Protein AF-0000000075530752 (afdb_homodimer)

pLDDT: mean 72.47, std 24.56, range [16.91, 98.06]

Organism: Xenopus tropicalis (NCBI:txid8364)

Nearest PDB structures (foldseek):
  4idp-assembly2_C  TM=8.382E-01  e=5.286E-29  Homo sapiens
  6b9f-assembly1_A  TM=8.311E-01  e=7.405E-29  Homo sapiens
  7ol3-assembly1_A  TM=8.311E-01  e=1.228E-28  Homo sapiens
  4idn-assembly1_B  TM=8.177E-01  e=8.764E-29  Homo sapiens
  3qof-assembly2_B  TM=6.700E-01  e=8.291E-24  Homo sapiens

Radius of gyration: 41.36 Å; Cα contacts (8 Å, |Δi|>4): 1591; chains: 2; bounding box: 118×162×58 Å

Sequence (1120 aa):
MENRDPAYQRLEEDLLCPLCLRRPIRALTIPCGHTFCGTCIDPYRTSRNPQLYNCPKCRKETRARPIELVYTDESGKLWVDGSAVQTCFMDPELSDLPVCLIFAIGEKRWGKSFLMNYILRALSCQERGEPLSLGPDGEPLNGFEWKAGVDSVTKGIWIWNKPFVLEVMSGKMAVFVLDTEGSLDIQSSQEICIKLSALSMILSSYLIFNVNSSLKTTELNYLEMFLHVAKKTEMSFDLLYLQHLDILIRDWYNFGGCSRDDARDYFNKVKQDIDNHPEWASLHQALHSSMVTCSLLPRPDNKMLRSRQGRLSDMDECFRNNLTTYISDLVGNIWRHIKTTRNGQPVSCHRLAGILKQMVDILQNEEYSFASPMQLHYSFENYKAMQQCKEQFQNALKAMEPKSFSPIKILKMSPSDMEAKVRNEANAMLRECGKSLQGIDDEKKRRHLADLQSQLDLQQNLFCTKYSKIHTAVKTGCIVGGTMLSVAGVVAGGAAGAAVAGAVIAGETVGGAMGGSVLLGTIGTGLGSIGGKLIGLIRSKMQQCEGETTDESGQNSSQSMENRDPAYQRLEEDLLCPLCLRRPIRALTIPCGHTFCGTCIDPYRTSRNPQLYNCPKCRKETRARPIELVYTDESGKLWVDGSAVQTCFMDPELSDLPVCLIFAIGEKRWGKSFLMNYILRALSCQERGEPLSLGPDGEPLNGFEWKAGVDSVTKGIWIWNKPFVLEVMSGKMAVFVLDTEGSLDIQSSQEICIKLSALSMILSSYLIFNVNSSLKTTELNYLEMFLHVAKKTEMSFDLLYLQHLDILIRDWYNFGGCSRDDARDYFNKVKQDIDNHPEWASLHQALHSSMVTCSLLPRPDNKMLRSRQGRLSDMDECFRNNLTTYISDLVGNIWRHIKTTRNGQPVSCHRLAGILKQMVDILQNEEYSFASPMQLHYSFENYKAMQQCKEQFQNALKAMEPKSFSPIKILKMSPSDMEAKVRNEANAMLRECGKSLQGIDDEKKRRHLADLQSQLDLQQNLFCTKYSKIHTAVKTGCIVGGTMLSVAGVVAGGAAGAAVAGAVIAGETVGGAMGGSVLLGTIGTGLGSIGGKLIGLIRSKMQQCEGETTDESGQNSSQS

Foldseek 3Di:
DPPPPVVVVVVLQQQAAPQVSHRADCWDQFLVGRIHRCVRLVCLVPDPPQCQNQPPVPRHDRDFAKDAQWAADPVGAIDGDPVLLCLAQVDPVFPFAFEAEEEEAEAPQPQQVVLLQQLVQQLVCQLVVHPGDSDDQPAFGDHDDHFHDQDWDDGAKIKGSRWRWHQDPVGIHTYIYMYGTHPDRPPDDNLSSLLRLQLCQQLHLEYEYEAEQDDDPVNLVSVLSSLVVLVVLCVVDQTDSHNAYEYEYEQHPDLPQFDQVSFVVRLVVVLVVCVVPVVSVSVNVVSPDPRYGYGYAHYWDVQCVVVRRSGNNSTDPSRSVRSSVVSCVCSVCSVVRGGAGNVRHGDGSNNSSVVSRVSSVVSSPDDPPDDDPVLVVLVVQLVVLLVVLVVVLVVVLVVVPPPPPPLVVLLVAALVNLLVVSVVSLVVSLVVSLVRRPDDDPVVSVVVSVVSSVVSVVVSVVSSVVSNVSNQQSVQQVVVVVVVVVPDPPPDDDDDDDPDGDDDPPDDPPPDPPPPDPPDDDDDDDPPPDVPDPVPPPPPPPPPPDDPPDPDDDDDDDPD/DPPPPVVVVVVLQQQAAPQVSHRADCWDQFLVGRIHRCVRLVCLVPDPPQPANQPPVPRHDRDFAKDAQWAADPVGAIDGDPVLLCLAQVDPVFPFAFEAEEEEAEAPQPQQVVLLQQLVQQLVCQLVVHPGDSDDQPAFGDHDDHFHDQDWDDGAKIKGSRWRWHQDPVGIHTYIYMYGTHPDRPPDDNLSSLLRLQLCQQLHLEYEYEAEQDDDPVNLVSVLSSLVVLVVLCVVDQTDSHNAYEYEYEQHPDLPQFDQVSFVVRLVVVLVVCVVPVVSVSVNVVSPDPRYGYGYAHYWDVQCNVVRRSGNNSTDPSRSVRSSVVSCVCSVCSVVRGGAGNVRHGDGSNNSSVVSRVSSVVSSPDDPPDDDPVLVVLVVQLVVLLVVLVVVLVVVLVVVPPPPPPLVVLLVAALVNLLVVSVVSLVVSLVVSLVRRPDDDPVVSVVVSVVSSVVSVVVSVVSSVVSNVSNVQSVVVVVVPPVPVVPDPPPDDDPPPPPDDDDDPPDPPDDDPPPPDPPPDDDDDDPPPPVPPVVPPVPPPPPPVPDDDDDDDDDDDDDD

Structure (mmCIF, N/CA/C/O backbone):
data_AF-0000000075530752-model_v1
#
loop_
_entity.id
_entity.type
_entity.pdbx_description
1 polymer 'RING finger protein 112-like'
#
loop_
_atom_site.group_PDB
_atom_site.id
_atom_site.type_symbol
_atom_site.label_atom_id
_atom_site.label_alt_id
_atom_site.label_comp_id
_atom_site.label_asym_id
_atom_site.label_entity_id
_atom_site.label_seq_id
_atom_site.pdbx_PDB_ins_code
_atom_site.Cartn_x
_atom_site.Cartn_y
_atom_site.Cartn_z
_atom_site.occupancy
_atom_site.B_iso_or_equiv
_atom_site.auth_seq_id
_atom_site.auth_comp_id
_atom_site.auth_asym_id
_atom_site.auth_atom_id
_atom_site.pdbx_PDB_model_num
ATOM 1 N N . MET A 1 1 ? -15.367 77.5 13.477 1 29.48 1 MET A N 1
ATOM 2 C CA . MET A 1 1 ? -14.891 76.188 12.961 1 29.48 1 MET A CA 1
ATOM 3 C C . MET A 1 1 ? -14.234 75.375 14.07 1 29.48 1 MET A C 1
ATOM 5 O O . MET A 1 1 ? -13.188 75.75 14.594 1 29.48 1 MET A O 1
ATOM 9 N N . GLU A 1 2 ? -15.086 74.812 14.969 1 34.12 2 GLU A N 1
ATOM 10 C CA . GLU A 1 2 ? -14.68 74.188 16.219 1 34.12 2 GLU A CA 1
ATOM 11 C C . GLU A 1 2 ? -13.641 73.125 15.969 1 34.12 2 GLU A C 1
ATOM 13 O O . GLU A 1 2 ? -13.781 72.312 15.039 1 34.12 2 GLU A O 1
ATOM 18 N N . ASN A 1 3 ? -12.344 73.375 16.203 1 37.75 3 ASN A N 1
ATOM 19 C CA . ASN A 1 3 ? -11.125 72.562 16.219 1 37.75 3 ASN A CA 1
ATOM 20 C C . ASN A 1 3 ? -11.336 71.25 16.906 1 37.75 3 ASN A C 1
ATOM 22 O O . ASN A 1 3 ? -11.234 71.125 18.141 1 37.75 3 ASN A O 1
ATOM 26 N N . ARG A 1 4 ? -12.359 70.5 16.438 1 46.25 4 ARG A N 1
ATOM 27 C CA . ARG A 1 4 ? -12.477 69.188 17.062 1 46.25 4 ARG A CA 1
ATOM 28 C C . ARG A 1 4 ? -11.141 68.438 17.062 1 46.25 4 ARG A C 1
ATOM 30 O O . ARG A 1 4 ? -10.344 68.625 16.125 1 46.25 4 ARG A O 1
ATOM 37 N N . ASP A 1 5 ? -10.672 68.25 18.234 1 44.5 5 ASP A N 1
ATOM 38 C CA . ASP A 1 5 ? -9.445 67.5 18.469 1 44.5 5 ASP A CA 1
ATOM 39 C C . ASP A 1 5 ? -9.312 66.312 17.484 1 44.5 5 ASP A C 1
ATOM 41 O O . ASP A 1 5 ? -10.266 65.562 17.266 1 44.5 5 ASP A O 1
ATOM 45 N N . PRO A 1 6 ? -8.328 66.25 16.562 1 54.34 6 PRO A N 1
ATOM 46 C CA . PRO A 1 6 ? -8.102 65.188 15.562 1 54.34 6 PRO A CA 1
ATOM 47 C C . PRO A 1 6 ? -8.18 63.781 16.156 1 54.34 6 PRO A C 1
ATOM 49 O O . PRO A 1 6 ? -8.586 62.844 15.469 1 54.34 6 PRO A O 1
ATOM 52 N N . ALA A 1 7 ? -7.789 63.625 17.328 1 54.97 7 ALA A N 1
ATOM 53 C CA . ALA A 1 7 ? -7.859 62.312 17.938 1 54.97 7 ALA A CA 1
ATOM 54 C C . ALA A 1 7 ? -9.312 61.875 18.109 1 54.97 7 ALA A C 1
ATOM 56 O O . ALA A 1 7 ? -9.633 60.688 17.891 1 54.97 7 ALA A O 1
ATOM 57 N N . TYR A 1 8 ? -10.195 62.656 18.562 1 54.41 8 TYR A N 1
ATOM 58 C CA . TYR A 1 8 ? -11.609 62.344 18.719 1 54.41 8 TYR A CA 1
ATOM 59 C C . TYR A 1 8 ? -12.266 62.062 17.375 1 54.41 8 TYR A C 1
ATOM 61 O O . TYR A 1 8 ? -13.125 61.188 17.266 1 54.41 8 TYR A O 1
ATOM 69 N N . GLN A 1 9 ? -11.875 62.719 16.297 1 51.72 9 GLN A N 1
ATOM 70 C CA . GLN A 1 9 ? -12.406 62.5 14.953 1 51.72 9 GLN A CA 1
ATOM 71 C C . GLN A 1 9 ? -12.016 61.094 14.438 1 51.72 9 GLN A C 1
ATOM 73 O O . GLN A 1 9 ? -12.828 60.406 13.812 1 51.72 9 GLN A O 1
ATOM 78 N N . ARG A 1 10 ? -10.828 60.688 14.664 1 54.38 10 ARG A N 1
ATOM 79 C CA . ARG A 1 10 ? -10.383 59.344 14.266 1 54.38 10 ARG A CA 1
ATOM 80 C C . ARG A 1 10 ? -11.148 58.25 15.031 1 54.38 10 ARG A C 1
ATOM 82 O O . ARG A 1 10 ? -11.523 57.25 14.453 1 54.38 10 ARG A O 1
ATOM 89 N N . LEU A 1 11 ? -11.391 58.438 16.281 1 56.28 11 LEU A N 1
ATOM 90 C CA . LEU A 1 11 ? -12.172 57.5 17.062 1 56.28 11 LEU A CA 1
ATOM 91 C C . LEU A 1 11 ? -13.617 57.469 16.578 1 56.28 11 LEU A C 1
ATOM 93 O O . LEU A 1 11 ? -14.219 56.375 16.5 1 56.28 11 LEU A O 1
ATOM 97 N N . GLU A 1 12 ? -14.258 58.594 16.297 1 56.03 12 GLU A N 1
ATOM 98 C CA . GLU A 1 12 ? -15.617 58.656 15.766 1 56.03 12 GLU A CA 1
ATOM 99 C C . GLU A 1 12 ? -15.695 58.031 14.383 1 56.03 12 GLU A C 1
ATOM 101 O O . GLU A 1 12 ? -16.688 57.375 14.055 1 56.03 12 GLU A O 1
ATOM 106 N N . GLU A 1 13 ? -14.727 58.25 13.586 1 58.28 13 GLU A N 1
ATOM 107 C CA . GLU A 1 13 ? -14.695 57.656 12.258 1 58.28 13 GLU A CA 1
ATOM 108 C C . GLU A 1 13 ? -14.594 56.125 12.352 1 58.28 13 GLU A C 1
ATOM 110 O O . GLU A 1 13 ? -15.141 55.406 11.516 1 58.28 13 GLU A O 1
ATOM 115 N N . ASP A 1 14 ? -13.992 55.719 13.352 1 61.91 14 ASP A N 1
ATOM 116 C CA . ASP A 1 14 ? -13.867 54.281 13.562 1 61.91 14 ASP A CA 1
ATOM 117 C C . ASP A 1 14 ? -15.188 53.688 14.039 1 61.91 14 ASP A C 1
ATOM 119 O O . ASP A 1 14 ? -15.375 52.469 13.992 1 61.91 14 ASP A O 1
ATOM 123 N N . LEU A 1 15 ? -16.141 54.531 14.438 1 69.62 15 LEU A N 1
ATOM 124 C CA . LEU A 1 15 ? -17.438 54.062 14.938 1 69.62 15 LEU A CA 1
ATOM 125 C C . LEU A 1 15 ? -18.5 54.156 13.844 1 69.62 15 LEU A C 1
ATOM 127 O O . LEU A 1 15 ? -19.641 53.719 14.039 1 69.62 15 LEU A O 1
ATOM 131 N N . LEU A 1 16 ? -18.188 54.688 12.742 1 74.25 16 LEU A N 1
ATOM 132 C CA . LEU A 1 16 ? -19.125 54.781 11.633 1 74.25 16 LEU A CA 1
ATOM 133 C C . LEU A 1 16 ? -18.906 53.656 10.625 1 74.25 16 LEU A C 1
ATOM 135 O O . LEU A 1 16 ? -17.797 53.156 10.5 1 74.25 16 LEU A O 1
ATOM 139 N N . CYS A 1 17 ? -19.953 53.219 9.961 1 75.75 17 CYS A N 1
ATOM 140 C CA . CYS A 1 17 ? -19.844 52.312 8.828 1 75.75 17 CYS A CA 1
ATOM 141 C C . CYS A 1 17 ? -19.031 52.938 7.703 1 75.75 17 CYS A C 1
ATOM 143 O O . CYS A 1 17 ? -19.359 54 7.207 1 75.75 17 CYS A O 1
ATOM 145 N N . PRO A 1 18 ? -17.875 52.344 7.359 1 77 18 PRO A N 1
ATOM 146 C CA . PRO A 1 18 ? -17.016 52.906 6.32 1 77 18 PRO A CA 1
ATOM 147 C C . PRO A 1 18 ? -17.719 53.062 4.977 1 77 18 PRO A C 1
ATOM 149 O O . PRO A 1 18 ? -17.25 53.781 4.105 1 77 18 PRO A O 1
ATOM 152 N N . LEU A 1 19 ? -18.781 52.531 4.742 1 78.56 19 LEU A N 1
ATOM 153 C CA . LEU A 1 19 ? -19.469 52.562 3.459 1 78.56 19 LEU A CA 1
ATOM 154 C C . LEU A 1 19 ? -20.547 53.656 3.441 1 78.56 19 LEU A C 1
ATOM 156 O O . LEU A 1 19 ? -20.641 54.406 2.479 1 78.56 19 LEU A O 1
ATOM 160 N N . CYS A 1 20 ? -21.359 53.75 4.469 1 75.69 20 CYS A N 1
ATOM 161 C CA . CYS A 1 20 ? -22.438 54.75 4.461 1 75.69 20 CYS A CA 1
ATOM 162 C C . CYS A 1 20 ? -22.078 55.938 5.34 1 75.69 20 CYS A C 1
ATOM 164 O O . CYS A 1 20 ? -22.797 56.938 5.363 1 75.69 20 CYS A O 1
ATOM 166 N N . LEU A 1 21 ? -20.922 55.906 6.109 1 76.31 21 LEU A N 1
ATOM 167 C CA . LEU A 1 21 ? -20.375 56.969 6.957 1 76.31 21 LEU A CA 1
ATOM 168 C C . LEU A 1 21 ? -21.375 57.375 8.016 1 76.31 21 LEU A C 1
ATOM 170 O O . LEU A 1 21 ? -21.406 58.562 8.414 1 76.31 21 LEU A O 1
ATOM 174 N N . ARG A 1 22 ? -22.406 56.531 8.352 1 77.25 22 ARG A N 1
ATOM 175 C CA . ARG A 1 22 ? -23.312 56.719 9.469 1 77.25 22 ARG A CA 1
ATOM 176 C C . ARG A 1 22 ? -23.047 55.688 10.57 1 77.25 22 ARG A C 1
ATOM 178 O O . ARG A 1 22 ? -22.234 54.781 10.406 1 77.25 22 ARG A O 1
ATOM 185 N N . ARG A 1 23 ? -23.641 55.906 11.734 1 78.25 23 ARG A N 1
ATOM 186 C CA . ARG A 1 23 ? -23.578 54.906 12.797 1 78.25 23 ARG A CA 1
ATOM 187 C C . ARG A 1 23 ? -24.141 53.562 12.336 1 78.25 23 ARG A C 1
ATOM 189 O O . ARG A 1 23 ? -25.25 53.5 11.781 1 78.25 23 ARG A O 1
ATOM 196 N N . PRO A 1 24 ? -23.312 52.406 12.5 1 73.56 24 PRO A N 1
ATOM 197 C CA . PRO A 1 24 ? -23.703 51.125 11.898 1 73.56 24 PRO A CA 1
ATOM 198 C C . PRO A 1 24 ? -25.062 50.625 12.414 1 73.56 24 PRO A C 1
ATOM 200 O O . PRO A 1 24 ? -25.312 50.656 13.625 1 73.56 24 PRO A O 1
ATOM 203 N N . ILE A 1 25 ? -26.031 50.406 11.492 1 74.12 25 ILE A N 1
ATOM 204 C CA . ILE A 1 25 ? -27.297 49.719 11.781 1 74.12 25 ILE A CA 1
ATOM 205 C C . ILE A 1 25 ? -27.141 48.219 11.57 1 74.12 25 ILE A C 1
ATOM 207 O O . ILE A 1 25 ? -26.734 47.781 10.5 1 74.12 25 ILE A O 1
ATOM 211 N N . ARG A 1 26 ? -27.531 47.375 12.602 1 74.88 26 ARG A N 1
ATOM 212 C CA . ARG A 1 26 ? -27.266 45.938 12.602 1 74.88 26 ARG A CA 1
ATOM 213 C C . ARG A 1 26 ? -25.781 45.656 12.305 1 74.88 26 ARG A C 1
ATOM 215 O O . ARG A 1 26 ? -25.453 45.062 11.281 1 74.88 26 ARG A O 1
ATOM 222 N N . ALA A 1 27 ? -24.953 46.25 13.164 1 74.25 27 ALA A N 1
ATOM 223 C CA . ALA A 1 27 ? -23.5 46.25 12.984 1 74.25 27 ALA A CA 1
ATOM 224 C C . ALA A 1 27 ? -22.984 44.812 12.805 1 74.25 27 ALA A C 1
ATOM 226 O O . ALA A 1 27 ? -23.359 43.906 13.555 1 74.25 27 ALA A O 1
ATOM 227 N N . LEU A 1 28 ? -22.359 44.625 11.617 1 69.88 28 LEU A N 1
ATOM 228 C CA . LEU A 1 28 ? -21.672 43.375 11.344 1 69.88 28 LEU A CA 1
ATOM 229 C C . LEU A 1 28 ? -20.172 43.562 11.219 1 69.88 28 LEU A C 1
ATOM 231 O O . LEU A 1 28 ? -19.719 44.406 10.422 1 69.88 28 LEU A O 1
ATOM 235 N N . THR A 1 29 ? -19.453 43.031 12.062 1 69.44 29 THR A N 1
ATOM 236 C CA . THR A 1 29 ? -18 43.062 12 1 69.44 29 THR A CA 1
ATOM 237 C C . THR A 1 29 ? -17.469 41.875 11.188 1 69.44 29 THR A C 1
ATOM 239 O O . THR A 1 29 ? -17.828 40.719 11.461 1 69.44 29 THR A O 1
ATOM 242 N N . ILE A 1 30 ? -16.828 42.375 10.117 1 65.06 30 ILE A N 1
ATOM 243 C CA . ILE A 1 30 ? -16.312 41.312 9.25 1 65.06 30 ILE A CA 1
ATOM 244 C C . ILE A 1 30 ? -14.914 40.906 9.688 1 65.06 30 ILE A C 1
ATOM 246 O O . ILE A 1 30 ? -14.305 41.562 10.531 1 65.06 30 ILE A O 1
ATOM 250 N N . PRO A 1 31 ? -14.367 39.812 9.195 1 60.16 31 PRO A N 1
ATOM 251 C CA . PRO A 1 31 ? -13.18 39.188 9.781 1 60.16 31 PRO A CA 1
ATOM 252 C C . PRO A 1 31 ? -11.977 40.125 9.82 1 60.16 31 PRO A C 1
ATOM 254 O O . PRO A 1 31 ? -11.109 40 10.688 1 60.16 31 PRO A O 1
ATOM 257 N N . CYS A 1 32 ? -11.906 41.188 9.016 1 57.09 32 CYS A N 1
ATOM 258 C CA . CYS A 1 32 ? -10.766 42.094 9.016 1 57.09 32 CYS A CA 1
ATOM 259 C C . CYS A 1 32 ? -10.867 43.125 10.148 1 57.09 32 CYS A C 1
ATOM 261 O O . CYS A 1 32 ? -9.961 43.906 10.352 1 57.09 32 CYS A O 1
ATOM 263 N N . GLY A 1 33 ? -11.961 43 10.82 1 62.78 33 GLY A N 1
ATOM 264 C CA . GLY A 1 33 ? -12.117 43.844 11.992 1 62.78 33 GLY A CA 1
ATOM 265 C C . GLY A 1 33 ? -12.945 45.094 11.727 1 62.78 33 GLY A C 1
ATOM 266 O O . GLY A 1 33 ? -13.289 45.844 12.656 1 62.78 33 GLY A O 1
ATOM 267 N N . HIS A 1 34 ? -13.227 45.312 10.516 1 66.69 34 HIS A N 1
ATOM 268 C CA . HIS A 1 34 ? -14 46.531 10.211 1 66.69 34 HIS A CA 1
ATOM 269 C C . HIS A 1 34 ? -15.492 46.281 10.406 1 66.69 34 HIS A C 1
ATOM 271 O O . HIS A 1 34 ? -16 45.188 10.078 1 66.69 34 HIS A O 1
ATOM 277 N N . THR A 1 35 ? -16.141 47.094 11.047 1 74.88 35 THR A N 1
ATOM 278 C CA . THR A 1 35 ? -17.562 47 11.336 1 74.88 35 THR A CA 1
ATOM 279 C C . THR A 1 35 ? -18.375 47.812 10.328 1 74.88 35 THR A C 1
ATOM 281 O O . THR A 1 35 ? -18.031 48.969 10.023 1 74.88 35 THR A O 1
ATOM 284 N N . PHE A 1 36 ? -19.328 47.219 9.68 1 75.06 36 PHE A N 1
ATOM 285 C CA . PHE A 1 36 ? -20.219 47.844 8.703 1 75.06 36 PHE A CA 1
ATOM 286 C C . PHE A 1 36 ? -21.672 47.688 9.125 1 75.06 36 PHE A C 1
ATOM 288 O O . PHE A 1 36 ? -21.984 46.938 10.039 1 75.06 36 PHE A O 1
ATOM 295 N N . CYS A 1 37 ? -22.578 48.562 8.531 1 74.25 37 CYS A N 1
ATOM 296 C CA . CYS A 1 37 ? -24.016 48.281 8.594 1 74.25 37 CYS A CA 1
ATOM 297 C C . CYS A 1 37 ? -24.328 46.938 7.926 1 74.25 37 CYS A C 1
ATOM 299 O O . CYS A 1 37 ? -23.734 46.625 6.895 1 74.25 37 CYS A O 1
ATOM 301 N N . GLY A 1 38 ? -25.109 45.969 8.547 1 75.44 38 GLY A N 1
ATOM 302 C CA . GLY A 1 38 ? -25.562 44.75 7.91 1 75.44 38 GLY A CA 1
ATOM 303 C C . GLY A 1 38 ? -26.047 44.969 6.492 1 75.44 38 GLY A C 1
ATOM 304 O O . GLY A 1 38 ? -25.703 44.188 5.594 1 75.44 38 GLY A O 1
ATOM 305 N N . THR A 1 39 ? -26.75 46 6.301 1 75.19 39 THR A N 1
ATOM 306 C CA . THR A 1 39 ? -27.344 46.312 4.996 1 75.19 39 THR A CA 1
ATOM 307 C C . THR A 1 39 ? -26.266 46.781 4.027 1 75.19 39 THR A C 1
ATOM 309 O O . THR A 1 39 ? -26.344 46.531 2.826 1 75.19 39 THR A O 1
ATOM 312 N N . CYS A 1 40 ? -25.203 47.438 4.504 1 71.62 40 CYS A N 1
ATOM 313 C CA . CYS A 1 40 ? -24.156 48 3.648 1 71.62 40 CYS A CA 1
ATOM 314 C C . CYS A 1 40 ? -23.219 46.906 3.168 1 71.62 40 CYS A C 1
ATOM 316 O O . CYS A 1 40 ? -22.734 46.938 2.035 1 71.62 40 CYS A O 1
ATOM 318 N N . ILE A 1 41 ? -23.062 45.938 4.098 1 70.06 41 ILE A N 1
ATOM 319 C CA . ILE A 1 41 ? -22.062 44.938 3.756 1 70.06 41 ILE A CA 1
ATOM 320 C C . ILE A 1 41 ? -22.719 43.781 3.016 1 70.06 41 ILE A C 1
ATOM 322 O O . ILE A 1 41 ? -22.047 43.031 2.309 1 70.06 41 ILE A O 1
ATOM 326 N N . ASP A 1 42 ? -24 43.688 3.053 1 70 42 ASP A N 1
ATOM 327 C CA . ASP A 1 42 ? -24.766 42.594 2.496 1 70 42 ASP A CA 1
ATOM 328 C C . ASP A 1 42 ? -24.484 42.406 1.003 1 70 42 ASP A C 1
ATOM 330 O O . ASP A 1 42 ? -24.266 41.312 0.526 1 70 42 ASP A O 1
ATOM 334 N N . PRO A 1 43 ? -24.516 43.469 0.263 1 63.53 43 PRO A N 1
ATOM 335 C CA . PRO A 1 43 ? -24.234 43.281 -1.161 1 63.53 43 PRO A CA 1
ATOM 336 C C . PRO A 1 43 ? -22.828 42.719 -1.419 1 63.53 43 PRO A C 1
ATOM 338 O O . PRO A 1 43 ? -22.609 42.062 -2.432 1 63.53 43 PRO A O 1
ATOM 341 N N . TYR A 1 44 ? -21.922 42.969 -0.569 1 60.53 44 TYR A N 1
ATOM 342 C CA . TYR A 1 44 ? -20.547 42.531 -0.756 1 60.53 44 TYR A CA 1
ATOM 343 C C . TYR A 1 44 ? -20.375 41.094 -0.328 1 60.53 44 TYR A C 1
ATOM 345 O O . TYR A 1 44 ? -19.5 40.375 -0.851 1 60.53 44 TYR A O 1
ATOM 353 N N . ARG A 1 45 ? -21.172 40.781 0.585 1 59.03 45 ARG A N 1
ATOM 354 C CA . ARG A 1 45 ? -21.141 39.406 1.072 1 59.03 45 ARG A CA 1
ATOM 355 C C . ARG A 1 45 ? -21.859 38.469 0.106 1 59.03 45 ARG A C 1
ATOM 357 O O . ARG A 1 45 ? -21.469 37.312 -0.04 1 59.03 45 ARG A O 1
ATOM 364 N N . THR A 1 46 ? -22.938 38.875 -0.544 1 53.69 46 THR A N 1
ATOM 365 C CA . THR A 1 46 ? -23.797 38.031 -1.387 1 53.69 46 THR A CA 1
ATOM 366 C C . THR A 1 46 ? -23.344 38.094 -2.842 1 53.69 46 THR A C 1
ATOM 368 O O . THR A 1 46 ? -23.875 37.375 -3.695 1 53.69 46 THR A O 1
ATOM 371 N N . SER A 1 47 ? -22.469 38.906 -3.211 1 44.72 47 SER A N 1
ATOM 372 C CA . SER A 1 47 ? -22.219 38.969 -4.645 1 44.72 47 SER A CA 1
ATOM 373 C C . SER A 1 47 ? -21.562 37.688 -5.156 1 44.72 47 SER A C 1
ATOM 375 O O . SER A 1 47 ? -20.844 37 -4.41 1 44.72 47 SER A O 1
ATOM 377 N N . ARG A 1 48 ? -22.094 37.219 -6.223 1 43 48 ARG A N 1
ATOM 378 C CA . ARG A 1 48 ? -21.766 36.031 -7.016 1 43 48 ARG A CA 1
ATOM 379 C C . ARG A 1 48 ? -20.266 35.938 -7.266 1 43 48 ARG A C 1
ATOM 381 O O . ARG A 1 48 ? -19.797 34.969 -7.863 1 43 48 ARG A O 1
ATOM 388 N N . ASN A 1 49 ? -19.531 37 -7.465 1 39.34 49 ASN A N 1
ATOM 389 C CA . ASN A 1 49 ? -18.125 36.969 -7.855 1 39.34 49 ASN A CA 1
ATOM 390 C C . ASN A 1 49 ? -17.219 36.719 -6.652 1 39.34 49 ASN A C 1
ATOM 392 O O . ASN A 1 49 ? -17.125 37.594 -5.766 1 39.34 49 ASN A O 1
ATOM 396 N N . PRO A 1 50 ? -16.75 35.656 -6.305 1 40.69 50 PRO A N 1
ATOM 397 C CA . PRO A 1 50 ? -15.961 35.094 -5.191 1 40.69 50 PRO A CA 1
ATOM 398 C C . PRO A 1 50 ? -14.75 35.969 -4.852 1 40.69 50 PRO A C 1
ATOM 400 O O . PRO A 1 50 ? -14.125 35.781 -3.805 1 40.69 50 PRO A O 1
ATOM 403 N N . GLN A 1 51 ? -14.125 36.656 -5.734 1 40 51 GLN A N 1
ATOM 404 C CA . GLN A 1 51 ? -12.992 37.562 -5.641 1 40 51 GLN A CA 1
ATOM 405 C C . GLN A 1 51 ? -13.281 38.719 -4.68 1 40 51 GLN A C 1
ATOM 407 O O . GLN A 1 51 ? -12.367 39.375 -4.203 1 40 51 GLN A O 1
ATOM 412 N N . LEU A 1 52 ? -14.352 39.344 -4.66 1 46.44 52 LEU A N 1
ATOM 413 C CA . LEU A 1 52 ? -14.516 40.719 -4.23 1 46.44 52 LEU A CA 1
ATOM 414 C C . LEU A 1 52 ? -14.633 40.812 -2.713 1 46.44 52 LEU A C 1
ATOM 416 O O . LEU A 1 52 ? -14.977 41.844 -2.172 1 46.44 52 LEU A O 1
ATOM 420 N N . TYR A 1 53 ? -14.789 39.781 -1.905 1 52.31 53 TYR A N 1
ATOM 421 C CA . TYR A 1 53 ? -15.234 40.281 -0.604 1 52.31 53 TYR A CA 1
ATOM 422 C C . TYR A 1 53 ? -14.078 40.875 0.178 1 52.31 53 TYR A C 1
ATOM 424 O O . TYR A 1 53 ? -13.625 40.312 1.176 1 52.31 53 TYR A O 1
ATOM 432 N N . ASN A 1 54 ? -13.32 41.5 -0.408 1 57.22 54 ASN A N 1
ATOM 433 C CA . ASN A 1 54 ? -12.391 42.312 0.367 1 57.22 54 ASN A CA 1
ATOM 434 C C . ASN A 1 54 ? -13.133 43.344 1.211 1 57.22 54 ASN A C 1
ATOM 436 O O . ASN A 1 54 ? -14.203 43.812 0.828 1 57.22 54 ASN A O 1
ATOM 440 N N . CYS A 1 55 ? -12.766 43.406 2.426 1 60.62 55 CYS A N 1
ATOM 441 C CA . CYS A 1 55 ? -13.32 44.438 3.273 1 60.62 55 CYS A CA 1
ATOM 442 C C . CYS A 1 55 ? -13.367 45.781 2.533 1 60.62 55 CYS A C 1
ATOM 444 O O . CYS A 1 55 ? -12.359 46.219 1.981 1 60.62 55 CYS A O 1
ATOM 446 N N . PRO A 1 56 ? -14.492 46.312 2.207 1 63.12 56 PRO A N 1
ATOM 447 C CA . PRO A 1 56 ? -14.586 47.562 1.491 1 63.12 56 PRO A CA 1
ATOM 448 C C . PRO A 1 56 ? -13.672 48.656 2.08 1 63.12 56 PRO A C 1
ATOM 450 O O . PRO A 1 56 ? -13.289 49.594 1.384 1 63.12 56 PRO A O 1
ATOM 453 N N . LYS A 1 57 ? -13.359 48.438 3.32 1 63.25 57 LYS A N 1
ATOM 454 C CA . LYS A 1 57 ? -12.523 49.438 3.963 1 63.25 57 LYS A CA 1
ATOM 455 C C . LYS A 1 57 ? -11.047 49.125 3.805 1 63.25 57 LYS A C 1
ATOM 457 O O . LYS A 1 57 ? -10.266 49.969 3.332 1 63.25 57 LYS A O 1
ATOM 462 N N . CYS A 1 58 ? -10.562 47.875 4.16 1 60.09 58 CYS A N 1
ATOM 463 C CA . CYS A 1 58 ? -9.133 47.594 4.188 1 60.09 58 CYS A CA 1
ATOM 464 C C . CYS A 1 58 ? -8.734 46.688 3.041 1 60.09 58 CYS A C 1
ATOM 466 O O . CYS A 1 58 ? -7.555 46.406 2.842 1 60.09 58 CYS A O 1
ATOM 468 N N . ARG A 1 59 ? -9.586 46.188 2.283 1 57.78 59 ARG A N 1
ATOM 469 C CA . ARG A 1 59 ? -9.438 45.375 1.093 1 57.78 59 ARG A CA 1
ATOM 470 C C . ARG A 1 59 ? -8.883 44 1.451 1 57.78 59 ARG A C 1
ATOM 472 O O . ARG A 1 59 ? -8.414 43.25 0.577 1 57.78 59 ARG A O 1
ATOM 479 N N . LYS A 1 60 ? -8.914 43.812 2.742 1 57.34 60 LYS A N 1
ATOM 480 C CA . LYS A 1 60 ? -8.469 42.5 3.16 1 57.34 60 LYS A CA 1
ATOM 481 C C . LYS A 1 60 ? -9.5 41.438 2.789 1 57.34 60 LYS A C 1
ATOM 483 O O . LYS A 1 60 ? -10.703 41.688 2.789 1 57.34 60 LYS A O 1
ATOM 488 N N . GLU A 1 61 ? -9.062 40.469 2.375 1 57.06 61 GLU A N 1
ATOM 489 C CA . GLU A 1 61 ? -9.938 39.344 2.02 1 57.06 61 GLU A CA 1
ATOM 490 C C . GLU A 1 61 ? -10.664 38.781 3.246 1 57.06 61 GLU A C 1
ATOM 492 O O . GLU A 1 61 ? -10.023 38.438 4.238 1 57.06 61 GLU A O 1
ATOM 497 N N . THR A 1 62 ? -12.047 39.062 3.455 1 60 62 THR A N 1
ATOM 498 C CA . THR A 1 62 ? -12.805 38.781 4.672 1 60 62 THR A CA 1
ATOM 499 C C . THR A 1 62 ? -13.523 37.438 4.559 1 60 62 THR A C 1
ATOM 501 O O . THR A 1 62 ? -14.078 36.969 5.543 1 60 62 THR A O 1
ATOM 504 N N . ARG A 1 63 ? -13.422 36.812 3.438 1 66.12 63 ARG A N 1
ATOM 505 C CA . ARG A 1 63 ? -14.203 35.594 3.355 1 66.12 63 ARG A CA 1
ATOM 506 C C . ARG A 1 63 ? -13.391 34.375 3.816 1 66.12 63 ARG A C 1
ATOM 508 O O . ARG A 1 63 ? -12.258 34.188 3.369 1 66.12 63 ARG A O 1
ATOM 515 N N . ALA A 1 64 ? -14 33.781 4.836 1 83.81 64 ALA A N 1
ATOM 516 C CA . ALA A 1 64 ? -13.391 32.531 5.281 1 83.81 64 ALA A CA 1
ATOM 517 C C . ALA A 1 64 ? -13.484 31.469 4.199 1 83.81 64 ALA A C 1
ATOM 519 O O . ALA A 1 64 ? -14.586 31.125 3.742 1 83.81 64 ALA A O 1
ATOM 520 N N . ARG A 1 65 ? -12.406 31.078 3.723 1 88.25 65 ARG A N 1
ATOM 521 C CA . ARG A 1 65 ? -12.359 30.078 2.666 1 88.25 65 ARG A CA 1
ATOM 522 C C . ARG A 1 65 ? -11.031 29.312 2.699 1 88.25 65 ARG A C 1
ATOM 524 O O . ARG A 1 65 ? -10.047 29.797 3.264 1 88.25 65 ARG A O 1
ATOM 531 N N . PRO A 1 66 ? -11.055 28.172 2.131 1 91.56 66 PRO A N 1
ATOM 532 C CA . PRO A 1 66 ? -9.781 27.469 1.985 1 91.56 66 PRO A CA 1
ATOM 533 C C . PRO A 1 66 ? -8.883 28.094 0.924 1 91.56 66 PRO A C 1
ATOM 535 O O . PRO A 1 66 ? -9.359 28.484 -0.144 1 91.56 66 PRO A O 1
ATOM 538 N N . ILE A 1 67 ? -7.645 28.25 1.22 1 90.56 67 ILE A N 1
ATOM 539 C CA . ILE A 1 67 ? -6.684 28.75 0.242 1 90.56 67 ILE A CA 1
ATOM 540 C C . ILE A 1 67 ? -5.469 27.828 0.197 1 90.56 67 ILE A C 1
ATOM 542 O O . ILE A 1 67 ? -5.176 27.125 1.171 1 90.56 67 ILE A O 1
ATOM 546 N N . GLU A 1 68 ? -4.828 27.875 -0.917 1 92.25 68 GLU A N 1
ATOM 547 C CA . GLU A 1 68 ? -3.658 27.031 -1.096 1 92.25 68 GLU A CA 1
ATOM 548 C C . GLU A 1 68 ? -2.434 27.609 -0.403 1 92.25 68 GLU A C 1
ATOM 550 O O . GLU A 1 68 ? -2.066 28.766 -0.651 1 92.25 68 GLU A O 1
ATOM 555 N N . LEU A 1 69 ? -1.852 26.922 0.478 1 94.88 69 LEU A N 1
ATOM 556 C CA . LEU A 1 69 ? -0.668 27.359 1.209 1 94.88 69 LEU A CA 1
ATOM 557 C C . LEU A 1 69 ? 0.604 26.844 0.544 1 94.88 69 LEU A C 1
ATOM 559 O O . LEU A 1 69 ? 1.572 27.594 0.386 1 94.88 69 LEU A O 1
ATOM 563 N N . VAL A 1 70 ? 0.608 25.531 0.271 1 94.56 70 VAL A N 1
ATOM 564 C CA . VAL A 1 70 ? 1.719 24.891 -0.422 1 94.56 70 VAL A CA 1
ATOM 565 C C . VAL A 1 70 ? 1.21 24.203 -1.688 1 94.56 70 VAL A C 1
ATOM 567 O O . VAL A 1 70 ? 0.204 23.484 -1.652 1 94.56 70 VAL A O 1
ATOM 570 N N . TYR A 1 71 ? 1.841 24.422 -2.826 1 89.81 71 TYR A N 1
ATOM 571 C CA . TYR A 1 71 ? 1.429 23.812 -4.086 1 89.81 71 TYR A CA 1
ATOM 572 C C . TYR A 1 71 ? 2.631 23.281 -4.848 1 89.81 71 TYR A C 1
ATOM 574 O O . TYR A 1 71 ? 3.777 23.562 -4.504 1 89.81 71 TYR A O 1
ATOM 582 N N . THR A 1 72 ? 2.336 22.391 -5.746 1 85.75 72 THR A N 1
ATOM 583 C CA . THR A 1 72 ? 3.363 21.812 -6.605 1 85.75 72 THR A CA 1
ATOM 584 C C . THR A 1 72 ? 3.293 22.406 -8.008 1 85.75 72 THR A C 1
ATOM 586 O O . THR A 1 72 ? 2.207 22.531 -8.586 1 85.75 72 THR A O 1
ATOM 589 N N . ASP A 1 73 ? 4.414 22.688 -8.523 1 81 73 ASP A N 1
ATOM 590 C CA . ASP A 1 73 ? 4.445 23.219 -9.883 1 81 73 ASP A CA 1
ATOM 591 C C . ASP A 1 73 ? 4.477 22.094 -10.906 1 81 73 ASP A C 1
ATOM 593 O O . ASP A 1 73 ? 4.43 20.922 -10.547 1 81 73 ASP A O 1
ATOM 597 N N . GLU A 1 74 ? 4.496 22.406 -12.156 1 75.19 74 GLU A N 1
ATOM 598 C CA . GLU A 1 74 ? 4.469 21.438 -13.242 1 75.19 74 GLU A CA 1
ATOM 599 C C . GLU A 1 74 ? 5.719 20.562 -13.234 1 75.19 74 GLU A C 1
ATOM 601 O O . GLU A 1 74 ? 5.684 19.406 -13.68 1 75.19 74 GLU A O 1
ATOM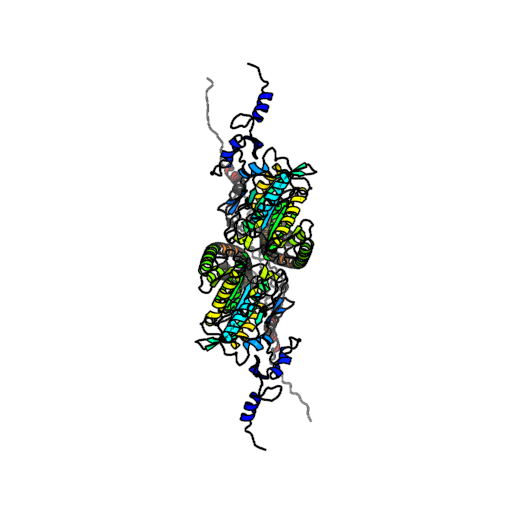 606 N N . SER A 1 75 ? 6.758 21.062 -12.648 1 71.75 75 SER A N 1
ATOM 607 C CA . SER A 1 75 ? 8.016 20.312 -12.602 1 71.75 75 SER A CA 1
ATOM 608 C C . SER A 1 75 ? 8.07 19.391 -11.383 1 71.75 75 SER A C 1
ATOM 610 O O . SER A 1 75 ? 9.008 18.609 -11.227 1 71.75 75 SER A O 1
ATOM 612 N N . GLY A 1 76 ? 7.074 19.562 -10.523 1 75.44 76 GLY A N 1
ATOM 613 C CA . GLY A 1 76 ? 7.039 18.719 -9.344 1 75.44 76 GLY A CA 1
ATOM 614 C C . GLY A 1 76 ? 7.719 19.344 -8.141 1 75.44 76 GLY A C 1
ATOM 615 O O . GLY A 1 76 ? 8.031 18.641 -7.168 1 75.44 76 GLY A O 1
ATOM 616 N N . LYS A 1 77 ? 7.934 20.578 -8.25 1 82 77 LYS A N 1
ATOM 617 C CA . LYS A 1 77 ? 8.57 21.281 -7.137 1 82 77 LYS A CA 1
ATOM 618 C C . LYS A 1 77 ? 7.535 21.906 -6.215 1 82 77 LYS A C 1
ATOM 620 O O . LYS A 1 77 ? 6.496 22.391 -6.672 1 82 77 LYS A O 1
ATOM 625 N N . LEU A 1 78 ? 7.875 21.938 -4.961 1 89.19 78 LEU A N 1
ATOM 626 C CA . LEU A 1 78 ? 6.973 22.484 -3.951 1 89.19 78 LEU A CA 1
ATOM 627 C C . LEU A 1 78 ? 7.203 23.969 -3.766 1 89.19 78 LEU A C 1
ATOM 629 O O . LEU A 1 78 ? 8.352 24.438 -3.758 1 89.19 78 LEU A O 1
ATOM 633 N N . TRP A 1 79 ? 6.082 24.703 -3.621 1 89.75 79 TRP A N 1
ATOM 634 C CA . TRP A 1 79 ? 6.148 26.141 -3.396 1 89.75 79 TRP A CA 1
ATOM 635 C C . TRP A 1 79 ? 5.184 26.562 -2.293 1 89.75 79 TRP A C 1
ATOM 637 O O . TRP A 1 79 ? 4.133 25.953 -2.109 1 89.75 79 TRP A O 1
ATOM 647 N N . VAL A 1 80 ? 5.602 27.594 -1.644 1 93.81 80 VAL A N 1
ATOM 648 C CA . VAL A 1 80 ? 4.723 28.219 -0.658 1 93.81 80 VAL A CA 1
ATOM 649 C C . VAL A 1 80 ? 4.074 29.469 -1.259 1 93.81 80 VAL A C 1
ATOM 651 O O . VAL A 1 80 ? 4.73 30.234 -1.97 1 93.81 80 VAL A O 1
ATOM 654 N N . ASP A 1 81 ? 2.828 29.562 -1.063 1 91.19 81 ASP A N 1
ATOM 655 C CA . ASP A 1 81 ? 2.135 30.766 -1.506 1 91.19 81 ASP A CA 1
ATOM 656 C C . ASP A 1 81 ? 2.371 31.922 -0.537 1 91.19 81 ASP A C 1
ATOM 658 O O . ASP A 1 81 ? 1.82 31.938 0.566 1 91.19 81 ASP A O 1
ATOM 662 N N . GLY A 1 82 ? 3.035 32.906 -0.987 1 88.38 82 GLY A N 1
ATOM 663 C CA . GLY A 1 82 ? 3.391 34.062 -0.148 1 88.38 82 GLY A CA 1
ATOM 664 C C . GLY A 1 82 ? 2.186 34.844 0.344 1 88.38 82 GLY A C 1
ATOM 665 O O . GLY A 1 82 ? 2.176 35.312 1.477 1 88.38 82 GLY A O 1
ATOM 666 N N . SER A 1 83 ? 1.203 34.969 -0.463 1 85.75 83 SER A N 1
ATOM 667 C CA . SER A 1 83 ? -0.001 35.719 -0.076 1 85.75 83 SER A CA 1
ATOM 668 C C . SER A 1 83 ? -0.75 35 1.039 1 85.75 83 SER A C 1
ATOM 670 O O . SER A 1 83 ? -1.283 35.625 1.949 1 85.75 83 SER A O 1
ATOM 672 N N . ALA A 1 84 ? -0.742 33.688 0.92 1 89.81 84 ALA A N 1
ATOM 673 C CA . ALA A 1 84 ? -1.398 32.906 1.958 1 89.81 84 ALA A CA 1
ATOM 674 C C . ALA A 1 84 ? -0.658 33 3.287 1 89.81 84 ALA A C 1
ATOM 676 O O . ALA A 1 84 ? -1.282 33.125 4.344 1 89.81 84 ALA A O 1
ATOM 677 N N . VAL A 1 85 ? 0.63 33 3.215 1 92.19 85 VAL A N 1
ATOM 678 C CA . VAL A 1 85 ? 1.456 33.125 4.414 1 92.19 85 VAL A CA 1
ATOM 679 C C . VAL A 1 85 ? 1.219 34.469 5.078 1 92.19 85 VAL A C 1
ATOM 681 O O . VAL A 1 85 ? 1.1 34.562 6.301 1 92.19 85 VAL A O 1
ATOM 684 N N . GLN A 1 86 ? 1.127 35.469 4.293 1 86.25 86 GLN A N 1
ATOM 685 C CA . GLN A 1 86 ? 0.918 36.844 4.812 1 86.25 86 GLN A CA 1
ATOM 686 C C . GLN A 1 86 ? -0.454 36.969 5.469 1 86.25 86 GLN A C 1
ATOM 688 O O . GLN A 1 86 ? -0.574 37.5 6.566 1 86.25 86 GLN A O 1
ATOM 693 N N . THR A 1 87 ? -1.384 36.406 4.836 1 84.56 87 THR A N 1
ATOM 694 C CA . THR A 1 87 ? -2.762 36.531 5.305 1 84.56 87 THR A CA 1
ATOM 695 C C . THR A 1 87 ? -2.953 35.719 6.594 1 84.56 87 THR A C 1
ATOM 697 O O . THR A 1 87 ? -3.621 36.188 7.523 1 84.56 87 THR A O 1
ATOM 700 N N . CYS A 1 88 ? -2.346 34.625 6.699 1 90.31 88 CYS A N 1
ATOM 701 C CA . CYS A 1 88 ? -2.641 33.719 7.789 1 90.31 88 CYS A CA 1
ATOM 702 C C . CYS A 1 88 ? -1.704 33.938 8.969 1 90.31 88 CYS A C 1
ATOM 704 O O . CYS A 1 88 ? -2.131 33.875 10.125 1 90.31 88 CYS A O 1
ATOM 706 N N . PHE A 1 89 ? -0.462 34.281 8.688 1 91.94 89 PHE A N 1
ATOM 707 C CA . PHE A 1 89 ? 0.493 34.188 9.781 1 91.94 89 PHE A CA 1
ATOM 708 C C . PHE A 1 89 ? 1.063 35.562 10.094 1 91.94 89 PHE A C 1
ATOM 710 O O . PHE A 1 89 ? 1.623 35.781 11.172 1 91.94 89 PHE A O 1
ATOM 717 N N . MET A 1 90 ? 0.933 36.5 9.227 1 87.56 90 MET A N 1
ATOM 718 C CA . MET A 1 90 ? 1.646 37.75 9.414 1 87.56 90 MET A CA 1
ATOM 719 C C . MET A 1 90 ? 0.675 38.875 9.75 1 87.56 90 MET A C 1
ATOM 721 O O . MET A 1 90 ? 1.06 40.062 9.758 1 87.56 90 MET A O 1
ATOM 725 N N . ASP A 1 91 ? -0.507 38.531 9.938 1 81.81 91 ASP A N 1
ATOM 726 C CA . ASP A 1 91 ? -1.446 39.531 10.445 1 81.81 91 ASP A CA 1
ATOM 727 C C . ASP A 1 91 ? -0.977 40.094 11.789 1 81.81 91 ASP A C 1
ATOM 729 O O . ASP A 1 91 ? -0.615 39.344 12.695 1 81.81 91 ASP A O 1
ATOM 733 N N . PRO A 1 92 ? -0.877 41.344 11.961 1 82 92 PRO A N 1
ATOM 734 C CA . PRO A 1 92 ? -0.348 41.969 13.18 1 82 92 PRO A CA 1
ATOM 735 C C . PRO A 1 92 ? -1.119 41.531 14.43 1 82 92 PRO A C 1
ATOM 737 O O . PRO A 1 92 ? -0.543 41.469 15.523 1 82 92 PRO A O 1
ATOM 740 N N . GLU A 1 93 ? -2.365 41.312 14.312 1 83.25 93 GLU A N 1
ATOM 741 C CA . GLU A 1 93 ? -3.162 40.906 15.477 1 83.25 93 GLU A CA 1
ATOM 742 C C . GLU A 1 93 ? -2.871 39.469 15.891 1 83.25 93 GLU A C 1
ATOM 744 O O . GLU A 1 93 ? -3.123 39.094 17.031 1 83.25 93 GLU A O 1
ATOM 749 N N . LEU A 1 94 ? -2.393 38.719 14.961 1 88 94 LEU A N 1
ATOM 750 C CA . LEU A 1 94 ? -2.215 37.281 15.195 1 88 94 LEU A CA 1
ATOM 751 C C . LEU A 1 94 ? -0.737 36.938 15.344 1 88 94 LEU A C 1
ATOM 753 O O . LEU A 1 94 ? -0.391 35.875 15.883 1 88 94 LEU A O 1
ATOM 757 N N . SER A 1 95 ? 0.139 37.781 14.938 1 88 95 SER A N 1
ATOM 758 C CA . SER A 1 95 ? 1.55 37.469 14.711 1 88 95 SER A CA 1
ATOM 759 C C . SER A 1 95 ? 2.223 37 16 1 88 95 SER A C 1
ATOM 761 O O . SER A 1 95 ? 3.066 36.094 15.961 1 88 95 SER A O 1
ATOM 763 N N . ASP A 1 96 ? 1.812 37.469 17.109 1 91.5 96 ASP A N 1
ATOM 764 C CA . ASP A 1 96 ? 2.508 37.125 18.344 1 91.5 96 ASP A CA 1
ATOM 765 C C . ASP A 1 96 ? 1.778 36.031 19.109 1 91.5 96 ASP A C 1
ATOM 767 O O . ASP A 1 96 ? 2.273 35.531 20.125 1 91.5 96 ASP A O 1
ATOM 771 N N . LEU A 1 97 ? 0.692 35.594 18.656 1 94.69 97 LEU A N 1
ATOM 772 C CA . LEU A 1 97 ? -0.077 34.562 19.344 1 94.69 97 LEU A CA 1
ATOM 773 C C . LEU A 1 97 ? 0.536 33.188 19.109 1 94.69 97 LEU A C 1
ATOM 775 O O . LEU A 1 97 ? 1.043 32.906 18.016 1 94.69 97 LEU A O 1
ATOM 779 N N . PRO A 1 98 ? 0.487 32.344 20.156 1 95.31 98 PRO A N 1
ATOM 780 C CA . PRO A 1 98 ? 0.873 30.953 19.938 1 95.31 98 PRO A CA 1
ATOM 781 C C . PRO A 1 98 ? -0.035 30.25 18.938 1 95.31 98 PRO A C 1
ATOM 783 O O . PRO A 1 98 ? -1.243 30.5 18.906 1 95.31 98 PRO A O 1
ATOM 786 N N . VAL A 1 99 ? 0.532 29.344 18.266 1 95.88 99 VAL A N 1
ATOM 787 C CA . VAL A 1 99 ? -0.193 28.75 17.141 1 95.88 99 VAL A CA 1
ATOM 788 C C . VAL A 1 99 ? -0.496 27.281 17.422 1 95.88 99 VAL A C 1
ATOM 790 O O . VAL A 1 99 ? 0.275 26.609 18.109 1 95.88 99 VAL A O 1
ATOM 793 N N . CYS A 1 100 ? -1.618 26.859 16.984 1 96.88 100 CYS A N 1
ATOM 794 C CA . CYS A 1 100 ? -2.016 25.453 16.922 1 96.88 100 CYS A CA 1
ATOM 795 C C . CYS A 1 100 ? -2.469 25.078 15.516 1 96.88 100 CYS A C 1
ATOM 797 O O . CYS A 1 100 ? -3.377 25.688 14.961 1 96.88 100 CYS A O 1
ATOM 799 N N . LEU A 1 101 ? -1.817 24.141 14.969 1 97.69 101 LEU A N 1
ATOM 800 C CA . LEU A 1 101 ? -2.139 23.719 13.617 1 97.69 101 LEU A CA 1
ATOM 801 C C . LEU A 1 101 ? -2.699 22.297 13.609 1 97.69 101 LEU A C 1
ATOM 803 O O . LEU A 1 101 ? -2.031 21.359 14.055 1 97.69 101 LEU A O 1
ATOM 807 N N . ILE A 1 102 ? -3.889 22.125 13.062 1 98.06 102 ILE A N 1
ATOM 808 C CA . ILE A 1 102 ? -4.512 20.812 12.914 1 98.06 102 ILE A CA 1
ATOM 809 C C . ILE A 1 102 ? -4.395 20.344 11.469 1 98.06 102 ILE A C 1
ATOM 811 O O . ILE A 1 102 ? -4.875 21.016 10.555 1 98.06 102 ILE A O 1
ATOM 815 N N . PHE A 1 103 ? -3.752 19.234 11.289 1 97.44 103 PHE A N 1
ATOM 816 C CA . PHE A 1 103 ? -3.564 18.672 9.961 1 97.44 103 PHE A CA 1
ATOM 817 C C . PHE A 1 103 ? -4.273 17.328 9.836 1 97.44 103 PHE A C 1
ATOM 819 O O . PHE A 1 103 ? -4.445 16.609 10.828 1 97.44 103 PHE A O 1
ATOM 826 N N . ALA A 1 104 ? -4.664 17.031 8.656 1 95.81 104 ALA A N 1
ATOM 827 C CA . ALA A 1 104 ? -5.125 15.68 8.328 1 95.81 104 ALA A CA 1
ATOM 828 C C . ALA A 1 104 ? -4.352 15.109 7.137 1 95.81 104 ALA A C 1
ATOM 830 O O . ALA A 1 104 ? -4.223 15.766 6.102 1 95.81 104 ALA A O 1
ATOM 831 N N . ILE A 1 105 ? -3.771 13.953 7.312 1 94.5 105 ILE A N 1
ATOM 832 C CA . ILE A 1 105 ? -3.096 13.258 6.227 1 94.5 105 ILE A CA 1
ATOM 833 C C . ILE A 1 105 ? -3.682 11.859 6.066 1 94.5 105 ILE A C 1
ATOM 835 O O . ILE A 1 105 ? -4.379 11.367 6.957 1 94.5 105 ILE A O 1
ATOM 839 N N . GLY A 1 106 ? -3.438 11.266 4.906 1 90.88 106 GLY A N 1
ATOM 840 C CA . GLY A 1 106 ? -3.953 9.938 4.625 1 90.88 106 GLY A CA 1
ATOM 841 C C . GLY A 1 106 ? -4.258 9.711 3.156 1 90.88 106 GLY A C 1
ATOM 842 O O . GLY A 1 106 ? -3.986 10.578 2.322 1 90.88 106 GLY A O 1
ATOM 843 N N . GLU A 1 107 ? -4.855 8.594 2.965 1 86.31 107 GLU A N 1
ATOM 844 C CA . GLU A 1 107 ? -5.152 8.211 1.588 1 86.31 107 GLU A CA 1
ATOM 845 C C . GLU A 1 107 ? -6.246 9.094 0.994 1 86.31 107 GLU A C 1
ATOM 847 O O . GLU A 1 107 ? -7.07 9.648 1.725 1 86.31 107 GLU A O 1
ATOM 852 N N . LYS A 1 108 ? -6.211 9.078 -0.309 1 78.62 108 LYS A N 1
ATOM 853 C CA . LYS A 1 108 ? -7.176 9.891 -1.046 1 78.62 108 LYS A CA 1
ATOM 854 C C . LYS A 1 108 ? -8.594 9.359 -0.863 1 78.62 108 LYS A C 1
ATOM 856 O O . LYS A 1 108 ? -8.812 8.141 -0.833 1 78.62 108 LYS A O 1
ATOM 861 N N . ARG A 1 109 ? -9.477 10.25 -0.746 1 69.25 109 ARG A N 1
ATOM 862 C CA . ARG A 1 109 ? -10.914 10.055 -0.851 1 69.25 109 ARG A CA 1
ATOM 863 C C . ARG A 1 109 ? -11.438 9.172 0.275 1 69.25 109 ARG A C 1
ATOM 865 O O . ARG A 1 109 ? -12.266 8.281 0.044 1 69.25 109 ARG A O 1
ATOM 872 N N . TRP A 1 110 ? -10.969 9.43 1.414 1 74.94 110 TRP A N 1
ATOM 873 C CA . TRP A 1 110 ? -11.469 8.68 2.564 1 74.94 110 TRP A CA 1
ATOM 874 C C . TRP A 1 110 ? -12.039 9.625 3.617 1 74.94 110 TRP A C 1
ATOM 876 O O . TRP A 1 110 ? -12.156 9.266 4.789 1 74.94 110 TRP A O 1
ATOM 886 N N . GLY A 1 111 ? -12.242 10.898 3.234 1 83.62 111 GLY A N 1
ATOM 887 C CA . GLY A 1 111 ? -13.039 11.758 4.09 1 83.62 111 GLY A CA 1
ATOM 888 C C . GLY A 1 111 ? -12.211 12.742 4.891 1 83.62 111 GLY A C 1
ATOM 889 O O . GLY A 1 111 ? -12.641 13.211 5.945 1 83.62 111 GLY A O 1
ATOM 890 N N . LYS A 1 112 ? -11.055 12.992 4.512 1 89.62 112 LYS A N 1
ATOM 891 C CA . LYS A 1 112 ? -10.234 13.961 5.23 1 89.62 112 LYS A CA 1
ATOM 892 C C . LYS A 1 112 ? -10.906 15.328 5.289 1 89.62 112 LYS A C 1
ATOM 894 O O . LYS A 1 112 ? -11.086 15.891 6.371 1 89.62 112 LYS A O 1
ATOM 899 N N . SER A 1 113 ? -11.305 15.789 4.105 1 90.12 113 SER A N 1
ATOM 900 C CA . SER A 1 113 ? -11.914 17.109 4.039 1 90.12 113 SER A CA 1
ATOM 901 C C . SER A 1 113 ? -13.258 17.141 4.75 1 90.12 113 SER A C 1
ATOM 903 O O . SER A 1 113 ? -13.633 18.156 5.344 1 90.12 113 SER A O 1
ATOM 905 N N . PHE A 1 114 ? -13.953 16.094 4.703 1 90.81 114 PHE A N 1
ATOM 906 C CA . PHE A 1 114 ? -15.203 15.953 5.43 1 90.81 114 PHE A CA 1
ATOM 907 C C . PHE A 1 114 ? -14.992 16.156 6.926 1 90.81 114 PHE A C 1
ATOM 909 O O . PHE A 1 114 ? -15.727 16.906 7.566 1 90.81 114 PHE A O 1
ATOM 916 N N . LEU A 1 115 ? -14 15.531 7.379 1 93.88 115 LEU A N 1
ATOM 917 C CA . LEU A 1 115 ? -13.672 15.625 8.797 1 93.88 115 LEU A CA 1
ATOM 918 C C . LEU A 1 115 ? -13.227 17.031 9.164 1 93.88 115 LEU A C 1
ATOM 920 O O . LEU A 1 115 ? -13.648 17.578 10.195 1 93.88 115 LEU A O 1
ATOM 924 N N . MET A 1 116 ? -12.414 17.594 8.344 1 95.56 116 MET A N 1
ATOM 925 C CA . MET A 1 116 ? -11.891 18.922 8.609 1 95.56 116 MET A CA 1
ATOM 926 C C . MET A 1 116 ? -13.008 19.953 8.648 1 95.56 116 MET A C 1
ATOM 928 O O . MET A 1 116 ? -12.977 20.891 9.445 1 95.56 116 MET A O 1
ATOM 932 N N . ASN A 1 117 ? -14.016 19.781 7.816 1 93.69 117 ASN A N 1
ATOM 933 C CA . ASN A 1 117 ? -15.125 20.719 7.762 1 93.69 117 ASN A CA 1
ATOM 934 C C . ASN A 1 117 ? -15.969 20.672 9.031 1 93.69 117 ASN A C 1
ATOM 936 O O . ASN A 1 117 ? -16.484 21.703 9.477 1 93.69 117 ASN A O 1
ATOM 940 N N . TYR A 1 118 ? -16.125 19.578 9.594 1 95.25 118 TYR A N 1
ATOM 941 C CA . TYR A 1 118 ? -16.844 19.5 10.859 1 95.25 118 TYR A CA 1
ATOM 942 C C . TYR A 1 118 ? -16 20.062 12 1 95.25 118 TYR A C 1
ATOM 944 O O . TYR A 1 118 ? -16.531 20.625 12.953 1 95.25 118 TYR A O 1
ATOM 952 N N . ILE A 1 119 ? -14.727 19.875 11.914 1 96.69 119 ILE A N 1
ATOM 953 C CA . ILE A 1 119 ? -13.844 20.484 12.898 1 96.69 119 ILE A CA 1
ATOM 954 C C . ILE A 1 119 ? -13.961 22 12.828 1 96.69 119 ILE A C 1
ATOM 956 O O . ILE A 1 119 ? -13.992 22.672 13.859 1 96.69 119 ILE A O 1
ATOM 960 N N . LEU A 1 120 ? -14.078 22.5 11.609 1 95.44 120 LEU A N 1
ATOM 961 C CA . LEU A 1 120 ? -14.273 23.938 11.422 1 95.44 120 LEU A CA 1
ATOM 962 C C . LEU A 1 120 ? -15.531 24.406 12.141 1 95.44 120 LEU A C 1
ATOM 964 O O . LEU A 1 120 ? -15.516 25.453 12.805 1 95.44 120 LEU A O 1
ATOM 968 N N . ARG A 1 121 ? -16.609 23.641 12.023 1 93.75 121 ARG A N 1
ATOM 969 C CA . ARG A 1 121 ? -17.859 23.984 12.664 1 93.75 121 ARG A CA 1
ATOM 970 C C . ARG A 1 121 ? -17.719 24 14.18 1 93.75 121 ARG A C 1
ATOM 972 O O . ARG A 1 121 ? -18.219 24.906 14.852 1 93.75 121 ARG A O 1
ATOM 979 N N . ALA A 1 122 ? -17.094 23.031 14.648 1 95.75 122 ALA A N 1
ATOM 980 C CA . ALA A 1 122 ? -16.906 22.906 16.094 1 95.75 122 ALA A CA 1
ATOM 981 C C . ALA A 1 122 ? -16.047 24.047 16.625 1 95.75 122 ALA A C 1
ATOM 983 O O . ALA A 1 122 ? -16.328 24.594 17.703 1 95.75 122 ALA A O 1
ATOM 984 N N . LEU A 1 123 ? -15.016 24.391 15.906 1 95.38 123 LEU A N 1
ATOM 985 C CA . LEU A 1 123 ? -14.133 25.469 16.328 1 95.38 123 LEU A CA 1
ATOM 986 C C . LEU A 1 123 ? -14.852 26.812 16.297 1 95.38 123 LEU A C 1
ATOM 988 O O . LEU A 1 123 ? -14.609 27.672 17.141 1 95.38 123 LEU A O 1
ATOM 992 N N . SER A 1 124 ? -15.656 26.953 15.297 1 91.31 124 SER A N 1
ATOM 993 C CA . SER A 1 124 ? -16.438 28.172 15.195 1 91.31 124 SER A CA 1
ATOM 994 C C . SER A 1 124 ? -17.344 28.359 16.406 1 91.31 124 SER A C 1
ATOM 996 O O . SER A 1 124 ? -17.516 29.469 16.891 1 91.31 124 SER A O 1
ATOM 998 N N . CYS A 1 125 ? -17.906 27.297 16.828 1 90.75 125 CYS A N 1
ATOM 999 C CA . CYS A 1 125 ? -18.734 27.328 18.031 1 90.75 125 CYS A CA 1
ATOM 1000 C C . CYS A 1 125 ? -17.906 27.672 19.266 1 90.75 125 CYS A C 1
ATOM 1002 O O . CYS A 1 125 ? -18.328 28.484 20.094 1 90.75 125 CYS A O 1
ATOM 1004 N N . GLN A 1 126 ? -16.828 27.094 19.344 1 91.62 126 GLN A N 1
ATOM 1005 C CA . GLN A 1 126 ? -15.953 27.328 20.484 1 91.62 126 GLN A CA 1
ATOM 1006 C C . GLN A 1 126 ? -15.469 28.766 20.531 1 91.62 126 GLN A C 1
ATOM 1008 O O . GLN A 1 126 ? -15.367 29.375 21.594 1 91.62 126 GLN A O 1
ATOM 1013 N N . GLU A 1 127 ? -15.086 29.266 19.422 1 90.44 127 GLU A N 1
ATOM 1014 C CA . GLU A 1 127 ? -14.625 30.641 19.344 1 90.44 127 GLU A CA 1
ATOM 1015 C C . GLU A 1 127 ? -15.695 31.609 19.828 1 90.44 127 GLU A C 1
ATOM 1017 O O . GLU A 1 127 ? -15.375 32.625 20.438 1 90.44 127 GLU A O 1
ATOM 1022 N N . ARG A 1 128 ? -16.953 31.312 19.594 1 87.25 128 ARG A N 1
ATOM 1023 C CA . ARG A 1 128 ? -18.078 32.156 19.984 1 87.25 128 ARG A CA 1
ATOM 1024 C C . ARG A 1 128 ? -18.469 31.922 21.453 1 87.25 128 ARG A C 1
ATOM 1026 O O . ARG A 1 128 ? -19.375 32.562 21.969 1 87.25 128 ARG A O 1
ATOM 1033 N N . GLY A 1 129 ? -17.844 31 22.078 1 86.06 129 GLY A N 1
ATOM 1034 C CA . GLY A 1 129 ? -18.156 30.688 23.469 1 86.06 129 GLY A CA 1
ATOM 1035 C C . GLY A 1 129 ? -19.406 29.844 23.625 1 86.06 129 GLY A C 1
ATOM 1036 O O . GLY A 1 129 ? -20.047 29.859 24.672 1 86.06 129 GLY A O 1
ATOM 1037 N N . GLU A 1 130 ? -19.844 29.25 22.562 1 87.38 130 GLU A N 1
ATOM 1038 C CA . GLU A 1 130 ? -21.016 28.375 22.578 1 87.38 130 GLU A CA 1
ATOM 1039 C C . GLU A 1 130 ? -20.625 26.938 22.922 1 87.38 130 GLU A C 1
ATOM 1041 O O . GLU A 1 130 ? -19.453 26.562 22.828 1 87.38 130 GLU A O 1
ATOM 1046 N N . PRO A 1 131 ? -21.625 26.234 23.422 1 89.12 131 PRO A N 1
ATOM 1047 C CA . PRO A 1 131 ? -21.328 24.812 23.641 1 89.12 131 PRO A CA 1
ATOM 1048 C C . PRO A 1 131 ? -20.922 24.094 22.359 1 89.12 131 PRO A C 1
ATOM 1050 O O . PRO A 1 131 ? -21.453 24.391 21.281 1 89.12 131 PRO A O 1
ATOM 1053 N N . LEU A 1 132 ? -20.078 23.25 22.516 1 88.19 132 LEU A N 1
ATOM 1054 C CA . LEU A 1 132 ? -19.547 22.531 21.359 1 88.19 132 LEU A CA 1
ATOM 1055 C C . LEU A 1 132 ? -20.641 21.797 20.609 1 88.19 132 LEU A C 1
ATOM 1057 O O . LEU A 1 132 ? -21.438 21.078 21.219 1 88.19 132 LEU A O 1
ATOM 1061 N N . SER A 1 133 ? -20.75 22.078 19.344 1 89.38 133 SER A N 1
ATOM 1062 C CA . SER A 1 133 ? -21.719 21.469 18.453 1 89.38 133 SER A CA 1
ATOM 1063 C C . SER A 1 133 ? -21.188 21.359 17.031 1 89.38 133 SER A C 1
ATOM 1065 O O . SER A 1 133 ? -20.25 22.062 16.656 1 89.38 133 SER A O 1
ATOM 1067 N N . LEU A 1 134 ? -21.719 20.438 16.281 1 92 134 LEU A N 1
ATOM 1068 C CA . LEU A 1 134 ? -21.281 20.266 14.898 1 92 134 LEU A CA 1
ATOM 1069 C C . LEU A 1 134 ? -22.172 21.062 13.945 1 92 134 LEU A C 1
ATOM 1071 O O . LEU A 1 134 ? -22.125 20.859 12.734 1 92 134 LEU A O 1
ATOM 1075 N N . GLY A 1 135 ? -22.938 21.984 14.547 1 86 135 GLY A N 1
ATOM 1076 C CA . GLY A 1 135 ? -23.781 22.828 13.719 1 86 135 GLY A CA 1
ATOM 1077 C C . GLY A 1 135 ? -25.203 22.312 13.602 1 86 135 GLY A C 1
ATOM 1078 O O . GLY A 1 135 ? -25.562 21.312 14.219 1 86 135 GLY A O 1
ATOM 1079 N N . PRO A 1 136 ? -25.984 23.016 12.867 1 86.88 136 PRO A N 1
ATOM 1080 C CA . PRO A 1 136 ? -27.375 22.609 12.703 1 86.88 136 PRO A CA 1
ATOM 1081 C C . PRO A 1 136 ? -27.516 21.328 11.891 1 86.88 136 PRO A C 1
ATOM 1083 O O . PRO A 1 136 ? -26.75 21.109 10.945 1 86.88 136 PRO A O 1
ATOM 1086 N N . ASP A 1 137 ? -28.531 20.578 12.102 1 87.88 137 ASP A N 1
ATOM 1087 C CA . ASP A 1 137 ? -28.719 19.25 11.531 1 87.88 137 ASP A CA 1
ATOM 1088 C C . ASP A 1 137 ? -28.969 19.328 10.031 1 87.88 137 ASP A C 1
ATOM 1090 O O . ASP A 1 137 ? -28.5 18.469 9.273 1 87.88 137 ASP A O 1
ATOM 1094 N N . GLY A 1 138 ? -29.641 20.297 9.586 1 86.75 138 GLY A N 1
ATOM 1095 C CA . GLY A 1 138 ? -30.078 20.328 8.195 1 86.75 138 GLY A CA 1
ATOM 1096 C C . GLY A 1 138 ? -29.156 21.141 7.305 1 86.75 138 GLY A C 1
ATOM 1097 O O . GLY A 1 138 ? -29.328 21.156 6.082 1 86.75 138 GLY A O 1
ATOM 1098 N N . GLU A 1 139 ? -28.156 21.703 7.785 1 87.81 139 GLU A N 1
ATOM 1099 C CA . GLU A 1 139 ? -27.281 22.562 7 1 87.81 139 GLU A CA 1
ATOM 1100 C C . GLU A 1 139 ? -26.234 21.734 6.246 1 87.81 139 GLU A C 1
ATOM 1102 O O . GLU A 1 139 ? -25.594 20.844 6.82 1 87.81 139 GLU A O 1
ATOM 1107 N N . PRO A 1 140 ? -26.109 22.047 4.945 1 87.56 140 PRO A N 1
ATOM 1108 C CA . PRO A 1 140 ? -25.062 21.359 4.184 1 87.56 140 PRO A CA 1
ATOM 1109 C C . PRO A 1 140 ? -23.656 21.672 4.68 1 87.56 140 PRO A C 1
ATOM 1111 O O . PRO A 1 140 ? -23.422 22.766 5.211 1 87.56 140 PRO A O 1
ATOM 1114 N N . LEU A 1 141 ? -22.828 20.75 4.527 1 87.81 141 LEU A N 1
ATOM 1115 C CA . LEU A 1 141 ? -21.453 20.891 4.996 1 87.81 141 LEU A CA 1
ATOM 1116 C C . LEU A 1 141 ? -20.625 21.719 4.012 1 87.81 141 LEU A C 1
ATOM 1118 O O . LEU A 1 141 ? -20.469 21.328 2.855 1 87.81 141 LEU A O 1
ATOM 1122 N N . ASN A 1 142 ? -20.141 22.844 4.477 1 83.06 142 ASN A N 1
ATOM 1123 C CA . ASN A 1 142 ? -19.297 23.719 3.66 1 83.06 142 ASN A CA 1
ATOM 1124 C C . ASN A 1 142 ? -17.906 23.875 4.246 1 83.06 142 ASN A C 1
ATOM 1126 O O . ASN A 1 142 ? -17.672 23.547 5.414 1 83.06 142 ASN A O 1
ATOM 1130 N N . GLY A 1 143 ? -16.922 24.312 3.463 1 88.75 143 GLY A N 1
ATOM 1131 C CA . GLY A 1 143 ? -15.523 24.484 3.865 1 88.75 143 GLY A CA 1
ATOM 1132 C C . GLY A 1 143 ? -14.539 24.047 2.797 1 88.75 143 GLY A C 1
ATOM 1133 O O . GLY A 1 143 ? -14.602 24.516 1.659 1 88.75 143 GLY A O 1
ATOM 1134 N N . PHE A 1 144 ? -13.75 23.172 3.238 1 88.19 144 PHE A N 1
ATOM 1135 C CA . PHE A 1 144 ? -12.852 22.578 2.25 1 88.19 144 PHE A CA 1
ATOM 1136 C C . PHE A 1 144 ? -13.633 21.766 1.221 1 88.19 144 PHE A C 1
ATOM 1138 O O . PHE A 1 144 ? -14.625 21.125 1.556 1 88.19 144 PHE A O 1
ATOM 1145 N N . GLU A 1 145 ? -13.172 21.844 0.008 1 79.62 145 GLU A N 1
ATOM 1146 C CA . GLU A 1 145 ? -13.836 21.062 -1.033 1 79.62 145 GLU A CA 1
ATOM 1147 C C . GLU A 1 145 ? -13.727 19.578 -0.765 1 79.62 145 GLU A C 1
ATOM 1149 O O . GLU A 1 145 ? -12.664 19.078 -0.379 1 79.62 145 GLU A O 1
ATOM 1154 N N . TRP A 1 146 ? -14.867 18.984 -0.845 1 74.62 146 TRP A N 1
ATOM 1155 C CA . TRP A 1 146 ? -14.914 17.531 -0.658 1 74.62 146 TRP A CA 1
ATOM 1156 C C . TRP A 1 146 ? -15.93 16.891 -1.595 1 74.62 146 TRP A C 1
ATOM 1158 O O . TRP A 1 146 ? -16.891 17.547 -2.012 1 74.62 146 TRP A O 1
ATOM 1168 N N . LYS A 1 147 ? -15.586 15.844 -2.195 1 68.56 147 LYS A N 1
ATOM 1169 C CA . LYS A 1 147 ? -16.484 15.094 -3.076 1 68.56 147 LYS A CA 1
ATOM 1170 C C . LYS A 1 147 ? -16.266 13.586 -2.932 1 68.56 147 LYS A C 1
ATOM 1172 O O . LYS A 1 147 ? -15.133 13.141 -2.701 1 68.56 147 LYS A O 1
ATOM 1177 N N . ALA A 1 148 ? -17.406 12.945 -2.969 1 64.75 148 ALA A N 1
ATOM 1178 C CA . ALA A 1 148 ? -17.281 11.492 -3.061 1 64.75 148 ALA A CA 1
ATOM 1179 C C . ALA A 1 148 ? -16.797 11.078 -4.445 1 64.75 148 ALA A C 1
ATOM 1181 O O . ALA A 1 148 ? -17.094 11.742 -5.441 1 64.75 148 ALA A O 1
ATOM 1182 N N . GLY A 1 149 ? -15.938 10.219 -4.547 1 63.62 149 GLY A N 1
ATOM 1183 C CA . GLY A 1 149 ? -15.516 9.742 -5.852 1 63.62 149 GLY A CA 1
ATOM 1184 C C . GLY A 1 149 ? -14.031 9.43 -5.914 1 63.62 149 GLY A C 1
ATOM 1185 O O . GLY A 1 149 ? -13.375 9.289 -4.879 1 63.62 149 GLY A O 1
ATOM 1186 N N . VAL A 1 150 ? -13.57 9.273 -7.176 1 67.31 150 VAL A N 1
ATOM 1187 C CA . VAL A 1 150 ? -12.211 8.781 -7.375 1 67.31 150 VAL A CA 1
ATOM 1188 C C . VAL A 1 150 ? -11.312 9.922 -7.844 1 67.31 150 VAL A C 1
ATOM 1190 O O . VAL A 1 150 ? -10.086 9.82 -7.781 1 67.31 150 VAL A O 1
ATOM 1193 N N . ASP A 1 151 ? -11.922 11.031 -8.148 1 66.81 151 ASP A N 1
ATOM 1194 C CA . ASP A 1 151 ? -11.117 12.109 -8.703 1 66.81 151 ASP A CA 1
ATOM 1195 C C . ASP A 1 151 ? -10.453 12.922 -7.594 1 66.81 151 ASP A C 1
ATOM 1197 O O . ASP A 1 151 ? -11.055 13.148 -6.539 1 66.81 151 ASP A O 1
ATOM 1201 N N . SER A 1 152 ? -9.258 13.297 -7.84 1 65.88 152 SER A N 1
ATOM 1202 C CA . SER A 1 152 ? -8.547 14.125 -6.867 1 65.88 152 SER A CA 1
ATOM 1203 C C . SER A 1 152 ? -9.133 15.523 -6.797 1 65.88 152 SER A C 1
ATOM 1205 O O . SER A 1 152 ? -9.469 16.125 -7.824 1 65.88 152 SER A O 1
ATOM 1207 N N . VAL A 1 153 ? -9.266 15.938 -5.621 1 64.06 153 VAL A N 1
ATOM 1208 C CA . VAL A 1 153 ? -9.852 17.25 -5.402 1 64.06 153 VAL A CA 1
ATOM 1209 C C . VAL A 1 153 ? -8.805 18.188 -4.801 1 64.06 153 VAL A C 1
ATOM 1211 O O . VAL A 1 153 ? -8.633 19.312 -5.277 1 64.06 153 VAL A O 1
ATOM 1214 N N . THR A 1 154 ? -8.094 17.656 -3.799 1 71.81 154 THR A N 1
ATOM 1215 C CA . THR A 1 154 ? -7.152 18.484 -3.061 1 71.81 154 THR A CA 1
ATOM 1216 C C . THR A 1 154 ? -5.723 18.234 -3.527 1 71.81 154 THR A C 1
ATOM 1218 O O . THR A 1 154 ? -5.242 17.094 -3.479 1 71.81 154 THR A O 1
ATOM 1221 N N . LYS A 1 155 ? -5.141 19.266 -4.078 1 81.75 155 LYS A N 1
ATOM 1222 C CA . LYS A 1 155 ? -3.727 19.188 -4.434 1 81.75 155 LYS A CA 1
ATOM 1223 C C . LYS A 1 155 ? -2.889 20.125 -3.564 1 81.75 155 LYS A C 1
ATOM 1225 O O . LYS A 1 155 ? -3.273 21.266 -3.324 1 81.75 155 LYS A O 1
ATOM 1230 N N . GLY A 1 156 ? -1.886 19.547 -2.938 1 88.94 156 GLY A N 1
ATOM 1231 C CA . GLY A 1 156 ? -1.043 20.344 -2.055 1 88.94 156 GLY A CA 1
ATOM 1232 C C . GLY A 1 156 ? -1.581 20.422 -0.638 1 88.94 156 GLY A C 1
ATOM 1233 O O . GLY A 1 156 ? -2.154 19.453 -0.126 1 88.94 156 GLY A O 1
ATOM 1234 N N . ILE A 1 157 ? -1.255 21.562 0.03 1 94.44 157 ILE A N 1
ATOM 1235 C CA . ILE A 1 157 ? -1.742 21.812 1.382 1 94.44 157 ILE A CA 1
ATOM 1236 C C . ILE A 1 157 ? -2.637 23.047 1.389 1 94.44 157 ILE A C 1
ATOM 1238 O O . ILE A 1 157 ? -2.225 24.125 0.941 1 94.44 157 ILE A O 1
ATOM 1242 N N . TRP A 1 158 ? -3.793 22.859 1.92 1 94.19 158 TRP A N 1
ATOM 1243 C CA . TRP A 1 158 ? -4.762 23.953 1.985 1 94.19 158 TRP A CA 1
ATOM 1244 C C . TRP A 1 158 ? -4.992 24.391 3.428 1 94.19 158 TRP A C 1
ATOM 1246 O O . TRP A 1 158 ? -5.012 23.547 4.34 1 94.19 158 TRP A O 1
ATOM 1256 N N . ILE A 1 159 ? -5.16 25.688 3.592 1 95.62 159 ILE A N 1
ATOM 1257 C CA . ILE A 1 159 ? -5.363 26.234 4.926 1 95.62 159 ILE A CA 1
ATOM 1258 C C . ILE A 1 159 ? -6.641 27.078 4.949 1 95.62 159 ILE A C 1
ATOM 1260 O O . ILE A 1 159 ? -6.984 27.734 3.961 1 95.62 159 ILE A O 1
ATOM 1264 N N . TRP A 1 160 ? -7.379 26.875 6 1 94.31 160 TRP A N 1
ATOM 1265 C CA . TRP A 1 160 ? -8.484 27.797 6.227 1 94.31 160 TRP A CA 1
ATOM 1266 C C . TRP A 1 160 ? -7.969 29.203 6.531 1 94.31 160 TRP A C 1
ATOM 1268 O O . TRP A 1 160 ? -7.254 29.406 7.516 1 94.31 160 TRP A O 1
ATOM 1278 N N . ASN A 1 161 ? -8.305 30.172 5.801 1 90.88 161 ASN A N 1
ATOM 1279 C CA . ASN A 1 161 ? -7.613 31.453 5.801 1 90.88 161 ASN A CA 1
ATOM 1280 C C . ASN A 1 161 ? -7.984 32.281 7.02 1 90.88 161 ASN A C 1
ATOM 1282 O O . ASN A 1 161 ? -7.316 33.281 7.324 1 90.88 161 ASN A O 1
ATOM 1286 N N . LYS A 1 162 ? -8.992 31.906 7.758 1 89.19 162 LYS A N 1
ATOM 1287 C CA . LYS A 1 162 ? -9.375 32.594 8.984 1 89.19 162 LYS A CA 1
ATOM 1288 C C . LYS A 1 162 ? -9.125 31.719 10.211 1 89.19 162 LYS A C 1
ATOM 1290 O O . LYS A 1 162 ? -9.93 30.844 10.539 1 89.19 162 LYS A O 1
ATOM 1295 N N . PRO A 1 163 ? -8.094 32.062 10.93 1 93 163 PRO A N 1
ATOM 1296 C CA . PRO A 1 163 ? -7.824 31.281 12.133 1 93 163 PRO A CA 1
ATOM 1297 C C . PRO A 1 163 ? -8.844 31.516 13.242 1 93 163 PRO A C 1
ATOM 1299 O O . PRO A 1 163 ? -9.523 32.562 13.25 1 93 163 PRO A O 1
ATOM 1302 N N . PHE A 1 164 ? -8.984 30.578 14.086 1 94.44 164 PHE A N 1
ATOM 1303 C CA . PHE A 1 164 ? -9.836 30.703 15.258 1 94.44 164 PHE A CA 1
ATOM 1304 C C . PHE A 1 164 ? -9.031 31.141 16.469 1 94.44 164 PHE A C 1
ATOM 1306 O O . PHE A 1 164 ? -8.07 30.484 16.859 1 94.44 164 PHE A O 1
ATOM 1313 N N . VAL A 1 165 ? -9.375 32.25 17 1 93.62 165 VAL A N 1
ATOM 1314 C CA . VAL A 1 165 ? -8.688 32.75 18.188 1 93.62 165 VAL A CA 1
ATOM 1315 C C . VAL A 1 165 ? -9.422 32.281 19.453 1 93.62 165 VAL A C 1
ATOM 1317 O O . VAL A 1 165 ? -10.547 32.719 19.703 1 93.62 165 VAL A O 1
ATOM 1320 N N . LEU A 1 166 ? -8.828 31.438 20.156 1 94.12 166 LEU A N 1
ATOM 1321 C CA . LEU A 1 166 ? -9.438 30.859 21.344 1 94.12 166 LEU A CA 1
ATOM 1322 C C . LEU A 1 166 ? -8.789 31.422 22.609 1 94.12 166 LEU A C 1
ATOM 1324 O O . LEU A 1 166 ? -7.57 31.625 22.641 1 94.12 166 LEU A O 1
ATOM 1328 N N . GLU A 1 167 ? -9.555 31.656 23.547 1 90.94 167 GLU A N 1
ATOM 1329 C CA . GLU A 1 167 ? -9.07 32.094 24.844 1 90.94 167 GLU A CA 1
ATOM 1330 C C . GLU A 1 167 ? -8.898 30.938 25.812 1 90.94 167 GLU A C 1
ATOM 1332 O O . GLU A 1 167 ? -9.859 30.234 26.125 1 90.94 167 GLU A O 1
ATOM 1337 N N . VAL A 1 168 ? -7.684 30.719 26.156 1 85.06 168 VAL A N 1
ATOM 1338 C CA . VAL A 1 168 ? -7.379 29.641 27.078 1 85.06 168 VAL A CA 1
ATOM 1339 C C . VAL A 1 168 ? -6.742 30.2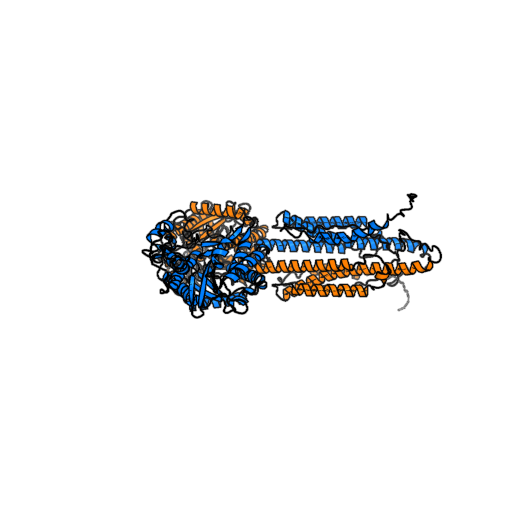03 28.344 1 85.06 168 VAL A C 1
ATOM 1341 O O . VAL A 1 168 ? -6.59 31.422 28.484 1 85.06 168 VAL A O 1
ATOM 1344 N N . MET A 1 169 ? -6.512 29.375 29.344 1 82.31 169 MET A N 1
ATOM 1345 C CA . MET A 1 169 ? -5.992 29.812 30.641 1 82.31 169 MET A CA 1
ATOM 1346 C C . MET A 1 169 ? -4.656 30.531 30.469 1 82.31 169 MET A C 1
ATOM 1348 O O . MET A 1 169 ? -4.367 31.5 31.203 1 82.31 169 MET A O 1
ATOM 1352 N N . SER A 1 170 ? -3.871 30.109 29.562 1 81.06 170 SER A N 1
ATOM 1353 C CA . SER A 1 170 ? -2.535 30.656 29.359 1 81.06 170 SER A CA 1
ATOM 1354 C C . SER A 1 170 ? -2.574 31.891 28.469 1 81.06 170 SER A C 1
ATOM 1356 O O . SER A 1 170 ? -1.577 32.594 28.328 1 81.06 170 SER A O 1
ATOM 1358 N N . GLY A 1 171 ? -3.691 32.188 27.922 1 87.94 171 GLY A N 1
ATOM 1359 C CA . GLY A 1 171 ? -3.818 33.312 27.016 1 87.94 171 GLY A CA 1
ATOM 1360 C C . GLY A 1 171 ? -4.562 32.969 25.734 1 87.94 171 GLY A C 1
ATOM 1361 O O . GLY A 1 171 ? -5.348 32.031 25.719 1 87.94 171 GLY A O 1
ATOM 1362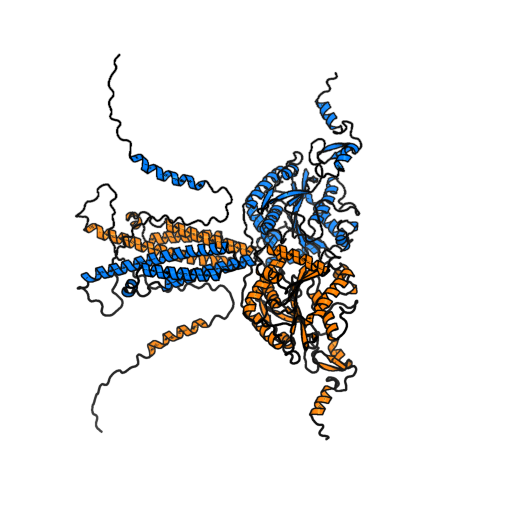 N N . LYS A 1 172 ? -4.352 33.875 24.797 1 93.12 172 LYS A N 1
ATOM 1363 C CA . LYS A 1 172 ? -5 33.656 23.516 1 93.12 172 LYS A CA 1
ATOM 1364 C C . LYS A 1 172 ? -4.133 32.781 22.594 1 93.12 172 LYS A C 1
ATOM 1366 O O . LYS A 1 172 ? -2.902 32.875 22.656 1 93.12 172 LYS A O 1
ATOM 1371 N N . MET A 1 173 ? -4.758 32 21.859 1 94.94 173 MET A N 1
ATOM 1372 C CA . MET A 1 173 ? -4.039 31.188 20.875 1 94.94 173 MET A CA 1
ATOM 1373 C C . MET A 1 173 ? -4.762 31.203 19.531 1 94.94 173 MET A C 1
ATOM 1375 O O . MET A 1 173 ? -5.977 31.406 19.469 1 94.94 173 MET A O 1
ATOM 1379 N N . ALA A 1 174 ? -4.02 31.031 18.484 1 96 174 ALA A N 1
ATOM 1380 C CA . ALA A 1 174 ? -4.57 30.969 17.125 1 96 174 ALA A CA 1
ATOM 1381 C C . ALA A 1 174 ? -4.582 29.531 16.625 1 96 174 ALA A C 1
ATOM 1383 O O . ALA A 1 174 ? -3.543 28.859 16.609 1 96 174 ALA A O 1
ATOM 1384 N N . VAL A 1 175 ? -5.742 29.047 16.25 1 97.06 175 VAL A N 1
ATOM 1385 C CA . VAL A 1 175 ? -5.887 27.672 15.766 1 97.06 175 VAL A CA 1
ATOM 1386 C C . VAL A 1 175 ? -6.133 27.672 14.258 1 97.06 175 VAL A C 1
ATOM 1388 O O . VAL A 1 175 ? -7.027 28.375 13.773 1 97.06 175 VAL A O 1
ATOM 1391 N N . PHE A 1 176 ? -5.328 26.938 13.57 1 97.31 176 PHE A N 1
ATOM 1392 C CA . PHE A 1 176 ? -5.453 26.812 12.125 1 97.31 176 PHE A CA 1
ATOM 1393 C C . PHE A 1 176 ? -5.836 25.391 11.734 1 97.31 176 PHE A C 1
ATOM 1395 O O . PHE A 1 176 ? -5.387 24.438 12.359 1 97.31 176 PHE A O 1
ATOM 1402 N N . VAL A 1 177 ? -6.664 25.25 10.727 1 97.56 177 VAL A N 1
ATOM 1403 C CA . VAL A 1 177 ? -7.062 23.953 10.18 1 97.56 177 VAL A CA 1
ATOM 1404 C C . VAL A 1 177 ? -6.539 23.812 8.758 1 97.56 177 VAL A C 1
ATOM 1406 O O . VAL A 1 177 ? -6.762 24.688 7.914 1 97.56 177 VAL A O 1
ATOM 1409 N N . LEU A 1 178 ? -5.828 22.797 8.555 1 97 178 LEU A N 1
ATOM 1410 C CA . LEU A 1 178 ? -5.223 22.578 7.246 1 97 178 LEU A CA 1
ATOM 1411 C C . LEU A 1 178 ? -5.609 21.203 6.688 1 97 178 LEU A C 1
ATOM 1413 O O . LEU A 1 178 ? -5.734 20.234 7.438 1 97 178 LEU A O 1
ATOM 1417 N N . ASP A 1 179 ? -5.793 21.125 5.387 1 93.44 179 ASP A N 1
ATOM 1418 C CA . ASP A 1 179 ? -6.09 19.906 4.645 1 93.44 179 ASP A CA 1
ATOM 1419 C C . ASP A 1 179 ? -4.977 19.578 3.652 1 93.44 179 ASP A C 1
ATOM 1421 O O . ASP A 1 179 ? -4.418 20.484 3.023 1 93.44 179 ASP A O 1
ATOM 1425 N N . THR A 1 180 ? -4.602 18.359 3.656 1 91.25 180 THR A N 1
ATOM 1426 C CA . THR A 1 180 ? -3.5 17.922 2.805 1 91.25 180 THR A CA 1
ATOM 1427 C C . THR A 1 180 ? -4.004 17 1.697 1 91.25 180 THR A C 1
ATOM 1429 O O . THR A 1 180 ? -4.992 16.297 1.88 1 91.25 180 THR A O 1
ATOM 1432 N N . GLU A 1 181 ? -3.312 17.094 0.67 1 82.56 181 GLU A N 1
ATOM 1433 C CA . GLU A 1 181 ? -3.598 16.203 -0.455 1 82.56 181 GLU A CA 1
ATOM 1434 C C . GLU A 1 181 ? -3.508 14.742 -0.04 1 82.56 181 GLU A C 1
ATOM 1436 O O . GLU A 1 181 ? -2.641 14.367 0.753 1 82.56 181 GLU A O 1
ATOM 1441 N N . GLY A 1 182 ? -4.363 13.953 -0.622 1 80.06 182 GLY A N 1
ATOM 1442 C CA . GLY A 1 182 ? -4.375 12.531 -0.327 1 80.06 182 GLY A CA 1
ATOM 1443 C C . GLY A 1 182 ? -3.174 11.797 -0.892 1 80.06 182 GLY A C 1
ATOM 1444 O O . GLY A 1 182 ? -2.688 12.133 -1.975 1 80.06 182 GLY A O 1
ATOM 1445 N N . SER A 1 183 ? -2.832 10.758 -0.138 1 77.38 183 SER A N 1
ATOM 1446 C CA . SER A 1 183 ? -1.715 9.914 -0.555 1 77.38 183 SER A CA 1
ATOM 1447 C C . SER A 1 183 ? -2.193 8.742 -1.402 1 77.38 183 SER A C 1
ATOM 1449 O O . SER A 1 183 ? -3.395 8.484 -1.492 1 77.38 183 SER A O 1
ATOM 1451 N N . LEU A 1 184 ? -1.215 8.133 -2.133 1 70.12 184 LEU A N 1
ATOM 1452 C CA . LEU A 1 184 ? -1.394 6.859 -2.826 1 70.12 184 LEU A CA 1
ATOM 1453 C C . LEU A 1 184 ? -2.27 7.035 -4.062 1 70.12 184 LEU A C 1
ATOM 1455 O O . LEU A 1 184 ? -2.982 6.109 -4.461 1 70.12 184 LEU A O 1
ATOM 1459 N N . ASP A 1 185 ? -2.266 8.203 -4.508 1 72.31 185 ASP A N 1
ATOM 1460 C CA . ASP A 1 185 ? -2.953 8.438 -5.773 1 72.31 185 ASP A CA 1
ATOM 1461 C C . ASP A 1 185 ? -2.051 8.102 -6.961 1 72.31 185 ASP A C 1
ATOM 1463 O O . ASP A 1 185 ? -0.842 8.336 -6.914 1 72.31 185 ASP A O 1
ATOM 1467 N N . ILE A 1 186 ? -2.672 7.555 -7.934 1 68.94 186 ILE A N 1
ATOM 1468 C CA . ILE A 1 186 ? -1.928 7.148 -9.125 1 68.94 186 ILE A CA 1
ATOM 1469 C C . ILE A 1 186 ? -1.365 8.383 -9.828 1 68.94 186 ILE A C 1
ATOM 1471 O O . ILE A 1 186 ? -0.291 8.328 -10.43 1 68.94 186 ILE A O 1
ATOM 1475 N N . GLN A 1 187 ? -2.068 9.477 -9.688 1 68.31 187 GLN A N 1
ATOM 1476 C CA . GLN A 1 187 ? -1.717 10.664 -10.453 1 68.31 187 GLN A CA 1
ATOM 1477 C C . GLN A 1 187 ? -0.585 11.438 -9.781 1 68.31 187 GLN A C 1
ATOM 1479 O O . GLN A 1 187 ? 0.111 12.219 -10.43 1 68.31 187 GLN A O 1
ATOM 1484 N N . SER A 1 188 ? -0.434 11.172 -8.516 1 72 188 SER A N 1
ATOM 1485 C CA . SER A 1 188 ? 0.582 11.93 -7.793 1 72 188 SER A CA 1
ATOM 1486 C C . SER A 1 188 ? 1.867 11.125 -7.637 1 72 188 SER A C 1
ATOM 1488 O O . SER A 1 188 ? 1.828 9.891 -7.551 1 72 188 SER A O 1
ATOM 1490 N N . SER A 1 189 ? 2.863 11.859 -7.738 1 75.44 189 SER A N 1
ATOM 1491 C CA . SER A 1 189 ? 4.156 11.227 -7.504 1 75.44 189 SER A CA 1
ATOM 1492 C C . SER A 1 189 ? 4.309 10.812 -6.043 1 75.44 189 SER A C 1
ATOM 1494 O O . SER A 1 189 ? 3.873 11.531 -5.141 1 75.44 189 SER A O 1
ATOM 1496 N N . GLN A 1 190 ? 4.809 9.711 -5.863 1 78.5 190 GLN A N 1
ATOM 1497 C CA . GLN A 1 190 ? 5.055 9.203 -4.52 1 78.5 190 GLN A CA 1
ATOM 1498 C C . GLN A 1 190 ? 5.969 10.133 -3.734 1 78.5 190 GLN A C 1
ATOM 1500 O O . GLN A 1 190 ? 5.773 10.344 -2.535 1 78.5 190 GLN A O 1
ATOM 1505 N N . GLU A 1 191 ? 6.895 10.734 -4.379 1 79.31 191 GLU A N 1
ATOM 1506 C CA . GLU A 1 191 ? 7.84 11.633 -3.727 1 79.31 191 GLU A CA 1
ATOM 1507 C C . GLU A 1 191 ? 7.141 12.875 -3.188 1 79.31 191 GLU A C 1
ATOM 1509 O O . GLU A 1 191 ? 7.406 13.305 -2.062 1 79.31 191 GLU A O 1
ATOM 1514 N N . ILE A 1 192 ? 6.328 13.406 -3.973 1 83.19 192 ILE A N 1
ATOM 1515 C CA . ILE A 1 192 ? 5.621 14.617 -3.58 1 83.19 192 ILE A CA 1
ATOM 1516 C C . ILE A 1 192 ? 4.691 14.32 -2.408 1 83.19 192 ILE A C 1
ATOM 1518 O O . ILE A 1 192 ? 4.605 15.102 -1.459 1 83.19 192 ILE A O 1
ATOM 1522 N N . CYS A 1 193 ? 4.043 13.219 -2.5 1 85.25 193 CYS A N 1
ATOM 1523 C CA . CYS A 1 193 ? 3.135 12.828 -1.431 1 85.25 193 CYS A CA 1
ATOM 1524 C C . CYS A 1 193 ? 3.877 12.672 -0.109 1 85.25 193 CYS A C 1
ATOM 1526 O O . CYS A 1 193 ? 3.391 13.109 0.936 1 85.25 193 CYS A O 1
ATOM 1528 N N . ILE A 1 194 ? 5.023 12.133 -0.147 1 86.75 194 ILE A N 1
ATOM 1529 C CA . ILE A 1 194 ? 5.809 11.898 1.06 1 86.75 194 ILE A CA 1
ATOM 1530 C C . ILE A 1 194 ? 6.309 13.227 1.621 1 86.75 194 ILE A C 1
ATOM 1532 O O . ILE A 1 194 ? 6.254 13.453 2.832 1 86.75 194 ILE A O 1
ATOM 1536 N N . LYS A 1 195 ? 6.73 14.078 0.756 1 88.12 195 LYS A N 1
ATOM 1537 C CA . LYS A 1 195 ? 7.227 15.383 1.18 1 88.12 195 LYS A CA 1
ATOM 1538 C C . LYS A 1 195 ? 6.121 16.203 1.837 1 88.12 195 LYS A C 1
ATOM 1540 O O . LYS A 1 195 ? 6.336 16.812 2.885 1 88.12 195 LYS A O 1
ATOM 1545 N N . LEU A 1 196 ? 4.973 16.188 1.217 1 91.06 196 LEU A N 1
ATOM 1546 C CA . LEU A 1 196 ? 3.848 16.953 1.753 1 91.06 196 LEU A CA 1
ATOM 1547 C C . LEU A 1 196 ? 3.414 16.391 3.105 1 91.06 196 LEU A C 1
ATOM 1549 O O . LEU A 1 196 ? 3.119 17.156 4.027 1 91.06 196 LEU A O 1
ATOM 1553 N N . SER A 1 197 ? 3.367 15.109 3.184 1 92.56 197 SER A N 1
ATOM 1554 C CA . SER A 1 197 ? 2.963 14.484 4.441 1 92.56 197 SER A CA 1
ATOM 1555 C C . SER A 1 197 ? 4 14.727 5.535 1 92.56 197 SER A C 1
ATOM 1557 O O . SER A 1 197 ? 3.646 14.93 6.695 1 92.56 197 SER A O 1
ATOM 1559 N N . ALA A 1 198 ? 5.254 14.68 5.172 1 90.38 198 ALA A N 1
ATOM 1560 C CA . ALA A 1 198 ? 6.312 14.961 6.137 1 90.38 198 ALA A CA 1
ATOM 1561 C C . ALA A 1 198 ? 6.258 16.406 6.605 1 90.38 198 ALA A C 1
ATOM 1563 O O . ALA A 1 198 ? 6.426 16.688 7.793 1 90.38 198 ALA A O 1
ATOM 1564 N N . LEU A 1 199 ? 6.02 17.266 5.648 1 92.69 199 LEU A N 1
ATOM 1565 C CA . LEU A 1 199 ? 5.879 18.672 5.984 1 92.69 199 LEU A CA 1
ATOM 1566 C C . LEU A 1 199 ? 4.715 18.891 6.945 1 92.69 199 LEU A C 1
ATOM 1568 O O . LEU A 1 199 ? 4.848 19.609 7.938 1 92.69 199 LEU A O 1
ATOM 1572 N N . SER A 1 200 ? 3.607 18.25 6.645 1 94.75 200 SER A N 1
ATOM 1573 C CA . SER A 1 200 ? 2.434 18.344 7.504 1 94.75 200 SER A CA 1
ATOM 1574 C C . SER A 1 200 ? 2.723 17.797 8.898 1 94.75 200 SER A C 1
ATOM 1576 O O . SER A 1 200 ? 2.232 18.344 9.898 1 94.75 200 SER A O 1
ATOM 1578 N N . MET A 1 201 ? 3.492 16.812 8.945 1 93.75 201 MET A N 1
ATOM 1579 C CA . MET A 1 201 ? 3.84 16.172 10.211 1 93.75 201 MET A CA 1
ATOM 1580 C C . MET A 1 201 ? 4.68 17.109 11.078 1 93.75 201 MET A C 1
ATOM 1582 O O . MET A 1 201 ? 4.43 17.25 12.273 1 93.75 201 MET A O 1
ATOM 1586 N N . ILE A 1 202 ? 5.609 17.781 10.523 1 92.75 202 ILE A N 1
ATOM 1587 C CA . ILE A 1 202 ? 6.508 18.656 11.266 1 92.75 202 ILE A CA 1
ATOM 1588 C C . ILE A 1 202 ? 5.75 19.906 11.711 1 92.75 202 ILE A C 1
ATOM 1590 O O . ILE A 1 202 ? 5.898 20.359 12.852 1 92.75 202 ILE A O 1
ATOM 1594 N N . LEU A 1 203 ? 4.887 20.375 10.883 1 93.62 203 LEU A N 1
ATOM 1595 C CA . LEU A 1 203 ? 4.203 21.641 11.164 1 93.62 203 LEU A CA 1
ATOM 1596 C C . LEU A 1 203 ? 3.057 21.422 12.148 1 93.62 203 LEU A C 1
ATOM 1598 O O . LEU A 1 203 ? 2.699 22.344 12.891 1 93.62 203 LEU A O 1
ATOM 1602 N N . SER A 1 204 ? 2.541 20.281 12.188 1 95.5 204 SER A N 1
ATOM 1603 C CA . SER A 1 204 ? 1.298 20.031 12.906 1 95.5 204 SER A CA 1
ATOM 1604 C C . SER A 1 204 ? 1.525 20.031 14.414 1 95.5 204 SER A C 1
ATOM 1606 O O . SER A 1 204 ? 2.582 19.609 14.891 1 95.5 204 SER A O 1
ATOM 1608 N N . SER A 1 205 ? 0.529 20.656 15.094 1 95.12 205 SER A N 1
ATOM 1609 C CA . SER A 1 205 ? 0.388 20.453 16.531 1 95.12 205 SER A CA 1
ATOM 1610 C C . SER A 1 205 ? -0.428 19.203 16.844 1 95.12 205 SER A C 1
ATOM 1612 O O . SER A 1 205 ? -0.188 18.531 17.844 1 95.12 205 SER A O 1
ATOM 1614 N N . TYR A 1 206 ? -1.346 19.031 16.031 1 97.19 206 TYR A N 1
ATOM 1615 C CA . TYR A 1 206 ? -2.229 17.875 16.078 1 97.19 206 TYR A CA 1
ATOM 1616 C C . TYR A 1 206 ? -2.41 17.281 14.68 1 97.19 206 TYR A C 1
ATOM 1618 O O . TYR A 1 206 ? -3.072 17.875 13.828 1 97.19 206 TYR A O 1
ATOM 1626 N N . LEU A 1 207 ? -1.822 16.125 14.5 1 97.5 207 LEU A N 1
ATOM 1627 C CA . LEU A 1 207 ? -1.861 15.469 13.195 1 97.5 207 LEU A CA 1
ATOM 1628 C C . LEU A 1 207 ? -2.828 14.289 13.211 1 97.5 207 LEU A C 1
ATOM 1630 O O . LEU A 1 207 ? -2.701 13.391 14.039 1 97.5 207 LEU A O 1
ATOM 1634 N N . ILE A 1 208 ? -3.781 14.359 12.352 1 97.75 208 ILE A N 1
ATOM 1635 C CA . ILE A 1 208 ? -4.707 13.242 12.188 1 97.75 208 ILE A CA 1
ATOM 1636 C C . ILE A 1 208 ? -4.273 12.375 11.008 1 97.75 208 ILE A C 1
ATOM 1638 O O . ILE A 1 208 ? -4.207 12.859 9.875 1 97.75 208 ILE A O 1
ATOM 1642 N N . PHE A 1 209 ? -3.916 11.227 11.328 1 96.44 209 PHE A N 1
ATOM 1643 C CA . PHE A 1 209 ? -3.654 10.25 10.273 1 96.44 209 PHE A CA 1
ATOM 1644 C C . PHE A 1 209 ? -4.891 9.406 9.992 1 96.44 209 PHE A C 1
ATOM 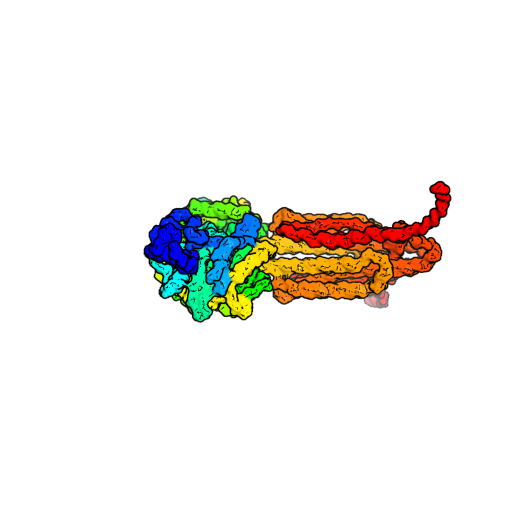1646 O O . PHE A 1 209 ? -5.199 8.477 10.734 1 96.44 209 PHE A O 1
ATOM 1653 N N . ASN A 1 210 ? -5.488 9.766 8.82 1 95.25 210 ASN A N 1
ATOM 1654 C CA . ASN A 1 210 ? -6.75 9.148 8.438 1 95.25 210 ASN A CA 1
ATOM 1655 C C . ASN A 1 210 ? -6.527 7.824 7.707 1 95.25 210 ASN A C 1
ATOM 1657 O O . ASN A 1 210 ? -5.957 7.801 6.617 1 95.25 210 ASN A O 1
ATOM 1661 N N . VAL A 1 211 ? -6.992 6.742 8.344 1 92.81 211 VAL A N 1
ATOM 1662 C CA . VAL A 1 211 ? -6.766 5.41 7.793 1 92.81 211 VAL A CA 1
ATOM 1663 C C . VAL A 1 211 ? -8.102 4.715 7.562 1 92.81 211 VAL A C 1
ATOM 1665 O O . VAL A 1 211 ? -9.016 4.809 8.391 1 92.81 211 VAL A O 1
ATOM 1668 N N . ASN A 1 212 ? -8.109 3.961 6.453 1 88.12 212 ASN A N 1
ATOM 1669 C CA . ASN A 1 212 ? -9.344 3.246 6.133 1 88.12 212 ASN A CA 1
ATOM 1670 C C . ASN A 1 212 ? -9.336 1.831 6.703 1 88.12 212 ASN A C 1
ATOM 1672 O O . ASN A 1 212 ? -8.406 1.059 6.445 1 88.12 212 ASN A O 1
ATOM 1676 N N . SER A 1 213 ? -10.312 1.483 7.5 1 86.56 213 SER A N 1
ATOM 1677 C CA . SER A 1 213 ? -10.656 0.152 7.984 1 86.56 213 SER A CA 1
ATOM 1678 C C . SER A 1 213 ? -9.68 -0.313 9.055 1 86.56 213 SER A C 1
ATOM 1680 O O . SER A 1 213 ? -10.086 -0.667 10.164 1 86.56 213 SER A O 1
ATOM 1682 N N . SER A 1 214 ? -8.391 -0.43 8.656 1 87.75 214 SER A N 1
ATOM 1683 C CA . SER A 1 214 ? -7.379 -0.894 9.602 1 87.75 214 SER A CA 1
ATOM 1684 C C . SER A 1 214 ? -5.977 -0.489 9.164 1 87.75 214 SER A C 1
ATOM 1686 O O . SER A 1 214 ? -5.777 -0.073 8.023 1 87.75 214 SER A O 1
ATOM 1688 N N . LEU A 1 215 ? -5.168 -0.604 10.148 1 88.75 215 LEU A N 1
ATOM 1689 C CA . LEU A 1 215 ? -3.764 -0.363 9.828 1 88.75 215 LEU A CA 1
ATOM 1690 C C . LEU A 1 215 ? -3.139 -1.587 9.164 1 88.75 215 LEU A C 1
ATOM 1692 O O . LEU A 1 215 ? -3.1 -2.668 9.758 1 88.75 215 LEU A O 1
ATOM 1696 N N . LYS A 1 216 ? -2.734 -1.399 7.977 1 87.19 216 LYS A N 1
ATOM 1697 C CA . LYS A 1 216 ? -2.104 -2.469 7.207 1 87.19 216 LYS A CA 1
ATOM 1698 C C . LYS A 1 216 ? -0.653 -2.129 6.879 1 87.19 216 LYS A C 1
ATOM 1700 O O . LYS A 1 216 ? -0.141 -1.092 7.305 1 87.19 216 LYS A O 1
ATOM 1705 N N . THR A 1 217 ? -0.035 -3.002 6.148 1 83.69 217 THR A N 1
ATOM 1706 C CA . THR A 1 217 ? 1.375 -2.844 5.812 1 83.69 217 THR A CA 1
ATOM 1707 C C . THR A 1 217 ? 1.592 -1.588 4.973 1 83.69 217 THR A C 1
ATOM 1709 O O . THR A 1 217 ? 2.602 -0.898 5.125 1 83.69 217 THR A O 1
ATOM 1712 N N . THR A 1 218 ? 0.669 -1.294 4.191 1 83.25 218 THR A N 1
ATOM 1713 C CA . THR A 1 218 ? 0.806 -0.137 3.314 1 83.25 218 THR A CA 1
ATOM 1714 C C . THR A 1 218 ? 0.85 1.155 4.125 1 83.25 218 THR A C 1
ATOM 1716 O O . THR A 1 218 ? 1.732 1.991 3.924 1 83.25 218 THR A O 1
ATOM 1719 N N . GLU A 1 219 ? -0.095 1.312 4.988 1 88.38 219 GLU A N 1
ATOM 1720 C CA . GLU A 1 219 ? -0.151 2.516 5.812 1 88.38 219 GLU A CA 1
ATOM 1721 C C . GLU A 1 219 ? 1.078 2.627 6.707 1 88.38 219 GLU A C 1
ATOM 1723 O O . GLU A 1 219 ? 1.604 3.723 6.914 1 88.38 219 GLU A O 1
ATOM 1728 N N . LEU A 1 220 ? 1.469 1.517 7.195 1 88.81 220 LEU A N 1
ATOM 1729 C CA . LEU A 1 220 ? 2.621 1.52 8.086 1 88.81 220 LEU A CA 1
ATOM 1730 C C . LEU A 1 220 ? 3.898 1.857 7.328 1 88.81 220 LEU A C 1
ATOM 1732 O O . LEU A 1 220 ? 4.762 2.57 7.844 1 88.81 220 LEU A O 1
ATOM 1736 N N . ASN A 1 221 ? 4.016 1.333 6.164 1 84.62 221 ASN A N 1
ATOM 1737 C CA . ASN A 1 221 ? 5.16 1.681 5.324 1 84.62 221 ASN A CA 1
ATOM 1738 C C . ASN A 1 221 ? 5.195 3.176 5.02 1 84.62 221 ASN A C 1
ATOM 1740 O O . ASN A 1 221 ? 6.262 3.793 5.051 1 84.62 221 ASN A O 1
ATOM 1744 N N . TYR A 1 222 ? 4.09 3.676 4.746 1 85.94 222 TYR A N 1
ATOM 1745 C CA . TYR A 1 222 ? 4.031 5.102 4.445 1 85.94 222 TYR A CA 1
ATOM 1746 C C . TYR A 1 222 ? 4.344 5.934 5.684 1 85.94 222 TYR A C 1
ATOM 1748 O O . TYR A 1 222 ? 5.09 6.914 5.609 1 85.94 222 TYR A O 1
ATOM 1756 N N . LEU A 1 223 ? 3.75 5.531 6.742 1 89.69 223 LEU A N 1
ATOM 1757 C CA . LEU A 1 223 ? 4.023 6.258 7.977 1 89.69 223 LEU A CA 1
ATOM 1758 C C . LEU A 1 223 ? 5.512 6.223 8.312 1 89.69 223 LEU A C 1
ATOM 1760 O O . LEU A 1 223 ? 6.066 7.215 8.789 1 89.69 223 LEU A O 1
ATOM 1764 N N . GLU A 1 224 ? 6.117 5.086 8.094 1 88.81 224 GLU A N 1
ATOM 1765 C CA . GLU A 1 224 ? 7.559 4.961 8.312 1 88.81 224 GLU A CA 1
ATOM 1766 C C . GLU A 1 224 ? 8.336 5.926 7.426 1 88.81 224 GLU A C 1
ATOM 1768 O O . GLU A 1 224 ? 9.305 6.543 7.871 1 88.81 224 GLU A O 1
ATOM 1773 N N . MET A 1 225 ? 7.918 6.027 6.219 1 87.06 225 MET A N 1
ATOM 1774 C CA . MET A 1 225 ? 8.586 6.938 5.289 1 87.06 225 MET A CA 1
ATOM 1775 C C . MET A 1 225 ? 8.375 8.391 5.711 1 87.06 225 MET A C 1
ATOM 1777 O O . MET A 1 225 ? 9.305 9.195 5.637 1 87.06 225 MET A O 1
ATOM 1781 N N . PHE A 1 226 ? 7.152 8.703 6.137 1 89.56 226 PHE A N 1
ATOM 1782 C CA . PHE A 1 226 ? 6.879 10.055 6.605 1 89.56 226 PHE A CA 1
ATOM 1783 C C . PHE A 1 226 ? 7.781 10.414 7.777 1 89.56 226 PHE A C 1
ATOM 1785 O O . PHE A 1 226 ? 8.383 11.484 7.793 1 89.56 226 PHE A O 1
ATOM 1792 N N . LEU A 1 227 ? 7.863 9.531 8.68 1 89.12 227 LEU A N 1
ATOM 1793 C CA . LEU A 1 227 ? 8.648 9.75 9.891 1 89.12 227 LEU A CA 1
ATOM 1794 C C . LEU A 1 227 ? 10.125 9.914 9.562 1 89.12 227 LEU A C 1
ATOM 1796 O O . LEU A 1 227 ? 10.805 10.773 10.125 1 89.12 227 LEU A O 1
ATOM 1800 N N . HIS A 1 228 ? 10.508 9.109 8.656 1 85 228 HIS A N 1
ATOM 1801 C CA . HIS A 1 228 ? 11.914 9.172 8.266 1 85 228 HIS A CA 1
ATOM 1802 C C . HIS A 1 228 ? 12.258 10.531 7.664 1 85 228 HIS A C 1
ATOM 1804 O O . HIS A 1 228 ? 13.266 11.141 8.031 1 85 228 HIS A O 1
ATOM 1810 N N . VAL A 1 229 ? 11.492 10.969 6.77 1 84.94 229 VAL A N 1
ATOM 1811 C CA . VAL A 1 229 ? 11.734 12.25 6.109 1 84.94 229 VAL A CA 1
ATOM 1812 C C . VAL A 1 229 ? 11.586 13.383 7.117 1 84.94 229 VAL A C 1
ATOM 1814 O O . VAL A 1 229 ? 12.367 14.336 7.109 1 84.94 229 VAL A O 1
ATOM 1817 N N . ALA A 1 230 ? 10.594 13.266 7.965 1 88.31 230 ALA A N 1
ATOM 1818 C CA . ALA A 1 230 ? 10.375 14.297 8.977 1 88.31 230 ALA A CA 1
ATOM 1819 C C . ALA A 1 230 ? 11.562 14.391 9.93 1 88.31 230 ALA A C 1
ATOM 1821 O O . ALA A 1 230 ? 12.016 15.492 10.258 1 88.31 230 ALA A O 1
ATOM 1822 N N . LYS A 1 231 ? 12.062 13.289 10.328 1 83.94 231 LYS A N 1
ATOM 1823 C CA . LYS A 1 231 ? 13.195 13.258 11.242 1 83.94 231 LYS A CA 1
ATOM 1824 C C . LYS A 1 231 ? 14.445 13.852 10.594 1 83.94 231 LYS A C 1
ATOM 1826 O O . LYS A 1 231 ? 15.195 14.586 11.234 1 83.94 231 LYS A O 1
ATOM 1831 N N . LYS A 1 232 ? 14.602 13.516 9.398 1 78.81 232 LYS A N 1
ATOM 1832 C CA . LYS A 1 232 ? 15.766 14.023 8.672 1 78.81 232 LYS A CA 1
ATOM 1833 C C . LYS A 1 232 ? 15.68 15.531 8.484 1 78.81 232 LYS A C 1
ATOM 1835 O O . LYS A 1 232 ? 16.703 16.219 8.516 1 78.81 232 LYS A O 1
ATOM 1840 N N . THR A 1 233 ? 14.516 16 8.305 1 77 233 THR A N 1
ATOM 1841 C CA . THR A 1 233 ? 14.305 17.422 8.055 1 77 233 THR A CA 1
ATOM 1842 C C . THR A 1 233 ? 14.344 18.219 9.359 1 77 233 THR A C 1
ATOM 1844 O O . THR A 1 233 ? 14.773 19.359 9.383 1 77 233 THR A O 1
ATOM 1847 N N . GLU A 1 234 ? 13.852 17.609 10.383 1 71.06 234 GLU A N 1
ATOM 1848 C CA . GLU A 1 234 ? 13.758 18.266 11.688 1 71.06 234 GLU A CA 1
ATOM 1849 C C . GLU A 1 234 ? 15.133 18.719 12.18 1 71.06 234 GLU A C 1
ATOM 1851 O O . GLU A 1 234 ? 15.25 19.75 12.836 1 71.06 234 GLU A O 1
ATOM 1856 N N . MET A 1 235 ? 16.094 18 11.859 1 66 235 MET A N 1
ATOM 1857 C CA . MET A 1 235 ? 17.438 18.281 12.359 1 66 235 MET A CA 1
ATOM 1858 C C . MET A 1 235 ? 17.891 19.672 11.953 1 66 235 MET A C 1
ATOM 1860 O O . MET A 1 235 ? 18.734 20.281 12.617 1 66 235 MET A O 1
ATOM 1864 N N . SER A 1 236 ? 17.109 20.234 11.203 1 65.19 236 SER A N 1
ATOM 1865 C CA . SER A 1 236 ? 17.484 21.547 10.703 1 65.19 236 SER A CA 1
ATOM 1866 C C . SER A 1 236 ? 16.734 22.656 11.43 1 65.19 236 SER A C 1
ATOM 1868 O O . SER A 1 236 ? 17.078 23.828 11.312 1 65.19 236 SER A O 1
ATOM 1870 N N . PHE A 1 237 ? 15.766 22.156 12.188 1 77.69 237 PHE A N 1
ATOM 1871 C CA . PHE A 1 237 ? 14.906 23.156 12.805 1 77.69 237 PHE A CA 1
ATOM 1872 C C . PHE A 1 237 ? 14.68 22.859 14.273 1 77.69 237 PHE A C 1
ATOM 1874 O O . PHE A 1 237 ? 14.984 21.75 14.742 1 77.69 237 PHE A O 1
ATOM 1881 N N . ASP A 1 238 ? 14.352 23.875 14.984 1 80.19 238 ASP A N 1
ATOM 1882 C CA . ASP A 1 238 ? 14.078 23.703 16.406 1 80.19 238 ASP A CA 1
ATOM 1883 C C . ASP A 1 238 ? 12.641 23.266 16.641 1 80.19 238 ASP A C 1
ATOM 1885 O O . ASP A 1 238 ? 11.93 23.844 17.469 1 80.19 238 ASP A O 1
ATOM 1889 N N . LEU A 1 239 ? 12.125 22.406 15.82 1 87.06 239 LEU A N 1
ATOM 1890 C CA . LEU A 1 239 ? 10.781 21.844 15.977 1 87.06 239 LEU A CA 1
ATOM 1891 C C . LEU A 1 239 ? 10.844 20.328 16.156 1 87.06 239 LEU A C 1
ATOM 1893 O O . LEU A 1 239 ? 11.812 19.688 15.742 1 87.06 239 LEU A O 1
ATOM 1897 N N . LEU A 1 240 ? 9.867 19.891 16.828 1 85.69 240 LEU A N 1
ATOM 1898 C CA . LEU A 1 240 ? 9.727 18.453 16.906 1 85.69 240 LEU A CA 1
ATOM 1899 C C . LEU A 1 240 ? 9.172 17.875 15.602 1 85.69 240 LEU A C 1
ATOM 1901 O O . LEU A 1 240 ? 8.281 18.484 14.992 1 85.69 240 LEU A O 1
ATOM 1905 N N . TYR A 1 241 ? 9.688 16.812 15.219 1 86.44 241 TYR A N 1
ATOM 1906 C CA . TYR A 1 241 ? 9.219 16.203 13.977 1 86.44 241 TYR A CA 1
ATOM 1907 C C . TYR A 1 241 ? 7.789 15.695 14.133 1 86.44 241 TYR A C 1
ATOM 1909 O O . TYR A 1 241 ? 7.066 15.555 13.141 1 86.44 241 TYR A O 1
ATOM 1917 N N . LEU A 1 242 ? 7.48 15.398 15.359 1 91.25 242 LEU A N 1
ATOM 1918 C CA . LEU A 1 242 ? 6.137 14.914 15.641 1 91.25 242 LEU A CA 1
ATOM 1919 C C . LEU A 1 242 ? 5.688 15.328 17.031 1 91.25 242 LEU A C 1
ATOM 1921 O O . LEU A 1 242 ? 6.273 14.906 18.031 1 91.25 242 LEU A O 1
ATOM 1925 N N . GLN A 1 243 ? 4.719 16.141 17.078 1 92.69 243 GLN A N 1
ATOM 1926 C CA . GLN A 1 243 ? 4.234 16.578 18.375 1 92.69 243 GLN A CA 1
ATOM 1927 C C . GLN A 1 243 ? 3.1 15.695 18.875 1 92.69 243 GLN A C 1
ATOM 1929 O O . GLN A 1 243 ? 3.141 15.203 20 1 92.69 243 GLN A O 1
ATOM 1934 N N . HIS A 1 244 ? 2.064 15.547 18.047 1 95.69 244 HIS A N 1
ATOM 1935 C CA . HIS A 1 244 ? 0.962 14.648 18.375 1 95.69 244 HIS A CA 1
ATOM 1936 C C . HIS A 1 244 ? 0.367 14.016 17.125 1 95.69 244 HIS A C 1
ATOM 1938 O O . HIS A 1 244 ? 0.027 14.719 16.172 1 95.69 244 HIS A O 1
ATOM 1944 N N . LEU A 1 245 ? 0.292 12.727 17.188 1 96.5 245 LEU A N 1
ATOM 1945 C CA . LEU A 1 245 ? -0.28 11.969 16.078 1 96.5 245 LEU A CA 1
ATOM 1946 C C . LEU A 1 245 ? -1.509 11.188 16.531 1 96.5 245 LEU A C 1
ATOM 1948 O O . LEU A 1 245 ? -1.429 10.375 17.453 1 96.5 245 LEU A O 1
ATOM 1952 N N . ASP A 1 246 ? -2.609 11.484 15.953 1 96.88 246 ASP A N 1
ATOM 1953 C CA . ASP A 1 246 ? -3.84 10.742 16.188 1 96.88 246 ASP A CA 1
ATOM 1954 C C . ASP A 1 246 ? -4.176 9.844 14.992 1 96.88 246 ASP A C 1
ATOM 1956 O O . ASP A 1 246 ? -4.574 10.336 13.93 1 96.88 246 ASP A O 1
ATOM 1960 N N . ILE A 1 247 ? -4.047 8.57 15.195 1 96.5 247 ILE A N 1
ATOM 1961 C CA . ILE A 1 247 ? -4.41 7.625 14.148 1 96.5 247 ILE A CA 1
ATOM 1962 C C . ILE A 1 247 ? -5.918 7.383 14.172 1 96.5 247 ILE A C 1
ATOM 1964 O O . ILE A 1 247 ? -6.434 6.742 15.094 1 96.5 247 ILE A O 1
ATOM 1968 N N . LEU A 1 248 ? -6.551 7.879 13.18 1 97.31 248 LEU A N 1
ATOM 1969 C CA . LEU A 1 248 ? -8 7.742 13.117 1 97.31 248 LEU A CA 1
ATOM 1970 C C . LEU A 1 248 ? -8.398 6.645 12.133 1 97.31 248 LEU A C 1
ATOM 1972 O O . LEU A 1 248 ? -8.242 6.809 10.922 1 97.31 248 LEU A O 1
ATOM 1976 N N . ILE A 1 249 ? -8.953 5.57 12.672 1 95.19 249 ILE A N 1
ATOM 1977 C CA . ILE A 1 249 ? -9.422 4.477 11.828 1 95.19 249 ILE A CA 1
ATOM 1978 C C . ILE A 1 249 ? -10.875 4.719 11.422 1 95.19 249 ILE A C 1
ATOM 1980 O O . ILE A 1 249 ? -11.766 4.754 12.273 1 95.19 249 ILE A O 1
ATOM 1984 N N . ARG A 1 250 ? -11 4.816 10.148 1 92.81 250 ARG A N 1
ATOM 1985 C CA . ARG A 1 250 ? -12.336 5.039 9.602 1 92.81 250 ARG A CA 1
ATOM 1986 C C . ARG A 1 250 ? -12.977 3.725 9.18 1 92.81 250 ARG A C 1
ATOM 1988 O O . ARG A 1 250 ? -12.289 2.73 8.953 1 92.81 250 ARG A O 1
ATOM 1995 N N . ASP A 1 251 ? -14.281 3.688 9.078 1 88.56 251 ASP A N 1
ATOM 1996 C CA . ASP A 1 251 ? -15.055 2.525 8.641 1 88.56 251 ASP A CA 1
ATOM 1997 C C . ASP A 1 251 ? -14.727 1.301 9.492 1 88.56 251 ASP A C 1
ATOM 1999 O O . ASP A 1 251 ? -14.461 0.22 8.961 1 88.56 251 ASP A O 1
ATOM 2003 N N . TRP A 1 252 ? -14.656 1.618 10.773 1 89.62 252 TRP A N 1
ATOM 2004 C CA . TRP A 1 252 ? -14.406 0.521 11.703 1 89.62 252 TRP A CA 1
ATOM 2005 C C . TRP A 1 252 ? -15.539 -0.506 11.648 1 89.62 252 TRP A C 1
ATOM 2007 O O . TRP A 1 252 ? -16.719 -0.144 11.617 1 89.62 252 TRP A O 1
ATOM 2017 N N . TYR A 1 253 ? -15.266 -1.724 11.688 1 80.56 253 TYR A N 1
ATOM 2018 C CA . TYR A 1 253 ? -16.203 -2.801 11.383 1 80.56 253 TYR A CA 1
ATOM 2019 C C . TYR A 1 253 ? -17.172 -3.021 12.539 1 80.56 253 TYR A C 1
ATOM 2021 O O . TYR A 1 253 ? -18.297 -3.475 12.336 1 80.56 253 TYR A O 1
ATOM 2029 N N . ASN A 1 254 ? -16.672 -2.869 13.734 1 79.75 254 ASN A N 1
ATOM 2030 C CA . ASN A 1 254 ? -17.5 -3.135 14.906 1 79.75 254 ASN A CA 1
ATOM 2031 C C . ASN A 1 254 ? -18.25 -1.887 15.352 1 79.75 254 ASN A C 1
ATOM 2033 O O . ASN A 1 254 ? -17.703 -1.037 16.047 1 79.75 254 ASN A O 1
ATOM 2037 N N . PHE A 1 255 ? -19.484 -1.843 15.094 1 76.81 255 PHE A N 1
ATOM 2038 C CA . PHE A 1 255 ? -20.312 -0.667 15.32 1 76.81 255 PHE A CA 1
ATOM 2039 C C . PHE A 1 255 ? -20.469 -0.393 16.812 1 76.81 255 PHE A C 1
ATOM 2041 O O . PHE A 1 255 ? -20.609 0.761 17.219 1 76.81 255 PHE A O 1
ATOM 2048 N N . GLY A 1 256 ? -20.438 -1.387 17.578 1 77.38 256 GLY A N 1
ATOM 2049 C CA . GLY A 1 256 ? -20.609 -1.21 19.016 1 77.38 256 GLY A CA 1
ATOM 2050 C C . GLY A 1 256 ? -19.297 -1.109 19.75 1 77.38 256 GLY A C 1
ATOM 2051 O O . GLY A 1 256 ? -19.281 -0.906 20.969 1 77.38 256 GLY A O 1
ATOM 2052 N N . GLY A 1 257 ? -18.266 -1.138 19.078 1 85.81 257 GLY A N 1
ATOM 2053 C CA . GLY A 1 257 ? -16.969 -1.183 19.719 1 85.81 257 GLY A CA 1
ATOM 2054 C C . GLY A 1 257 ? -16.047 -0.065 19.281 1 85.81 257 GLY A C 1
ATOM 2055 O O . GLY A 1 257 ? -14.906 -0.317 18.875 1 85.81 257 GLY A O 1
ATOM 2056 N N . CYS A 1 258 ? -16.531 1.238 19.438 1 91.25 258 CYS A N 1
ATOM 2057 C CA . CYS A 1 258 ? -15.719 2.361 18.984 1 91.25 258 CYS A CA 1
ATOM 2058 C C . CYS A 1 258 ? -15.289 3.23 20.156 1 91.25 258 CYS A C 1
ATOM 2060 O O . CYS A 1 258 ? -14.875 4.375 19.969 1 91.25 258 CYS A O 1
ATOM 2062 N N . SER A 1 259 ? -15.328 2.652 21.344 1 91.62 259 SER A N 1
ATOM 2063 C CA . SER A 1 259 ? -14.938 3.402 22.531 1 91.62 259 SER A CA 1
ATOM 2064 C C . SER A 1 259 ? -13.43 3.607 22.594 1 91.62 259 SER A C 1
ATOM 2066 O O . SER A 1 259 ? -12.688 3.033 21.781 1 91.62 259 SER A O 1
ATOM 2068 N N . ARG A 1 260 ? -13.031 4.477 23.547 1 91.5 260 ARG A N 1
ATOM 2069 C CA . ARG A 1 260 ? -11.609 4.723 23.75 1 91.5 260 ARG A CA 1
ATOM 2070 C C . ARG A 1 260 ? -10.883 3.441 24.156 1 91.5 260 ARG A C 1
ATOM 2072 O O . ARG A 1 260 ? -9.734 3.227 23.766 1 91.5 260 ARG A O 1
ATOM 2079 N N . ASP A 1 261 ? -11.555 2.68 24.844 1 92.56 261 ASP A N 1
ATOM 2080 C CA . ASP A 1 261 ? -10.969 1.414 25.266 1 92.56 261 ASP A CA 1
ATOM 2081 C C . ASP A 1 261 ? -10.805 0.459 24.094 1 92.56 261 ASP A C 1
ATOM 2083 O O . ASP A 1 261 ? -9.805 -0.252 24 1 92.56 261 ASP A O 1
ATOM 2087 N N . ASP A 1 262 ? -11.797 0.445 23.266 1 93.94 262 ASP A N 1
ATOM 2088 C CA . ASP A 1 262 ? -11.711 -0.375 22.047 1 93.94 262 ASP A CA 1
ATOM 2089 C C . ASP A 1 262 ? -10.531 0.055 21.188 1 93.94 262 ASP A C 1
ATOM 2091 O O . ASP A 1 262 ? -9.82 -0.787 20.625 1 93.94 262 ASP A O 1
ATOM 2095 N N . ALA A 1 263 ? -10.391 1.329 21.094 1 94.94 263 ALA A N 1
ATOM 2096 C CA . ALA A 1 263 ? -9.297 1.875 20.297 1 94.94 263 ALA A CA 1
ATOM 2097 C C . ALA A 1 263 ? -7.941 1.507 20.906 1 94.94 263 ALA A C 1
ATOM 2099 O O . ALA A 1 263 ? -7.008 1.161 20.188 1 94.94 263 ALA A O 1
ATOM 2100 N N . ARG A 1 264 ? -7.875 1.602 22.203 1 92.69 264 ARG A N 1
ATOM 2101 C CA . ARG A 1 264 ? -6.637 1.257 22.891 1 92.69 264 ARG A CA 1
ATOM 2102 C C . ARG A 1 264 ? -6.297 -0.218 22.703 1 92.69 264 ARG A C 1
ATOM 2104 O O . ARG A 1 264 ? -5.133 -0.569 22.484 1 92.69 264 ARG A O 1
ATOM 2111 N N . ASP A 1 265 ? -7.285 -1.054 22.766 1 92.56 265 ASP A N 1
ATOM 2112 C CA . ASP A 1 265 ? -7.07 -2.484 22.578 1 92.56 265 ASP A CA 1
ATOM 2113 C C . ASP A 1 265 ? -6.562 -2.783 21.156 1 92.56 265 ASP A C 1
ATOM 2115 O O . ASP A 1 265 ? -5.629 -3.564 20.984 1 92.56 265 ASP A O 1
ATOM 2119 N N . TYR A 1 266 ? -7.188 -2.205 20.297 1 92.56 266 TYR A N 1
ATOM 2120 C CA . TYR A 1 266 ? -6.77 -2.389 18.906 1 92.56 266 TYR A CA 1
ATOM 2121 C C . TYR A 1 266 ? -5.34 -1.898 18.703 1 92.56 266 TYR A C 1
ATOM 2123 O O . TYR A 1 266 ? -4.527 -2.58 18.078 1 92.56 266 TYR A O 1
ATOM 2131 N N . PHE A 1 267 ? -5.141 -0.789 19.25 1 93.25 267 PHE A N 1
ATOM 2132 C CA . PHE A 1 267 ? -3.838 -0.158 19.078 1 93.25 267 PHE A CA 1
ATOM 2133 C C . PHE A 1 267 ? -2.742 -0.99 19.734 1 93.25 267 PHE A C 1
ATOM 2135 O O . PHE A 1 267 ? -1.635 -1.097 19.203 1 93.25 267 PHE A O 1
ATOM 2142 N N . ASN A 1 268 ? -2.977 -1.521 20.828 1 92.19 268 ASN A N 1
ATOM 2143 C CA . ASN A 1 268 ? -2.004 -2.373 21.5 1 92.19 268 ASN A CA 1
ATOM 2144 C C . ASN A 1 268 ? -1.688 -3.621 20.672 1 92.19 268 ASN A C 1
ATOM 2146 O O . ASN A 1 268 ? -0.542 -4.07 20.641 1 92.19 268 ASN A O 1
ATOM 2150 N N . LYS A 1 269 ? -2.686 -4.098 20.047 1 90.06 269 LYS A N 1
ATOM 2151 C CA . LYS A 1 269 ? -2.463 -5.25 19.172 1 90.06 269 LYS A CA 1
ATOM 2152 C C . LYS A 1 269 ? -1.563 -4.887 18 1 90.06 269 LYS A C 1
ATOM 2154 O O . LYS A 1 269 ? -0.688 -5.664 17.609 1 90.06 269 LYS A O 1
ATOM 2159 N N . VAL A 1 270 ? -1.847 -3.748 17.469 1 89.62 270 VAL A N 1
ATOM 2160 C CA . VAL A 1 270 ? -1.044 -3.275 16.359 1 89.62 270 VAL A CA 1
ATOM 2161 C C . VAL A 1 270 ? 0.405 -3.084 16.797 1 89.62 270 VAL A C 1
ATOM 2163 O O . VAL A 1 270 ? 1.335 -3.436 16.062 1 89.62 270 VAL A O 1
ATOM 2166 N N . LYS A 1 271 ? 0.633 -2.561 18 1 90.19 271 LYS A N 1
ATOM 2167 C CA . LYS A 1 271 ? 1.973 -2.34 18.531 1 90.19 271 LYS A CA 1
ATOM 2168 C C . LYS A 1 271 ? 2.729 -3.656 18.688 1 90.19 271 LYS A C 1
ATOM 2170 O O . LYS A 1 271 ? 3.918 -3.734 18.375 1 90.19 271 LYS A O 1
ATOM 2175 N N . GLN A 1 272 ? 1.995 -4.566 19.047 1 87.88 272 GLN A N 1
ATOM 2176 C CA . GLN A 1 272 ? 2.607 -5.883 19.219 1 87.88 272 GLN A CA 1
ATOM 2177 C C . GLN A 1 272 ? 3.035 -6.461 17.859 1 87.88 272 GLN A C 1
ATOM 2179 O O . GLN A 1 272 ? 4.098 -7.078 17.766 1 87.88 272 GLN A O 1
ATOM 2184 N N . ASP A 1 273 ? 2.256 -6.258 16.938 1 85.31 273 ASP A N 1
ATOM 2185 C CA . ASP A 1 273 ? 2.578 -6.742 15.602 1 85.31 273 ASP A CA 1
ATOM 2186 C C . ASP A 1 273 ? 3.801 -6.02 15.039 1 85.31 273 ASP A C 1
ATOM 2188 O O . ASP A 1 273 ? 4.645 -6.637 14.383 1 85.31 273 ASP A O 1
ATOM 2192 N N . ILE A 1 274 ? 3.867 -4.754 15.258 1 85.38 274 ILE A N 1
ATOM 2193 C CA . ILE A 1 274 ? 4.945 -3.93 14.727 1 85.38 274 ILE A CA 1
ATOM 2194 C C . ILE A 1 274 ? 6.266 -4.312 15.398 1 85.38 274 ILE A C 1
ATOM 2196 O O . ILE A 1 274 ? 7.324 -4.273 14.766 1 85.38 274 ILE A O 1
ATOM 2200 N N . ASP A 1 275 ? 6.195 -4.695 16.641 1 84.44 275 ASP A N 1
ATOM 2201 C CA . ASP A 1 275 ? 7.395 -5.059 17.391 1 84.44 275 ASP A CA 1
ATOM 2202 C C . ASP A 1 275 ? 8.109 -6.246 16.75 1 84.44 275 ASP A C 1
ATOM 2204 O O . ASP A 1 275 ? 9.32 -6.398 16.891 1 84.44 275 ASP A O 1
ATOM 2208 N N . ASN A 1 276 ? 7.395 -6.926 15.93 1 78.75 276 ASN A N 1
ATOM 2209 C CA . ASN A 1 276 ? 7.977 -8.094 15.281 1 78.75 276 ASN A CA 1
ATOM 2210 C C . ASN A 1 276 ? 8.602 -7.734 13.938 1 78.75 276 ASN A C 1
ATOM 2212 O O . ASN A 1 276 ? 9.188 -8.594 13.266 1 78.75 276 ASN A O 1
ATOM 2216 N N . HIS A 1 277 ? 8.562 -6.445 13.617 1 78.31 277 HIS A N 1
ATOM 2217 C CA . HIS A 1 277 ? 9.086 -5.992 12.336 1 78.31 277 HIS A CA 1
ATOM 2218 C C . HIS A 1 277 ? 10.172 -4.941 12.523 1 78.31 277 HIS A C 1
ATOM 2220 O O . HIS A 1 277 ? 9.883 -3.746 12.594 1 78.31 277 HIS A O 1
ATOM 2226 N N . PRO A 1 278 ? 11.344 -5.34 12.477 1 73.12 278 PRO A N 1
ATOM 2227 C CA . PRO A 1 278 ? 12.453 -4.418 12.734 1 73.12 278 PRO A CA 1
ATOM 2228 C C . PRO A 1 278 ? 12.617 -3.371 11.633 1 73.12 278 PRO A C 1
ATOM 2230 O O . PRO A 1 278 ? 13.25 -2.334 11.852 1 73.12 278 PRO A O 1
ATOM 2233 N N . GLU A 1 279 ? 11.977 -3.621 10.539 1 73.25 279 GLU A N 1
ATOM 2234 C CA . GLU A 1 279 ? 12.094 -2.68 9.43 1 73.25 279 GLU A CA 1
ATOM 2235 C C . GLU A 1 279 ? 11.383 -1.366 9.742 1 73.25 279 GLU A C 1
ATOM 2237 O O . GLU A 1 279 ? 11.656 -0.341 9.117 1 73.25 279 GLU A O 1
ATOM 2242 N N . TRP A 1 280 ? 10.469 -1.42 10.711 1 82.44 280 TRP A N 1
ATOM 2243 C CA . TRP A 1 280 ? 9.734 -0.224 11.117 1 82.44 280 TRP A CA 1
ATOM 2244 C C . TRP A 1 280 ? 10.328 0.374 12.391 1 82.44 280 TRP A C 1
ATOM 2246 O O . TRP A 1 280 ? 9.625 0.532 13.391 1 82.44 280 TRP A O 1
ATOM 2256 N N . ALA A 1 281 ? 11.578 0.835 12.297 1 80.44 281 ALA A N 1
ATOM 2257 C CA . ALA A 1 281 ? 12.289 1.315 13.477 1 80.44 281 ALA A CA 1
ATOM 2258 C C . ALA A 1 281 ? 11.727 2.65 13.953 1 80.44 281 ALA A C 1
ATOM 2260 O O . ALA A 1 281 ? 11.492 2.84 15.156 1 80.44 281 ALA A O 1
ATOM 2261 N N . SER A 1 282 ? 11.5 3.539 13.031 1 83.44 282 SER A N 1
ATOM 2262 C CA . SER A 1 282 ? 10.984 4.852 13.398 1 83.44 282 SER A CA 1
ATOM 2263 C C . SER A 1 282 ? 9.562 4.754 13.938 1 83.44 282 SER A C 1
ATOM 2265 O O . SER A 1 282 ? 9.188 5.5 14.844 1 83.44 282 SER A O 1
ATOM 2267 N N . LEU A 1 283 ? 8.867 3.857 13.359 1 87.69 283 LEU A N 1
ATOM 2268 C CA . LEU A 1 283 ? 7.488 3.66 13.797 1 87.69 283 LEU A CA 1
ATOM 2269 C C . LEU A 1 283 ? 7.445 3.096 15.219 1 87.69 283 LEU A C 1
ATOM 2271 O O . LEU A 1 283 ? 6.602 3.492 16.016 1 87.69 283 LEU A O 1
ATOM 2275 N N . HIS A 1 284 ? 8.312 2.176 15.414 1 87.31 284 HIS A N 1
ATOM 2276 C CA . HIS A 1 284 ? 8.375 1.569 16.734 1 87.31 284 HIS A CA 1
ATOM 2277 C C . HIS A 1 284 ? 8.633 2.619 17.812 1 87.31 284 HIS A C 1
ATOM 2279 O O . HIS A 1 284 ? 7.973 2.627 18.859 1 87.31 284 HIS A O 1
ATOM 2285 N N . GLN A 1 285 ? 9.484 3.459 17.516 1 85.38 285 GLN A N 1
ATOM 2286 C CA . GLN A 1 285 ? 9.82 4.516 18.469 1 85.38 285 GLN A CA 1
ATOM 2287 C C . GLN A 1 285 ? 8.656 5.484 18.656 1 85.38 285 GLN A C 1
ATOM 2289 O O . GLN A 1 285 ? 8.336 5.867 19.781 1 85.38 285 GLN A O 1
ATOM 2294 N N . ALA A 1 286 ? 8.055 5.828 17.609 1 87.31 286 ALA A N 1
ATOM 2295 C CA . ALA A 1 286 ? 6.961 6.801 17.641 1 87.31 286 ALA A CA 1
ATOM 2296 C C . ALA A 1 286 ? 5.738 6.223 18.344 1 87.31 286 ALA A C 1
ATOM 2298 O O . ALA A 1 286 ? 5.102 6.906 19.156 1 87.31 286 ALA A O 1
ATOM 2299 N N . LEU A 1 287 ? 5.398 5.008 18.078 1 87 287 LEU A N 1
ATOM 2300 C CA . LEU A 1 287 ? 4.168 4.41 18.578 1 87 287 LEU A CA 1
ATOM 2301 C C . LEU A 1 287 ? 4.27 4.133 20.078 1 87 287 LEU A C 1
ATOM 2303 O O . LEU A 1 287 ? 3.25 4.051 20.766 1 87 287 LEU A O 1
ATOM 2307 N N . HIS A 1 288 ? 5.438 3.969 20.516 1 85.12 288 HIS A N 1
ATOM 2308 C CA . HIS A 1 288 ? 5.605 3.697 21.938 1 85.12 288 HIS A CA 1
ATOM 2309 C C . HIS A 1 288 ? 5.777 4.988 22.734 1 85.12 288 HIS A C 1
ATOM 2311 O O . HIS A 1 288 ? 5.859 4.961 23.953 1 85.12 288 HIS A O 1
ATOM 2317 N N . SER A 1 289 ? 5.734 6.027 21.984 1 83.75 289 SER A N 1
ATOM 2318 C CA . SER A 1 289 ? 5.77 7.324 22.641 1 83.75 289 SER A CA 1
ATOM 2319 C C . SER A 1 289 ? 4.367 7.797 23.016 1 83.75 289 SER A C 1
ATOM 2321 O O . SER A 1 289 ? 3.375 7.238 22.531 1 83.75 289 SER A O 1
ATOM 2323 N N . SER A 1 290 ? 4.246 8.727 23.922 1 82.19 290 SER A N 1
ATOM 2324 C CA . SER A 1 290 ? 2.967 9.273 24.359 1 82.19 290 SER A CA 1
ATOM 2325 C C . SER A 1 290 ? 2.4 10.25 23.328 1 82.19 290 SER A C 1
ATOM 2327 O O . SER A 1 290 ? 1.29 10.758 23.5 1 82.19 290 SER A O 1
ATOM 2329 N N . MET A 1 291 ? 3.064 10.32 22.281 1 87.25 291 MET A N 1
ATOM 2330 C CA . MET A 1 291 ? 2.689 11.312 21.266 1 87.25 291 MET A CA 1
ATOM 2331 C C . MET A 1 291 ? 1.641 10.75 20.312 1 87.25 291 MET A C 1
ATOM 2333 O O . MET A 1 291 ? 1.061 11.492 19.516 1 87.25 291 MET A O 1
ATOM 2337 N N . VAL A 1 292 ? 1.357 9.477 20.484 1 93.12 292 VAL A N 1
ATOM 2338 C CA . VAL A 1 292 ? 0.488 8.867 19.484 1 93.12 292 VAL A CA 1
ATOM 2339 C C . VAL A 1 292 ? -0.767 8.312 20.156 1 93.12 292 VAL A C 1
ATOM 2341 O O . VAL A 1 292 ? -0.681 7.652 21.188 1 93.12 292 VAL A O 1
ATOM 2344 N N . THR A 1 293 ? -1.886 8.648 19.625 1 93.62 293 THR A N 1
ATOM 2345 C CA . THR A 1 293 ? -3.172 8.117 20.062 1 93.62 293 THR A CA 1
ATOM 2346 C C . THR A 1 293 ? -3.914 7.473 18.891 1 93.62 293 THR A C 1
ATOM 2348 O O . THR A 1 293 ? -3.514 7.625 17.734 1 93.62 293 THR A O 1
ATOM 2351 N N . CYS A 1 294 ? -4.914 6.688 19.281 1 95.5 294 CYS A N 1
ATOM 2352 C CA . CYS A 1 294 ? -5.723 6.02 18.266 1 95.5 294 CYS A CA 1
ATOM 2353 C C . CYS A 1 294 ? -7.207 6.211 18.547 1 95.5 294 CYS A C 1
ATOM 2355 O O . CYS A 1 294 ? -7.641 6.184 19.703 1 95.5 294 CYS A O 1
ATOM 2357 N N . SER A 1 295 ? -7.949 6.465 17.516 1 96.69 295 SER A N 1
ATOM 2358 C CA . SER A 1 295 ? -9.398 6.633 17.594 1 96.69 295 SER A CA 1
ATOM 2359 C C . SER A 1 295 ? -10.102 5.816 16.516 1 96.69 295 SER A C 1
ATOM 2361 O O . SER A 1 295 ? -9.523 5.52 15.469 1 96.69 295 SER A O 1
ATOM 2363 N N . LEU A 1 296 ? -11.352 5.41 16.812 1 96.06 296 LEU A N 1
ATOM 2364 C CA . LEU A 1 296 ? -12.133 4.605 15.883 1 96.06 296 LEU A CA 1
ATOM 2365 C C . LEU A 1 296 ? -13.438 5.312 15.523 1 96.06 296 LEU A C 1
ATOM 2367 O O . LEU A 1 296 ? -14.086 5.902 16.391 1 96.06 296 LEU A O 1
ATOM 2371 N N . LEU A 1 297 ? -13.766 5.359 14.281 1 95.12 297 LEU A N 1
ATOM 2372 C CA . LEU A 1 297 ? -15.047 5.848 13.797 1 95.12 297 LEU A CA 1
ATOM 2373 C C . LEU A 1 297 ? -15.766 4.766 12.992 1 95.12 297 LEU A C 1
ATOM 2375 O O . LEU A 1 297 ? -15.188 4.168 12.086 1 95.12 297 LEU A O 1
ATOM 2379 N N . PRO A 1 298 ? -16.953 4.504 13.336 1 92.31 298 PRO A N 1
ATOM 2380 C CA . PRO A 1 298 ? -17.672 3.453 12.625 1 92.31 298 PRO A CA 1
ATOM 2381 C C . PRO A 1 298 ? -18.016 3.844 11.188 1 92.31 298 PRO A C 1
ATOM 2383 O O . PRO A 1 298 ? -17.953 5.023 10.828 1 92.31 298 PRO A O 1
ATOM 2386 N N . ARG A 1 299 ? -18.375 2.844 10.469 1 88.69 299 ARG A N 1
ATOM 2387 C CA . ARG A 1 299 ? -18.781 3.047 9.078 1 88.69 299 ARG A CA 1
ATOM 2388 C C . ARG A 1 299 ? -20.094 3.801 8.984 1 88.69 299 ARG A C 1
ATOM 2390 O O . ARG A 1 299 ? -21.078 3.428 9.641 1 88.69 299 ARG A O 1
ATOM 2397 N N . PRO A 1 300 ? -20.047 4.902 8.164 1 88.19 300 PRO A N 1
ATOM 2398 C CA . PRO A 1 300 ? -21.312 5.629 7.992 1 88.19 300 PRO A CA 1
ATOM 2399 C C . PRO A 1 300 ? -22.312 4.871 7.121 1 88.19 300 PRO A C 1
ATOM 2401 O O . PRO A 1 300 ? -21.922 3.98 6.363 1 88.19 300 PRO A O 1
ATOM 2404 N N . ASP A 1 301 ? -23.5 5.246 7.281 1 85 301 ASP A N 1
ATOM 2405 C CA . ASP A 1 301 ? -24.547 4.629 6.469 1 85 301 ASP A CA 1
ATOM 2406 C C . ASP A 1 301 ? -24.5 5.137 5.031 1 85 301 ASP A C 1
ATOM 2408 O O . ASP A 1 301 ? -23.906 6.188 4.758 1 85 301 ASP A O 1
ATOM 2412 N N . ASN A 1 302 ? -25.125 4.375 4.188 1 82.94 302 ASN A N 1
ATOM 2413 C CA . ASN A 1 302 ? -25.094 4.703 2.766 1 82.94 302 ASN A CA 1
ATOM 2414 C C . ASN A 1 302 ? -25.922 5.953 2.459 1 82.94 302 ASN A C 1
ATOM 2416 O O . ASN A 1 302 ? -25.688 6.617 1.447 1 82.94 302 ASN A O 1
ATOM 2420 N N . LYS A 1 303 ? -26.812 6.188 3.305 1 80.12 303 LYS A N 1
ATOM 2421 C CA . LYS A 1 303 ? -27.641 7.367 3.086 1 80.12 303 LYS A CA 1
ATOM 2422 C C . LYS A 1 303 ? -26.812 8.641 3.08 1 80.12 303 LYS A C 1
ATOM 2424 O O . LYS A 1 303 ? -27.031 9.531 2.256 1 80.12 303 LYS A O 1
ATOM 2429 N N . MET A 1 304 ? -25.906 8.688 3.949 1 81.94 304 MET A N 1
ATOM 2430 C CA . MET A 1 304 ? -25.031 9.852 4.035 1 81.94 304 MET A CA 1
ATOM 2431 C C . MET A 1 304 ? -24.156 9.961 2.795 1 81.94 304 MET A C 1
ATOM 2433 O O . MET A 1 304 ? -23.906 11.062 2.293 1 81.94 304 MET A O 1
ATOM 2437 N N . LEU A 1 305 ? -23.766 8.867 2.344 1 78.38 305 LEU A N 1
ATOM 2438 C CA . LEU A 1 305 ? -22.859 8.844 1.203 1 78.38 305 LEU A CA 1
ATOM 2439 C C . LEU A 1 305 ? -23.594 9.188 -0.087 1 78.38 305 LEU A C 1
ATOM 2441 O O . LEU A 1 305 ? -23.016 9.773 -1.003 1 78.38 305 LEU A O 1
ATOM 2445 N N . ARG A 1 306 ? -24.859 8.914 -0.102 1 76.56 306 ARG A N 1
ATOM 2446 C CA . ARG A 1 306 ? -25.672 9.164 -1.291 1 76.56 306 ARG A CA 1
ATOM 2447 C C . ARG A 1 306 ? -26.047 10.641 -1.406 1 76.56 306 ARG A C 1
ATOM 2449 O O . ARG A 1 306 ? -26.125 11.18 -2.512 1 76.56 306 ARG A O 1
ATOM 2456 N N . SER A 1 307 ? -26.359 11.234 -0.307 1 74.44 307 SER A N 1
ATOM 2457 C CA . SER A 1 307 ? -26.812 12.617 -0.32 1 74.44 307 SER A CA 1
ATOM 2458 C C . SER A 1 307 ? -25.719 13.562 -0.783 1 74.44 307 SER A C 1
ATOM 2460 O O . SER A 1 307 ? -25.984 14.578 -1.426 1 74.44 307 SER A O 1
ATOM 2462 N N . ARG A 1 308 ? -24.562 13.375 -0.667 1 74.56 308 ARG A N 1
ATOM 2463 C CA . ARG A 1 308 ? -23.391 14.133 -1.096 1 74.56 308 ARG A CA 1
ATOM 2464 C C . ARG A 1 308 ? -23.375 15.523 -0.46 1 74.56 308 ARG A C 1
ATOM 2466 O O . ARG A 1 308 ? -22.641 16.406 -0.905 1 74.56 308 ARG A O 1
ATOM 2473 N N . GLN A 1 309 ? -24.219 15.789 0.519 1 79.81 309 GLN A N 1
ATOM 2474 C CA . GLN A 1 309 ? -24.281 17.109 1.145 1 79.81 309 GLN A CA 1
ATOM 2475 C C . GLN A 1 309 ? -23.625 17.094 2.521 1 79.81 309 GLN A C 1
ATOM 2477 O O . GLN A 1 309 ? -23.344 18.141 3.1 1 79.81 309 GLN A O 1
ATOM 2482 N N . GLY A 1 310 ? -23.453 15.953 3.02 1 83.38 310 GLY A N 1
ATOM 2483 C CA . GLY A 1 310 ? -22.75 15.82 4.285 1 83.38 310 GLY A CA 1
ATOM 2484 C C . GLY A 1 310 ? -23.547 16.344 5.469 1 83.38 310 GLY A C 1
ATOM 2485 O O . GLY A 1 310 ? -22.969 16.844 6.438 1 83.38 310 GLY A O 1
ATOM 2486 N N . ARG A 1 311 ? -24.828 16.312 5.48 1 87.62 311 ARG A N 1
ATOM 2487 C CA . ARG A 1 311 ? -25.672 16.828 6.551 1 87.62 311 ARG A CA 1
ATOM 2488 C C . ARG A 1 311 ? -25.688 15.875 7.738 1 87.62 311 ARG A C 1
ATOM 2490 O O . ARG A 1 311 ? -25.625 14.656 7.562 1 87.62 311 ARG A O 1
ATOM 2497 N N . LEU A 1 312 ? -25.781 16.484 8.906 1 90.12 312 LEU A N 1
ATOM 2498 C CA . LEU A 1 312 ? -25.875 15.672 10.117 1 90.12 312 LEU A CA 1
ATOM 2499 C C . LEU A 1 312 ? -27.141 14.836 10.125 1 90.12 312 LEU A C 1
ATOM 2501 O O . LEU A 1 312 ? -27.156 13.719 10.641 1 90.12 312 LEU A O 1
ATOM 2505 N N . SER A 1 313 ? -28.172 15.344 9.516 1 89.06 313 SER A N 1
ATOM 2506 C CA . SER A 1 313 ? -29.469 14.656 9.484 1 89.06 313 SER A CA 1
ATOM 2507 C C . SER A 1 313 ? -29.406 13.406 8.625 1 89.06 313 SER A C 1
ATOM 2509 O O . SER A 1 313 ? -30.234 12.5 8.773 1 89.06 313 SER A O 1
ATOM 2511 N N . ASP A 1 314 ? -28.484 13.406 7.742 1 88.19 314 ASP A N 1
ATOM 2512 C CA . ASP A 1 314 ? -28.359 12.273 6.832 1 88.19 314 ASP A CA 1
ATOM 2513 C C . ASP A 1 314 ? -27.547 11.148 7.465 1 88.19 314 ASP A C 1
ATOM 2515 O O . ASP A 1 314 ? -27.453 10.047 6.91 1 88.19 314 ASP A O 1
ATOM 2519 N N . MET A 1 315 ? -27.031 11.391 8.617 1 90.19 315 MET A N 1
ATOM 2520 C CA . MET A 1 315 ? -26.172 10.414 9.273 1 90.19 315 MET A CA 1
ATOM 2521 C C . MET A 1 315 ? -26.969 9.508 10.195 1 90.19 315 MET A C 1
ATOM 2523 O O . MET A 1 315 ? -27.969 9.938 10.773 1 90.19 315 MET A O 1
ATOM 2527 N N . ASP A 1 316 ? -26.547 8.281 10.211 1 89.38 316 ASP A N 1
ATOM 2528 C CA . ASP A 1 316 ? -27.141 7.402 11.211 1 89.38 316 ASP A CA 1
ATOM 2529 C C . ASP A 1 316 ? -26.688 7.785 12.617 1 89.38 316 ASP A C 1
ATOM 2531 O O . ASP A 1 316 ? -25.672 8.445 12.789 1 89.38 316 ASP A O 1
ATOM 2535 N N . GLU A 1 317 ? -27.422 7.332 13.617 1 89.88 317 GLU A N 1
ATOM 2536 C CA . GLU A 1 317 ? -27.188 7.754 14.992 1 89.88 317 GLU A CA 1
ATOM 2537 C C . GLU A 1 317 ? -25.844 7.281 15.508 1 89.88 317 GLU A C 1
ATOM 2539 O O . GLU A 1 317 ? -25.156 8.008 16.219 1 89.88 317 GLU A O 1
ATOM 2544 N N . CYS A 1 318 ? -25.5 6.09 15.156 1 89.44 318 CYS A N 1
ATOM 2545 C CA . CYS A 1 318 ? -24.25 5.523 15.641 1 89.44 318 CYS A CA 1
ATOM 2546 C C . CYS A 1 318 ? -23.062 6.324 15.133 1 89.44 318 CYS A C 1
ATOM 2548 O O . CYS A 1 318 ? -22.188 6.707 15.914 1 89.44 318 CYS A O 1
ATOM 2550 N N . PHE A 1 319 ? -23.062 6.633 13.922 1 92.88 319 PHE A N 1
ATOM 2551 C CA . PHE A 1 319 ? -21.969 7.391 13.328 1 92.88 319 PHE A CA 1
ATOM 2552 C C . PHE A 1 319 ? -21.953 8.82 13.852 1 92.88 319 PHE A C 1
ATOM 2554 O O . PHE A 1 319 ? -20.891 9.352 14.203 1 92.88 319 PHE A O 1
ATOM 2561 N N . ARG A 1 320 ? -23.078 9.422 13.891 1 92.94 320 ARG A N 1
ATOM 2562 C CA . ARG A 1 320 ? -23.203 10.805 14.336 1 92.94 320 ARG A CA 1
ATOM 2563 C C . ARG A 1 320 ? -22.688 10.977 15.758 1 92.94 320 ARG A C 1
ATOM 2565 O O . ARG A 1 320 ? -21.953 11.93 16.047 1 92.94 320 ARG A O 1
ATOM 2572 N N . ASN A 1 321 ? -23.031 10.07 16.625 1 93.75 321 ASN A N 1
ATOM 2573 C CA . ASN A 1 321 ? -22.609 10.148 18.016 1 93.75 321 ASN A CA 1
ATOM 2574 C C . ASN A 1 321 ? -21.109 9.977 18.156 1 93.75 321 ASN A C 1
ATOM 2576 O O . ASN A 1 321 ? -20.469 10.711 18.922 1 93.75 321 ASN A O 1
ATOM 2580 N N . ASN A 1 322 ? -20.594 9.055 17.453 1 95.19 322 ASN A N 1
ATOM 2581 C CA . ASN A 1 322 ? -19.156 8.82 17.547 1 95.19 322 ASN A CA 1
ATOM 2582 C C . ASN A 1 322 ? -18.359 9.961 16.922 1 95.19 322 ASN A C 1
ATOM 2584 O O . ASN A 1 322 ? -17.297 10.328 17.422 1 95.19 322 ASN A O 1
ATOM 2588 N N . LEU A 1 323 ? -18.875 10.469 15.859 1 95.19 323 LEU A N 1
ATOM 2589 C CA . LEU A 1 323 ? -18.234 11.625 15.227 1 95.19 323 LEU A CA 1
ATOM 2590 C C . LEU A 1 323 ? -18.25 12.828 16.156 1 95.19 323 LEU A C 1
ATOM 2592 O O . LEU A 1 323 ? -17.234 13.523 16.297 1 95.19 323 LEU A O 1
ATOM 2596 N N . THR A 1 324 ? -19.375 13.062 16.781 1 94.94 324 THR A N 1
ATOM 2597 C CA . THR A 1 324 ? -19.516 14.18 17.703 1 94.94 324 THR A CA 1
ATOM 2598 C C . THR A 1 324 ? -18.562 14.023 18.891 1 94.94 324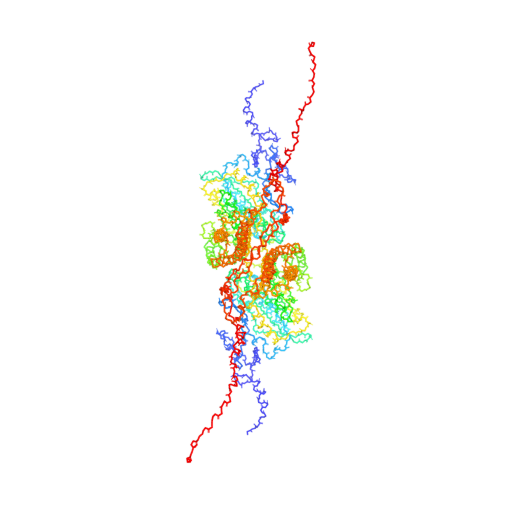 THR A C 1
ATOM 2600 O O . THR A 1 324 ? -17.922 14.984 19.297 1 94.94 324 THR A O 1
ATOM 2603 N N . THR A 1 325 ? -18.5 12.828 19.359 1 95.12 325 THR A N 1
ATOM 2604 C CA . THR A 1 325 ? -17.609 12.562 20.469 1 95.12 325 THR A CA 1
ATOM 2605 C C . THR A 1 325 ? -16.156 12.797 20.078 1 95.12 325 THR A C 1
ATOM 2607 O O . THR A 1 325 ? -15.391 13.414 20.812 1 95.12 325 THR A O 1
ATOM 2610 N N . TYR A 1 326 ? -15.758 12.297 18.969 1 96.56 326 TYR A N 1
ATOM 2611 C CA . TYR A 1 326 ? -14.391 12.438 18.484 1 96.56 326 TYR A CA 1
ATOM 2612 C C . TYR A 1 326 ? -14.016 13.906 18.328 1 96.56 326 TYR A C 1
ATOM 2614 O O . TYR A 1 326 ? -12.961 14.336 18.797 1 96.56 326 TYR A O 1
ATOM 2622 N N . ILE A 1 327 ? -14.859 14.672 17.688 1 96.94 327 ILE A N 1
ATOM 2623 C CA . ILE A 1 327 ? -14.57 16.078 17.391 1 96.94 327 ILE A CA 1
ATOM 2624 C C . ILE A 1 327 ? -14.609 16.891 18.672 1 96.94 327 ILE A C 1
ATOM 2626 O O . ILE A 1 327 ? -13.789 17.781 18.875 1 96.94 327 ILE A O 1
ATOM 2630 N N . SER A 1 328 ? -15.547 16.578 19.531 1 95.19 328 SER A N 1
ATOM 2631 C CA . SER A 1 328 ? -15.641 17.281 20.797 1 95.19 328 SER A CA 1
ATOM 2632 C C . SER A 1 328 ? -14.398 17.047 21.656 1 95.19 328 SER A C 1
ATOM 2634 O O . SER A 1 328 ? -13.922 17.969 22.328 1 95.19 328 SER A O 1
ATOM 2636 N N . ASP A 1 329 ? -13.93 15.867 21.609 1 94.81 329 ASP A N 1
ATOM 2637 C CA . ASP A 1 329 ? -12.727 15.547 22.359 1 94.81 329 ASP A CA 1
ATOM 2638 C C . ASP A 1 329 ? -11.516 16.297 21.797 1 94.81 329 ASP A C 1
ATOM 2640 O O . ASP A 1 329 ? -10.68 16.781 22.562 1 94.81 329 ASP A O 1
ATOM 2644 N N . LEU A 1 330 ? -11.406 16.328 20.547 1 96 330 LEU A N 1
ATOM 2645 C CA . LEU A 1 330 ? -10.289 17 19.891 1 96 330 LEU A CA 1
ATOM 2646 C C . LEU A 1 330 ? -10.328 18.5 20.172 1 96 330 LEU A C 1
ATOM 2648 O O . LEU A 1 330 ? -9.359 19.078 20.656 1 96 330 LEU A O 1
ATOM 2652 N N . VAL A 1 331 ? -11.477 19.109 19.891 1 95.88 331 VAL A N 1
ATOM 2653 C CA . VAL A 1 331 ? -11.602 20.562 19.953 1 95.88 331 VAL A CA 1
ATOM 2654 C C . VAL A 1 331 ? -11.633 21.016 21.406 1 95.88 331 VAL A C 1
ATOM 2656 O O . VAL A 1 331 ? -11.078 22.062 21.766 1 95.88 331 VAL A O 1
ATOM 2659 N N . GLY A 1 332 ? -12.25 20.234 22.234 1 92.69 332 GLY A N 1
ATOM 2660 C CA . GLY A 1 332 ? -12.305 20.578 23.641 1 92.69 332 GLY A CA 1
ATOM 2661 C C . GLY A 1 332 ? -10.938 20.594 24.312 1 92.69 332 GLY A C 1
ATOM 2662 O O . GLY A 1 332 ? -10.719 21.344 25.266 1 92.69 332 GLY A O 1
ATOM 2663 N N . ASN A 1 333 ? -10.031 19.766 23.812 1 92.5 333 ASN A N 1
ATOM 2664 C CA . ASN A 1 333 ? -8.711 19.672 24.422 1 92.5 333 ASN A CA 1
ATOM 2665 C C . ASN A 1 333 ? -7.625 20.25 23.516 1 92.5 333 ASN A C 1
ATOM 2667 O O . ASN A 1 333 ? -6.441 19.938 23.672 1 92.5 333 ASN A O 1
ATOM 2671 N N . ILE A 1 334 ? -7.984 21.078 22.609 1 93.69 334 ILE A N 1
ATOM 2672 C CA . ILE A 1 334 ? -7.047 21.562 21.609 1 93.69 334 ILE A CA 1
ATOM 2673 C C . ILE A 1 334 ? -6.012 22.484 22.266 1 93.69 334 ILE A C 1
ATOM 2675 O O . ILE A 1 334 ? -4.91 22.656 21.734 1 93.69 334 ILE A O 1
ATOM 2679 N N . TRP A 1 335 ? -6.359 23.094 23.422 1 91.06 335 TRP A N 1
ATOM 2680 C CA . TRP A 1 335 ? -5.469 24 24.156 1 91.06 335 TRP A CA 1
ATOM 2681 C C . TRP A 1 335 ? -4.215 23.266 24.625 1 91.06 335 TRP A C 1
ATOM 2683 O O . TRP A 1 335 ? -3.186 23.891 24.875 1 91.06 335 TRP A O 1
ATOM 2693 N N . ARG A 1 336 ? -4.234 21.938 24.656 1 92.06 336 ARG A N 1
ATOM 2694 C CA . ARG A 1 336 ? -3.09 21.141 25.094 1 92.06 336 ARG A CA 1
ATOM 2695 C C . ARG A 1 336 ? -2.088 20.953 23.953 1 92.06 336 ARG A C 1
ATOM 2697 O O . ARG A 1 336 ? -0.952 20.531 24.172 1 92.06 336 ARG A O 1
ATOM 2704 N N . HIS A 1 337 ? -2.531 21.422 22.797 1 94.5 337 HIS A N 1
ATOM 2705 C CA . HIS A 1 337 ? -1.712 21.094 21.625 1 94.5 337 HIS A CA 1
ATOM 2706 C C . HIS A 1 337 ? -1.188 22.359 20.953 1 94.5 337 HIS A C 1
ATOM 2708 O O . HIS A 1 337 ? -1.193 22.453 19.719 1 94.5 337 HIS A O 1
ATOM 2714 N N . ILE A 1 338 ? -0.752 23.281 21.766 1 95 338 ILE A N 1
ATOM 2715 C CA . ILE A 1 338 ? -0.044 24.438 21.219 1 95 338 ILE A CA 1
ATOM 2716 C C . ILE A 1 338 ? 1.31 24 20.672 1 95 338 ILE A C 1
ATOM 2718 O O . ILE A 1 338 ? 2.008 23.188 21.281 1 95 338 ILE A O 1
ATOM 2722 N N . LYS A 1 339 ? 1.645 24.484 19.516 1 95.31 339 LYS A N 1
ATOM 2723 C CA . LYS A 1 339 ? 2.916 24.125 18.891 1 95.31 339 LYS A CA 1
ATOM 2724 C C . LYS A 1 339 ? 4.094 24.609 19.734 1 95.31 339 LYS A C 1
ATOM 2726 O O . LYS A 1 339 ? 4.121 25.766 20.172 1 95.31 339 LYS A O 1
ATOM 2731 N N . THR A 1 340 ? 5.039 23.719 19.984 1 92.81 340 THR A N 1
ATOM 2732 C CA . THR A 1 340 ? 6.191 24.062 20.812 1 92.81 340 THR A CA 1
ATOM 2733 C C . THR A 1 340 ? 7.492 23.719 20.094 1 92.81 340 THR A C 1
ATOM 2735 O O . THR A 1 340 ? 7.512 22.844 19.219 1 92.81 340 THR A O 1
ATOM 2738 N N . THR A 1 341 ? 8.461 24.438 20.469 1 90.75 341 THR A N 1
ATOM 2739 C CA . THR A 1 341 ? 9.797 24.094 20.016 1 90.75 341 THR A CA 1
ATOM 2740 C C . THR A 1 341 ? 10.336 22.891 20.797 1 90.75 341 THR A C 1
ATOM 2742 O O . THR A 1 341 ? 9.664 22.375 21.688 1 90.75 341 THR A O 1
ATOM 2745 N N . ARG A 1 342 ? 11.477 22.453 20.438 1 86.88 342 ARG A N 1
ATOM 2746 C CA . ARG A 1 342 ? 12.109 21.312 21.094 1 86.88 342 ARG A CA 1
ATOM 2747 C C . ARG A 1 342 ? 12.32 21.578 22.578 1 86.88 342 ARG A C 1
ATOM 2749 O O . ARG A 1 342 ? 12.281 20.641 23.391 1 86.88 342 ARG A O 1
ATOM 2756 N N . ASN A 1 343 ? 12.469 22.812 22.875 1 86.75 343 ASN A N 1
ATOM 2757 C CA . ASN A 1 343 ? 12.711 23.203 24.266 1 86.75 343 ASN A CA 1
ATOM 2758 C C . ASN A 1 343 ? 11.406 23.484 25 1 86.75 343 ASN A C 1
ATOM 2760 O O . ASN A 1 343 ? 11.422 23.906 26.156 1 86.75 343 ASN A O 1
ATOM 2764 N N . GLY A 1 344 ? 10.305 23.406 24.328 1 87.62 344 GLY A N 1
ATOM 2765 C CA . GLY A 1 344 ? 9.008 23.531 24.984 1 87.62 344 GLY A CA 1
ATOM 2766 C C . GLY A 1 344 ? 8.438 24.938 24.891 1 87.62 344 GLY A C 1
ATOM 2767 O O . GLY A 1 344 ? 7.441 25.25 25.547 1 87.62 344 GLY A O 1
ATOM 2768 N N . GLN A 1 345 ? 9.055 25.75 24.172 1 90.31 345 GLN A N 1
ATOM 2769 C CA . GLN A 1 345 ? 8.555 27.109 24.031 1 90.31 345 GLN A CA 1
ATOM 2770 C C . GLN A 1 345 ? 7.496 27.203 22.938 1 90.31 345 GLN A C 1
ATOM 2772 O O . GLN A 1 345 ? 7.637 26.594 21.875 1 90.31 345 GLN A O 1
ATOM 2777 N N . PRO A 1 346 ? 6.445 27.953 23.25 1 93.38 346 PRO A N 1
ATOM 2778 C CA . PRO A 1 346 ? 5.41 28.109 22.219 1 93.38 346 PRO A CA 1
ATOM 2779 C C . PRO A 1 346 ? 5.91 28.844 20.984 1 93.38 346 PRO A C 1
ATOM 2781 O O . PRO A 1 346 ? 6.711 29.781 21.094 1 93.38 346 PRO A O 1
ATOM 2784 N N . VAL A 1 347 ? 5.422 28.422 19.891 1 94.31 347 VAL A N 1
ATOM 2785 C CA . VAL A 1 347 ? 5.785 29.031 18.625 1 94.31 347 VAL A CA 1
ATOM 2786 C C . VAL A 1 347 ? 4.73 30.062 18.219 1 94.31 347 VAL A C 1
ATOM 2788 O O . VAL A 1 347 ? 3.533 29.781 18.25 1 94.31 347 VAL A O 1
ATOM 2791 N N . SER A 1 348 ? 5.195 31.219 17.828 1 94.75 348 SER A N 1
ATOM 2792 C CA . SER A 1 348 ? 4.285 32.25 17.391 1 94.75 348 SER A CA 1
ATOM 2793 C C . SER A 1 348 ? 3.963 32.125 15.906 1 94.75 348 SER A C 1
ATOM 2795 O O . SER A 1 348 ? 4.668 31.438 15.172 1 94.75 348 SER A O 1
ATOM 2797 N N . CYS A 1 349 ? 2.93 32.781 15.461 1 94.62 349 CYS A N 1
ATOM 2798 C CA . CYS A 1 349 ? 2.518 32.75 14.062 1 94.62 349 CYS A CA 1
ATOM 2799 C C . CYS A 1 349 ? 3.615 33.312 13.156 1 94.62 349 CYS A C 1
ATOM 2801 O O . CYS A 1 349 ? 3.922 32.719 12.117 1 94.62 349 CYS A O 1
ATOM 2803 N N . HIS A 1 350 ? 4.207 34.344 13.602 1 92.69 350 HIS A N 1
ATOM 2804 C CA . HIS A 1 350 ? 5.258 35 12.82 1 92.69 350 HIS A CA 1
ATOM 2805 C C . HIS A 1 350 ? 6.457 34.062 12.648 1 92.69 350 HIS A C 1
ATOM 2807 O O . HIS A 1 350 ? 7.02 33.969 11.555 1 92.69 350 HIS A O 1
ATOM 2813 N N . ARG A 1 351 ? 6.809 33.469 13.672 1 91.69 351 ARG A N 1
ATOM 2814 C CA . ARG A 1 351 ? 7.938 32.531 13.633 1 91.69 351 ARG A CA 1
ATOM 2815 C C . ARG A 1 351 ? 7.637 31.359 12.719 1 91.69 351 ARG A C 1
ATOM 2817 O O . ARG A 1 351 ? 8.516 30.891 11.992 1 91.69 351 ARG A O 1
ATOM 2824 N N . LEU A 1 352 ? 6.469 30.906 12.773 1 93.31 352 LEU A N 1
ATOM 2825 C CA . LEU A 1 352 ? 6.059 29.766 11.961 1 93.31 352 LEU A CA 1
ATOM 2826 C C . LEU A 1 352 ? 6.164 30.094 10.477 1 93.31 352 LEU A C 1
ATOM 2828 O O . LEU A 1 352 ? 6.504 29.234 9.664 1 93.31 352 LEU A O 1
ATOM 2832 N N . ALA A 1 353 ? 5.816 31.312 10.117 1 92.62 353 ALA A N 1
ATOM 2833 C CA . ALA A 1 353 ? 5.902 31.734 8.719 1 92.62 353 ALA A CA 1
ATOM 2834 C C . ALA A 1 353 ? 7.32 31.562 8.18 1 92.62 353 ALA A C 1
ATOM 2836 O O . ALA A 1 353 ? 7.508 31.062 7.066 1 92.62 353 ALA A O 1
ATOM 2837 N N . GLY A 1 354 ? 8.258 31.969 8.945 1 87.81 354 GLY A N 1
ATOM 2838 C CA . GLY A 1 354 ? 9.648 31.812 8.547 1 87.81 354 GLY A CA 1
ATOM 2839 C C . GLY A 1 354 ? 10.078 30.359 8.438 1 87.81 354 GLY A C 1
ATOM 2840 O O . GLY A 1 354 ? 10.781 29.984 7.496 1 87.81 354 GLY A O 1
ATOM 2841 N N . ILE A 1 355 ? 9.664 29.594 9.344 1 89.81 355 ILE A N 1
ATOM 2842 C CA . ILE A 1 355 ? 10.031 28.172 9.375 1 89.81 355 ILE A CA 1
ATOM 2843 C C . ILE A 1 355 ? 9.43 27.469 8.172 1 89.81 355 ILE A C 1
ATOM 2845 O O . ILE A 1 355 ? 10.094 26.641 7.539 1 89.81 355 ILE A O 1
ATOM 2849 N N . LEU A 1 356 ? 8.172 27.766 7.898 1 93 356 LEU A N 1
ATOM 2850 C CA . LEU A 1 356 ? 7.473 27.141 6.773 1 93 356 LEU A CA 1
ATOM 2851 C C . LEU A 1 356 ? 8.219 27.391 5.469 1 93 356 LEU A C 1
ATOM 2853 O O . LEU A 1 356 ? 8.445 26.453 4.691 1 93 356 LEU A O 1
ATOM 2857 N N . LYS A 1 357 ? 8.633 28.562 5.246 1 88.94 357 LYS A N 1
ATOM 2858 C CA . LYS A 1 357 ? 9.352 28.922 4.023 1 88.94 357 LYS A CA 1
ATOM 2859 C C . LYS A 1 357 ? 10.68 28.172 3.936 1 88.94 357 LYS A C 1
ATOM 2861 O O . LYS A 1 357 ? 11.039 27.656 2.877 1 88.94 357 LYS A O 1
ATOM 2866 N N . GLN A 1 358 ? 11.336 28.094 4.98 1 87.31 358 GLN A N 1
ATOM 2867 C CA . GLN A 1 358 ? 12.625 27.406 5.004 1 87.31 358 GLN A CA 1
ATOM 2868 C C . GLN A 1 358 ? 12.453 25.906 4.781 1 87.31 358 GLN A C 1
ATOM 2870 O O . GLN A 1 358 ? 13.258 25.297 4.086 1 87.31 358 GLN A O 1
ATOM 2875 N N . MET A 1 359 ? 11.5 25.422 5.359 1 90.31 359 MET A N 1
ATOM 2876 C CA . MET A 1 359 ? 11.266 23.984 5.242 1 90.31 359 MET A CA 1
ATOM 2877 C C . MET A 1 359 ? 10.938 23.594 3.807 1 90.31 359 MET A C 1
ATOM 2879 O O . MET A 1 359 ? 11.438 22.594 3.297 1 90.31 359 MET A O 1
ATOM 2883 N N . VAL A 1 360 ? 10.086 24.344 3.225 1 91.31 360 VAL A N 1
ATOM 2884 C CA . VAL A 1 360 ? 9.711 24.062 1.843 1 91.31 360 VAL A CA 1
ATOM 2885 C C . VAL A 1 360 ? 10.938 24.188 0.938 1 91.31 360 VAL A C 1
ATOM 2887 O O . VAL A 1 360 ? 11.094 23.406 -0.009 1 91.31 360 VAL A O 1
ATOM 2890 N N . ASP A 1 361 ? 11.789 25.047 1.296 1 84.25 361 ASP A N 1
ATOM 2891 C CA . ASP A 1 361 ? 13.023 25.203 0.535 1 84.25 361 ASP A CA 1
ATOM 2892 C C . ASP A 1 361 ? 13.906 23.969 0.656 1 84.25 361 ASP A C 1
ATOM 2894 O O . ASP A 1 361 ? 14.508 23.531 -0.327 1 84.25 361 ASP A O 1
ATOM 2898 N N . ILE A 1 362 ? 13.953 23.469 1.782 1 83.69 362 ILE A N 1
ATOM 2899 C CA . ILE A 1 362 ? 14.758 22.266 2.025 1 83.69 362 ILE A CA 1
ATOM 2900 C C . ILE A 1 362 ? 14.156 21.078 1.287 1 83.69 362 ILE A C 1
ATOM 2902 O O . ILE A 1 362 ? 14.875 20.328 0.616 1 83.69 362 ILE A O 1
ATOM 2906 N N . LEU A 1 363 ? 12.891 20.938 1.37 1 85.38 363 LEU A N 1
ATOM 2907 C CA . LEU A 1 363 ? 12.227 19.781 0.784 1 85.38 363 LEU A CA 1
ATOM 2908 C C . LEU A 1 363 ? 12.258 19.844 -0.739 1 85.38 363 LEU A C 1
ATOM 2910 O O . LEU A 1 363 ? 12.273 18.812 -1.413 1 85.38 363 LEU A O 1
ATOM 2914 N N . GLN A 1 364 ? 12.242 21.016 -1.19 1 81.56 364 GLN A N 1
ATOM 2915 C CA . GLN A 1 364 ? 12.305 21.188 -2.637 1 81.56 364 GLN A CA 1
ATOM 2916 C C . GLN A 1 364 ? 13.641 20.703 -3.191 1 81.56 364 GLN A C 1
ATOM 2918 O O . GLN A 1 364 ? 13.703 20.203 -4.316 1 81.56 364 GLN A O 1
ATOM 2923 N N . ASN A 1 365 ? 14.617 20.781 -2.445 1 74.88 365 ASN A N 1
ATOM 2924 C CA . ASN A 1 365 ? 15.961 20.5 -2.934 1 74.88 365 ASN A CA 1
ATOM 2925 C C . ASN A 1 365 ? 16.406 19.078 -2.594 1 74.88 365 ASN A C 1
ATOM 2927 O O . ASN A 1 365 ? 17.344 18.547 -3.195 1 74.88 365 ASN A O 1
ATOM 2931 N N . GLU A 1 366 ? 15.727 18.562 -1.716 1 73.69 366 GLU A N 1
ATOM 2932 C CA . GLU A 1 366 ? 16.109 17.203 -1.313 1 73.69 366 GLU A CA 1
ATOM 2933 C C . GLU A 1 366 ? 15.328 16.156 -2.105 1 73.69 366 GLU A C 1
ATOM 2935 O O . GLU A 1 366 ? 14.141 16.328 -2.375 1 73.69 366 GLU A O 1
ATOM 2940 N N . GLU A 1 367 ? 16.094 15.18 -2.607 1 69.69 367 GLU A N 1
ATOM 2941 C CA . GLU A 1 367 ? 15.461 14.047 -3.279 1 69.69 367 GLU A CA 1
ATOM 2942 C C . GLU A 1 367 ? 15.609 12.766 -2.463 1 69.69 367 GLU A C 1
ATOM 2944 O O . GLU A 1 367 ? 16.719 12.414 -2.051 1 69.69 367 GLU A O 1
ATOM 2949 N N . TYR A 1 368 ? 14.586 12.18 -2.139 1 69.38 368 TYR A N 1
ATOM 2950 C CA . TYR A 1 368 ? 14.609 10.977 -1.305 1 69.38 368 TYR A CA 1
ATOM 2951 C C . TYR A 1 368 ? 14.516 9.719 -2.158 1 69.38 368 TYR A C 1
ATOM 2953 O O . TYR A 1 368 ? 14.859 8.625 -1.699 1 69.38 368 TYR A O 1
ATOM 2961 N N . SER A 1 369 ? 14.297 9.773 -3.41 1 62.59 369 SER A N 1
ATOM 2962 C CA . SER A 1 369 ? 14.305 8.711 -4.402 1 62.59 369 SER A CA 1
ATOM 2963 C C . SER A 1 369 ? 13.523 7.492 -3.916 1 62.59 369 SER A C 1
ATOM 2965 O O . SER A 1 369 ? 14.008 6.363 -3.998 1 62.59 369 SER A O 1
ATOM 2967 N N . PHE A 1 370 ? 12.43 7.688 -3.312 1 64.19 370 PHE A N 1
ATOM 2968 C CA . PHE A 1 370 ? 11.586 6.539 -2.99 1 64.19 370 PHE A CA 1
ATOM 2969 C C . PHE A 1 370 ? 10.977 5.945 -4.254 1 64.19 370 PHE A C 1
ATOM 2971 O O . PHE A 1 370 ? 10.484 6.676 -5.113 1 64.19 370 PHE A O 1
ATOM 2978 N N . ALA A 1 371 ? 11.375 4.719 -4.574 1 63.62 371 ALA A N 1
ATOM 2979 C CA . ALA A 1 371 ? 10.906 4.078 -5.801 1 63.62 371 ALA A CA 1
ATOM 2980 C C . ALA A 1 371 ? 9.914 2.961 -5.484 1 63.62 371 ALA A C 1
ATOM 2982 O O . ALA A 1 371 ? 9.758 2.566 -4.328 1 63.62 371 ALA A O 1
ATOM 2983 N N . SER A 1 372 ? 9.188 2.662 -6.48 1 67.06 372 SER A N 1
ATOM 2984 C CA . SER A 1 372 ? 8.305 1.51 -6.379 1 67.06 372 SER A CA 1
ATOM 2985 C C . SER A 1 372 ? 9.078 0.242 -6.035 1 67.06 372 SER A C 1
ATOM 2987 O O . SER A 1 372 ? 10.273 0.151 -6.301 1 67.06 372 SER A O 1
ATOM 2989 N N . PRO A 1 373 ? 8.422 -0.666 -5.344 1 64.38 373 PRO A N 1
ATOM 2990 C CA . PRO A 1 373 ? 9.102 -1.915 -5 1 64.38 373 PRO A CA 1
ATOM 2991 C C . PRO A 1 373 ? 9.719 -2.604 -6.219 1 64.38 373 PRO A C 1
ATOM 2993 O O . PRO A 1 373 ? 10.812 -3.158 -6.129 1 64.38 373 PRO A O 1
ATOM 2996 N N . MET A 1 374 ? 9.031 -2.451 -7.32 1 66.75 374 MET A N 1
ATOM 2997 C CA . MET A 1 374 ? 9.562 -3.104 -8.516 1 66.75 374 MET A CA 1
ATOM 2998 C C . MET A 1 374 ? 10.797 -2.373 -9.039 1 66.75 374 MET A C 1
ATOM 3000 O O . MET A 1 374 ? 11.758 -3.008 -9.469 1 66.75 374 MET A O 1
ATOM 3004 N N . GLN A 1 375 ? 10.727 -1.128 -8.945 1 68.75 375 GLN A N 1
ATOM 3005 C CA . GLN A 1 375 ? 11.883 -0.355 -9.391 1 68.75 375 GLN A CA 1
ATOM 3006 C C . GLN A 1 375 ? 13.094 -0.621 -8.5 1 68.75 375 GLN A C 1
ATOM 3008 O O . GLN A 1 375 ? 14.219 -0.725 -9 1 68.75 375 GLN A O 1
ATOM 3013 N N . LEU A 1 376 ? 12.758 -0.803 -7.352 1 64.75 376 LEU A N 1
ATOM 3014 C CA . LEU A 1 376 ? 13.844 -1.086 -6.418 1 64.75 376 LEU A CA 1
ATOM 3015 C C . LEU A 1 376 ? 14.398 -2.486 -6.645 1 64.75 376 LEU A C 1
ATOM 3017 O O . LEU A 1 376 ? 15.609 -2.695 -6.566 1 64.75 376 LEU A O 1
ATOM 3021 N N . HIS A 1 377 ? 13.477 -3.328 -6.906 1 66 377 HIS A N 1
ATOM 3022 C CA . HIS A 1 377 ? 13.906 -4.684 -7.238 1 66 377 HIS A CA 1
ATOM 3023 C C . HIS A 1 377 ? 14.82 -4.691 -8.453 1 66 377 HIS A C 1
ATOM 3025 O O . HIS A 1 377 ? 15.883 -5.312 -8.43 1 66 377 HIS A O 1
ATOM 3031 N N . TYR A 1 378 ? 14.438 -4.008 -9.461 1 70.44 378 TYR A N 1
ATOM 3032 C CA . TYR A 1 378 ? 15.258 -3.951 -10.664 1 70.44 378 TYR A CA 1
ATOM 3033 C C . TYR A 1 378 ? 16.594 -3.287 -10.391 1 70.44 378 TYR A C 1
ATOM 3035 O O . TYR A 1 378 ? 17.625 -3.723 -10.906 1 70.44 378 TYR A O 1
ATOM 3043 N N . SER A 1 379 ? 16.531 -2.268 -9.625 1 65.62 379 SER A N 1
ATOM 3044 C CA . SER A 1 379 ? 17.781 -1.585 -9.297 1 65.62 379 SER A CA 1
ATOM 3045 C C . SER A 1 379 ? 18.75 -2.512 -8.562 1 65.62 379 SER A C 1
ATOM 3047 O O . SER A 1 379 ? 19.953 -2.518 -8.836 1 65.62 379 SER A O 1
ATOM 3049 N N . PHE A 1 380 ? 18.172 -3.266 -7.738 1 65.12 380 PHE A N 1
ATOM 3050 C CA . PHE A 1 380 ? 19 -4.191 -6.973 1 65.12 380 PHE A CA 1
ATOM 3051 C C . PHE A 1 380 ? 19.531 -5.305 -7.867 1 65.12 380 PHE A C 1
ATOM 3053 O O . PHE A 1 380 ? 20.703 -5.676 -7.773 1 65.12 380 PHE A O 1
ATOM 3060 N N . GLU A 1 381 ? 18.625 -5.824 -8.625 1 69.44 381 GLU A N 1
ATOM 3061 C CA . GLU A 1 381 ? 19.031 -6.883 -9.539 1 69.44 381 GLU A CA 1
ATOM 3062 C C . GLU A 1 381 ? 20.094 -6.387 -10.523 1 69.44 381 GLU A C 1
ATOM 3064 O O . GLU A 1 381 ? 21.031 -7.113 -10.852 1 69.44 381 GLU A O 1
ATOM 3069 N N . ASN A 1 382 ? 19.844 -5.18 -10.969 1 73.75 382 ASN A N 1
ATOM 3070 C CA . ASN A 1 382 ? 20.828 -4.602 -11.883 1 73.75 382 ASN A CA 1
ATOM 3071 C C . ASN A 1 382 ? 22.172 -4.371 -11.195 1 73.75 382 ASN A C 1
ATOM 3073 O O . ASN A 1 382 ? 23.219 -4.605 -11.789 1 73.75 382 ASN A O 1
ATOM 3077 N N . TYR A 1 383 ? 22.109 -3.98 -10.023 1 69.25 383 TYR A N 1
ATOM 3078 C CA . TYR A 1 383 ? 23.328 -3.793 -9.258 1 69.25 383 TYR A CA 1
ATOM 3079 C C . TYR A 1 383 ? 24.062 -5.117 -9.062 1 69.25 383 TYR A C 1
ATOM 3081 O O . TYR A 1 383 ? 25.281 -5.191 -9.219 1 69.25 383 TYR A O 1
ATOM 3089 N N . LYS A 1 384 ? 23.297 -6.117 -8.703 1 69.81 384 LYS A N 1
ATOM 3090 C CA . LYS A 1 384 ? 23.891 -7.441 -8.539 1 69.81 384 LYS A CA 1
ATOM 3091 C C . LYS A 1 384 ? 24.516 -7.922 -9.844 1 69.81 384 LYS A C 1
ATOM 3093 O O . LYS A 1 384 ? 25.609 -8.492 -9.836 1 69.81 384 LYS A O 1
ATOM 3098 N N . ALA A 1 385 ? 23.766 -7.672 -10.859 1 77.94 385 ALA A N 1
ATOM 3099 C CA . ALA A 1 385 ? 24.281 -8.07 -12.172 1 77.94 385 ALA A CA 1
ATOM 3100 C C . ALA A 1 385 ? 25.578 -7.348 -12.5 1 77.94 385 ALA A C 1
ATOM 3102 O O . ALA A 1 385 ? 26.516 -7.953 -13.023 1 77.94 385 ALA A O 1
ATOM 3103 N N . MET A 1 386 ? 25.625 -6.137 -12.172 1 79.12 386 MET A N 1
ATOM 3104 C CA . MET A 1 386 ? 26.828 -5.348 -12.43 1 79.12 386 MET A CA 1
ATOM 3105 C C . MET A 1 386 ? 27.984 -5.824 -11.562 1 79.12 386 MET A C 1
ATOM 3107 O O . MET A 1 386 ? 29.125 -5.914 -12.039 1 79.12 386 MET A O 1
ATOM 3111 N N . GLN A 1 387 ? 27.688 -6.152 -10.414 1 72.88 387 GLN A N 1
ATOM 3112 C CA . GLN A 1 387 ? 28.719 -6.648 -9.516 1 72.88 387 GLN A CA 1
ATOM 3113 C C . GLN A 1 387 ? 29.234 -8.016 -9.961 1 72.88 387 GLN A C 1
ATOM 3115 O O . GLN A 1 387 ? 30.422 -8.289 -9.891 1 72.88 387 GLN A O 1
ATOM 3120 N N . GLN A 1 388 ? 28.328 -8.758 -10.352 1 80.5 388 GLN A N 1
ATOM 3121 C CA . GLN A 1 388 ? 28.703 -10.07 -10.859 1 80.5 388 GLN A CA 1
ATOM 3122 C C . GLN A 1 388 ? 29.594 -9.938 -12.102 1 80.5 388 GLN A C 1
ATOM 3124 O O . GLN A 1 388 ? 30.547 -10.695 -12.281 1 80.5 388 GLN A O 1
ATOM 3129 N N . CYS A 1 389 ? 29.188 -8.984 -12.867 1 85.38 389 CYS A N 1
ATOM 3130 C CA . CYS A 1 389 ? 30 -8.719 -14.055 1 85.38 389 CYS A CA 1
ATOM 3131 C C . CYS A 1 389 ? 31.406 -8.289 -13.672 1 85.38 389 CYS A C 1
ATOM 3133 O O . CYS A 1 389 ? 32.375 -8.75 -14.273 1 85.38 389 CYS A O 1
ATOM 3135 N N . LYS A 1 390 ? 31.516 -7.527 -12.766 1 81.69 390 LYS A N 1
ATOM 3136 C CA . LYS A 1 390 ? 32.812 -7.07 -12.281 1 81.69 390 LYS A CA 1
ATOM 3137 C C . LYS A 1 390 ? 33.625 -8.227 -11.719 1 81.69 390 LYS A C 1
ATOM 3139 O O . LYS A 1 390 ? 34.844 -8.336 -11.977 1 81.69 390 LYS A O 1
ATOM 3144 N N . GLU A 1 391 ? 32.938 -9.016 -11.031 1 78.81 391 GLU A N 1
ATOM 3145 C CA . GLU A 1 391 ? 33.625 -10.164 -10.43 1 78.81 391 GLU A CA 1
ATOM 3146 C C . GLU A 1 391 ? 34.062 -11.156 -11.492 1 78.81 391 GLU A C 1
ATOM 3148 O O . GLU A 1 391 ? 35.156 -11.719 -11.406 1 78.81 391 GLU A O 1
ATOM 3153 N N . GLN A 1 392 ? 33.219 -11.359 -12.359 1 86.25 392 GLN A N 1
ATOM 3154 C CA . GLN A 1 392 ? 33.562 -12.25 -13.461 1 86.25 392 GLN A CA 1
ATOM 3155 C C . GLN A 1 392 ? 34.781 -11.703 -14.242 1 86.25 392 GLN A C 1
ATOM 3157 O O . GLN A 1 392 ? 35.656 -12.469 -14.656 1 86.25 392 GLN A O 1
ATOM 3162 N N . PHE A 1 393 ? 34.844 -10.453 -14.398 1 88.31 393 PHE A N 1
ATOM 3163 C CA . PHE A 1 393 ? 35.969 -9.828 -15.086 1 88.31 393 PHE A CA 1
ATOM 3164 C C . PHE A 1 393 ? 37.25 -9.969 -14.273 1 88.31 393 PHE A C 1
ATOM 3166 O O . PHE A 1 393 ? 38.312 -10.281 -14.828 1 88.31 393 PHE A O 1
ATOM 3173 N N . GLN A 1 394 ? 37.094 -9.82 -13.078 1 81.56 394 GLN A N 1
ATOM 3174 C CA . GLN A 1 394 ? 38.25 -9.977 -12.195 1 81.56 394 GLN A CA 1
ATOM 3175 C C . GLN A 1 394 ? 38.781 -11.406 -12.227 1 81.56 394 GLN A C 1
ATOM 3177 O O . GLN A 1 394 ? 40 -11.633 -12.227 1 81.56 394 GLN A O 1
ATOM 3182 N N . ASN A 1 395 ? 37.844 -12.227 -12.203 1 82.5 395 ASN A N 1
ATOM 3183 C CA . ASN A 1 395 ? 38.25 -13.625 -12.297 1 82.5 395 ASN A CA 1
ATOM 3184 C C . ASN A 1 395 ? 38.906 -13.938 -13.633 1 82.5 395 ASN A C 1
ATOM 3186 O O . ASN A 1 395 ? 39.875 -14.711 -13.695 1 82.5 395 ASN A O 1
ATOM 3190 N N . ALA A 1 396 ? 38.375 -13.32 -14.633 1 86.81 396 ALA A N 1
ATOM 3191 C CA . ALA A 1 396 ? 38.969 -13.492 -15.953 1 86.81 396 ALA A CA 1
ATOM 3192 C C . ALA A 1 396 ? 40.406 -12.93 -15.984 1 86.81 396 ALA A C 1
ATOM 3194 O O . ALA A 1 396 ? 41.312 -13.523 -16.594 1 86.81 396 ALA A O 1
ATOM 3195 N N . LEU A 1 397 ? 40.625 -11.844 -15.359 1 84.19 397 LEU A N 1
ATOM 3196 C CA . LEU A 1 397 ? 41.969 -11.234 -15.289 1 84.19 397 LEU A CA 1
ATOM 3197 C C . LEU A 1 397 ? 42.906 -12.117 -14.492 1 84.19 397 LEU A C 1
ATOM 3199 O O . LEU A 1 397 ? 44.062 -12.281 -14.883 1 84.19 397 LEU A O 1
ATOM 3203 N N . LYS A 1 398 ? 42.406 -12.664 -13.445 1 78.88 398 LYS A N 1
ATOM 3204 C CA . LYS A 1 398 ? 43.219 -13.555 -12.633 1 78.88 398 LYS A CA 1
ATOM 3205 C C . LYS A 1 398 ? 43.625 -14.805 -13.422 1 78.88 398 LYS A C 1
ATOM 3207 O O . LYS A 1 398 ? 44.75 -15.305 -13.266 1 78.88 398 LYS A O 1
ATOM 3212 N N . ALA A 1 399 ? 42.75 -15.172 -14.172 1 79.62 399 ALA A N 1
ATOM 3213 C CA . ALA A 1 399 ? 43.031 -16.344 -14.992 1 79.62 399 ALA A CA 1
ATOM 3214 C C . ALA A 1 399 ? 44.062 -16.031 -16.062 1 79.62 399 ALA A C 1
ATOM 3216 O O . ALA A 1 399 ? 44.812 -16.922 -16.516 1 79.62 399 ALA A O 1
ATOM 3217 N N . MET A 1 400 ? 44.188 -14.766 -16.422 1 77.81 400 MET A N 1
ATOM 3218 C CA . MET A 1 400 ? 45.125 -14.352 -17.469 1 77.81 400 MET A CA 1
ATOM 3219 C C . MET A 1 400 ? 46.5 -14.07 -16.859 1 77.81 400 MET A C 1
ATOM 3221 O O . MET A 1 400 ? 47.469 -13.969 -17.594 1 77.81 400 MET A O 1
ATOM 3225 N N . GLU A 1 401 ? 46.406 -13.93 -15.57 1 71.88 401 GLU A N 1
ATOM 3226 C CA . GLU A 1 401 ? 47.656 -13.68 -14.906 1 71.88 401 GLU A CA 1
ATOM 3227 C C . GLU A 1 401 ? 48.625 -14.852 -15.094 1 71.88 401 GLU A C 1
ATOM 3229 O O . GLU A 1 401 ? 48.219 -16.016 -15.008 1 71.88 401 GLU A O 1
ATOM 3234 N N . PRO A 1 402 ? 49.812 -14.672 -15.719 1 56.59 402 PRO A N 1
ATOM 3235 C CA . PRO A 1 402 ? 50.781 -15.758 -15.953 1 56.59 402 PRO A CA 1
ATOM 3236 C C . PRO A 1 402 ? 51.094 -16.547 -14.688 1 56.59 402 PRO A C 1
ATOM 3238 O O . PRO A 1 402 ? 51.469 -15.969 -13.664 1 56.59 402 PRO A O 1
ATOM 3241 N N . LYS A 1 403 ? 50.469 -17.562 -14.383 1 51.94 403 LYS A N 1
ATOM 3242 C CA . LYS A 1 403 ? 50.75 -18.406 -13.219 1 51.94 403 LYS A CA 1
ATOM 3243 C C . LYS A 1 403 ? 52.219 -18.797 -13.125 1 51.94 403 LYS A C 1
ATOM 3245 O O . LYS A 1 403 ? 52.781 -18.812 -12.039 1 51.94 403 LYS A O 1
ATOM 3250 N N . SER A 1 404 ? 52.688 -19.844 -14.062 1 44.47 404 SER A N 1
ATOM 3251 C CA . SER A 1 404 ? 54.062 -20.344 -14.125 1 44.47 404 SER A CA 1
ATOM 3252 C C . SER A 1 404 ? 54.938 -19.453 -15.016 1 44.47 404 SER A C 1
ATOM 3254 O O . SER A 1 404 ? 54.469 -18.984 -16.062 1 44.47 404 SER A O 1
ATOM 3256 N N . PHE A 1 405 ? 55.719 -18.625 -14.352 1 46.16 405 PHE A N 1
ATOM 3257 C CA . PHE A 1 405 ? 56.75 -17.75 -14.883 1 46.16 405 PHE A CA 1
ATOM 3258 C C . PHE A 1 405 ? 57.531 -18.438 -15.992 1 46.16 405 PHE A C 1
ATOM 3260 O O . PHE A 1 405 ? 58.656 -18.922 -15.766 1 46.16 405 PHE A O 1
ATOM 3267 N N . SER A 1 406 ? 56.938 -19.188 -16.797 1 51.75 406 SER A N 1
ATOM 3268 C CA . SER A 1 406 ? 57.781 -19.562 -17.922 1 51.75 406 SER A CA 1
ATOM 3269 C C . SER A 1 406 ? 58.062 -18.359 -18.828 1 51.75 406 SER A C 1
ATOM 3271 O O . SER A 1 406 ? 57.156 -17.766 -19.375 1 51.75 406 SER A O 1
ATOM 3273 N N . PRO A 1 407 ? 59.125 -17.703 -18.719 1 54.47 407 PRO A N 1
ATOM 3274 C CA . PRO A 1 407 ? 59.562 -16.531 -19.484 1 54.47 407 PRO A CA 1
ATOM 3275 C C . PRO A 1 407 ? 59.156 -16.625 -20.969 1 54.47 407 PRO A C 1
ATOM 3277 O O . PRO A 1 407 ? 58.812 -15.609 -21.578 1 54.47 407 PRO A O 1
ATOM 3280 N N . ILE A 1 408 ? 59.031 -17.922 -21.453 1 55.38 408 ILE A N 1
ATOM 3281 C CA . ILE A 1 408 ? 58.75 -18.078 -22.875 1 55.38 408 ILE A CA 1
ATOM 3282 C C . ILE A 1 408 ? 57.281 -17.688 -23.141 1 55.38 408 ILE A C 1
ATOM 3284 O O . ILE A 1 408 ? 57 -17 -24.125 1 55.38 408 ILE A O 1
ATOM 3288 N N . LYS A 1 409 ? 56.438 -18.016 -22.219 1 62.44 409 LYS A N 1
ATOM 3289 C CA . LYS A 1 409 ? 55.031 -17.75 -22.422 1 62.44 409 LYS A CA 1
ATOM 3290 C C . LYS A 1 409 ? 54.719 -16.25 -22.281 1 62.44 409 LYS A C 1
ATOM 3292 O O . LYS A 1 409 ? 53.875 -15.719 -23.016 1 62.44 409 LYS A O 1
ATOM 3297 N N . ILE A 1 410 ? 55.375 -15.609 -21.484 1 65.38 410 ILE A N 1
ATOM 3298 C CA . ILE A 1 410 ? 55.188 -14.18 -21.234 1 65.38 410 ILE A CA 1
ATOM 3299 C C . ILE A 1 410 ? 55.719 -13.383 -22.438 1 65.38 410 ILE A C 1
ATOM 3301 O O . ILE A 1 410 ? 55.125 -12.391 -22.844 1 65.38 410 ILE A O 1
ATOM 3305 N N . LEU A 1 411 ? 56.875 -14.023 -23 1 66 411 LEU A N 1
ATOM 3306 C CA . LEU A 1 411 ? 57.469 -13.312 -24.125 1 66 411 LEU A CA 1
ATOM 3307 C C . LEU A 1 411 ? 56.656 -13.492 -25.391 1 66 411 LEU A C 1
ATOM 3309 O O . LEU A 1 411 ? 56.688 -12.648 -26.281 1 66 411 LEU A O 1
ATOM 3313 N N . LYS A 1 412 ? 55.812 -14.594 -25.391 1 70.25 412 LYS A N 1
ATOM 3314 C CA . LYS A 1 412 ? 55.031 -14.844 -26.594 1 70.25 412 LYS A CA 1
ATOM 3315 C C . LYS A 1 412 ? 53.844 -13.906 -26.672 1 70.25 412 LYS A C 1
ATOM 3317 O O . LYS A 1 412 ? 53.344 -13.625 -27.766 1 70.25 412 LYS A O 1
ATOM 3322 N N . MET A 1 413 ? 53.531 -13.25 -25.484 1 78.44 413 MET A N 1
ATOM 3323 C CA . MET A 1 413 ? 52.375 -12.344 -25.484 1 78.44 413 MET A CA 1
ATOM 3324 C C . MET A 1 413 ? 52.812 -10.906 -25.219 1 78.44 413 MET A C 1
ATOM 3326 O O . MET A 1 413 ? 53.188 -10.57 -24.094 1 78.44 413 MET A O 1
ATOM 3330 N N . SER A 1 414 ? 52.75 -10.164 -26.328 1 80.38 414 SER A N 1
ATOM 3331 C CA . SER A 1 414 ? 53.156 -8.766 -26.188 1 80.38 414 SER A CA 1
ATOM 3332 C C . SER A 1 414 ? 52.156 -7.996 -25.312 1 80.38 414 SER A C 1
ATOM 3334 O O . SER A 1 414 ? 51 -8.406 -25.156 1 80.38 414 SER A O 1
ATOM 3336 N N . PRO A 1 415 ? 52.594 -6.988 -24.656 1 85.56 415 PRO A N 1
ATOM 3337 C CA . PRO A 1 415 ? 51.688 -6.148 -23.859 1 85.56 415 PRO A CA 1
ATOM 3338 C C . PRO A 1 415 ? 50.5 -5.602 -24.672 1 85.56 415 PRO A C 1
ATOM 3340 O O . PRO A 1 415 ? 49.406 -5.469 -24.141 1 85.56 415 PRO A O 1
ATOM 3343 N N . SER A 1 416 ? 50.75 -5.363 -25.906 1 86.25 416 SER A N 1
ATOM 3344 C CA . SER A 1 416 ? 49.656 -4.871 -26.75 1 86.25 416 SER A CA 1
ATOM 3345 C C . SER A 1 416 ? 48.625 -5.961 -27.016 1 86.25 416 SER A C 1
ATOM 3347 O O . SER A 1 416 ? 47.438 -5.688 -27.047 1 86.25 416 SER A O 1
ATOM 3349 N N . ASP A 1 417 ? 49.156 -7.164 -27.141 1 85.19 417 ASP A N 1
ATOM 3350 C CA . ASP A 1 417 ? 48.25 -8.297 -27.359 1 85.19 417 ASP A CA 1
ATOM 3351 C C . ASP A 1 417 ? 47.438 -8.586 -26.109 1 85.19 417 ASP A C 1
ATOM 3353 O O . ASP A 1 417 ? 46.25 -8.922 -26.188 1 85.19 417 ASP A O 1
ATOM 3357 N N . MET A 1 418 ? 48.062 -8.461 -24.984 1 87.88 418 MET A N 1
ATOM 3358 C CA . MET A 1 418 ? 47.375 -8.664 -23.719 1 87.88 418 MET A CA 1
ATOM 3359 C C . MET A 1 418 ? 46.312 -7.586 -23.516 1 87.88 418 MET A C 1
ATOM 3361 O O . MET A 1 418 ? 45.188 -7.879 -23.062 1 87.88 418 MET A O 1
ATOM 3365 N N . GLU A 1 419 ? 46.688 -6.398 -23.875 1 89.88 419 GLU A N 1
ATOM 3366 C CA . GLU A 1 419 ? 45.719 -5.301 -23.75 1 89.88 419 GLU A CA 1
ATOM 3367 C C . GLU A 1 419 ? 44.5 -5.531 -24.641 1 89.88 419 GLU A C 1
ATOM 3369 O O . GLU A 1 419 ? 43.375 -5.242 -24.234 1 89.88 419 GLU A O 1
ATOM 3374 N N . ALA A 1 420 ? 44.75 -5.984 -25.812 1 89.56 420 ALA A N 1
ATOM 3375 C CA . ALA A 1 420 ? 43.656 -6.277 -26.719 1 89.56 420 ALA A CA 1
ATOM 3376 C C . ALA A 1 420 ? 42.781 -7.41 -26.188 1 89.56 420 ALA A C 1
ATOM 3378 O O . ALA A 1 420 ? 41.562 -7.367 -26.297 1 89.56 420 ALA A O 1
ATOM 3379 N N . LYS A 1 421 ? 43.406 -8.383 -25.625 1 90.06 421 LYS A N 1
ATOM 3380 C CA . LYS A 1 421 ? 42.688 -9.516 -25.062 1 90.06 421 LYS A CA 1
ATOM 3381 C C . LYS A 1 421 ? 41.812 -9.094 -23.891 1 90.06 421 LYS A C 1
ATOM 3383 O O . LYS A 1 421 ? 40.656 -9.5 -23.766 1 90.06 421 LYS A O 1
ATOM 3388 N N . VAL A 1 422 ? 42.406 -8.32 -23.047 1 91.56 422 VAL A N 1
ATOM 3389 C CA . VAL A 1 422 ? 41.688 -7.836 -21.875 1 91.56 422 VAL A CA 1
ATOM 3390 C C . VAL A 1 422 ? 40.531 -6.926 -22.312 1 91.56 422 VAL A C 1
ATOM 3392 O O . VAL A 1 422 ? 39.438 -6.98 -21.734 1 91.56 422 VAL A O 1
ATOM 3395 N N . ARG A 1 423 ? 40.812 -6.145 -23.297 1 90.88 423 ARG A N 1
ATOM 3396 C CA . ARG A 1 423 ? 39.781 -5.234 -23.812 1 90.88 423 ARG A CA 1
ATOM 3397 C C . ARG A 1 423 ? 38.625 -6.008 -24.422 1 90.88 423 ARG A C 1
ATOM 3399 O O . ARG A 1 423 ? 37.469 -5.629 -24.266 1 90.88 423 ARG A O 1
ATOM 3406 N N . ASN A 1 424 ? 38.938 -7.023 -25.141 1 91.19 424 ASN A N 1
ATOM 3407 C CA . ASN A 1 424 ? 37.906 -7.863 -25.719 1 91.19 424 ASN A CA 1
ATOM 3408 C C . ASN A 1 424 ? 37.062 -8.547 -24.641 1 91.19 424 ASN A C 1
ATOM 3410 O O . ASN A 1 424 ? 35.844 -8.68 -24.797 1 91.19 424 ASN A O 1
ATOM 3414 N N . GLU A 1 425 ? 37.688 -8.992 -23.656 1 91.25 425 GLU A N 1
ATOM 3415 C CA . GLU A 1 425 ? 36.969 -9.609 -22.547 1 91.25 425 GLU A CA 1
ATOM 3416 C C . GLU A 1 425 ? 36.062 -8.602 -21.828 1 91.25 425 GLU A C 1
ATOM 3418 O O . GLU A 1 425 ? 34.938 -8.93 -21.453 1 91.25 425 GLU A O 1
ATOM 3423 N N . ALA A 1 426 ? 36.594 -7.445 -21.656 1 91.62 426 ALA A N 1
ATOM 3424 C CA . ALA A 1 426 ? 35.812 -6.387 -21.016 1 91.62 426 ALA A CA 1
ATOM 3425 C C . ALA A 1 426 ? 34.562 -6.051 -21.844 1 91.62 426 ALA A C 1
ATOM 3427 O O . ALA A 1 426 ? 33.469 -5.883 -21.297 1 91.62 426 ALA A O 1
ATOM 3428 N N . ASN A 1 427 ? 34.75 -6 -23.109 1 90.75 427 ASN A N 1
ATOM 3429 C CA . ASN A 1 427 ? 33.625 -5.688 -24 1 90.75 427 ASN A CA 1
ATOM 3430 C C . ASN A 1 427 ? 32.594 -6.809 -24.016 1 90.75 427 ASN A C 1
ATOM 3432 O O . ASN A 1 427 ? 31.406 -6.547 -24.094 1 90.75 427 ASN A O 1
ATOM 3436 N N . ALA A 1 428 ? 33.094 -7.973 -23.969 1 90.81 428 ALA A N 1
ATOM 3437 C CA . ALA A 1 428 ? 32.188 -9.117 -23.906 1 90.81 428 ALA A CA 1
ATOM 3438 C C . ALA A 1 428 ? 31.375 -9.094 -22.609 1 90.81 428 ALA A C 1
ATOM 3440 O O . ALA A 1 428 ? 30.172 -9.375 -22.641 1 90.81 428 ALA A O 1
ATOM 3441 N N . MET A 1 429 ? 32 -8.75 -21.578 1 89.69 429 MET A N 1
ATOM 3442 C CA . MET A 1 429 ? 31.328 -8.688 -20.297 1 89.69 429 MET A CA 1
ATOM 3443 C C . MET A 1 429 ? 30.312 -7.551 -20.266 1 89.69 429 MET A C 1
ATOM 3445 O O . MET A 1 429 ? 29.219 -7.695 -19.703 1 89.69 429 MET A O 1
ATOM 3449 N N . LEU A 1 430 ? 30.688 -6.492 -20.812 1 90.38 430 LEU A N 1
ATOM 3450 C CA . LEU A 1 430 ? 29.781 -5.34 -20.859 1 90.38 430 LEU A CA 1
ATOM 3451 C C . LEU A 1 430 ? 28.547 -5.652 -21.688 1 90.38 430 LEU A C 1
ATOM 3453 O O . LEU A 1 430 ? 27.438 -5.234 -21.328 1 90.38 430 LEU A O 1
ATOM 3457 N N . ARG A 1 431 ? 28.766 -6.344 -22.688 1 88.62 431 ARG A N 1
ATOM 3458 C CA . ARG A 1 431 ? 27.625 -6.73 -23.531 1 88.62 431 ARG A CA 1
ATOM 3459 C C . ARG A 1 431 ? 26.703 -7.688 -22.781 1 88.62 431 ARG A C 1
ATOM 3461 O O . ARG A 1 431 ? 25.469 -7.551 -22.844 1 88.62 431 ARG A O 1
ATOM 3468 N N . GLU A 1 432 ? 27.312 -8.555 -22.141 1 87.25 432 GLU A N 1
ATOM 3469 C CA . GLU A 1 432 ? 26.531 -9.516 -21.375 1 87.25 432 GLU A CA 1
ATOM 3470 C C . GLU A 1 432 ? 25.766 -8.82 -20.234 1 87.25 432 GLU A C 1
ATOM 3472 O O . GLU A 1 432 ? 24.609 -9.148 -19.969 1 87.25 432 GLU A O 1
ATOM 3477 N N . CYS A 1 433 ? 26.438 -7.926 -19.594 1 88.5 433 CYS A N 1
ATOM 3478 C CA . CYS A 1 433 ? 25.797 -7.18 -18.516 1 88.5 433 CYS A CA 1
ATOM 3479 C C . CYS A 1 433 ? 24.672 -6.305 -19.047 1 88.5 433 CYS A C 1
ATOM 3481 O O . CYS A 1 433 ? 23.625 -6.176 -18.422 1 88.5 433 CYS A O 1
ATOM 3483 N N . GLY A 1 434 ? 24.891 -5.766 -20.172 1 85.75 434 GLY A N 1
ATOM 3484 C CA . GLY A 1 434 ? 23.875 -4.934 -20.781 1 85.75 434 GLY A CA 1
ATOM 3485 C C . GLY A 1 434 ? 22.594 -5.688 -21.078 1 85.75 434 GLY A C 1
ATOM 3486 O O . GLY A 1 434 ? 21.5 -5.148 -20.891 1 85.75 434 GLY A O 1
ATOM 3487 N N . LYS A 1 435 ? 22.719 -6.914 -21.344 1 81.88 435 LYS A N 1
ATOM 3488 C CA . LYS A 1 435 ? 21.562 -7.746 -21.641 1 81.88 435 LYS A CA 1
ATOM 3489 C C . LYS A 1 435 ? 20.828 -8.148 -20.359 1 81.88 435 LYS A C 1
ATOM 3491 O O . LYS A 1 435 ? 19.641 -8.438 -20.375 1 81.88 435 LYS A O 1
ATOM 3496 N N . SER A 1 436 ? 21.578 -8.117 -19.297 1 79.88 436 SER A N 1
ATOM 3497 C CA . SER A 1 436 ? 21.016 -8.609 -18.047 1 79.88 436 SER A CA 1
ATOM 3498 C C . SER A 1 436 ? 20.281 -7.496 -17.297 1 79.88 436 SER A C 1
ATOM 3500 O O . SER A 1 436 ? 19.531 -7.766 -16.359 1 79.88 436 SER A O 1
ATOM 3502 N N . LEU A 1 437 ? 20.562 -6.25 -17.688 1 80.81 437 LEU A N 1
ATOM 3503 C CA . LEU A 1 437 ? 19.938 -5.141 -16.984 1 80.81 437 LEU A CA 1
ATOM 3504 C C . LEU A 1 437 ? 18.453 -5.043 -17.344 1 80.81 437 LEU A C 1
ATOM 3506 O O . LEU A 1 437 ? 18.078 -5.156 -18.5 1 80.81 437 LEU A O 1
ATOM 3510 N N . GLN A 1 438 ? 17.641 -5.023 -16.281 1 73.06 438 GLN A N 1
ATOM 3511 C CA . GLN A 1 438 ? 16.203 -5.031 -16.469 1 73.06 438 GLN A CA 1
ATOM 3512 C C . GLN A 1 438 ? 15.547 -3.811 -15.82 1 73.06 438 GLN A C 1
ATOM 3514 O O . GLN A 1 438 ? 16.078 -3.248 -14.859 1 73.06 438 GLN A O 1
ATOM 3519 N N . GLY A 1 439 ? 14.422 -3.348 -16.375 1 67.25 439 GLY A N 1
ATOM 3520 C CA . GLY A 1 439 ? 13.547 -2.377 -15.742 1 67.25 439 GLY A CA 1
ATOM 3521 C C . GLY A 1 439 ? 14.078 -0.956 -15.82 1 67.25 439 GLY A C 1
ATOM 3522 O O . GLY A 1 439 ? 13.805 -0.138 -14.938 1 67.25 439 GLY A O 1
ATOM 3523 N N . ILE A 1 440 ? 15.031 -0.688 -16.609 1 65.56 440 ILE A N 1
ATOM 3524 C CA . ILE A 1 440 ? 15.609 0.653 -16.625 1 65.56 440 ILE A CA 1
ATOM 3525 C C . ILE A 1 440 ? 15.469 1.257 -18.031 1 65.56 440 ILE A C 1
ATOM 3527 O O . ILE A 1 440 ? 15.422 0.531 -19.016 1 65.56 440 ILE A O 1
ATOM 3531 N N . ASP A 1 441 ? 15.156 2.467 -17.938 1 67.62 441 ASP A N 1
ATOM 3532 C CA . ASP A 1 441 ? 15.094 3.197 -19.203 1 67.62 441 ASP A CA 1
ATOM 3533 C C . ASP A 1 441 ? 16.453 3.205 -19.891 1 67.62 441 ASP A C 1
ATOM 3535 O O . ASP A 1 441 ? 17.469 2.896 -19.281 1 67.62 441 ASP A O 1
ATOM 3539 N N . ASP A 1 442 ? 16.422 3.434 -21.156 1 72.06 442 ASP A N 1
ATOM 3540 C CA . ASP A 1 442 ? 17.625 3.375 -21.984 1 72.06 442 ASP A CA 1
ATOM 3541 C C . ASP A 1 442 ? 18.688 4.355 -21.484 1 72.06 442 ASP A C 1
ATOM 3543 O O . ASP A 1 442 ? 19.875 4.047 -21.516 1 72.06 442 ASP A O 1
ATOM 3547 N N . GLU A 1 443 ? 18.172 5.414 -20.984 1 70.81 443 GLU A N 1
ATOM 3548 C CA . GLU A 1 443 ? 19.125 6.41 -20.531 1 70.81 443 GLU A CA 1
ATOM 3549 C C . GLU A 1 443 ? 19.844 5.941 -19.266 1 70.81 443 GLU A C 1
ATOM 3551 O O . GLU A 1 443 ? 21.062 6.062 -19.156 1 70.81 443 GLU A O 1
ATOM 3556 N N . LYS A 1 444 ? 19.094 5.383 -18.406 1 72.12 444 LYS A N 1
ATOM 3557 C CA . LYS A 1 444 ? 19.703 4.883 -17.172 1 72.12 444 LYS A CA 1
ATOM 3558 C C . LYS A 1 444 ? 20.578 3.666 -17.438 1 72.12 444 LYS A C 1
ATOM 3560 O O . LYS A 1 444 ? 21.625 3.502 -16.812 1 72.12 444 LYS A O 1
ATOM 3565 N N . LYS A 1 445 ? 20.094 2.932 -18.391 1 79.56 445 LYS A N 1
ATOM 3566 C CA . LYS A 1 445 ? 20.891 1.766 -18.781 1 79.56 445 LYS A CA 1
ATOM 3567 C C . LYS A 1 445 ? 22.25 2.178 -19.312 1 79.56 445 LYS A C 1
ATOM 3569 O O . LYS A 1 445 ? 23.281 1.6 -18.938 1 79.56 445 LYS A O 1
ATOM 3574 N N . ARG A 1 446 ? 22.234 3.191 -20.109 1 78.75 446 ARG A N 1
ATOM 3575 C CA . ARG A 1 446 ? 23.484 3.684 -20.672 1 78.75 446 ARG A CA 1
ATOM 3576 C C . ARG A 1 446 ? 24.406 4.234 -19.578 1 78.75 446 ARG A C 1
ATOM 3578 O O . ARG A 1 446 ? 25.625 4.02 -19.625 1 78.75 446 ARG A O 1
ATOM 3585 N N . ARG A 1 447 ? 23.766 4.754 -18.688 1 74.06 447 ARG A N 1
ATOM 3586 C CA . ARG A 1 447 ? 24.562 5.32 -17.609 1 74.06 447 ARG A CA 1
ATOM 3587 C C . ARG A 1 447 ? 25.188 4.223 -16.75 1 74.06 447 ARG A C 1
ATOM 3589 O O . ARG A 1 447 ? 26.359 4.32 -16.375 1 74.06 447 ARG A O 1
ATOM 3596 N N . HIS A 1 448 ? 24.422 3.305 -16.531 1 79.38 448 HIS A N 1
ATOM 3597 C CA . HIS A 1 448 ? 24.938 2.186 -15.75 1 79.38 448 HIS A CA 1
ATOM 3598 C C . HIS A 1 448 ? 26.062 1.462 -16.484 1 79.38 448 HIS A C 1
ATOM 3600 O O . HIS A 1 448 ? 27.062 1.093 -15.867 1 79.38 448 HIS A O 1
ATOM 3606 N N . LEU A 1 449 ? 25.859 1.338 -17.719 1 85.75 449 LEU A N 1
ATOM 3607 C CA . LEU A 1 449 ? 26.859 0.638 -18.5 1 85.75 449 LEU A CA 1
ATOM 3608 C C . LEU A 1 449 ? 28.125 1.475 -18.625 1 85.75 449 LEU A C 1
ATOM 3610 O O . LEU A 1 449 ? 29.234 0.933 -18.625 1 85.75 449 LEU A O 1
ATOM 3614 N N . ALA A 1 450 ? 27.891 2.732 -18.641 1 80.81 450 ALA A N 1
ATOM 3615 C CA . ALA A 1 450 ? 29.047 3.623 -18.688 1 80.81 450 ALA A CA 1
ATOM 3616 C C . ALA A 1 450 ? 29.844 3.559 -17.391 1 80.81 450 ALA A C 1
ATOM 3618 O O . ALA A 1 450 ? 31.078 3.551 -17.422 1 80.81 450 ALA A O 1
ATOM 3619 N N . ASP A 1 451 ? 29.156 3.486 -16.438 1 75.44 451 ASP A N 1
ATOM 3620 C CA . ASP A 1 451 ? 29.797 3.375 -15.133 1 75.44 451 ASP A CA 1
ATOM 3621 C C . ASP A 1 451 ? 30.547 2.053 -15.008 1 75.44 451 ASP A C 1
ATOM 3623 O O . ASP A 1 451 ? 31.672 2.018 -14.5 1 75.44 451 ASP A O 1
ATOM 3627 N N . LEU A 1 452 ? 29.938 1.063 -15.391 1 84.38 452 LEU A N 1
ATOM 3628 C CA . LEU A 1 452 ? 30.578 -0.247 -15.352 1 84.38 452 LEU A CA 1
ATOM 3629 C C . LEU A 1 452 ? 31.812 -0.278 -16.266 1 84.38 452 LEU A C 1
ATOM 3631 O O . LEU A 1 452 ? 32.844 -0.826 -15.883 1 84.38 452 LEU A O 1
ATOM 3635 N N . GLN A 1 453 ? 31.656 0.322 -17.391 1 86.5 453 GLN A N 1
ATOM 3636 C CA . GLN A 1 453 ? 32.781 0.39 -18.328 1 86.5 453 GLN A CA 1
ATOM 3637 C C . GLN A 1 453 ? 33.969 1.126 -17.703 1 86.5 453 GLN A C 1
ATOM 3639 O O . GLN A 1 453 ? 35.125 0.698 -17.844 1 86.5 453 GLN A O 1
ATOM 3644 N N . SER A 1 454 ? 33.625 2.131 -17.062 1 78.56 454 SER A N 1
ATOM 3645 C CA . SER A 1 454 ? 34.688 2.902 -16.406 1 78.56 454 SER A CA 1
ATOM 3646 C C . SER A 1 454 ? 35.406 2.074 -15.352 1 78.56 454 SER A C 1
ATOM 3648 O O . SER A 1 454 ? 36.625 2.156 -15.211 1 78.56 454 SER A O 1
ATOM 3650 N N . GLN A 1 455 ? 34.719 1.312 -14.734 1 76.81 455 GLN A N 1
ATOM 3651 C CA . GLN A 1 455 ? 35.312 0.47 -13.695 1 76.81 455 GLN A CA 1
ATOM 3652 C C . GLN A 1 455 ? 36.125 -0.652 -14.312 1 76.81 455 GLN A C 1
ATOM 3654 O O . GLN A 1 455 ? 37.219 -0.983 -13.805 1 76.81 455 GLN A O 1
ATOM 3659 N N . LEU A 1 456 ? 35.625 -1.161 -15.305 1 85.12 456 LEU A N 1
ATOM 3660 C CA . LEU A 1 456 ? 36.375 -2.217 -15.992 1 85.12 456 LEU A CA 1
ATOM 3661 C C . LEU A 1 456 ? 37.625 -1.667 -16.609 1 85.12 456 LEU A C 1
ATOM 3663 O O . LEU A 1 456 ? 38.688 -2.332 -16.594 1 85.12 456 LEU A O 1
ATOM 3667 N N . ASP A 1 457 ? 37.469 -0.457 -17.109 1 80.88 457 ASP A N 1
ATOM 3668 C CA . ASP A 1 457 ? 38.625 0.187 -17.688 1 80.88 457 ASP A CA 1
ATOM 3669 C C . ASP A 1 457 ? 39.719 0.404 -16.641 1 80.88 457 ASP A C 1
ATOM 3671 O O . ASP A 1 457 ? 40.906 0.247 -16.938 1 80.88 457 ASP A O 1
ATOM 3675 N N . LEU A 1 458 ? 39.312 0.739 -15.586 1 74 458 LEU A N 1
ATOM 3676 C CA . LEU A 1 458 ? 40.281 0.926 -14.508 1 74 458 LEU A CA 1
ATOM 3677 C C . LEU A 1 458 ? 40.969 -0.386 -14.172 1 74 458 LEU A C 1
ATOM 3679 O O . LEU A 1 458 ? 42.188 -0.417 -14 1 74 458 LEU A O 1
ATOM 3683 N N . GLN A 1 459 ? 40.281 -1.384 -14.117 1 77.69 459 GLN A N 1
ATOM 3684 C CA . GLN A 1 459 ? 40.844 -2.691 -13.82 1 77.69 459 GLN A CA 1
ATOM 3685 C C . GLN A 1 459 ? 41.75 -3.164 -14.953 1 77.69 459 GLN A C 1
ATOM 3687 O O . GLN A 1 459 ? 42.812 -3.756 -14.711 1 77.69 459 GLN A O 1
ATOM 3692 N N . GLN A 1 460 ? 41.281 -2.902 -16.062 1 82.25 460 GLN A N 1
ATOM 3693 C CA . GLN A 1 460 ? 42.062 -3.24 -17.234 1 82.25 460 GLN A CA 1
ATOM 3694 C C . GLN A 1 460 ? 43.406 -2.52 -17.219 1 82.25 460 GLN A C 1
ATOM 3696 O O . GLN A 1 460 ? 44.469 -3.133 -17.453 1 82.25 460 GLN A O 1
ATOM 3701 N N . ASN A 1 461 ? 43.281 -1.282 -16.969 1 77.38 461 ASN A N 1
ATOM 3702 C CA . ASN A 1 461 ? 44.5 -0.474 -16.969 1 77.38 461 ASN A CA 1
ATOM 3703 C C . ASN A 1 461 ? 45.469 -0.935 -15.883 1 77.38 461 ASN A C 1
ATOM 3705 O O . ASN A 1 461 ? 46.688 -1 -16.125 1 77.38 461 ASN A O 1
ATOM 3709 N N . LEU A 1 462 ? 45 -1.31 -14.891 1 71.38 462 LEU A N 1
ATOM 3710 C CA . LEU A 1 462 ? 45.844 -1.79 -13.797 1 71.38 462 LEU A CA 1
ATOM 3711 C C . LEU A 1 462 ? 46.5 -3.121 -14.164 1 71.38 462 LEU A C 1
ATOM 3713 O O . LEU A 1 462 ? 47.688 -3.318 -13.922 1 71.38 462 LEU A O 1
ATOM 3717 N N . PHE A 1 463 ? 45.781 -3.938 -14.711 1 80.56 463 PHE A N 1
ATOM 3718 C CA . PHE A 1 463 ? 46.281 -5.25 -15.102 1 80.56 463 PHE A CA 1
ATOM 3719 C C . PHE A 1 463 ? 47.312 -5.133 -16.203 1 80.56 463 PHE A C 1
ATOM 3721 O O . PHE A 1 463 ? 48.375 -5.766 -16.125 1 80.56 463 PHE A O 1
ATOM 3728 N N . CYS A 1 464 ? 47.031 -4.301 -17.156 1 81.31 464 CYS A N 1
ATOM 3729 C CA . CYS A 1 464 ? 47.938 -4.176 -18.297 1 81.31 464 CYS A CA 1
ATOM 3730 C C . CYS A 1 464 ? 49.219 -3.475 -17.891 1 81.31 464 CYS A C 1
ATOM 3732 O O . CYS A 1 464 ? 50.281 -3.814 -18.391 1 81.31 464 CYS A O 1
ATOM 3734 N N . THR A 1 465 ? 49.031 -2.566 -17.031 1 73.06 465 THR A N 1
ATOM 3735 C CA . THR A 1 465 ? 50.25 -1.906 -16.531 1 73.06 465 THR A CA 1
ATOM 3736 C C . THR A 1 465 ? 51.125 -2.893 -15.773 1 73.06 465 THR A C 1
ATOM 3738 O O . THR A 1 465 ? 52.344 -2.9 -15.938 1 73.06 465 THR A O 1
ATOM 3741 N N . LYS A 1 466 ? 50.531 -3.723 -15.039 1 72 466 LYS A N 1
ATOM 3742 C CA . LYS A 1 466 ? 51.25 -4.75 -14.297 1 72 466 LYS A CA 1
ATOM 3743 C C . LYS A 1 466 ? 51.875 -5.77 -15.25 1 72 466 LYS A C 1
ATOM 3745 O O . LYS A 1 466 ? 53.031 -6.156 -15.078 1 72 466 LYS A O 1
ATOM 3750 N N . TYR A 1 467 ? 51.188 -6.125 -16.219 1 78.88 467 TYR A N 1
ATOM 3751 C CA . TYR A 1 467 ? 51.688 -7.102 -17.188 1 78.88 467 TYR A CA 1
ATOM 3752 C C . TYR A 1 467 ? 52.844 -6.539 -18 1 78.88 467 TYR A C 1
ATOM 3754 O O . TYR A 1 467 ? 53.812 -7.246 -18.281 1 78.88 467 TYR A O 1
ATOM 3762 N N . SER A 1 468 ? 52.688 -5.297 -18.406 1 77.25 468 SER A N 1
ATOM 3763 C CA . SER A 1 468 ? 53.75 -4.652 -19.172 1 77.25 468 SER A CA 1
ATOM 3764 C C . SER A 1 468 ? 55.031 -4.582 -18.359 1 77.25 468 SER A C 1
ATOM 3766 O O . SER A 1 468 ? 56.125 -4.797 -18.891 1 77.25 468 SER A O 1
ATOM 3768 N N . LYS A 1 469 ? 54.875 -4.445 -17.141 1 67.31 469 LYS A N 1
ATOM 3769 C CA . LYS A 1 469 ? 56.031 -4.414 -16.266 1 67.31 469 LYS A CA 1
ATOM 3770 C C . LYS A 1 469 ? 56.688 -5.793 -16.156 1 67.31 469 LYS A C 1
ATOM 3772 O O . LYS A 1 469 ? 57.906 -5.914 -16.203 1 67.31 469 LYS A O 1
ATOM 3777 N N . ILE A 1 470 ? 55.875 -6.734 -16.109 1 68.62 470 ILE A N 1
ATOM 3778 C CA . ILE A 1 470 ? 56.375 -8.102 -16 1 68.62 470 ILE A CA 1
ATOM 3779 C C . ILE A 1 470 ? 57.031 -8.508 -17.328 1 68.62 470 ILE A C 1
ATOM 3781 O O . ILE A 1 470 ? 58.094 -9.117 -17.344 1 68.62 470 ILE A O 1
ATOM 3785 N N . HIS A 1 471 ? 56.438 -8.188 -18.406 1 72.81 471 HIS A N 1
ATOM 3786 C CA . HIS A 1 471 ? 56.938 -8.516 -19.734 1 72.81 471 HIS A CA 1
ATOM 3787 C C . HIS A 1 471 ? 58.281 -7.84 -19.984 1 72.81 471 HIS A C 1
ATOM 3789 O O . HIS A 1 471 ? 59.219 -8.461 -20.516 1 72.81 471 HIS A O 1
ATOM 3795 N N . THR A 1 472 ? 58.375 -6.566 -19.562 1 66.56 472 THR A N 1
ATOM 3796 C CA . THR A 1 472 ? 59.625 -5.828 -19.719 1 66.56 472 THR A CA 1
ATOM 3797 C C . THR A 1 472 ? 60.688 -6.402 -18.828 1 66.56 472 THR A C 1
ATOM 3799 O O . THR A 1 472 ? 61.875 -6.5 -19.234 1 66.56 472 THR A O 1
ATOM 3802 N N . ALA A 1 473 ? 60.219 -6.902 -17.719 1 59.88 473 ALA A N 1
ATOM 3803 C CA . ALA A 1 473 ? 61.188 -7.492 -16.797 1 59.88 473 ALA A CA 1
ATOM 3804 C C . ALA A 1 473 ? 61.719 -8.828 -17.312 1 59.88 473 ALA A C 1
ATOM 3806 O O . ALA A 1 473 ? 62.906 -9.117 -17.219 1 59.88 473 ALA A O 1
ATOM 3807 N N . VAL A 1 474 ? 60.875 -9.531 -17.922 1 61.28 474 VAL A N 1
ATOM 3808 C CA . VAL A 1 474 ? 61.25 -10.836 -18.469 1 61.28 474 VAL A CA 1
ATOM 3809 C C . VAL A 1 474 ? 62.094 -10.641 -19.734 1 61.28 474 VAL A C 1
ATOM 3811 O O . VAL A 1 474 ? 63.094 -11.32 -19.938 1 61.28 474 VAL A O 1
ATOM 3814 N N . LYS A 1 475 ? 61.688 -9.656 -20.547 1 60.12 475 LYS A N 1
ATOM 3815 C CA . LYS A 1 475 ? 62.438 -9.359 -21.766 1 60.12 475 LYS A CA 1
ATOM 3816 C C . LYS A 1 475 ? 63.844 -8.859 -21.453 1 60.12 475 LYS A C 1
ATOM 3818 O O . LYS A 1 475 ? 64.812 -9.258 -22.109 1 60.12 475 LYS A O 1
ATOM 3823 N N . THR A 1 476 ? 63.969 -8.008 -20.391 1 54.38 476 THR A N 1
ATOM 3824 C CA . THR A 1 476 ? 65.25 -7.449 -20 1 54.38 476 THR A CA 1
ATOM 3825 C C . THR A 1 476 ? 66.125 -8.5 -19.297 1 54.38 476 THR A C 1
ATOM 3827 O O . THR A 1 476 ? 67.312 -8.555 -19.5 1 54.38 476 THR A O 1
ATOM 3830 N N . GLY A 1 477 ? 65.5 -9.328 -18.609 1 49.31 477 GLY A N 1
ATOM 3831 C CA . GLY A 1 477 ? 66.25 -10.406 -17.953 1 49.31 477 GLY A CA 1
ATOM 3832 C C . GLY A 1 477 ? 66.75 -11.438 -18.938 1 49.31 477 GLY A C 1
ATOM 3833 O O . GLY A 1 477 ? 67.875 -11.953 -18.75 1 49.31 477 GLY A O 1
ATOM 3834 N N . CYS A 1 478 ? 66.188 -11.664 -20.031 1 48.31 478 CYS A N 1
ATOM 3835 C CA . CYS A 1 478 ? 66.625 -12.594 -21.031 1 48.31 478 CYS A CA 1
ATOM 3836 C C . CYS A 1 478 ? 67.812 -12 -21.812 1 48.31 478 CYS A C 1
ATOM 3838 O O . CYS A 1 478 ? 68.688 -12.719 -22.25 1 48.31 478 CYS A O 1
ATOM 3840 N N . ILE A 1 479 ? 67.875 -10.711 -21.969 1 38.97 479 ILE A N 1
ATOM 3841 C CA . ILE A 1 479 ? 69 -10.062 -22.656 1 38.97 479 ILE A CA 1
ATOM 3842 C C . ILE A 1 479 ? 70.25 -10.039 -21.75 1 38.97 479 ILE A C 1
ATOM 3844 O O . ILE A 1 479 ? 71.375 -10.289 -22.188 1 38.97 479 ILE A O 1
ATOM 3848 N N . VAL A 1 480 ? 70.125 -9.867 -20.469 1 37.94 480 VAL A N 1
ATOM 3849 C CA . VAL A 1 480 ? 71.25 -9.82 -19.547 1 37.94 480 VAL A CA 1
ATOM 3850 C C . VAL A 1 480 ? 71.688 -11.242 -19.219 1 37.94 480 VAL A C 1
ATOM 3852 O O . VAL A 1 480 ? 72.938 -11.508 -19.109 1 37.94 480 VAL A O 1
ATOM 3855 N N . GLY A 1 481 ? 71 -12.227 -19.172 1 34.97 481 GLY A N 1
ATOM 3856 C CA . GLY A 1 481 ? 71.438 -13.602 -18.953 1 34.97 481 GLY A CA 1
ATOM 3857 C C . GLY A 1 481 ? 72.062 -14.227 -20.172 1 34.97 481 GLY A C 1
ATOM 3858 O O . GLY A 1 481 ? 72.875 -15.156 -20.031 1 34.97 481 GLY A O 1
ATOM 3859 N N . GLY A 1 482 ? 72.188 -13.875 -21.406 1 32.56 482 GLY A N 1
ATOM 3860 C CA . GLY A 1 482 ? 73 -14.43 -22.438 1 32.56 482 GLY A CA 1
ATOM 3861 C C . GLY A 1 482 ? 74.5 -13.992 -22.297 1 32.56 482 GLY A C 1
ATOM 3862 O O . GLY A 1 482 ? 75.375 -14.727 -22.672 1 32.56 482 GLY A O 1
ATOM 3863 N N . THR A 1 483 ? 75.125 -12.938 -21.891 1 28.61 483 THR A N 1
ATOM 3864 C CA . THR A 1 483 ? 76.562 -12.711 -21.641 1 28.61 483 THR A CA 1
ATOM 3865 C C . THR A 1 483 ? 77 -13.359 -20.328 1 28.61 483 THR A C 1
ATOM 3867 O O . THR A 1 483 ? 78.062 -13.891 -20.234 1 28.61 483 THR A O 1
ATOM 3870 N N . MET A 1 484 ? 76.5 -13.359 -19.219 1 27.11 484 MET A N 1
ATOM 3871 C CA . MET A 1 484 ? 77.125 -13.984 -18.031 1 27.11 484 MET A CA 1
ATOM 3872 C C . MET A 1 484 ? 76.688 -15.453 -17.953 1 27.11 484 MET A C 1
ATOM 3874 O O . MET A 1 484 ? 77.312 -16.219 -17.188 1 27.11 484 MET A O 1
ATOM 3878 N N . LEU A 1 485 ? 75.875 -16.125 -18.656 1 26.5 485 LEU A N 1
ATOM 3879 C CA . LEU A 1 485 ? 75.75 -17.578 -18.656 1 26.5 485 LEU A CA 1
ATOM 3880 C C . LEU A 1 485 ? 76.75 -18.234 -19.594 1 26.5 485 LEU A C 1
ATOM 3882 O O . LEU A 1 485 ? 76.688 -19.438 -19.812 1 26.5 485 LEU A O 1
ATOM 3886 N N . SER A 1 486 ? 78.188 -18.125 -19.953 1 23.55 486 SER A N 1
ATOM 3887 C CA . SER A 1 486 ? 79.25 -19.094 -19.688 1 23.55 486 SER A CA 1
ATOM 3888 C C . SER A 1 486 ? 79.25 -19.516 -18.219 1 23.55 486 SER A C 1
ATOM 3890 O O . SER A 1 486 ? 79.812 -20.547 -17.859 1 23.55 486 SER A O 1
ATOM 3892 N N . VAL A 1 487 ? 79.438 -18.781 -17.156 1 23.62 487 VAL A N 1
ATOM 3893 C CA . VAL A 1 487 ? 79.688 -19.375 -15.844 1 23.62 487 VAL A CA 1
ATOM 3894 C C . VAL A 1 487 ? 78.562 -20.375 -15.508 1 23.62 487 VAL A C 1
ATOM 3896 O O . VAL A 1 487 ? 77.5 -20.359 -16.125 1 23.62 487 VAL A O 1
ATOM 3899 N N . ALA A 1 488 ? 78.062 -20.766 -14.086 1 23.83 488 ALA A N 1
ATOM 3900 C CA . ALA A 1 488 ? 77.5 -21.953 -13.461 1 23.83 488 ALA A CA 1
ATOM 3901 C C . ALA A 1 488 ? 76.188 -22.391 -14.188 1 23.83 488 ALA A C 1
ATOM 3903 O O . ALA A 1 488 ? 75.375 -21.547 -14.555 1 23.83 488 ALA A O 1
ATOM 3904 N N . GLY A 1 489 ? 76.188 -23.453 -15.008 1 23.19 489 GLY A N 1
ATOM 3905 C CA . GLY A 1 489 ? 75.438 -24.594 -15.492 1 23.19 489 GLY A CA 1
ATOM 3906 C C . GLY A 1 489 ? 74.375 -25.047 -14.516 1 23.19 489 GLY A C 1
ATOM 3907 O O . GLY A 1 489 ? 73.938 -26.203 -14.578 1 23.19 489 GLY A O 1
ATOM 3908 N N . VAL A 1 490 ? 74.188 -24.312 -13.375 1 24.45 490 VAL A N 1
ATOM 3909 C CA . VAL A 1 490 ? 73.312 -24.938 -12.344 1 24.45 490 VAL A CA 1
ATOM 3910 C C . VAL A 1 490 ? 72 -25.344 -12.945 1 24.45 490 VAL A C 1
ATOM 3912 O O . VAL A 1 490 ? 71.062 -24.531 -13.016 1 24.45 490 VAL A O 1
ATOM 3915 N N . VAL A 1 491 ? 71.75 -25.609 -14.18 1 23.89 491 VAL A N 1
ATOM 3916 C CA . VAL A 1 491 ? 70.438 -26.172 -14.445 1 23.89 491 VAL A CA 1
ATOM 3917 C C . VAL A 1 491 ? 70.312 -27.5 -13.711 1 23.89 491 VAL A C 1
ATOM 3919 O O . VAL A 1 491 ? 69.312 -28.234 -13.922 1 23.89 491 VAL A O 1
ATOM 3922 N N . ALA A 1 492 ? 71.25 -28.219 -13.32 1 23.81 492 ALA A N 1
ATOM 3923 C CA . ALA A 1 492 ? 70.75 -29.578 -13.203 1 23.81 492 ALA A CA 1
ATOM 3924 C C . ALA A 1 492 ? 69.5 -29.609 -12.297 1 23.81 492 ALA A C 1
ATOM 3926 O O . ALA A 1 492 ? 68.438 -30.109 -12.695 1 23.81 492 ALA A O 1
ATOM 3927 N N . GLY A 1 493 ? 69.5 -30.469 -10.992 1 23.55 493 GLY A N 1
ATOM 3928 C CA . GLY A 1 493 ? 68.5 -31.125 -10.156 1 23.55 493 GLY A CA 1
ATOM 3929 C C . GLY A 1 493 ? 67.562 -30.172 -9.461 1 23.55 493 GLY A C 1
ATOM 3930 O O . GLY A 1 493 ? 66.312 -30.281 -9.594 1 23.55 493 GLY A O 1
ATOM 3931 N N . GLY A 1 494 ? 67.375 -30.047 -7.805 1 20.06 494 GLY A N 1
ATOM 3932 C CA . GLY A 1 494 ? 66.375 -29.578 -6.906 1 20.06 494 GLY A CA 1
ATOM 3933 C C . GLY A 1 494 ? 66.062 -28.109 -7.074 1 20.06 494 GLY A C 1
ATOM 3934 O O . GLY A 1 494 ? 66.688 -27.406 -7.844 1 20.06 494 GLY A O 1
ATOM 3935 N N . ALA A 1 495 ? 65.25 -27.281 -5.816 1 21.34 495 ALA A N 1
ATOM 3936 C CA . ALA A 1 495 ? 64.5 -26.109 -5.379 1 21.34 495 ALA A CA 1
ATOM 3937 C C . ALA A 1 495 ? 65.312 -24.828 -5.551 1 21.34 495 ALA A C 1
ATOM 3939 O O . ALA A 1 495 ? 64.75 -23.734 -5.48 1 21.34 495 ALA A O 1
ATOM 3940 N N . ALA A 1 496 ? 66.562 -24.562 -5.363 1 22.17 496 ALA A N 1
ATOM 3941 C CA . ALA A 1 496 ? 67.062 -23.375 -4.699 1 22.17 496 ALA A CA 1
ATOM 3942 C C . ALA A 1 496 ? 67.188 -22.203 -5.672 1 22.17 496 ALA A C 1
ATOM 3944 O O . ALA A 1 496 ? 67.188 -21.047 -5.258 1 22.17 496 ALA A O 1
ATOM 3945 N N . GLY A 1 497 ? 67.625 -22.266 -6.844 1 21.33 497 GLY A N 1
ATOM 3946 C CA . GLY A 1 497 ? 68.5 -21.234 -7.371 1 21.33 497 GLY A CA 1
ATOM 3947 C C . GLY A 1 497 ? 67.812 -19.922 -7.66 1 21.33 497 GLY A C 1
ATOM 3948 O O . GLY A 1 497 ? 68.312 -18.859 -7.34 1 21.33 497 GLY A O 1
ATOM 3949 N N . ALA A 1 498 ? 66.938 -19.688 -8.695 1 21.58 498 ALA A N 1
ATOM 3950 C CA . ALA A 1 498 ? 67 -18.672 -9.742 1 21.58 498 ALA A CA 1
ATOM 3951 C C . ALA A 1 498 ? 66.5 -17.328 -9.234 1 21.58 498 ALA A C 1
ATOM 3953 O O . ALA A 1 498 ? 65.312 -17.109 -9.18 1 21.58 498 ALA A O 1
ATOM 3954 N N . ALA A 1 499 ? 67 -16.594 -8.242 1 21.75 499 ALA A N 1
ATOM 3955 C CA . ALA A 1 499 ? 66.625 -15.305 -7.676 1 21.75 499 ALA A CA 1
ATOM 3956 C C . ALA A 1 499 ? 66.938 -14.156 -8.609 1 21.75 499 ALA A C 1
ATOM 3958 O O . ALA A 1 499 ? 66.5 -13.023 -8.422 1 21.75 499 ALA A O 1
ATOM 3959 N N . VAL A 1 500 ? 67.812 -14.016 -9.648 1 20.33 500 VAL A N 1
ATOM 3960 C CA . VAL A 1 500 ? 68.562 -12.766 -9.867 1 20.33 500 VAL A CA 1
ATOM 3961 C C . VAL A 1 500 ? 67.688 -11.773 -10.617 1 20.33 500 VAL A C 1
ATOM 3963 O O . VAL A 1 500 ? 67.875 -10.562 -10.477 1 20.33 500 VAL A O 1
ATOM 3966 N N . ALA A 1 501 ? 66.875 -11.906 -11.562 1 18.89 501 ALA A N 1
ATOM 3967 C CA . ALA A 1 501 ? 66.875 -11 -12.711 1 18.89 501 ALA A CA 1
ATOM 3968 C C . ALA A 1 501 ? 66.438 -9.602 -12.297 1 18.89 501 ALA A C 1
ATOM 3970 O O . ALA A 1 501 ? 65.625 -9.453 -11.344 1 18.89 501 ALA A O 1
ATOM 3971 N N . GLY A 1 502 ? 67 -8.242 -13.016 1 20.02 502 GLY A N 1
ATOM 3972 C CA . GLY A 1 502 ? 67.438 -6.855 -13.086 1 20.02 502 GLY A CA 1
ATOM 3973 C C . GLY A 1 502 ? 66.312 -5.895 -13.422 1 20.02 502 GLY A C 1
ATOM 3974 O O . GLY A 1 502 ? 66.25 -4.797 -12.867 1 20.02 502 GLY A O 1
ATOM 3975 N N . ALA A 1 503 ? 65.5 -5.898 -14.57 1 19.2 503 ALA A N 1
ATOM 3976 C CA . ALA A 1 503 ? 65.312 -4.801 -15.508 1 19.2 503 ALA A CA 1
ATOM 3977 C C . ALA A 1 503 ? 64.5 -3.672 -14.844 1 19.2 503 ALA A C 1
ATOM 3979 O O . ALA A 1 503 ? 63.625 -3.92 -14.008 1 19.2 503 ALA A O 1
ATOM 3980 N N . VAL A 1 504 ? 65.188 -2.389 -14.859 1 19.08 504 VAL A N 1
ATOM 3981 C CA . VAL A 1 504 ? 64.938 -1.002 -14.477 1 19.08 504 VAL A CA 1
ATOM 3982 C C . VAL A 1 504 ? 63.844 -0.401 -15.375 1 19.08 504 VAL A C 1
ATOM 3984 O O . VAL A 1 504 ? 64 -0.324 -16.594 1 19.08 504 VAL A O 1
ATOM 3987 N N . ILE A 1 505 ? 62.625 -0.681 -15.398 1 17.52 505 ILE A N 1
ATOM 3988 C CA . ILE A 1 505 ? 61.562 -0.099 -16.234 1 17.52 505 ILE A CA 1
ATOM 3989 C C . ILE A 1 505 ? 61.5 1.41 -16.016 1 17.52 505 ILE A C 1
ATOM 3991 O O . ILE A 1 505 ? 61.312 1.868 -14.883 1 17.52 505 ILE A O 1
ATOM 3995 N N . ALA A 1 506 ? 62.281 2.303 -16.875 1 19.58 506 ALA A N 1
ATOM 3996 C CA . ALA A 1 506 ? 62.281 3.756 -17.016 1 19.58 506 ALA A CA 1
ATOM 3997 C C . ALA A 1 506 ? 60.875 4.246 -17.422 1 19.58 506 ALA A C 1
ATOM 3999 O O . ALA A 1 506 ? 60.375 3.898 -18.5 1 19.58 506 ALA A O 1
ATOM 4000 N N . GLY A 1 507 ? 59.812 4.102 -16.766 1 18.25 507 GLY A N 1
ATOM 4001 C CA . GLY A 1 507 ? 58.5 4.508 -17.156 1 18.25 507 GLY A CA 1
ATOM 4002 C C . GLY A 1 507 ? 58.344 6.008 -17.312 1 18.25 507 GLY A C 1
ATOM 4003 O O . GLY A 1 507 ? 58.812 6.777 -16.484 1 18.25 507 GLY A O 1
ATOM 4004 N N . GLU A 1 508 ? 58.5 6.602 -18.578 1 18.64 508 GLU A N 1
ATOM 4005 C CA . GLU A 1 508 ? 58.094 7.934 -19.016 1 18.64 508 GLU A CA 1
ATOM 4006 C C . GLU A 1 508 ? 56.688 8.258 -18.578 1 18.64 508 GLU A C 1
ATOM 4008 O O . GLU A 1 508 ? 55.781 7.395 -18.609 1 18.64 508 GLU A O 1
ATOM 4013 N N . THR A 1 509 ? 56.469 9.312 -17.766 1 19.95 509 THR A N 1
ATOM 4014 C CA . THR A 1 509 ? 55.344 10.023 -17.141 1 19.95 509 THR A CA 1
ATOM 4015 C C . THR A 1 509 ? 54.438 10.609 -18.203 1 19.95 509 THR A C 1
ATOM 4017 O O . THR A 1 509 ? 54.812 11.523 -18.938 1 19.95 509 THR A O 1
ATOM 4020 N N . VAL A 1 510 ? 53.906 9.984 -19.234 1 17.67 510 VAL A N 1
ATOM 4021 C CA . VAL A 1 510 ? 52.969 10.688 -20.094 1 17.67 510 VAL A CA 1
ATOM 4022 C C . VAL A 1 510 ? 51.844 11.273 -19.25 1 17.67 510 VAL A C 1
ATOM 4024 O O . VAL A 1 510 ? 51.281 10.602 -18.375 1 17.67 510 VAL A O 1
ATOM 4027 N N . GLY A 1 511 ? 51.594 12.688 -19.234 1 19.55 511 GLY A N 1
ATOM 4028 C CA . GLY A 1 511 ? 50.719 13.711 -18.688 1 19.55 511 GLY A CA 1
ATOM 4029 C C . GLY A 1 511 ? 49.25 13.516 -19.062 1 19.55 511 GLY A C 1
ATOM 4030 O O . GLY A 1 511 ? 48.438 14.383 -18.812 1 19.55 511 GLY A O 1
ATOM 4031 N N . GLY A 1 512 ? 48.719 12.453 -19.625 1 17.59 512 GLY A N 1
ATOM 4032 C CA . GLY A 1 512 ? 47.375 12.617 -20.156 1 17.59 512 GLY A CA 1
ATOM 4033 C C . GLY A 1 512 ? 46.344 12.961 -19.109 1 17.59 512 GLY A C 1
ATOM 4034 O O . GLY A 1 512 ? 46.438 12.492 -17.969 1 17.59 512 GLY A O 1
ATOM 4035 N N . ALA A 1 513 ? 45.656 14.203 -19.219 1 18.91 513 ALA A N 1
ATOM 4036 C CA . ALA A 1 513 ? 44.531 14.867 -18.578 1 18.91 513 ALA A CA 1
ATOM 4037 C C . ALA A 1 513 ? 43.281 14 -18.656 1 18.91 513 ALA A C 1
ATOM 4039 O O . ALA A 1 513 ? 42.75 13.766 -19.734 1 18.91 513 ALA A O 1
ATOM 4040 N N . MET A 1 514 ? 43.25 12.812 -18.359 1 18.31 514 MET A N 1
ATOM 4041 C CA . MET A 1 514 ? 41.969 12.109 -18.547 1 18.31 514 MET A CA 1
ATOM 4042 C C . MET A 1 514 ? 40.875 12.734 -17.703 1 18.31 514 MET A C 1
ATOM 4044 O O . MET A 1 514 ? 40.969 12.812 -16.484 1 18.31 514 MET A O 1
ATOM 4048 N N . GLY A 1 515 ? 40.188 13.836 -18.25 1 18.91 515 GLY A N 1
ATOM 4049 C CA . GLY A 1 515 ? 39 14.508 -17.75 1 18.91 515 GLY A CA 1
ATOM 4050 C C . GLY A 1 515 ? 37.844 13.562 -17.5 1 18.91 515 GLY A C 1
ATOM 4051 O O . GLY A 1 515 ? 37.281 12.961 -18.422 1 18.91 515 GLY A O 1
ATOM 4052 N N . GLY A 1 516 ? 37.969 12.609 -16.781 1 18.86 516 GLY A N 1
ATOM 4053 C CA . GLY A 1 516 ? 36.781 11.781 -16.578 1 18.86 516 GLY A CA 1
ATOM 4054 C C . GLY A 1 516 ? 35.531 12.586 -16.219 1 18.86 516 GLY A C 1
ATOM 4055 O O . GLY A 1 516 ? 35.625 13.602 -15.523 1 18.86 516 GLY A O 1
ATOM 4056 N N . SER A 1 517 ? 34.594 12.578 -17.172 1 18.69 517 SER A N 1
ATOM 4057 C CA . SER A 1 517 ? 33.219 13.094 -17.172 1 18.69 517 SER A CA 1
ATOM 4058 C C . SER A 1 517 ? 32.469 12.625 -15.953 1 18.69 517 SER A C 1
ATOM 4060 O O . SER A 1 517 ? 32.5 11.445 -15.594 1 18.69 517 SER A O 1
ATOM 4062 N N . VAL A 1 518 ? 32.438 13.445 -14.953 1 19.52 518 VAL A N 1
ATOM 4063 C CA . VAL A 1 518 ? 31.422 13.461 -13.898 1 19.52 518 VAL A CA 1
ATOM 4064 C C . VAL A 1 518 ? 30.031 13.422 -14.516 1 19.52 518 VAL A C 1
ATOM 4066 O O . VAL A 1 518 ? 29.703 14.25 -15.359 1 19.52 518 VAL A O 1
ATOM 4069 N N . LEU A 1 519 ? 29.625 12.273 -14.727 1 18.73 519 LEU A N 1
ATOM 4070 C CA . LEU A 1 519 ? 28.234 12.156 -15.109 1 18.73 519 LEU A CA 1
ATOM 4071 C C . LEU A 1 519 ? 27.344 13.031 -14.227 1 18.73 519 LEU A C 1
ATOM 4073 O O . LEU A 1 519 ? 27.312 12.852 -13.008 1 18.73 519 LEU A O 1
ATOM 4077 N N . LEU A 1 520 ? 27.219 14.352 -14.609 1 18.8 520 LEU A N 1
ATOM 4078 C CA . LEU A 1 520 ? 26.234 15.344 -14.188 1 18.8 520 LEU A CA 1
ATOM 4079 C C . LEU A 1 520 ? 24.812 14.836 -14.391 1 18.8 520 LEU A C 1
ATOM 4081 O O . LEU A 1 520 ? 24.406 14.57 -15.523 1 18.8 520 LEU A O 1
ATOM 4085 N N . GLY A 1 521 ? 24.281 13.922 -13.812 1 19.56 521 GLY A N 1
ATOM 4086 C CA . GLY A 1 521 ? 22.859 14 -14.102 1 19.56 521 GLY A CA 1
ATOM 4087 C C . GLY A 1 521 ? 22.312 15.414 -14 1 19.56 521 GLY A C 1
ATOM 4088 O O . GLY A 1 521 ? 23.016 16.344 -13.617 1 19.56 521 GLY A O 1
ATOM 4089 N N . THR A 1 522 ? 20.953 15.633 -13.883 1 17.94 522 THR A N 1
ATOM 4090 C CA . THR A 1 522 ? 20.156 16.844 -14 1 17.94 522 THR A CA 1
ATOM 4091 C C . THR A 1 522 ? 20.672 17.922 -13.055 1 17.94 522 THR A C 1
ATOM 4093 O O . THR A 1 522 ? 21.219 17.609 -11.992 1 17.94 522 THR A O 1
ATOM 4096 N N . ILE A 1 523 ? 20.766 19.203 -13.609 1 19.7 523 ILE A N 1
ATOM 4097 C CA . ILE A 1 523 ? 21.062 20.609 -13.453 1 19.7 523 ILE A CA 1
ATOM 4098 C C . ILE A 1 523 ? 20.219 21.203 -12.32 1 19.7 523 ILE A C 1
ATOM 4100 O O . ILE A 1 523 ? 19 21.344 -12.461 1 19.7 523 ILE A O 1
ATOM 4104 N N . GLY A 1 524 ? 19.938 21.031 -11.094 1 18.25 524 GLY A N 1
ATOM 4105 C CA . GLY A 1 524 ? 19.656 22.344 -10.547 1 18.25 524 GLY A CA 1
ATOM 4106 C C . GLY A 1 524 ? 20.75 23.344 -10.797 1 18.25 524 GLY A C 1
ATOM 4107 O O . GLY A 1 524 ? 21.875 22.969 -11.164 1 18.25 524 GLY A O 1
ATOM 4108 N N . THR A 1 525 ? 20.641 24.922 -10.656 1 20.58 525 THR A N 1
ATOM 4109 C CA . THR A 1 525 ? 21.406 26.078 -11.102 1 20.58 525 THR A CA 1
ATOM 4110 C C . THR A 1 525 ? 22.859 25.953 -10.68 1 20.58 525 THR A C 1
ATOM 4112 O O . THR A 1 525 ? 23.766 26.094 -11.508 1 20.58 525 THR A O 1
ATOM 4115 N N . GLY A 1 526 ? 23.219 26.359 -9.391 1 18.36 526 GLY A N 1
ATOM 4116 C CA . GLY A 1 526 ? 24.25 27.312 -9.023 1 18.36 526 GLY A CA 1
ATOM 4117 C C . GLY A 1 526 ? 25.641 26.719 -8.992 1 18.36 526 GLY A C 1
ATOM 4118 O O . GLY A 1 526 ? 26.578 27.359 -8.508 1 18.36 526 GLY A O 1
ATOM 4119 N N . LEU A 1 527 ? 25.766 25.469 -9.227 1 21.44 527 LEU A N 1
ATOM 4120 C CA . LEU A 1 527 ? 27.078 25.031 -8.789 1 21.44 527 LEU A CA 1
ATOM 4121 C C . LEU A 1 527 ? 28.172 25.688 -9.633 1 21.44 527 LEU A C 1
ATOM 4123 O O . LEU A 1 527 ? 28.766 25.031 -10.5 1 21.44 527 LEU A O 1
ATOM 4127 N N . GLY A 1 528 ? 27.891 26.844 -10.297 1 20.69 528 GLY A N 1
ATOM 4128 C CA . GLY A 1 528 ? 28.875 27.453 -11.172 1 20.69 528 GLY A CA 1
ATOM 4129 C C . GLY A 1 528 ? 30.25 27.547 -10.547 1 20.69 528 GLY A C 1
ATOM 4130 O O . GLY A 1 528 ? 31.266 27.312 -11.219 1 20.69 528 GLY A O 1
ATOM 4131 N N . SER A 1 529 ? 30.391 28.203 -9.398 1 19.92 529 SER A N 1
ATOM 4132 C CA . SER A 1 529 ? 31.453 29.172 -9.164 1 19.92 529 SER A CA 1
ATOM 4133 C C . SER A 1 529 ? 32.781 28.484 -8.898 1 19.92 529 SER A C 1
ATOM 4135 O O . SER A 1 529 ? 33.844 29.094 -8.984 1 19.92 529 SER A O 1
ATOM 4137 N N . ILE A 1 530 ? 32.719 27.297 -8.336 1 20.36 530 ILE A N 1
ATOM 4138 C CA . ILE A 1 530 ? 33.969 27.109 -7.629 1 20.36 530 ILE A CA 1
ATOM 4139 C C . ILE A 1 530 ? 35.062 26.688 -8.617 1 20.36 530 ILE A C 1
ATOM 4141 O O . ILE A 1 530 ? 36.219 26.516 -8.234 1 20.36 530 ILE A O 1
ATOM 4145 N N . GLY A 1 531 ? 34.719 26.453 -9.867 1 22.61 531 GLY A N 1
ATOM 4146 C CA . GLY A 1 531 ? 35.812 26.062 -10.75 1 22.61 531 GLY A CA 1
ATOM 4147 C C . GLY A 1 531 ? 36.844 27.172 -10.953 1 22.61 531 GLY A C 1
ATOM 4148 O O . GLY A 1 531 ? 37.844 26.969 -11.633 1 22.61 531 GLY A O 1
ATOM 4149 N N . GLY A 1 532 ? 36.438 28.406 -10.766 1 20.77 532 GLY A N 1
ATOM 4150 C CA . GLY A 1 532 ? 37.219 29.5 -11.32 1 20.77 532 GLY A CA 1
ATOM 4151 C C . GLY A 1 532 ? 38.625 29.594 -10.719 1 20.77 532 GLY A C 1
ATOM 4152 O O . GLY A 1 532 ? 39.594 29.859 -11.43 1 20.77 532 GLY A O 1
ATOM 4153 N N . LYS A 1 533 ? 38.688 29.703 -9.406 1 22.34 533 LYS A N 1
ATOM 4154 C CA . LYS A 1 533 ? 39.875 30.328 -8.836 1 22.34 533 LYS A CA 1
ATOM 4155 C C . LYS A 1 533 ? 41.125 29.422 -8.992 1 22.34 533 LYS A C 1
ATOM 4157 O O . LYS A 1 533 ? 42.25 29.922 -9.109 1 22.34 533 LYS A O 1
ATOM 4162 N N . LEU A 1 534 ? 40.875 28.125 -8.898 1 20.03 534 LEU A N 1
ATOM 4163 C CA . LEU A 1 534 ? 42.156 27.422 -8.758 1 20.03 534 LEU A CA 1
ATOM 4164 C C . LEU A 1 534 ? 42.906 27.359 -10.086 1 20.03 534 LEU A C 1
ATOM 4166 O O . LEU A 1 534 ? 44.125 27.344 -10.109 1 20.03 534 LEU A O 1
ATOM 4170 N N . ILE A 1 535 ? 42.188 27.5 -11.172 1 21.98 535 ILE A N 1
ATOM 4171 C CA . ILE A 1 535 ? 43 27.484 -12.375 1 21.98 535 ILE A CA 1
ATOM 4172 C C . ILE A 1 535 ? 43.812 28.781 -12.445 1 21.98 535 ILE A C 1
ATOM 4174 O O . ILE A 1 535 ? 44.812 28.859 -13.188 1 21.98 535 ILE A O 1
ATOM 4178 N N . GLY A 1 536 ? 43.312 29.859 -11.828 1 21.23 536 GLY A N 1
ATOM 4179 C CA . GLY A 1 536 ? 44 31.125 -12.039 1 21.23 536 GLY A CA 1
ATOM 4180 C C . GLY A 1 536 ? 45.469 31.094 -11.648 1 21.23 536 GLY A C 1
ATOM 4181 O O . GLY A 1 536 ? 46.312 31.734 -12.273 1 21.23 536 GLY A O 1
ATOM 4182 N N . LEU A 1 537 ? 45.719 30.516 -10.5 1 21.12 537 LEU A N 1
ATOM 4183 C CA . LEU A 1 537 ? 47.031 30.875 -9.969 1 21.12 537 LEU A CA 1
ATOM 4184 C C . LEU A 1 537 ? 48.156 30.203 -10.766 1 21.12 537 LEU A C 1
ATOM 4186 O O . LEU A 1 537 ? 49.281 30.656 -10.75 1 21.12 537 LEU A O 1
ATOM 4190 N N . ILE A 1 538 ? 47.812 29.078 -11.438 1 22.22 538 ILE A N 1
ATOM 4191 C CA . ILE A 1 538 ? 49.031 28.484 -11.961 1 22.22 538 ILE A CA 1
ATOM 4192 C C . ILE A 1 538 ? 49.562 29.297 -13.141 1 22.22 538 ILE A C 1
ATOM 4194 O O . ILE A 1 538 ? 50.781 29.359 -13.375 1 22.22 538 ILE A O 1
ATOM 4198 N N . ARG A 1 539 ? 48.594 29.906 -13.906 1 20.06 539 ARG A N 1
ATOM 4199 C CA . ARG A 1 539 ? 49.156 30.484 -15.125 1 20.06 539 ARG A CA 1
ATOM 4200 C C . ARG A 1 539 ? 50.062 31.672 -14.805 1 20.06 539 ARG A C 1
ATOM 4202 O O . ARG A 1 539 ? 50.719 32.219 -15.688 1 20.06 539 ARG A O 1
ATOM 4209 N N . SER A 1 540 ? 49.812 32.312 -13.727 1 21.33 540 SER A N 1
ATOM 4210 C CA . SER A 1 540 ? 50.469 33.594 -13.797 1 21.33 540 SER A CA 1
ATOM 4211 C C . SER A 1 540 ? 52 33.438 -13.836 1 21.33 540 SER A C 1
ATOM 4213 O O . SER A 1 540 ? 52.719 34.438 -14.008 1 21.33 540 SER A O 1
ATOM 4215 N N . LYS A 1 541 ? 52.469 32.344 -13.406 1 22.53 541 LYS A N 1
ATOM 4216 C CA . LYS A 1 541 ? 53.906 32.531 -13.242 1 22.53 541 LYS A CA 1
ATOM 4217 C C . LYS A 1 541 ? 54.625 32.688 -14.594 1 22.53 541 LYS A C 1
ATOM 4219 O O . LYS A 1 541 ? 55.719 33.219 -14.68 1 22.53 541 LYS A O 1
ATOM 4224 N N . MET A 1 542 ? 54.094 31.922 -15.594 1 20.31 542 MET A N 1
ATOM 4225 C CA . MET A 1 542 ? 55.156 31.766 -16.594 1 20.31 542 MET A CA 1
ATOM 4226 C C . MET A 1 542 ? 55.469 33.094 -17.281 1 20.31 542 MET A C 1
ATOM 4228 O O . MET A 1 542 ? 56.438 33.188 -18.031 1 20.31 542 MET A O 1
ATOM 4232 N N . GLN A 1 543 ? 54.344 33.938 -17.328 1 20.33 543 GLN A N 1
ATOM 4233 C CA . GLN A 1 543 ? 54.594 34.969 -18.344 1 20.33 543 GLN A CA 1
ATOM 4234 C C . GLN A 1 543 ? 55.75 35.875 -17.938 1 20.33 543 GLN A C 1
ATOM 4236 O O . GLN A 1 543 ? 56.219 36.688 -18.734 1 20.33 543 GLN A O 1
ATOM 4241 N N . GLN A 1 544 ? 55.812 36.094 -16.625 1 21.47 544 GLN A N 1
ATOM 4242 C CA . GLN A 1 544 ? 56.5 37.344 -16.344 1 21.47 544 GLN A CA 1
ATOM 4243 C C . GLN A 1 544 ? 57.969 37.281 -16.781 1 21.47 544 GLN A C 1
ATOM 4245 O O . GLN A 1 544 ? 58.75 38.188 -16.531 1 21.47 544 GLN A O 1
ATOM 4250 N N . CYS A 1 545 ? 58.438 36.125 -17 1 21.66 545 CYS A N 1
ATOM 4251 C CA . CYS A 1 545 ? 59.906 36.25 -16.938 1 21.66 545 CYS A CA 1
ATOM 4252 C C . CYS A 1 545 ? 60.406 37.125 -18.062 1 21.66 545 CYS A C 1
ATOM 4254 O O . CYS A 1 545 ? 61.625 37.438 -18.125 1 21.66 545 CYS A O 1
ATOM 4256 N N . GLU A 1 546 ? 59.688 37.125 -19.234 1 18.8 546 GLU A N 1
ATOM 4257 C CA . GLU A 1 546 ? 60.594 37.5 -20.297 1 18.8 546 GLU A CA 1
ATOM 4258 C C . GLU A 1 546 ? 61 38.969 -20.188 1 18.8 546 GLU A C 1
ATOM 4260 O O . GLU A 1 546 ? 62.156 39.312 -20.422 1 18.8 546 GLU A O 1
ATOM 4265 N N . GLY A 1 547 ? 60 39.875 -20.359 1 19.03 547 GLY A N 1
ATOM 4266 C CA . GLY A 1 547 ? 60.281 40.969 -21.297 1 19.03 547 GLY A CA 1
ATOM 4267 C C . GLY A 1 547 ? 61.094 42.094 -20.688 1 19.03 547 GLY A C 1
ATOM 4268 O O . GLY A 1 547 ? 61.219 43.156 -21.25 1 19.03 547 GLY A O 1
ATOM 4269 N N . GLU A 1 548 ? 61.375 42.125 -19.344 1 18.77 548 GLU A N 1
ATOM 4270 C CA . GLU A 1 548 ? 61.812 43.469 -18.953 1 18.77 548 GLU A CA 1
ATOM 4271 C C . GLU A 1 548 ? 63.125 43.844 -19.656 1 18.77 548 GLU A C 1
ATOM 4273 O O . GLU A 1 548 ? 64.188 43.531 -19.188 1 18.77 548 GLU A O 1
ATOM 4278 N N . THR A 1 549 ? 63.25 43.688 -20.953 1 18.95 549 THR A N 1
ATOM 4279 C CA . THR A 1 549 ? 64.438 44.219 -21.578 1 18.95 549 THR A CA 1
ATOM 4280 C C . THR A 1 549 ? 64.562 45.719 -21.328 1 18.95 549 THR A C 1
ATOM 4282 O O . THR A 1 549 ? 63.562 46.438 -21.281 1 18.95 549 THR A O 1
ATOM 4285 N N . THR A 1 550 ? 65.75 46.312 -20.922 1 18.48 550 THR A N 1
ATOM 4286 C CA . THR A 1 550 ? 66.562 47.5 -20.547 1 18.48 550 THR A CA 1
ATOM 4287 C C . THR A 1 550 ? 66.312 48.625 -21.562 1 18.48 550 THR A C 1
ATOM 4289 O O . THR A 1 550 ? 66.438 48.406 -22.766 1 18.48 550 THR A O 1
ATOM 4292 N N . ASP A 1 551 ? 65.438 49.625 -21.156 1 17.59 551 ASP A N 1
ATOM 4293 C CA . ASP A 1 551 ? 65.188 50.938 -21.766 1 17.59 551 ASP A CA 1
ATOM 4294 C C . ASP A 1 551 ? 66.5 51.719 -21.906 1 17.59 551 ASP A C 1
ATOM 4296 O O . ASP A 1 551 ? 67.062 52.156 -20.906 1 17.59 551 ASP A O 1
ATOM 4300 N N . GLU A 1 552 ? 67.5 51.656 -22.656 1 17.23 552 GLU A N 1
ATOM 4301 C CA . GLU A 1 552 ? 68.75 52.406 -22.859 1 17.23 552 GLU A CA 1
ATOM 4302 C C . GLU A 1 552 ? 68.438 53.844 -23.297 1 17.23 552 GLU A C 1
ATOM 4304 O O . GLU A 1 552 ? 69.25 54.719 -23.109 1 17.23 552 GLU A O 1
ATOM 4309 N N . SER A 1 553 ? 67.438 54.312 -24.016 1 17.88 553 SER A N 1
ATOM 4310 C CA . SER A 1 553 ? 68 55.188 -25 1 17.88 553 SER A CA 1
ATOM 4311 C C . SER A 1 553 ? 68.25 56.594 -24.422 1 17.88 553 SER A C 1
ATOM 4313 O O . SER A 1 553 ? 67.812 56.906 -23.344 1 17.88 553 SER A O 1
ATOM 4315 N N . GLY A 1 554 ? 68.188 57.875 -25.156 1 17.52 554 GLY A N 1
ATOM 4316 C CA . GLY A 1 554 ? 69 58.969 -25.688 1 17.52 554 GLY A CA 1
ATOM 4317 C C . GLY A 1 554 ? 68.75 60.281 -24.938 1 17.52 554 GLY A C 1
ATOM 4318 O O . GLY A 1 554 ? 69.688 61.031 -24.734 1 17.52 554 GLY A O 1
ATOM 4319 N N . GLN A 1 555 ? 67.5 60.906 -24.547 1 19.45 555 GLN A N 1
ATOM 4320 C CA . GLN A 1 555 ? 67.562 62.281 -25.047 1 19.45 555 GLN A CA 1
ATOM 4321 C C . GLN A 1 555 ? 68.375 63.188 -24.125 1 19.45 555 GLN A C 1
ATOM 4323 O O . GLN A 1 555 ? 68.438 62.938 -22.922 1 19.45 555 GLN A O 1
ATOM 4328 N N . ASN A 1 556 ? 68.938 64.375 -24.672 1 20.55 556 ASN A N 1
ATOM 4329 C CA . ASN A 1 556 ? 69.812 65.562 -24.812 1 20.55 556 ASN A CA 1
ATOM 4330 C C . ASN A 1 556 ? 69.312 66.688 -23.891 1 20.55 556 ASN A C 1
ATOM 4332 O O . ASN A 1 556 ? 70.125 67.188 -23.078 1 20.55 556 ASN A O 1
ATOM 4336 N N . SER A 1 557 ? 68.562 67.812 -24.328 1 21.08 557 SER A N 1
ATOM 4337 C CA . SER A 1 557 ? 69.125 69.188 -24.547 1 21.08 557 SER A CA 1
ATOM 4338 C C . SER A 1 557 ? 68.812 70.062 -23.359 1 21.08 557 SER A C 1
ATOM 4340 O O . SER A 1 557 ? 69.688 70.75 -22.828 1 21.08 557 SER A O 1
ATOM 4342 N N . SER A 1 558 ? 67.625 70.875 -23.25 1 22.91 558 SER A N 1
ATOM 4343 C CA . SER A 1 558 ? 67.625 72.375 -23.438 1 22.91 558 SER A CA 1
ATOM 4344 C C . SER A 1 558 ? 67.625 73.062 -22.094 1 22.91 558 SER A C 1
ATOM 4346 O O . SER A 1 558 ? 66.812 72.75 -21.203 1 22.91 558 SER A O 1
ATOM 4348 N N . GLN A 1 559 ? 68.75 73.75 -21.609 1 22.25 559 GLN A N 1
ATOM 4349 C CA . GLN A 1 559 ? 69.188 74.938 -20.859 1 22.25 559 GLN A CA 1
ATOM 4350 C C . GLN A 1 559 ? 68.312 76.125 -21.219 1 22.25 559 GLN A C 1
ATOM 4352 O O . GLN A 1 559 ? 68.375 77.188 -20.578 1 22.25 559 GLN A O 1
ATOM 4357 N N . SER A 1 560 ? 67.438 76.375 -22.188 1 20.52 560 SER A N 1
ATOM 4358 C CA . SER A 1 560 ? 66.938 77.75 -22.266 1 20.52 560 SER A CA 1
ATOM 4359 C C . SER A 1 560 ? 65.938 78.062 -21.172 1 20.52 560 SER A C 1
ATOM 4361 O O . SER A 1 560 ? 65.062 77.188 -20.844 1 20.52 560 SER A O 1
ATOM 4363 N N . MET B 1 1 ? -27.344 -74.875 -4.414 1 30.53 1 MET B N 1
ATOM 4364 C CA . MET B 1 1 ? -26.5 -73.688 -4.203 1 30.53 1 MET B CA 1
ATOM 4365 C C . MET B 1 1 ? -26.281 -72.938 -5.512 1 30.53 1 MET B C 1
ATOM 4367 O O . MET B 1 1 ? -25.625 -73.438 -6.422 1 30.53 1 MET B O 1
ATOM 4371 N N . GLU B 1 2 ? -27.359 -72.25 -5.977 1 34.28 2 GLU B N 1
ATOM 4372 C CA . GLU B 1 2 ? -27.469 -71.625 -7.289 1 34.28 2 GLU B CA 1
ATOM 4373 C C . GLU B 1 2 ? -26.312 -70.625 -7.531 1 34.28 2 GLU B C 1
ATOM 4375 O O . GLU B 1 2 ? -25.938 -69.875 -6.648 1 34.28 2 GLU B O 1
ATOM 4380 N N . ASN B 1 3 ? -25.281 -71.062 -8.312 1 37.72 3 ASN B N 1
ATOM 4381 C CA . ASN B 1 3 ? -24.109 -70.375 -8.875 1 37.72 3 ASN B CA 1
ATOM 4382 C C . ASN B 1 3 ? -24.453 -69 -9.445 1 37.72 3 ASN B C 1
ATOM 4384 O O . ASN B 1 3 ? -24.859 -68.938 -10.609 1 37.72 3 ASN B O 1
ATOM 4388 N N . ARG B 1 4 ? -25.141 -68.25 -8.602 1 46.44 4 ARG B N 1
ATOM 4389 C CA . ARG B 1 4 ? -25.375 -66.875 -9.156 1 46.44 4 ARG B CA 1
ATOM 4390 C C . ARG B 1 4 ? -24.078 -66.312 -9.711 1 46.44 4 ARG B C 1
ATOM 4392 O O . ARG B 1 4 ? -23 -66.5 -9.156 1 46.44 4 ARG B O 1
ATOM 4399 N N . ASP B 1 5 ? -24.109 -66.125 -10.961 1 44.06 5 ASP B N 1
ATOM 4400 C CA . ASP B 1 5 ? -23.016 -65.5 -11.695 1 44.06 5 ASP B CA 1
ATOM 4401 C C . ASP B 1 5 ? -22.391 -64.375 -10.883 1 44.06 5 ASP B C 1
ATOM 4403 O O . ASP B 1 5 ? -23.109 -63.5 -10.32 1 44.06 5 ASP B O 1
ATOM 4407 N N . PRO B 1 6 ? -21.109 -64.375 -10.398 1 54.94 6 PRO B N 1
ATOM 4408 C CA . PRO B 1 6 ? -20.406 -63.375 -9.602 1 54.94 6 PRO B CA 1
ATOM 4409 C C . PRO B 1 6 ? -20.578 -61.969 -10.148 1 54.94 6 PRO B C 1
ATOM 4411 O O . PRO B 1 6 ? -20.578 -61 -9.383 1 54.94 6 PRO B O 1
ATOM 4414 N N . ALA B 1 7 ? -20.719 -61.875 -11.391 1 54.84 7 ALA B N 1
ATOM 4415 C CA . ALA B 1 7 ? -20.891 -60.531 -11.969 1 54.84 7 ALA B CA 1
ATOM 4416 C C . ALA B 1 7 ? -22.234 -59.938 -11.57 1 54.84 7 ALA B C 1
ATOM 4418 O O . ALA B 1 7 ? -22.328 -58.75 -11.281 1 54.84 7 ALA B O 1
ATOM 4419 N N . TYR B 1 8 ? -23.312 -60.656 -11.648 1 54 8 TYR B N 1
ATOM 4420 C CA . TYR B 1 8 ? -24.641 -60.188 -11.25 1 54 8 TYR B CA 1
ATOM 4421 C C . TYR B 1 8 ? -24.688 -59.875 -9.758 1 54 8 TYR B C 1
ATOM 4423 O O . TYR B 1 8 ? -25.344 -58.938 -9.336 1 54 8 TYR B O 1
ATOM 4431 N N . GLN B 1 9 ? -23.938 -60.562 -8.906 1 51.53 9 GLN B N 1
ATOM 4432 C CA . GLN B 1 9 ? -23.891 -60.312 -7.469 1 51.53 9 GLN B CA 1
ATOM 4433 C C . GLN B 1 9 ? -23.219 -58.969 -7.172 1 51.53 9 GLN B C 1
ATOM 4435 O O . GLN B 1 9 ? -23.672 -58.219 -6.297 1 51.53 9 GLN B O 1
ATOM 4440 N N . ARG B 1 10 ? -22.156 -58.688 -7.859 1 54 10 ARG B N 1
ATOM 4441 C CA . ARG B 1 10 ? -21.484 -57.406 -7.699 1 54 10 ARG B CA 1
ATOM 4442 C C . ARG B 1 10 ? -22.391 -56.25 -8.141 1 54 10 ARG B C 1
ATOM 4444 O O . ARG B 1 10 ? -22.422 -55.188 -7.496 1 54 10 ARG B O 1
ATOM 4451 N N . LEU B 1 11 ? -23.125 -56.438 -9.188 1 56.31 11 LEU B N 1
ATOM 4452 C CA . LEU B 1 11 ? -24.062 -55.406 -9.648 1 56.31 11 LEU B CA 1
ATOM 4453 C C . LEU B 1 11 ? -25.188 -55.219 -8.641 1 56.31 11 LEU B C 1
ATOM 4455 O O . LEU B 1 11 ? -25.594 -54.062 -8.375 1 56.31 11 LEU B O 1
ATOM 4459 N N . GLU B 1 12 ? -25.766 -56.312 -8.062 1 56.56 12 GLU B N 1
ATOM 4460 C CA . GLU B 1 12 ? -26.812 -56.219 -7.043 1 56.56 12 GLU B CA 1
ATOM 4461 C C . GLU B 1 12 ? -26.266 -55.562 -5.766 1 56.56 12 GLU B C 1
ATOM 4463 O O . GLU B 1 12 ? -26.969 -54.812 -5.109 1 56.56 12 GLU B O 1
ATOM 4468 N N . GLU B 1 13 ? -25.094 -55.938 -5.395 1 58.59 13 GLU B N 1
ATOM 4469 C CA . GLU B 1 13 ? -24.469 -55.344 -4.207 1 58.59 13 GLU B CA 1
ATOM 4470 C C . GLU B 1 13 ? -24.25 -53.844 -4.379 1 58.59 13 GLU B C 1
ATOM 4472 O O . GLU B 1 13 ? -24.359 -53.094 -3.418 1 58.59 13 GLU B O 1
ATOM 4477 N N . ASP B 1 14 ? -24.031 -53.5 -5.566 1 62.19 14 ASP B N 1
ATOM 4478 C CA . ASP B 1 14 ? -23.844 -52.094 -5.852 1 62.19 14 ASP B CA 1
ATOM 4479 C C . ASP B 1 14 ? -25.172 -51.344 -5.793 1 62.19 14 ASP B C 1
ATOM 4481 O O . ASP B 1 14 ? -25.203 -50.125 -5.695 1 62.19 14 ASP B O 1
ATOM 4485 N N . LEU B 1 15 ? -26.297 -52.094 -5.758 1 70.06 15 LEU B N 1
ATOM 4486 C CA . LEU B 1 15 ? -27.641 -51.5 -5.727 1 70.06 15 LEU B CA 1
ATOM 4487 C C . LEU B 1 15 ? -28.188 -51.469 -4.305 1 70.06 15 LEU B C 1
ATOM 4489 O O . LEU B 1 15 ? -29.266 -50.938 -4.062 1 70.06 15 LEU B O 1
ATOM 4493 N N . LEU B 1 16 ? -27.516 -52.031 -3.406 1 74.31 16 LEU B N 1
ATOM 4494 C CA . LEU B 1 16 ? -27.953 -52.062 -2.016 1 74.31 16 LEU B CA 1
ATOM 4495 C C . LEU B 1 16 ? -27.25 -50.969 -1.209 1 74.31 16 LEU B C 1
ATOM 4497 O O . LEU B 1 16 ? -26.125 -50.562 -1.545 1 74.31 16 LEU B O 1
ATOM 4501 N N . CYS B 1 17 ? -27.891 -50.438 -0.207 1 75.69 17 CYS B N 1
ATOM 4502 C CA . CYS B 1 17 ? -27.266 -49.531 0.762 1 75.69 17 CYS B CA 1
ATOM 4503 C C . CYS B 1 17 ? -26.141 -50.25 1.503 1 75.69 17 CYS B C 1
ATOM 4505 O O . CYS B 1 17 ? -26.359 -51.281 2.131 1 75.69 17 CYS B O 1
ATOM 4507 N N . PRO B 1 18 ? -24.906 -49.812 1.335 1 77.12 18 PRO B N 1
ATOM 4508 C CA . PRO B 1 18 ? -23.766 -50.469 1.973 1 77.12 18 PRO B CA 1
ATOM 4509 C C . PRO B 1 18 ? -23.891 -50.531 3.492 1 77.12 18 PRO B C 1
ATOM 4511 O O . PRO B 1 18 ? -23.203 -51.312 4.141 1 77.12 18 PRO B O 1
ATOM 4514 N N . LEU B 1 19 ? -24.719 -49.906 4.09 1 78.62 19 LEU B N 1
ATOM 4515 C CA . LEU B 1 19 ? -24.844 -49.844 5.539 1 78.62 19 LEU B CA 1
ATOM 4516 C C . LEU B 1 19 ? -25.922 -50.812 6.012 1 78.62 19 LEU B C 1
ATOM 4518 O O . LEU B 1 19 ? -25.719 -51.594 6.961 1 78.62 19 LEU B O 1
ATOM 4522 N N . CYS B 1 20 ? -27.094 -50.844 5.414 1 75.81 20 CYS B N 1
ATOM 4523 C CA . CYS B 1 20 ? -28.172 -51.719 5.875 1 75.81 20 CYS B CA 1
ATOM 4524 C C . CYS B 1 20 ? -28.297 -52.938 4.969 1 75.81 20 CYS B C 1
ATOM 4526 O O . CYS B 1 20 ? -29.078 -53.844 5.262 1 75.81 20 CYS B O 1
ATOM 4528 N N . LEU B 1 21 ? -27.562 -53.031 3.826 1 76.38 21 LEU B N 1
ATOM 4529 C CA . LEU B 1 21 ? -27.484 -54.125 2.863 1 76.38 21 LEU B CA 1
ATOM 4530 C C . LEU B 1 21 ? -28.875 -54.438 2.299 1 76.38 21 LEU B C 1
ATOM 4532 O O . LEU B 1 21 ? -29.172 -55.594 1.979 1 76.38 21 LEU B O 1
ATOM 4536 N N . ARG B 1 22 ? -29.859 -53.438 2.357 1 77.56 22 ARG B N 1
ATOM 4537 C CA . ARG B 1 22 ? -31.156 -53.531 1.696 1 77.56 22 ARG B CA 1
ATOM 4538 C C . ARG B 1 22 ? -31.25 -52.531 0.544 1 77.56 22 ARG B C 1
ATOM 4540 O O . ARG B 1 22 ? -30.328 -51.719 0.341 1 77.56 22 ARG B O 1
ATOM 4547 N N . ARG B 1 23 ? -32.25 -52.656 -0.3 1 78.44 23 ARG B N 1
ATOM 4548 C CA . ARG B 1 23 ? -32.5 -51.656 -1.341 1 78.44 23 ARG B CA 1
ATOM 4549 C C . ARG B 1 23 ? -32.719 -50.281 -0.739 1 78.44 23 ARG B C 1
ATOM 4551 O O . ARG B 1 23 ? -33.5 -50.094 0.192 1 78.44 23 ARG B O 1
ATOM 4558 N N . PRO B 1 24 ? -31.891 -49.219 -1.235 1 73.69 24 PRO B N 1
ATOM 4559 C CA . PRO B 1 24 ? -31.891 -47.906 -0.572 1 73.69 24 PRO B CA 1
ATOM 4560 C C . PRO B 1 24 ? -33.281 -47.281 -0.53 1 73.69 24 PRO B C 1
ATOM 4562 O O . PRO B 1 24 ? -34 -47.25 -1.538 1 73.69 24 PRO B O 1
ATOM 4565 N N . ILE B 1 25 ? -33.781 -46.969 0.678 1 74.25 25 ILE B N 1
ATOM 4566 C CA . ILE B 1 25 ? -34.969 -46.156 0.885 1 74.25 25 ILE B CA 1
ATOM 4567 C C . ILE B 1 25 ? -34.594 -44.688 0.966 1 74.25 25 ILE B C 1
ATOM 4569 O O . ILE B 1 25 ? -33.781 -44.281 1.786 1 74.25 25 ILE B O 1
ATOM 4573 N N . ARG B 1 26 ? -35.281 -43.781 0.147 1 74.88 26 ARG B N 1
ATOM 4574 C CA . ARG B 1 26 ? -34.875 -42.375 -0.009 1 74.88 26 ARG B CA 1
ATOM 4575 C C . ARG B 1 26 ? -33.406 -42.281 -0.325 1 74.88 26 ARG B C 1
ATOM 4577 O O . ARG B 1 26 ? -32.625 -41.719 0.461 1 74.88 26 ARG B O 1
ATOM 4584 N N . ALA B 1 27 ? -33.031 -42.938 -1.432 1 74.25 27 ALA B N 1
ATOM 4585 C CA . ALA B 1 27 ? -31.625 -43.094 -1.828 1 74.25 27 ALA B CA 1
ATOM 4586 C C . ALA B 1 27 ? -30.938 -41.75 -1.916 1 74.25 27 ALA B C 1
ATOM 4588 O O . ALA B 1 27 ? -31.484 -40.781 -2.484 1 74.25 27 ALA B O 1
ATOM 4589 N N . LEU B 1 28 ? -29.875 -41.625 -1.087 1 69.94 28 LEU B N 1
ATOM 4590 C CA . LEU B 1 28 ? -29.016 -40.438 -1.143 1 69.94 28 LEU B CA 1
ATOM 4591 C C . LEU B 1 28 ? -27.609 -40.812 -1.607 1 69.94 28 LEU B C 1
ATOM 4593 O O . LEU B 1 28 ? -26.969 -41.688 -1.027 1 69.94 28 LEU B O 1
ATOM 4597 N N . THR B 1 29 ? -27.234 -40.344 -2.691 1 69.62 29 THR B N 1
ATOM 4598 C CA . THR B 1 29 ? -25.875 -40.531 -3.207 1 69.62 29 THR B CA 1
ATOM 4599 C C . THR B 1 29 ? -24.969 -39.406 -2.713 1 69.62 29 THR B C 1
ATOM 4601 O O . THR B 1 29 ? -25.281 -38.219 -2.852 1 69.62 29 THR B O 1
ATOM 4604 N N . ILE B 1 30 ? -23.984 -40 -1.979 1 65 30 ILE B N 1
ATOM 4605 C CA . ILE B 1 30 ? -23.078 -39 -1.419 1 65 30 ILE B CA 1
ATOM 4606 C C . ILE B 1 30 ? -21.922 -38.75 -2.391 1 65 30 ILE B C 1
ATOM 4608 O O . ILE B 1 30 ? -21.781 -39.469 -3.387 1 65 30 ILE B O 1
ATOM 4612 N N . PRO B 1 31 ? -21.125 -37.719 -2.186 1 60.09 31 PRO B N 1
ATOM 4613 C CA . PRO B 1 31 ? -20.219 -37.219 -3.215 1 60.09 31 PRO B CA 1
ATOM 4614 C C . PRO B 1 31 ? -19.234 -38.281 -3.697 1 60.09 31 PRO B C 1
ATOM 4616 O O . PRO B 1 31 ? -18.781 -38.25 -4.844 1 60.09 31 PRO B O 1
ATOM 4619 N N . CYS B 1 32 ? -18.953 -39.375 -2.957 1 57.28 32 CYS B N 1
ATOM 4620 C CA . CYS B 1 32 ? -18.016 -40.406 -3.375 1 57.28 32 CYS B CA 1
ATOM 4621 C C . CYS B 1 32 ? -18.672 -41.375 -4.336 1 57.28 32 CYS B C 1
ATOM 4623 O O . CYS B 1 32 ? -18 -42.281 -4.852 1 57.28 32 CYS B O 1
ATOM 4625 N N . GLY B 1 33 ? -19.906 -41.156 -4.508 1 62.88 33 GLY B N 1
ATOM 4626 C CA . GLY B 1 33 ? -20.609 -41.969 -5.492 1 62.88 33 GLY B CA 1
ATOM 4627 C C . GLY B 1 33 ? -21.391 -43.125 -4.875 1 62.88 33 GLY B C 1
ATOM 4628 O O . GLY B 1 33 ? -22.156 -43.812 -5.562 1 62.88 33 GLY B O 1
ATOM 4629 N N . HIS B 1 34 ? -21.188 -43.312 -3.643 1 67 34 HIS B N 1
ATOM 4630 C CA . HIS B 1 34 ? -21.891 -44.406 -3.01 1 67 34 HIS B CA 1
ATOM 4631 C C . HIS B 1 34 ? -23.312 -44 -2.611 1 67 34 HIS B C 1
ATOM 4633 O O . HIS B 1 34 ? -23.531 -42.875 -2.146 1 67 34 HIS B O 1
ATOM 4639 N N . THR B 1 35 ? -24.219 -44.75 -2.918 1 75 35 THR B N 1
ATOM 4640 C CA . THR B 1 35 ? -25.641 -44.5 -2.633 1 75 35 THR B CA 1
ATOM 4641 C C . THR B 1 35 ? -26.062 -45.219 -1.36 1 75 35 THR B C 1
ATOM 4643 O O . THR B 1 35 ? -25.75 -46.406 -1.175 1 75 35 THR B O 1
ATOM 4646 N N . PHE B 1 36 ? -26.609 -44.562 -0.411 1 74.94 36 PHE B N 1
ATOM 4647 C CA . PHE B 1 36 ? -27.094 -45.062 0.861 1 74.94 36 PHE B CA 1
ATOM 4648 C C . PHE B 1 36 ? -28.578 -44.781 1.042 1 74.94 36 PHE B C 1
ATOM 4650 O O . PHE B 1 36 ? -29.156 -43.969 0.293 1 74.94 36 PHE B O 1
ATOM 4657 N N . CYS B 1 37 ? -29.266 -45.531 1.975 1 74.38 37 CYS B N 1
ATOM 4658 C CA . CYS B 1 37 ? -30.562 -45.094 2.459 1 74.38 37 CYS B CA 1
ATOM 4659 C C . CYS B 1 37 ? -30.469 -43.75 3.152 1 74.38 37 CYS B C 1
ATOM 4661 O O . CYS B 1 37 ? -29.484 -43.469 3.852 1 74.38 37 CYS B O 1
ATOM 4663 N N . GLY B 1 38 ? -31.328 -42.719 2.855 1 75.38 38 GLY B N 1
ATOM 4664 C CA . GLY B 1 38 ? -31.359 -41.438 3.566 1 75.38 38 GLY B CA 1
ATOM 4665 C C . GLY B 1 38 ? -31.266 -41.594 5.07 1 75.38 38 GLY B C 1
ATOM 4666 O O . GLY B 1 38 ? -30.531 -40.875 5.734 1 75.38 38 GLY B O 1
ATOM 4667 N N . THR B 1 39 ? -31.953 -42.562 5.555 1 75.12 39 THR B N 1
ATOM 4668 C CA . THR B 1 39 ? -32 -42.812 6.992 1 75.12 39 THR B CA 1
ATOM 4669 C C . THR B 1 39 ? -30.688 -43.406 7.48 1 75.12 39 THR B C 1
ATOM 4671 O O . THR B 1 39 ? -30.25 -43.125 8.602 1 75.12 39 THR B O 1
ATOM 4674 N N . CYS B 1 40 ? -29.969 -44.188 6.648 1 71.56 40 CYS B N 1
ATOM 4675 C CA . CYS B 1 40 ? -28.734 -44.844 7.047 1 71.56 40 CYS B CA 1
ATOM 4676 C C . CYS B 1 40 ? -27.578 -43.844 7.078 1 71.56 40 CYS B C 1
ATOM 4678 O O . CYS B 1 40 ? -26.688 -43.969 7.934 1 71.56 40 CYS B O 1
ATOM 4680 N N . ILE B 1 41 ? -27.703 -42.938 6.113 1 69.81 41 ILE B N 1
ATOM 4681 C CA . ILE B 1 41 ? -26.562 -42.062 6 1 69.81 41 ILE B CA 1
ATOM 4682 C C . ILE B 1 41 ? -26.75 -40.844 6.895 1 69.81 41 ILE B C 1
ATOM 4684 O O . ILE B 1 41 ? -25.781 -40.156 7.258 1 69.81 41 ILE B O 1
ATOM 4688 N N . ASP B 1 42 ? -27.938 -40.594 7.371 1 69.88 42 ASP B N 1
ATOM 4689 C CA . ASP B 1 42 ? -28.297 -39.406 8.141 1 69.88 42 ASP B CA 1
ATOM 4690 C C . ASP B 1 42 ? -27.453 -39.281 9.398 1 69.88 42 ASP B C 1
ATOM 4692 O O . ASP B 1 42 ? -26.938 -38.188 9.703 1 69.88 42 ASP B O 1
ATOM 4696 N N . PRO B 1 43 ? -27.297 -40.312 10.125 1 63.47 43 PRO B N 1
ATOM 4697 C CA . PRO B 1 43 ? -26.453 -40.188 11.32 1 63.47 43 PRO B CA 1
ATOM 4698 C C . PRO B 1 43 ? -25.016 -39.781 10.984 1 63.47 43 PRO B C 1
ATOM 4700 O O . PRO B 1 43 ? -24.344 -39.156 11.805 1 63.47 43 PRO B O 1
ATOM 4703 N N . TYR B 1 44 ? -24.547 -40.125 9.844 1 60.56 44 TYR B N 1
ATOM 4704 C CA . TYR B 1 44 ? -23.156 -39.812 9.461 1 60.56 44 TYR B CA 1
ATOM 4705 C C . TYR B 1 44 ? -23.031 -38.406 8.945 1 60.56 44 TYR B C 1
ATOM 4707 O O . TYR B 1 44 ? -21.953 -37.781 9.055 1 60.56 44 TYR B O 1
ATOM 4715 N N . ARG B 1 45 ? -24.094 -38 8.406 1 58.53 45 ARG B N 1
ATOM 4716 C CA . ARG B 1 45 ? -24.109 -36.625 7.895 1 58.53 45 ARG B CA 1
ATOM 4717 C C . ARG B 1 45 ? -24.281 -35.625 9.023 1 58.53 45 ARG B C 1
ATOM 4719 O O . ARG B 1 45 ? -23.766 -34.5 8.961 1 58.53 45 ARG B O 1
ATOM 4726 N N . THR B 1 46 ? -25.094 -35.875 10.039 1 52.62 46 THR B N 1
ATOM 4727 C CA . THR B 1 46 ? -25.469 -34.938 11.109 1 52.62 46 THR B CA 1
ATOM 4728 C C . THR B 1 46 ? -24.484 -35.031 12.273 1 52.62 46 THR B C 1
ATOM 4730 O O . THR B 1 46 ? -24.578 -34.25 13.227 1 52.62 46 THR B O 1
ATOM 4733 N N . SER B 1 47 ? -23.609 -35.938 12.328 1 44.31 47 SER B N 1
ATOM 4734 C CA . SER B 1 47 ? -22.828 -36 13.555 1 44.31 47 SER B CA 1
ATOM 4735 C C . SER B 1 47 ? -21.922 -34.781 13.711 1 44.31 47 SER B C 1
ATOM 4737 O O . SER B 1 47 ? -21.5 -34.219 12.719 1 44.31 47 SER B O 1
ATOM 4739 N N . ARG B 1 48 ? -21.953 -34.219 14.859 1 42.41 48 ARG B N 1
ATOM 4740 C CA . ARG B 1 48 ? -21.234 -33.062 15.414 1 42.41 48 ARG B CA 1
ATOM 4741 C C . ARG B 1 48 ? -19.766 -33.094 15.023 1 42.41 48 ARG B C 1
ATOM 4743 O O . ARG B 1 48 ? -19.016 -32.188 15.344 1 42.41 48 ARG B O 1
ATOM 4750 N N . ASN B 1 49 ? -19.078 -34.188 14.945 1 39 49 ASN B N 1
ATOM 4751 C CA . ASN B 1 49 ? -17.641 -34.281 14.742 1 39 49 ASN B CA 1
ATOM 4752 C C . ASN B 1 49 ? -17.281 -34.125 13.266 1 39 49 ASN B C 1
ATOM 4754 O O . ASN B 1 49 ? -17.594 -35 12.453 1 39 49 ASN B O 1
ATOM 4758 N N . PRO B 1 50 ? -16.984 -33.031 12.688 1 40.16 50 PRO B N 1
ATOM 4759 C CA . PRO B 1 50 ? -16.688 -32.562 11.336 1 40.16 50 PRO B CA 1
ATOM 4760 C C . PRO B 1 50 ? -15.719 -33.5 10.586 1 40.16 50 PRO B C 1
ATOM 4762 O O . PRO B 1 50 ? -15.516 -33.312 9.375 1 40.16 50 PRO B O 1
ATOM 4765 N N . GLN B 1 51 ? -14.781 -34.188 11.164 1 39.41 51 GLN B N 1
ATOM 4766 C CA . GLN B 1 51 ? -13.812 -35.156 10.664 1 39.41 51 GLN B CA 1
ATOM 4767 C C . GLN B 1 51 ? -14.516 -36.281 9.898 1 39.41 51 GLN B C 1
ATOM 4769 O O . GLN B 1 51 ? -13.898 -36.938 9.055 1 39.41 51 GLN B O 1
ATOM 4774 N N . LEU B 1 52 ? -15.5 -37 10.359 1 44.97 52 LEU B N 1
ATOM 4775 C CA . LEU B 1 52 ? -15.773 -38.406 10.117 1 44.97 52 LEU B CA 1
ATOM 4776 C C . LEU B 1 52 ? -16.516 -38.594 8.805 1 44.97 52 LEU B C 1
ATOM 4778 O O . LEU B 1 52 ? -16.922 -39.719 8.469 1 44.97 52 LEU B O 1
ATOM 4782 N N . TYR B 1 53 ? -17.234 -37.719 8.078 1 51.78 53 TYR B N 1
ATOM 4783 C CA . TYR B 1 53 ? -18.188 -38.5 7.293 1 51.78 53 TYR B CA 1
ATOM 4784 C C . TYR B 1 53 ? -17.516 -39.094 6.055 1 51.78 53 TYR B C 1
ATOM 4786 O O . TYR B 1 53 ? -17.312 -38.375 5.059 1 51.78 53 TYR B O 1
ATOM 4794 N N . ASN B 1 54 ? -16.578 -39.719 6.234 1 57.06 54 ASN B N 1
ATOM 4795 C CA . ASN B 1 54 ? -16.125 -40.625 5.184 1 57.06 54 ASN B CA 1
ATOM 4796 C C . ASN B 1 54 ? -17.25 -41.562 4.73 1 57.06 54 ASN B C 1
ATOM 4798 O O . ASN B 1 54 ? -18.125 -41.906 5.52 1 57.06 54 ASN B O 1
ATOM 4802 N N . CYS B 1 55 ? -17.375 -41.594 3.455 1 60.72 55 CYS B N 1
ATOM 4803 C CA . CYS B 1 55 ? -18.328 -42.562 2.936 1 60.72 55 CYS B CA 1
ATOM 4804 C C . CYS B 1 55 ? -18.234 -43.875 3.684 1 60.72 55 CYS B C 1
ATOM 4806 O O . CYS B 1 55 ? -17.141 -44.438 3.809 1 60.72 55 CYS B O 1
ATOM 4808 N N . PRO B 1 56 ? -19.172 -44.25 4.453 1 63.03 56 PRO B N 1
ATOM 4809 C CA . PRO B 1 56 ? -19.109 -45.531 5.191 1 63.03 56 PRO B CA 1
ATOM 4810 C C . PRO B 1 56 ? -18.625 -46.688 4.332 1 63.03 56 PRO B C 1
ATOM 4812 O O . PRO B 1 56 ? -18.094 -47.688 4.863 1 63.03 56 PRO B O 1
ATOM 4815 N N . LYS B 1 57 ? -18.781 -46.469 3.068 1 63.25 57 LYS B N 1
ATOM 4816 C CA . LYS B 1 57 ? -18.375 -47.562 2.184 1 63.25 57 LYS B CA 1
ATOM 4817 C C . LYS B 1 57 ? -16.938 -47.406 1.736 1 63.25 57 LYS B C 1
ATOM 4819 O O . LYS B 1 57 ? -16.125 -48.312 1.89 1 63.25 57 LYS B O 1
ATOM 4824 N N . CYS B 1 58 ? -16.516 -46.25 1.177 1 60.31 58 CYS B N 1
ATOM 4825 C CA . CYS B 1 58 ? -15.188 -46.125 0.577 1 60.31 58 CYS B CA 1
ATOM 4826 C C . CYS B 1 58 ? -14.281 -45.25 1.442 1 60.31 58 CYS B C 1
ATOM 4828 O O . CYS B 1 58 ? -13.094 -45.094 1.145 1 60.31 58 CYS B O 1
ATOM 4830 N N . ARG B 1 59 ? -14.703 -44.688 2.463 1 57.84 59 ARG B N 1
ATOM 4831 C CA . ARG B 1 59 ? -14.016 -43.875 3.469 1 57.84 59 ARG B CA 1
ATOM 4832 C C . ARG B 1 59 ? -13.516 -42.562 2.875 1 57.84 59 ARG B C 1
ATOM 4834 O O . ARG B 1 59 ? -12.672 -41.906 3.469 1 57.84 59 ARG B O 1
ATOM 4841 N N . LYS B 1 60 ? -14.039 -42.375 1.693 1 57.62 60 LYS B N 1
ATOM 4842 C CA . LYS B 1 60 ? -13.664 -41.094 1.088 1 57.62 60 LYS B CA 1
ATOM 4843 C C . LYS B 1 60 ? -14.352 -39.938 1.8 1 57.62 60 LYS B C 1
ATOM 4845 O O . LYS B 1 60 ? -15.477 -40.062 2.279 1 57.62 60 LYS B O 1
ATOM 4850 N N . GLU B 1 61 ? -13.688 -39.031 1.986 1 57.25 61 GLU B N 1
ATOM 4851 C CA . GLU B 1 61 ? -14.234 -37.812 2.621 1 57.25 61 GLU B CA 1
ATOM 4852 C C . GLU B 1 61 ? -15.312 -37.188 1.755 1 57.25 61 GLU B C 1
ATOM 4854 O O . GLU B 1 61 ? -15.078 -36.875 0.58 1 57.25 61 GLU B O 1
ATOM 4859 N N . THR B 1 62 ? -16.688 -37.312 2.127 1 60.28 62 THR B N 1
ATOM 4860 C CA . THR B 1 62 ? -17.828 -36.906 1.296 1 60.28 62 THR B CA 1
ATOM 4861 C C . THR B 1 62 ? -18.297 -35.5 1.648 1 60.28 62 THR B C 1
ATOM 4863 O O . THR B 1 62 ? -19.141 -34.938 0.956 1 60.28 62 THR B O 1
ATOM 4866 N N . ARG B 1 63 ? -17.688 -34.875 2.627 1 66.5 63 ARG B N 1
ATOM 4867 C CA . ARG B 1 63 ? -18.234 -33.594 2.986 1 66.5 63 ARG B CA 1
ATOM 4868 C C . ARG B 1 63 ? -17.547 -32.469 2.209 1 66.5 63 ARG B C 1
ATOM 4870 O O . ARG B 1 63 ? -16.312 -32.406 2.156 1 66.5 63 ARG B O 1
ATOM 4877 N N . ALA B 1 64 ? -18.453 -31.781 1.488 1 83.94 64 ALA B N 1
ATOM 4878 C CA . ALA B 1 64 ? -17.938 -30.594 0.809 1 83.94 64 ALA B CA 1
ATOM 4879 C C . ALA B 1 64 ? -17.484 -29.547 1.813 1 83.94 64 ALA B C 1
ATOM 4881 O O . ALA B 1 64 ? -18.266 -29.094 2.662 1 83.94 64 ALA B O 1
ATOM 4882 N N . ARG B 1 65 ? -16.281 -29.297 1.82 1 88.38 65 ARG B N 1
ATOM 4883 C CA . ARG B 1 65 ? -15.695 -28.328 2.742 1 88.38 65 ARG B CA 1
ATOM 4884 C C . ARG B 1 65 ? -14.422 -27.703 2.168 1 88.38 65 ARG B C 1
ATOM 4886 O O . ARG B 1 65 ? -13.812 -28.281 1.266 1 88.38 65 ARG B O 1
ATOM 4893 N N . PRO B 1 66 ? -14.094 -26.594 2.674 1 91.62 66 PRO B N 1
ATOM 4894 C CA . PRO B 1 66 ? -12.797 -26.031 2.281 1 91.62 66 PRO B CA 1
ATOM 4895 C C . PRO B 1 66 ? -11.617 -26.781 2.908 1 91.62 66 PRO B C 1
ATOM 4897 O O . PRO B 1 66 ? -11.672 -27.141 4.086 1 91.62 66 PRO B O 1
ATOM 4900 N N . ILE B 1 67 ? -10.633 -27.062 2.146 1 90.62 67 ILE B N 1
ATOM 4901 C CA . ILE B 1 67 ? -9.422 -27.688 2.67 1 90.62 67 ILE B CA 1
ATOM 4902 C C . ILE B 1 67 ? -8.195 -26.906 2.209 1 90.62 67 ILE B C 1
ATOM 4904 O O . ILE B 1 67 ? -8.242 -26.219 1.185 1 90.62 67 ILE B O 1
ATOM 4908 N N . GLU B 1 68 ? -7.176 -27.062 2.971 1 92.25 68 GLU B N 1
ATOM 4909 C CA . GLU B 1 68 ? -5.945 -26.344 2.648 1 92.25 68 GLU B CA 1
ATOM 4910 C C . GLU B 1 68 ? -5.172 -27.047 1.537 1 92.25 68 GLU B C 1
ATOM 4912 O O . GLU B 1 68 ? -4.863 -28.25 1.644 1 92.25 68 GLU B O 1
ATOM 4917 N N . LEU B 1 69 ? -4.922 -26.406 0.477 1 95 69 LEU B N 1
ATOM 4918 C CA . LEU B 1 69 ? -4.184 -26.953 -0.656 1 95 69 LEU B CA 1
ATOM 4919 C C . LEU B 1 69 ? -2.703 -26.609 -0.565 1 95 69 LEU B C 1
ATOM 4921 O O . LEU B 1 69 ? -1.843 -27.453 -0.786 1 95 69 LEU B O 1
ATOM 4925 N N . VAL B 1 70 ? -2.445 -25.312 -0.332 1 94.62 70 VAL B N 1
ATOM 4926 C CA . VAL B 1 70 ? -1.086 -24.812 -0.154 1 94.62 70 VAL B CA 1
ATOM 4927 C C . VAL B 1 70 ? -0.968 -24.094 1.192 1 94.62 70 VAL B C 1
ATOM 4929 O O . VAL B 1 70 ? -1.821 -23.281 1.548 1 94.62 70 VAL B O 1
ATOM 4932 N N . TYR B 1 71 ? 0.03 -24.422 2 1 89.94 71 TYR B N 1
ATOM 4933 C CA . TYR B 1 71 ? 0.226 -23.797 3.307 1 89.94 71 TYR B CA 1
ATOM 4934 C C . TYR B 1 71 ? 1.686 -23.406 3.512 1 89.94 71 TYR B C 1
ATOM 4936 O O . TYR B 1 71 ? 2.557 -23.812 2.738 1 89.94 71 TYR B O 1
ATOM 4944 N N . THR B 1 72 ? 1.888 -22.516 4.422 1 85.81 72 THR B N 1
ATOM 4945 C CA . THR B 1 72 ? 3.23 -22.078 4.785 1 85.81 72 THR B CA 1
ATOM 4946 C C . THR B 1 72 ? 3.66 -22.688 6.113 1 85.81 72 THR B C 1
ATOM 4948 O O . THR B 1 72 ? 2.887 -22.703 7.074 1 85.81 72 THR B O 1
ATOM 4951 N N . ASP B 1 73 ? 4.852 -23.109 6.145 1 80.88 73 ASP B N 1
ATOM 4952 C CA . ASP B 1 73 ? 5.363 -23.672 7.391 1 80.88 73 ASP B CA 1
ATOM 4953 C C . ASP B 1 73 ? 5.93 -22.578 8.289 1 80.88 73 ASP B C 1
ATOM 4955 O O . ASP B 1 73 ? 5.871 -21.391 7.953 1 80.88 73 ASP B O 1
ATOM 4959 N N . GLU B 1 74 ? 6.414 -22.922 9.438 1 75.25 74 GLU B N 1
ATOM 4960 C CA . GLU B 1 74 ? 6.93 -21.984 10.43 1 75.25 74 GLU B CA 1
ATOM 4961 C C . GLU B 1 74 ? 8.164 -21.25 9.898 1 75.25 74 GLU B C 1
ATOM 4963 O O . GLU B 1 74 ? 8.43 -20.109 10.297 1 75.25 74 GLU B O 1
ATOM 4968 N N . SER B 1 75 ? 8.82 -21.844 8.961 1 71.75 75 SER B N 1
ATOM 4969 C CA . SER B 1 75 ? 10.023 -21.234 8.398 1 71.75 75 SER B CA 1
ATOM 4970 C C . SER B 1 75 ? 9.688 -20.312 7.234 1 71.75 75 SER B C 1
ATOM 4972 O O . SER B 1 75 ? 10.562 -19.625 6.703 1 71.75 75 SER B O 1
ATOM 4974 N N . GLY B 1 76 ? 8.414 -20.344 6.852 1 75.44 76 GLY B N 1
ATOM 4975 C CA . GLY B 1 76 ? 8 -19.469 5.766 1 75.44 76 GLY B CA 1
ATOM 4976 C C . GLY B 1 76 ? 8.07 -20.141 4.406 1 75.44 76 GLY B C 1
ATOM 4977 O O . GLY B 1 76 ? 8.047 -19.453 3.373 1 75.44 76 GLY B O 1
ATOM 4978 N N . LYS B 1 77 ? 8.164 -21.391 4.449 1 82.19 77 LYS B N 1
ATOM 4979 C CA . LYS B 1 77 ? 8.227 -22.125 3.188 1 82.19 77 LYS B CA 1
ATOM 4980 C C . LYS B 1 77 ? 6.848 -22.625 2.768 1 82.19 77 LYS B C 1
ATOM 4982 O O . LYS B 1 77 ? 6.027 -22.984 3.613 1 82.19 77 LYS B O 1
ATOM 4987 N N . LEU B 1 78 ? 6.648 -22.656 1.482 1 89.31 78 LEU B N 1
ATOM 4988 C CA . LEU B 1 78 ? 5.367 -23.078 0.925 1 89.31 78 LEU B CA 1
ATOM 4989 C C . LEU B 1 78 ? 5.34 -24.578 0.698 1 89.31 78 LEU B C 1
ATOM 4991 O O . LEU B 1 78 ? 6.324 -25.172 0.245 1 89.31 78 LEU B O 1
ATOM 4995 N N . TRP B 1 79 ? 4.176 -25.172 1.031 1 89.88 79 TRP B N 1
ATOM 4996 C CA . TRP B 1 79 ? 3.988 -26.609 0.834 1 89.88 79 TRP B CA 1
ATOM 4997 C C . TRP B 1 79 ? 2.625 -26.906 0.216 1 89.88 79 TRP B C 1
ATOM 4999 O O . TRP B 1 79 ? 1.659 -26.172 0.455 1 89.88 79 TRP B O 1
ATOM 5009 N N . VAL B 1 80 ? 2.635 -27.953 -0.533 1 93.88 80 VAL B N 1
ATOM 5010 C CA . VAL B 1 80 ? 1.377 -28.453 -1.075 1 93.88 80 VAL B CA 1
ATOM 5011 C C . VAL B 1 80 ? 0.884 -29.641 -0.237 1 93.88 80 VAL B C 1
ATOM 5013 O O . VAL B 1 80 ? 1.675 -30.484 0.168 1 93.88 80 VAL B O 1
ATOM 5016 N N . ASP B 1 81 ? -0.341 -29.594 0.088 1 91.06 81 ASP B N 1
ATOM 5017 C CA . ASP B 1 81 ? -0.933 -30.719 0.796 1 91.06 81 ASP B CA 1
ATOM 5018 C C . ASP B 1 81 ? -1.23 -31.875 -0.161 1 91.06 81 ASP B C 1
ATOM 5020 O O . ASP B 1 81 ? -2.174 -31.812 -0.95 1 91.06 81 ASP B O 1
ATOM 5024 N N . GLY B 1 82 ? -0.549 -32.938 0.015 1 88.25 82 GLY B N 1
ATOM 5025 C CA . GLY B 1 82 ? -0.685 -34.094 -0.871 1 88.25 82 GLY B CA 1
ATOM 5026 C C . GLY B 1 82 ? -2.064 -34.719 -0.825 1 88.25 82 GLY B C 1
ATOM 5027 O O . GLY B 1 82 ? -2.58 -35.188 -1.85 1 88.25 82 GLY B O 1
ATOM 5028 N N . SER B 1 83 ? -2.648 -34.781 0.313 1 85.75 83 SER B N 1
ATOM 5029 C CA . SER B 1 83 ? -3.98 -35.344 0.455 1 85.75 83 SER B CA 1
ATOM 5030 C C . SER B 1 83 ? -5.027 -34.531 -0.286 1 85.75 83 SER B C 1
ATOM 5032 O O . SER B 1 83 ? -5.945 -35.094 -0.896 1 85.75 83 SER B O 1
ATOM 5034 N N . ALA B 1 84 ? -4.828 -33.25 -0.204 1 89.88 84 ALA B N 1
ATOM 5035 C CA . ALA B 1 84 ? -5.75 -32.344 -0.912 1 89.88 84 ALA B CA 1
ATOM 5036 C C . ALA B 1 84 ? -5.617 -32.531 -2.424 1 89.88 84 ALA B C 1
ATOM 5038 O O . ALA B 1 84 ? -6.621 -32.562 -3.141 1 89.88 84 ALA B O 1
ATOM 5039 N N . VAL B 1 85 ? -4.418 -32.656 -2.875 1 92.25 85 VAL B N 1
ATOM 5040 C CA . VAL B 1 85 ? -4.156 -32.844 -4.301 1 92.25 85 VAL B CA 1
ATOM 5041 C C . VAL B 1 85 ? -4.789 -34.156 -4.785 1 92.25 85 VAL B C 1
ATOM 5043 O O . VAL B 1 85 ? -5.395 -34.188 -5.855 1 92.25 85 VAL B O 1
ATOM 5046 N N . GLN B 1 86 ? -4.668 -35.156 -4.008 1 86.12 86 GLN B N 1
ATOM 5047 C CA . GLN B 1 86 ? -5.219 -36.438 -4.371 1 86.12 86 GLN B CA 1
ATOM 5048 C C . GLN B 1 86 ? -6.742 -36.406 -4.426 1 86.12 86 GLN B C 1
ATOM 5050 O O . GLN B 1 86 ? -7.348 -36.906 -5.375 1 86.12 86 GLN B O 1
ATOM 5055 N N . THR B 1 87 ? -7.281 -35.781 -3.486 1 84.62 87 THR B N 1
ATOM 5056 C CA . THR B 1 87 ? -8.734 -35.719 -3.363 1 84.62 87 THR B CA 1
ATOM 5057 C C . THR B 1 87 ? -9.336 -34.875 -4.488 1 84.62 87 THR B C 1
ATOM 5059 O O . THR B 1 87 ? -10.359 -35.25 -5.062 1 84.62 87 THR B O 1
ATOM 5062 N N . CYS B 1 88 ? -8.711 -33.875 -4.852 1 90.31 88 CYS B N 1
ATOM 5063 C CA . CYS B 1 88 ? -9.312 -32.875 -5.754 1 90.31 88 CYS B CA 1
ATOM 5064 C C . CYS B 1 88 ? -8.953 -33.188 -7.207 1 90.31 88 CYS B C 1
ATOM 5066 O O . CYS B 1 88 ? -9.797 -33.062 -8.094 1 90.31 88 CYS B O 1
ATOM 5068 N N . PHE B 1 89 ? -7.75 -33.656 -7.438 1 92 89 PHE B N 1
ATOM 5069 C CA . PHE B 1 89 ? -7.309 -33.656 -8.828 1 92 89 PHE B CA 1
ATOM 5070 C C . PHE B 1 89 ? -7.066 -35.094 -9.312 1 92 89 PHE B C 1
ATOM 5072 O O . PHE B 1 89 ? -7.012 -35.344 -10.516 1 92 89 PHE B O 1
ATOM 5079 N N . MET B 1 90 ? -6.922 -36.031 -8.438 1 87.56 90 MET B N 1
ATOM 5080 C CA . MET B 1 90 ? -6.484 -37.344 -8.867 1 87.56 90 MET B CA 1
ATOM 5081 C C . MET B 1 90 ? -7.621 -38.344 -8.758 1 87.56 90 MET B C 1
ATOM 5083 O O . MET B 1 90 ? -7.398 -39.562 -8.891 1 87.56 90 MET B O 1
ATOM 5087 N N . ASP B 1 91 ? -8.75 -37.875 -8.461 1 81.75 91 ASP B N 1
ATOM 5088 C CA . ASP B 1 91 ? -9.914 -38.75 -8.539 1 81.75 91 ASP B CA 1
ATOM 5089 C C . ASP B 1 91 ? -10.086 -39.312 -9.945 1 81.75 91 ASP B C 1
ATOM 5091 O O . ASP B 1 91 ? -10.031 -38.562 -10.93 1 81.75 91 ASP B O 1
ATOM 5095 N N . PRO B 1 92 ? -10.188 -40.562 -10.125 1 82.25 92 PRO B N 1
ATOM 5096 C CA . PRO B 1 92 ? -10.258 -41.219 -11.445 1 82.25 92 PRO B CA 1
ATOM 5097 C C . PRO B 1 92 ? -11.422 -40.688 -12.289 1 82.25 92 PRO B C 1
ATOM 5099 O O . PRO B 1 92 ? -11.32 -40.656 -13.523 1 82.25 92 PRO B O 1
ATOM 5102 N N . GLU B 1 93 ? -12.477 -40.312 -11.688 1 83.38 93 GLU B N 1
ATOM 5103 C CA . GLU B 1 93 ? -13.625 -39.812 -12.438 1 83.38 93 GLU B CA 1
ATOM 5104 C C . GLU B 1 93 ? -13.367 -38.406 -12.969 1 83.38 93 GLU B C 1
ATOM 5106 O O . GLU B 1 93 ? -14.008 -37.969 -13.922 1 83.38 93 GLU B O 1
ATOM 5111 N N . LEU B 1 94 ? -12.484 -37.719 -12.32 1 88.19 94 LEU B N 1
ATOM 5112 C CA . LEU B 1 94 ? -12.266 -36.312 -12.648 1 88.19 94 LEU B CA 1
ATOM 5113 C C . LEU B 1 94 ? -10.938 -36.125 -13.375 1 88.19 94 LEU B C 1
ATOM 5115 O O . LEU B 1 94 ? -10.719 -35.094 -14.023 1 88.19 94 LEU B O 1
ATOM 5119 N N . SER B 1 95 ? -10.062 -37.062 -13.328 1 88.19 95 SER B N 1
ATOM 5120 C CA . SER B 1 95 ? -8.656 -36.906 -13.695 1 88.19 95 SER B CA 1
ATOM 5121 C C . SER B 1 95 ? -8.508 -36.469 -15.148 1 88.19 95 SER B C 1
ATOM 5123 O O . SER B 1 95 ? -7.629 -35.688 -15.469 1 88.19 95 SER B O 1
ATOM 5125 N N . ASP B 1 96 ? -9.383 -36.875 -15.984 1 91.56 96 ASP B N 1
ATOM 5126 C CA . ASP B 1 96 ? -9.211 -36.594 -17.406 1 91.56 96 ASP B CA 1
ATOM 5127 C C . ASP B 1 96 ? -10.055 -35.406 -17.844 1 91.56 96 ASP B C 1
ATOM 5129 O O . ASP B 1 96 ? -9.953 -34.938 -18.969 1 91.56 96 ASP B O 1
ATOM 5133 N N . LEU B 1 97 ? -10.828 -34.875 -17 1 94.81 97 LEU B N 1
ATOM 5134 C CA . LEU B 1 97 ? -11.688 -33.75 -17.344 1 94.81 97 LEU B CA 1
ATOM 5135 C C . LEU B 1 97 ? -10.883 -32.438 -17.406 1 94.81 97 LEU B C 1
ATOM 5137 O O . LEU B 1 97 ? -9.953 -32.25 -16.625 1 94.81 97 LEU B O 1
ATOM 5141 N N . PRO B 1 98 ? -11.258 -31.578 -18.375 1 95.38 98 PRO B N 1
ATOM 5142 C CA . PRO B 1 98 ? -10.664 -30.234 -18.359 1 95.38 98 PRO B CA 1
ATOM 5143 C C . PRO B 1 98 ? -11.008 -29.453 -17.094 1 95.38 98 PRO B C 1
ATOM 5145 O O . PRO B 1 98 ? -12.125 -29.578 -16.578 1 95.38 98 PRO B O 1
ATOM 5148 N N . VAL B 1 99 ? -10.125 -28.625 -16.719 1 96 99 VAL B N 1
ATOM 5149 C CA . VAL B 1 99 ? -10.266 -28 -15.406 1 96 99 VAL B CA 1
ATOM 5150 C C . VAL B 1 99 ? -10.5 -26.5 -15.578 1 96 99 VAL B C 1
ATOM 5152 O O . VAL B 1 99 ? -9.992 -25.891 -16.516 1 96 99 VAL B O 1
ATOM 5155 N N . CYS B 1 100 ? -11.289 -25.953 -14.734 1 96.94 100 CYS B N 1
ATOM 5156 C CA . CYS B 1 100 ? -11.477 -24.531 -14.547 1 96.94 100 CYS B CA 1
ATOM 5157 C C . CYS B 1 100 ? -11.289 -24.125 -13.086 1 96.94 100 CYS B C 1
ATOM 5159 O O . CYS B 1 100 ? -11.969 -24.656 -12.203 1 96.94 100 CYS B O 1
ATOM 5161 N N . LEU B 1 101 ? -10.367 -23.297 -12.867 1 97.75 101 LEU B N 1
ATOM 5162 C CA . LEU B 1 101 ? -10.07 -22.875 -11.508 1 97.75 101 LEU B CA 1
ATOM 5163 C C . LEU B 1 101 ? -10.43 -21.406 -11.312 1 97.75 101 LEU B C 1
ATOM 5165 O O . LEU B 1 101 ? -9.891 -20.531 -12 1 97.75 101 LEU B O 1
ATOM 5169 N N . ILE B 1 102 ? -11.273 -21.125 -10.344 1 98.06 102 ILE B N 1
ATOM 5170 C CA . ILE B 1 102 ? -11.641 -19.75 -9.992 1 98.06 102 ILE B CA 1
ATOM 5171 C C . ILE B 1 102 ? -10.906 -19.328 -8.719 1 98.06 102 ILE B C 1
ATOM 5173 O O . ILE B 1 102 ? -11.055 -19.969 -7.672 1 98.06 102 ILE B O 1
ATOM 5177 N N . PHE B 1 103 ? -10.125 -18.297 -8.836 1 97.5 103 PHE B N 1
ATOM 5178 C CA . PHE B 1 103 ? -9.359 -17.781 -7.703 1 97.5 103 PHE B CA 1
ATOM 5179 C C . PHE B 1 103 ? -9.805 -16.375 -7.34 1 97.5 103 PHE B C 1
ATOM 5181 O O . PHE B 1 103 ? -10.273 -15.625 -8.203 1 97.5 103 PHE B O 1
ATOM 5188 N N . ALA B 1 104 ? -9.664 -16.062 -6.098 1 95.88 104 ALA B N 1
ATOM 5189 C CA . ALA B 1 104 ? -9.797 -14.688 -5.641 1 95.88 104 ALA B CA 1
ATOM 5190 C C . ALA B 1 104 ? -8.562 -14.242 -4.875 1 95.88 104 ALA B C 1
ATOM 5192 O O . ALA B 1 104 ? -8.109 -14.93 -3.959 1 95.88 104 ALA B O 1
ATOM 5193 N N . ILE B 1 105 ? -7.969 -13.148 -5.293 1 94.56 105 ILE B N 1
ATOM 5194 C CA . ILE B 1 105 ? -6.84 -12.555 -4.586 1 94.56 105 ILE B CA 1
ATOM 5195 C C . ILE B 1 105 ? -7.152 -11.102 -4.238 1 94.56 105 ILE B C 1
ATOM 5197 O O . ILE B 1 105 ? -8.086 -10.516 -4.785 1 94.56 105 ILE B O 1
ATOM 5201 N N . GLY B 1 106 ? -6.41 -10.57 -3.285 1 91 106 GLY B N 1
ATOM 5202 C CA . GLY B 1 106 ? -6.613 -9.195 -2.852 1 91 106 GLY B CA 1
ATOM 5203 C C . GLY B 1 106 ? -6.273 -8.977 -1.389 1 91 106 GLY B C 1
ATOM 5204 O O . GLY B 1 106 ? -5.789 -9.891 -0.715 1 91 106 GLY B O 1
ATOM 5205 N N . GLU B 1 107 ? -6.605 -7.801 -1.005 1 86.5 107 GLU B N 1
ATOM 5206 C CA . GLU B 1 107 ? -6.277 -7.426 0.367 1 86.5 107 GLU B CA 1
ATOM 5207 C C . GLU B 1 107 ? -7.133 -8.195 1.369 1 86.5 107 GLU B C 1
ATOM 5209 O O . GLU B 1 107 ? -8.242 -8.625 1.044 1 86.5 107 GLU B O 1
ATOM 5214 N N . LYS B 1 108 ? -6.586 -8.211 2.555 1 78.75 108 LYS B N 1
ATOM 5215 C CA . LYS B 1 108 ? -7.258 -8.93 3.631 1 78.75 108 LYS B CA 1
ATOM 5216 C C . LYS B 1 108 ? -8.562 -8.242 4.023 1 78.75 108 LYS B C 1
ATOM 5218 O O . LYS B 1 108 ? -8.633 -7.012 4.059 1 78.75 108 LYS B O 1
ATOM 5223 N N . ARG B 1 109 ? -9.516 -9.023 4.281 1 70 109 ARG B N 1
ATOM 5224 C CA . ARG B 1 109 ? -10.758 -8.672 4.949 1 70 109 ARG B CA 1
ATOM 5225 C C . ARG B 1 109 ? -11.594 -7.715 4.098 1 70 109 ARG B C 1
ATOM 5227 O O . ARG B 1 109 ? -12.156 -6.75 4.613 1 70 109 ARG B O 1
ATOM 5234 N N . TRP B 1 110 ? -11.641 -7.992 2.869 1 74.94 110 TRP B N 1
ATOM 5235 C CA . TRP B 1 110 ? -12.477 -7.176 1.995 1 74.94 110 TRP B CA 1
ATOM 5236 C C . TRP B 1 110 ? -13.523 -8.031 1.285 1 74.94 110 TRP B C 1
ATOM 5238 O O . TRP B 1 110 ? -14.047 -7.641 0.24 1 74.94 110 TRP B O 1
ATOM 5248 N N . GLY B 1 111 ? -13.688 -9.273 1.754 1 83.88 111 GLY B N 1
ATOM 5249 C CA . GLY B 1 111 ? -14.852 -10.023 1.312 1 83.88 111 GLY B CA 1
ATOM 5250 C C . GLY B 1 111 ? -14.523 -11.078 0.269 1 83.88 111 GLY B C 1
ATOM 5251 O O . GLY B 1 111 ? -15.391 -11.477 -0.513 1 83.88 111 GLY B O 1
ATOM 5252 N N . LYS B 1 112 ? -13.359 -11.453 0.148 1 89.69 112 LYS B N 1
ATOM 5253 C CA . LYS B 1 112 ? -13.008 -12.492 -0.819 1 89.69 112 LYS B CA 1
ATOM 5254 C C . LYS B 1 112 ? -13.797 -13.773 -0.569 1 89.69 112 LYS B C 1
ATOM 5256 O O . LYS B 1 112 ? -14.461 -14.281 -1.474 1 89.69 112 LYS B O 1
ATOM 5261 N N . SER B 1 113 ? -13.734 -14.219 0.689 1 90.25 113 SER B N 1
ATOM 5262 C CA . SER B 1 113 ? -14.406 -15.469 1.025 1 90.25 113 SER B CA 1
ATOM 5263 C C . SER B 1 113 ? -15.922 -15.328 0.915 1 90.25 113 SER B C 1
ATOM 5265 O O . SER B 1 113 ? -16.609 -16.281 0.539 1 90.25 113 SER B O 1
ATOM 5267 N N . PHE B 1 114 ? -16.422 -14.211 1.207 1 90.94 114 PHE B N 1
ATOM 5268 C CA . PHE B 1 114 ? -17.828 -13.914 1.037 1 90.94 114 PHE B CA 1
ATOM 5269 C C . PHE B 1 114 ? -18.266 -14.102 -0.415 1 90.94 114 PHE B C 1
ATOM 5271 O O . PHE B 1 114 ? -19.266 -14.758 -0.692 1 90.94 114 PHE B O 1
ATOM 5278 N N . LEU B 1 115 ? -17.469 -13.586 -1.232 1 93.88 115 LEU B N 1
ATOM 5279 C CA . LEU B 1 115 ? -17.75 -13.672 -2.662 1 93.88 115 LEU B CA 1
ATOM 5280 C C . LEU B 1 115 ? -17.656 -15.117 -3.145 1 93.88 115 LEU B C 1
ATOM 5282 O O . LEU B 1 115 ? -18.516 -15.578 -3.904 1 93.88 115 LEU B O 1
ATOM 5286 N N . MET B 1 116 ? -16.641 -15.781 -2.711 1 95.62 116 MET B N 1
ATOM 5287 C CA . MET B 1 116 ? -16.422 -17.156 -3.139 1 95.62 116 MET B CA 1
ATOM 5288 C C . MET B 1 116 ? -17.562 -18.062 -2.699 1 95.62 116 MET B C 1
ATOM 5290 O O . MET B 1 116 ? -17.953 -18.969 -3.426 1 95.62 116 MET B O 1
ATOM 5294 N N . ASN B 1 117 ? -18.125 -17.797 -1.544 1 93.75 117 ASN B N 1
ATOM 5295 C CA . ASN B 1 117 ? -19.219 -18.609 -1.026 1 93.75 117 ASN B CA 1
ATOM 5296 C C . ASN B 1 117 ? -20.484 -18.438 -1.856 1 93.75 117 ASN B C 1
ATOM 5298 O O . ASN B 1 117 ? -21.266 -19.391 -2.027 1 93.75 117 ASN B O 1
ATOM 5302 N N . TYR B 1 118 ? -20.734 -17.312 -2.332 1 95.31 118 TYR B N 1
ATOM 5303 C CA . TYR B 1 118 ? -21.891 -17.125 -3.207 1 95.31 118 TYR B CA 1
ATOM 5304 C C . TYR B 1 118 ? -21.641 -17.75 -4.574 1 95.31 118 TYR B C 1
ATOM 5306 O O . TYR B 1 118 ? -22.562 -18.234 -5.227 1 95.31 118 TYR B O 1
ATOM 5314 N N . ILE B 1 119 ? -20.422 -17.703 -5.008 1 96.75 119 ILE B N 1
ATOM 5315 C CA . ILE B 1 119 ? -20.078 -18.391 -6.25 1 96.75 119 ILE B CA 1
ATOM 5316 C C . ILE B 1 119 ? -20.328 -19.891 -6.105 1 96.75 119 ILE B C 1
ATOM 5318 O O . ILE B 1 119 ? -20.844 -20.531 -7.023 1 96.75 119 ILE B O 1
ATOM 5322 N N . LEU B 1 120 ? -20 -20.391 -4.93 1 95.62 120 LEU B N 1
ATOM 5323 C CA . LEU B 1 120 ? -20.266 -21.797 -4.648 1 95.62 120 LEU B CA 1
ATOM 5324 C C . LEU B 1 120 ? -21.75 -22.125 -4.797 1 95.62 120 LEU B C 1
ATOM 5326 O O . LEU B 1 120 ? -22.109 -23.141 -5.391 1 95.62 120 LEU B O 1
ATOM 5330 N N . ARG B 1 121 ? -22.594 -21.234 -4.266 1 93.94 121 ARG B N 1
ATOM 5331 C CA . ARG B 1 121 ? -24.031 -21.438 -4.344 1 93.94 121 ARG B CA 1
ATOM 5332 C C . ARG B 1 121 ? -24.516 -21.422 -5.789 1 93.94 121 ARG B C 1
ATOM 5334 O O . ARG B 1 121 ? -25.312 -22.266 -6.191 1 93.94 121 ARG B O 1
ATOM 5341 N N . ALA B 1 122 ? -24.016 -20.516 -6.496 1 95.88 122 ALA B N 1
ATOM 5342 C CA . ALA B 1 122 ? -24.422 -20.391 -7.895 1 95.88 122 ALA B CA 1
ATOM 5343 C C . ALA B 1 122 ? -23.969 -21.594 -8.703 1 95.88 122 ALA B C 1
ATOM 5345 O O . ALA B 1 122 ? -24.719 -22.094 -9.562 1 95.88 122 ALA B O 1
ATOM 5346 N N . LEU B 1 123 ? -22.797 -22.062 -8.453 1 95.5 123 LEU B N 1
ATOM 5347 C CA . LEU B 1 123 ? -22.266 -23.234 -9.164 1 95.5 123 LEU B CA 1
ATOM 5348 C C . LEU B 1 123 ? -23.062 -24.484 -8.812 1 95.5 123 LEU B C 1
ATOM 5350 O O . LEU B 1 123 ? -23.281 -25.344 -9.672 1 95.5 123 LEU B O 1
ATOM 5354 N N . SER B 1 124 ? -23.406 -24.562 -7.582 1 91.5 124 SER B N 1
ATOM 5355 C CA . SER B 1 124 ? -24.219 -25.688 -7.145 1 91.5 124 SER B CA 1
ATOM 5356 C C . SER B 1 124 ? -25.547 -25.75 -7.891 1 91.5 124 SER B C 1
ATOM 5358 O O . SER B 1 124 ? -26.016 -26.828 -8.266 1 91.5 124 SER B O 1
ATOM 5360 N N . CYS B 1 125 ? -26.109 -24.609 -8.086 1 91.06 125 CYS B N 1
ATOM 5361 C CA . CYS B 1 125 ? -27.344 -24.531 -8.844 1 91.06 125 CYS B CA 1
ATOM 5362 C C . CYS B 1 125 ? -27.125 -24.922 -10.305 1 91.06 125 CYS B C 1
ATOM 5364 O O . CYS B 1 125 ? -27.906 -25.672 -10.875 1 91.06 125 CYS B O 1
ATOM 5366 N N . GLN B 1 126 ? -26.094 -24.469 -10.828 1 91.88 126 GLN B N 1
ATOM 5367 C CA . GLN B 1 126 ? -25.781 -24.766 -12.219 1 91.88 126 GLN B CA 1
ATOM 5368 C C . GLN B 1 126 ? -25.516 -26.266 -12.414 1 91.88 126 GLN B C 1
ATOM 5370 O O . GLN B 1 126 ? -25.922 -26.844 -13.43 1 91.88 126 GLN B O 1
ATOM 5375 N N . GLU B 1 127 ? -24.781 -26.812 -11.539 1 90.56 127 GLU B N 1
ATOM 5376 C CA . GLU B 1 127 ? -24.484 -28.234 -11.617 1 90.56 127 GLU B CA 1
ATOM 5377 C C . GLU B 1 127 ? -25.75 -29.078 -11.617 1 90.56 127 GLU B C 1
ATOM 5379 O O . GLU B 1 127 ? -25.828 -30.109 -12.289 1 90.56 127 GLU B O 1
ATOM 5384 N N . ARG B 1 128 ? -26.781 -28.656 -10.914 1 87.69 128 ARG B N 1
ATOM 5385 C CA . ARG B 1 128 ? -28.047 -29.359 -10.805 1 87.69 128 ARG B CA 1
ATOM 5386 C C . ARG B 1 128 ? -28.953 -29.047 -11.992 1 87.69 128 ARG B C 1
ATOM 5388 O O . ARG B 1 128 ? -30.062 -29.562 -12.078 1 87.69 128 ARG B O 1
ATOM 5395 N N . GLY B 1 129 ? -28.547 -28.172 -12.836 1 86.5 129 GLY B N 1
ATOM 5396 C CA . GLY B 1 129 ? -29.344 -27.797 -13.992 1 86.5 129 GLY B CA 1
ATOM 5397 C C . GLY B 1 129 ? -30.453 -26.828 -13.648 1 86.5 129 GLY B C 1
ATOM 5398 O O . GLY B 1 129 ? -31.469 -26.75 -14.359 1 86.5 129 GLY B O 1
ATOM 5399 N N . GLU B 1 130 ? -30.344 -26.203 -12.523 1 87.88 130 GLU B N 1
ATOM 5400 C CA . GLU B 1 130 ? -31.328 -25.203 -12.094 1 87.88 130 GLU B CA 1
ATOM 5401 C C . GLU B 1 130 ? -30.953 -23.812 -12.594 1 87.88 130 GLU B C 1
ATOM 5403 O O . GLU B 1 130 ? -29.812 -23.562 -12.977 1 87.88 130 GLU B O 1
ATOM 5408 N N . PRO B 1 131 ? -31.984 -22.969 -12.656 1 89.62 131 PRO B N 1
ATOM 5409 C CA . PRO B 1 131 ? -31.641 -21.594 -13 1 89.62 131 PRO B CA 1
ATOM 5410 C C . PRO B 1 131 ? -30.672 -20.953 -12 1 89.62 131 PRO B C 1
ATOM 5412 O O . PRO B 1 131 ? -30.766 -21.219 -10.797 1 89.62 131 PRO B O 1
ATOM 5415 N N . LEU B 1 132 ? -29.875 -20.203 -12.508 1 88.69 132 LEU B N 1
ATOM 5416 C CA . LEU B 1 132 ? -28.844 -19.594 -11.68 1 88.69 132 LEU B CA 1
ATOM 5417 C C . LEU B 1 132 ? -29.469 -18.75 -10.57 1 88.69 132 LEU B C 1
ATOM 5419 O O . LEU B 1 132 ? -30.344 -17.938 -10.82 1 88.69 132 LEU B O 1
ATOM 5423 N N . SER B 1 133 ? -29.094 -19.062 -9.352 1 89.62 133 SER B N 1
ATOM 5424 C CA . SER B 1 133 ? -29.562 -18.359 -8.164 1 89.62 133 SER B CA 1
ATOM 5425 C C . SER B 1 133 ? -28.5 -18.344 -7.07 1 89.62 133 SER B C 1
ATOM 5427 O O . SER B 1 133 ? -27.562 -19.156 -7.09 1 89.62 133 SER B O 1
ATOM 5429 N N . LEU B 1 134 ? -28.562 -17.391 -6.203 1 92.19 134 LEU B N 1
ATOM 5430 C CA . LEU B 1 134 ? -27.609 -17.297 -5.105 1 92.19 134 LEU B CA 1
ATOM 5431 C C . LEU B 1 134 ? -28.125 -18.031 -3.869 1 92.19 134 LEU B C 1
ATOM 5433 O O . LEU B 1 134 ? -27.562 -17.891 -2.781 1 92.19 134 LEU B O 1
ATOM 5437 N N . GLY B 1 135 ? -29.172 -18.844 -4.094 1 86.44 135 GLY B N 1
ATOM 5438 C CA . GLY B 1 135 ? -29.719 -19.609 -2.98 1 86.44 135 GLY B CA 1
ATOM 5439 C C . GLY B 1 135 ? -30.906 -18.938 -2.312 1 86.44 135 GLY B C 1
ATOM 5440 O O . GLY B 1 135 ? -31.359 -17.891 -2.764 1 86.44 135 GLY B O 1
ATOM 5441 N N . PRO B 1 136 ? -31.375 -19.578 -1.318 1 87.38 136 PRO B N 1
ATOM 5442 C CA . PRO B 1 136 ? -32.531 -19.016 -0.617 1 87.38 136 PRO B CA 1
ATOM 5443 C C . PRO B 1 136 ? -32.188 -17.75 0.164 1 87.38 136 PRO B C 1
ATOM 5445 O O . PRO B 1 136 ? -31.094 -17.641 0.719 1 87.38 136 PRO B O 1
ATOM 5448 N N . ASP B 1 137 ? -33.125 -16.906 0.367 1 88.31 137 ASP B N 1
ATOM 5449 C CA . ASP B 1 137 ? -32.938 -15.57 0.935 1 88.31 137 ASP B CA 1
ATOM 5450 C C . ASP B 1 137 ? -32.562 -15.648 2.414 1 88.31 137 ASP B C 1
ATOM 5452 O O . ASP B 1 137 ? -31.75 -14.867 2.902 1 88.31 137 ASP B O 1
ATOM 5456 N N . GLY B 1 138 ? -33.125 -16.547 3.111 1 86.94 138 GLY B N 1
ATOM 5457 C CA . GLY B 1 138 ? -32.969 -16.578 4.559 1 86.94 138 GLY B CA 1
ATOM 5458 C C . GLY B 1 138 ? -31.844 -17.5 5.02 1 86.94 138 GLY B C 1
ATOM 5459 O O . GLY B 1 138 ? -31.516 -17.531 6.211 1 86.94 138 GLY B O 1
ATOM 5460 N N . GLU B 1 139 ? -31.188 -18.141 4.195 1 87.88 139 GLU B N 1
ATOM 5461 C CA . GLU B 1 139 ? -30.156 -19.109 4.578 1 87.88 139 GLU B CA 1
ATOM 5462 C C . GLU B 1 139 ? -28.812 -18.422 4.832 1 87.88 139 GLU B C 1
ATOM 5464 O O . GLU B 1 139 ? -28.375 -17.609 4.031 1 87.88 139 GLU B O 1
ATOM 5469 N N . PRO B 1 140 ? -28.219 -18.781 5.98 1 87.5 140 PRO B N 1
ATOM 5470 C CA . PRO B 1 140 ? -26.891 -18.219 6.242 1 87.5 140 PRO B CA 1
ATOM 5471 C C . PRO B 1 140 ? -25.844 -18.688 5.234 1 87.5 140 PRO B C 1
ATOM 5473 O O . PRO B 1 140 ? -25.969 -19.781 4.668 1 87.5 140 PRO B O 1
ATOM 5476 N N . LEU B 1 141 ? -24.938 -17.859 5.023 1 87.88 141 LEU B N 1
ATOM 5477 C CA . LEU B 1 141 ? -23.891 -18.141 4.047 1 87.88 141 LEU B CA 1
ATOM 5478 C C . LEU B 1 141 ? -22.844 -19.078 4.637 1 87.88 141 LEU B C 1
ATOM 5480 O O . LEU B 1 141 ? -22.188 -18.734 5.621 1 87.88 141 LEU B O 1
ATOM 5484 N N . ASN B 1 142 ? -22.703 -20.25 4.039 1 83.19 142 ASN B N 1
ATOM 5485 C CA . ASN B 1 142 ? -21.703 -21.219 4.473 1 83.19 142 ASN B CA 1
ATOM 5486 C C . ASN B 1 142 ? -20.688 -21.516 3.377 1 83.19 142 ASN B C 1
ATOM 5488 O O . ASN B 1 142 ? -20.922 -21.203 2.209 1 83.19 142 ASN B O 1
ATOM 5492 N N . GLY B 1 143 ? -19.531 -22.078 3.705 1 88.88 143 GLY B N 1
ATOM 5493 C CA . GLY B 1 143 ? -18.438 -22.391 2.787 1 88.88 143 GLY B CA 1
ATOM 5494 C C . GLY B 1 143 ? -17.078 -22.094 3.363 1 88.88 143 GLY B C 1
ATOM 5495 O O . GLY B 1 143 ? -16.719 -22.578 4.441 1 88.88 143 GLY B O 1
ATOM 5496 N N . PHE B 1 144 ? -16.438 -21.297 2.625 1 88.19 144 PHE B N 1
ATOM 5497 C CA . PHE B 1 144 ? -15.156 -20.844 3.16 1 88.19 144 PHE B CA 1
ATOM 5498 C C . PHE B 1 144 ? -15.367 -19.984 4.398 1 88.19 144 PHE B C 1
ATOM 5500 O O . PHE B 1 144 ? -16.328 -19.219 4.469 1 88.19 144 PHE B O 1
ATOM 5507 N N . GLU B 1 145 ? -14.477 -20.125 5.324 1 79.62 145 GLU B N 1
ATOM 5508 C CA . GLU B 1 145 ? -14.578 -19.312 6.527 1 79.62 145 GLU B CA 1
ATOM 5509 C C . GLU B 1 145 ? -14.422 -17.828 6.203 1 79.62 145 GLU B C 1
ATOM 5511 O O . GLU B 1 145 ? -13.539 -17.453 5.426 1 79.62 145 GLU B O 1
ATOM 5516 N N . TRP B 1 146 ? -15.367 -17.109 6.715 1 74.88 146 TRP B N 1
ATOM 5517 C CA . TRP B 1 146 ? -15.32 -15.664 6.531 1 74.88 146 TRP B CA 1
ATOM 5518 C C . TRP B 1 146 ? -15.805 -14.945 7.781 1 74.88 146 TRP B C 1
ATOM 5520 O O . TRP B 1 146 ? -16.594 -15.492 8.562 1 74.88 146 TRP B O 1
ATOM 5530 N N . LYS B 1 147 ? -15.133 -13.93 8.172 1 69.06 147 LYS B N 1
ATOM 5531 C CA . LYS B 1 147 ? -15.516 -13.109 9.32 1 69.06 147 LYS B CA 1
ATOM 5532 C C . LYS B 1 147 ? -15.195 -11.641 9.07 1 69.06 147 LYS B C 1
ATOM 5534 O O . LYS B 1 147 ? -14.219 -11.312 8.398 1 69.06 147 LYS B O 1
ATOM 5539 N N . ALA B 1 148 ? -16.141 -10.867 9.562 1 64.88 148 ALA B N 1
ATOM 5540 C CA . ALA B 1 148 ? -15.812 -9.445 9.562 1 64.88 148 ALA B CA 1
ATOM 5541 C C . ALA B 1 148 ? -14.773 -9.125 10.641 1 64.88 148 ALA B C 1
ATOM 5543 O O . ALA B 1 148 ? -14.719 -9.789 11.68 1 64.88 148 ALA B O 1
ATOM 5544 N N . GLY B 1 149 ? -13.875 -8.359 10.383 1 63.78 149 GLY B N 1
ATOM 5545 C CA . GLY B 1 149 ? -12.914 -7.977 11.398 1 63.78 149 GLY B CA 1
ATOM 5546 C C . GLY B 1 149 ? -11.508 -7.816 10.859 1 63.78 149 GLY B C 1
ATOM 5547 O O . GLY B 1 149 ? -11.305 -7.73 9.648 1 63.78 149 GLY B O 1
ATOM 5548 N N . VAL B 1 150 ? -10.57 -7.75 11.828 1 67.44 150 VAL B N 1
ATOM 5549 C CA . VAL B 1 150 ? -9.203 -7.41 11.461 1 67.44 150 VAL B CA 1
ATOM 5550 C C . VAL B 1 150 ? -8.32 -8.656 11.547 1 67.44 150 VAL B C 1
ATOM 5552 O O . VAL B 1 150 ? -7.219 -8.68 11 1 67.44 150 VAL B O 1
ATOM 5555 N N . ASP B 1 151 ? -8.875 -9.688 12.078 1 66.94 151 ASP B N 1
ATOM 5556 C CA . ASP B 1 151 ? -8.031 -10.867 12.281 1 66.94 151 ASP B CA 1
ATOM 5557 C C . ASP B 1 151 ? -7.973 -11.719 11.016 1 66.94 151 ASP B C 1
ATOM 5559 O O . ASP B 1 151 ? -8.969 -11.852 10.305 1 66.94 151 ASP B O 1
ATOM 5563 N N . SER B 1 152 ? -6.816 -12.219 10.766 1 66.25 152 SER B N 1
ATOM 5564 C CA . SER B 1 152 ? -6.656 -13.086 9.602 1 66.25 152 SER B CA 1
ATOM 5565 C C . SER B 1 152 ? -7.375 -14.414 9.797 1 66.25 152 SER B C 1
ATOM 5567 O O . SER B 1 152 ? -7.324 -14.992 10.891 1 66.25 152 SER B O 1
ATOM 5569 N N . VAL B 1 153 ? -8.016 -14.781 8.773 1 64.38 153 VAL B N 1
ATOM 5570 C CA . VAL B 1 153 ? -8.789 -16.016 8.836 1 64.38 153 VAL B CA 1
ATOM 5571 C C . VAL B 1 153 ? -8.172 -17.062 7.902 1 64.38 153 VAL B C 1
ATOM 5573 O O . VAL B 1 153 ? -7.953 -18.203 8.297 1 64.38 153 VAL B O 1
ATOM 5576 N N . THR B 1 154 ? -7.863 -16.609 6.691 1 71.88 154 THR B N 1
ATOM 5577 C CA . THR B 1 154 ? -7.391 -17.531 5.66 1 71.88 154 THR B CA 1
ATOM 5578 C C . THR B 1 154 ? -5.871 -17.438 5.516 1 71.88 154 THR B C 1
ATOM 5580 O O . THR B 1 154 ? -5.328 -16.359 5.246 1 71.88 154 THR B O 1
ATOM 5583 N N . LYS B 1 155 ? -5.25 -18.547 5.809 1 81.62 155 LYS B N 1
ATOM 5584 C CA . LYS B 1 155 ? -3.811 -18.641 5.574 1 81.62 155 LYS B CA 1
ATOM 5585 C C . LYS B 1 155 ? -3.498 -19.641 4.465 1 81.62 155 LYS B C 1
ATOM 5587 O O . LYS B 1 155 ? -4.066 -20.734 4.434 1 81.62 155 LYS B O 1
ATOM 5592 N N . GLY B 1 156 ? -2.775 -19.156 3.465 1 89 156 GLY B N 1
ATOM 5593 C CA . GLY B 1 156 ? -2.449 -20.016 2.336 1 89 156 GLY B CA 1
ATOM 5594 C C . GLY B 1 156 ? -3.514 -20 1.256 1 89 156 GLY B C 1
ATOM 5595 O O . GLY B 1 156 ? -4.133 -18.969 0.993 1 89 156 GLY B O 1
ATOM 5596 N N . ILE B 1 157 ? -3.609 -21.156 0.536 1 94.56 157 ILE B N 1
ATOM 5597 C CA . ILE B 1 157 ? -4.621 -21.328 -0.503 1 94.56 157 ILE B CA 1
ATOM 5598 C C . ILE B 1 157 ? -5.574 -22.453 -0.124 1 94.56 157 ILE B C 1
ATOM 5600 O O . ILE B 1 157 ? -5.137 -23.578 0.151 1 94.56 157 ILE B O 1
ATOM 5604 N N . TRP B 1 158 ? -6.816 -22.125 -0.151 1 94.19 158 TRP B N 1
ATOM 5605 C CA . TRP B 1 158 ? -7.844 -23.094 0.201 1 94.19 158 TRP B CA 1
ATOM 5606 C C . TRP B 1 158 ? -8.68 -23.469 -1.019 1 94.19 158 TRP B C 1
ATOM 5608 O O . TRP B 1 158 ? -8.977 -22.625 -1.862 1 94.19 158 TRP B O 1
ATOM 5618 N N . ILE B 1 159 ? -9.047 -24.75 -1.071 1 95.69 159 ILE B N 1
ATOM 5619 C CA . ILE B 1 159 ? -9.82 -25.234 -2.203 1 95.69 159 ILE B CA 1
ATOM 5620 C C . ILE B 1 159 ? -11.086 -25.938 -1.699 1 95.69 159 ILE B C 1
ATOM 5622 O O . ILE B 1 159 ? -11.07 -26.578 -0.646 1 95.69 159 ILE B O 1
ATOM 5626 N N . TRP B 1 160 ? -12.156 -25.625 -2.363 1 94.38 160 TRP B N 1
ATOM 5627 C CA . TRP B 1 160 ? -13.352 -26.406 -2.107 1 94.38 160 TRP B CA 1
ATOM 5628 C C . TRP B 1 160 ? -13.156 -27.859 -2.562 1 94.38 160 TRP B C 1
ATOM 5630 O O . TRP B 1 160 ? -12.922 -28.109 -3.746 1 94.38 160 TRP B O 1
ATOM 5640 N N . ASN B 1 161 ? -13.281 -28.797 -1.737 1 90.88 161 ASN B N 1
ATOM 5641 C CA . ASN B 1 161 ? -12.789 -30.141 -1.983 1 90.88 161 ASN B CA 1
ATOM 5642 C C . ASN B 1 161 ? -13.703 -30.906 -2.938 1 90.88 161 ASN B C 1
ATOM 5644 O O . ASN B 1 161 ? -13.328 -31.969 -3.445 1 90.88 161 ASN B O 1
ATOM 5648 N N . LYS B 1 162 ? -14.867 -30.391 -3.232 1 89.25 162 LYS B N 1
ATOM 5649 C CA . LYS B 1 162 ? -15.781 -31.016 -4.188 1 89.25 162 LYS B CA 1
ATOM 5650 C C . LYS B 1 162 ? -15.953 -30.141 -5.434 1 89.25 162 LYS B C 1
ATOM 5652 O O . LYS B 1 162 ? -16.719 -29.172 -5.422 1 89.25 162 LYS B O 1
ATOM 5657 N N . PRO B 1 163 ? -15.336 -30.594 -6.492 1 93 163 PRO B N 1
ATOM 5658 C CA . PRO B 1 163 ? -15.484 -29.812 -7.723 1 93 163 PRO B CA 1
ATOM 5659 C C . PRO B 1 163 ? -16.891 -29.906 -8.32 1 93 163 PRO B C 1
ATOM 5661 O O . PRO B 1 163 ? -17.625 -30.859 -8.039 1 93 163 PRO B O 1
ATOM 5664 N N . PHE B 1 164 ? -17.234 -28.938 -9.062 1 94.56 164 PHE B N 1
ATOM 5665 C CA . PHE B 1 164 ? -18.5 -28.938 -9.789 1 94.56 164 PHE B CA 1
ATOM 5666 C C . PHE B 1 164 ? -18.312 -29.438 -11.219 1 94.56 164 PHE B C 1
ATOM 5668 O O . PHE B 1 164 ? -17.516 -28.875 -11.977 1 94.56 164 PHE B O 1
ATOM 5675 N N . VAL B 1 165 ? -18.938 -30.484 -11.547 1 93.75 165 VAL B N 1
ATOM 5676 C CA . VAL B 1 165 ? -18.844 -31.031 -12.891 1 93.75 165 VAL B CA 1
ATOM 5677 C C . VAL B 1 165 ? -19.969 -30.469 -13.766 1 93.75 165 VAL B C 1
ATOM 5679 O O . VAL B 1 165 ? -21.141 -30.75 -13.531 1 93.75 165 VAL B O 1
ATOM 5682 N N . LEU B 1 166 ? -19.625 -29.656 -14.656 1 94.25 166 LEU B N 1
ATOM 5683 C CA . LEU B 1 166 ? -20.594 -28.984 -15.516 1 94.25 166 LEU B CA 1
ATOM 5684 C C . LEU B 1 166 ? -20.578 -29.578 -16.922 1 94.25 166 LEU B C 1
ATOM 5686 O O . LEU B 1 166 ? -19.5 -29.922 -17.438 1 94.25 166 LEU B O 1
ATOM 5690 N N . GLU B 1 167 ? -21.672 -29.703 -17.469 1 91.19 167 GLU B N 1
ATOM 5691 C CA . GLU B 1 167 ? -21.797 -30.172 -18.844 1 91.19 167 GLU B CA 1
ATOM 5692 C C . GLU B 1 167 ? -21.891 -29 -19.812 1 91.19 167 GLU B C 1
ATOM 5694 O O . GLU B 1 167 ? -22.828 -28.188 -19.734 1 91.19 167 GLU B O 1
ATOM 5699 N N . VAL B 1 168 ? -20.922 -28.906 -20.609 1 85.38 168 VAL B N 1
ATOM 5700 C CA . VAL B 1 168 ? -20.906 -27.844 -21.609 1 85.38 168 VAL B CA 1
ATOM 5701 C C . VAL B 1 168 ? -20.891 -28.438 -23.016 1 85.38 168 VAL B C 1
ATOM 5703 O O . VAL B 1 168 ? -20.922 -29.672 -23.172 1 85.38 168 VAL B O 1
ATOM 5706 N N . MET B 1 169 ? -20.984 -27.625 -24.047 1 82.75 169 MET B N 1
ATOM 5707 C CA . MET B 1 169 ? -21.062 -28.094 -25.438 1 82.75 169 MET B CA 1
ATOM 5708 C C . MET B 1 169 ? -19.859 -28.953 -25.797 1 82.75 169 MET B C 1
ATOM 5710 O O . MET B 1 169 ? -20 -29.922 -26.547 1 82.75 169 MET B O 1
ATOM 5714 N N . SER B 1 170 ? -18.734 -28.641 -25.281 1 81.25 170 SER B N 1
ATOM 5715 C CA . SER B 1 170 ? -17.5 -29.328 -25.625 1 81.25 170 SER B CA 1
ATOM 5716 C C . SER B 1 170 ? -17.312 -30.578 -24.766 1 81.25 170 SER B C 1
ATOM 5718 O O . SER B 1 170 ? -16.438 -31.406 -25.031 1 81.25 170 SER B O 1
ATOM 5720 N N . GLY B 1 171 ? -18.141 -30.766 -23.812 1 88.12 171 GLY B N 1
ATOM 5721 C CA . GLY B 1 171 ? -18.016 -31.891 -22.906 1 88.12 171 GLY B CA 1
ATOM 5722 C C . GLY B 1 171 ? -18.156 -31.5 -21.453 1 88.12 171 GLY B C 1
ATOM 5723 O O . GLY B 1 171 ? -18.75 -30.469 -21.125 1 88.12 171 GLY B O 1
ATOM 5724 N N . LYS B 1 172 ? -17.672 -32.438 -20.656 1 93.31 172 LYS B N 1
ATOM 5725 C CA . LYS B 1 172 ? -17.719 -32.188 -19.219 1 93.31 172 LYS B CA 1
ATOM 5726 C C . LYS B 1 172 ? -16.469 -31.469 -18.75 1 93.31 172 LYS B C 1
ATOM 5728 O O . LYS B 1 172 ? -15.383 -31.656 -19.297 1 93.31 172 LYS B O 1
ATOM 5733 N N . MET B 1 173 ? -16.656 -30.609 -17.844 1 95.12 173 MET B N 1
ATOM 5734 C CA . MET B 1 173 ? -15.531 -29.906 -17.25 1 95.12 173 MET B CA 1
ATOM 5735 C C . MET B 1 173 ? -15.648 -29.875 -15.727 1 95.12 173 MET B C 1
ATOM 5737 O O . MET B 1 173 ? -16.75 -29.953 -15.18 1 95.12 173 MET B O 1
ATOM 5741 N N . ALA B 1 174 ? -14.539 -29.812 -15.07 1 96.06 174 ALA B N 1
ATOM 5742 C CA . ALA B 1 174 ? -14.484 -29.719 -13.609 1 96.06 174 ALA B CA 1
ATOM 5743 C C . ALA B 1 174 ? -14.133 -28.297 -13.172 1 96.06 174 ALA B C 1
ATOM 5745 O O . ALA B 1 174 ? -13.117 -27.75 -13.586 1 96.06 174 ALA B O 1
ATOM 5746 N N . VAL B 1 175 ? -14.992 -27.703 -12.375 1 97.19 175 VAL B N 1
ATOM 5747 C CA . VAL B 1 175 ? -14.781 -26.328 -11.906 1 97.19 175 VAL B CA 1
ATOM 5748 C C . VAL B 1 175 ? -14.406 -26.344 -10.422 1 97.19 175 VAL B C 1
ATOM 5750 O O . VAL B 1 175 ? -15.102 -26.953 -9.609 1 97.19 175 VAL B O 1
ATOM 5753 N N . PHE B 1 176 ? -13.32 -25.734 -10.125 1 97.38 176 PHE B N 1
ATOM 5754 C CA . PHE B 1 176 ? -12.844 -25.625 -8.758 1 97.38 176 PHE B CA 1
ATOM 5755 C C . PHE B 1 176 ? -12.883 -24.172 -8.281 1 97.38 176 PHE B C 1
ATOM 5757 O O . PHE B 1 176 ? -12.617 -23.25 -9.055 1 97.38 176 PHE B O 1
ATOM 5764 N N . VAL B 1 177 ? -13.219 -23.969 -7.023 1 97.62 177 VAL B N 1
ATOM 5765 C CA . VAL B 1 177 ? -13.219 -22.656 -6.395 1 97.62 177 VAL B CA 1
ATOM 5766 C C . VAL B 1 177 ? -12.156 -22.609 -5.297 1 97.62 177 VAL B C 1
ATOM 5768 O O . VAL B 1 177 ? -12.117 -23.469 -4.422 1 97.62 177 VAL B O 1
ATOM 5771 N N . LEU B 1 178 ? -11.32 -21.672 -5.418 1 97.12 178 LEU B N 1
ATOM 5772 C CA . LEU B 1 178 ? -10.219 -21.562 -4.469 1 97.12 178 LEU B CA 1
ATOM 5773 C C . LEU B 1 178 ? -10.195 -20.172 -3.828 1 97.12 178 LEU B C 1
ATOM 5775 O O . LEU B 1 178 ? -10.516 -19.172 -4.484 1 97.12 178 LEU B O 1
ATOM 5779 N N . ASP B 1 179 ? -9.836 -20.109 -2.564 1 93.56 179 ASP B N 1
ATOM 5780 C CA . ASP B 1 179 ? -9.68 -18.875 -1.792 1 93.56 179 ASP B CA 1
ATOM 5781 C C . ASP B 1 179 ? -8.234 -18.703 -1.334 1 93.56 179 ASP B C 1
ATOM 5783 O O . ASP B 1 179 ? -7.566 -19.672 -0.973 1 93.56 179 ASP B O 1
ATOM 5787 N N . THR B 1 180 ? -7.762 -17.531 -1.502 1 91.38 180 THR B N 1
ATOM 5788 C CA . THR B 1 180 ? -6.367 -17.25 -1.175 1 91.38 180 THR B CA 1
ATOM 5789 C C . THR B 1 180 ? -6.277 -16.297 0.02 1 91.38 180 THR B C 1
ATOM 5791 O O . THR B 1 180 ? -7.172 -15.477 0.236 1 91.38 180 THR B O 1
ATOM 5794 N N . GLU B 1 181 ? -5.246 -16.469 0.681 1 83.06 181 GLU B N 1
ATOM 5795 C CA . GLU B 1 181 ? -4.953 -15.586 1.804 1 83.06 181 GLU B CA 1
ATOM 5796 C C . GLU B 1 181 ? -4.871 -14.133 1.353 1 83.06 181 GLU B C 1
ATOM 5798 O O . GLU B 1 181 ? -4.363 -13.844 0.269 1 83.06 181 GLU B O 1
ATOM 5803 N N . GLY B 1 182 ? -5.324 -13.273 2.211 1 80.31 182 GLY B N 1
ATOM 5804 C CA . GLY B 1 182 ? -5.293 -11.852 1.911 1 80.31 182 GLY B CA 1
ATOM 5805 C C . GLY B 1 182 ? -3.893 -11.266 1.931 1 80.31 182 GLY B C 1
ATOM 5806 O O . GLY B 1 182 ? -3.057 -11.672 2.74 1 80.31 182 GLY B O 1
ATOM 5807 N N . SER B 1 183 ? -3.77 -10.266 1.077 1 77.69 183 SER B N 1
ATOM 5808 C CA . SER B 1 183 ? -2.494 -9.562 0.996 1 77.69 183 SER B CA 1
ATOM 5809 C C . SER B 1 183 ? -2.465 -8.359 1.938 1 77.69 183 SER B C 1
ATOM 5811 O O . SER B 1 183 ? -3.494 -7.984 2.502 1 77.69 183 SER B O 1
ATOM 5813 N N . LEU B 1 184 ? -1.222 -7.863 2.195 1 70.25 184 LEU B N 1
ATOM 5814 C CA . LEU B 1 184 ? -0.975 -6.602 2.885 1 70.25 184 LEU B CA 1
ATOM 5815 C C . LEU B 1 184 ? -1.315 -6.715 4.367 1 70.25 184 LEU B C 1
ATOM 5817 O O . LEU B 1 184 ? -1.786 -5.754 4.977 1 70.25 184 LEU B O 1
ATOM 5821 N N . ASP B 1 185 ? -1.207 -7.883 4.812 1 72.25 185 ASP B N 1
ATOM 5822 C CA . ASP B 1 185 ? -1.356 -8.078 6.25 1 72.25 185 ASP B CA 1
ATOM 5823 C C . ASP B 1 185 ? -0.029 -7.871 6.977 1 72.25 185 ASP B C 1
ATOM 5825 O O . ASP B 1 185 ? 1.029 -8.242 6.461 1 72.25 185 ASP B O 1
ATOM 5829 N N . ILE B 1 186 ? -0.152 -7.273 8.094 1 68.5 186 ILE B N 1
ATOM 5830 C CA . ILE B 1 186 ? 1.041 -6.98 8.875 1 68.5 186 ILE B CA 1
ATOM 5831 C C . ILE B 1 186 ? 1.694 -8.281 9.328 1 68.5 186 ILE B C 1
ATOM 5833 O O . ILE B 1 186 ? 2.92 -8.359 9.453 1 68.5 186 ILE B O 1
ATOM 5837 N N . GLN B 1 187 ? 0.878 -9.289 9.508 1 68.19 187 GLN B N 1
ATOM 5838 C CA . GLN B 1 187 ? 1.373 -10.531 10.094 1 68.19 187 GLN B CA 1
ATOM 5839 C C . GLN B 1 187 ? 2.053 -11.406 9.047 1 68.19 187 GLN B C 1
ATOM 5841 O O . GLN B 1 187 ? 2.865 -12.266 9.383 1 68.19 187 GLN B O 1
ATOM 5846 N N . SER B 1 188 ? 1.702 -11.133 7.824 1 71.62 188 SER B N 1
ATOM 5847 C CA . SER B 1 188 ? 2.254 -11.977 6.773 1 71.62 188 SER B CA 1
ATOM 5848 C C . SER B 1 188 ? 3.449 -11.32 6.098 1 71.62 188 SER B C 1
ATOM 5850 O O . SER B 1 188 ? 3.512 -10.094 6 1 71.62 188 SER B O 1
ATOM 5852 N N . SER B 1 189 ? 4.324 -12.172 5.82 1 75.38 189 SER B N 1
ATOM 5853 C CA . SER B 1 189 ? 5.477 -11.68 5.07 1 75.38 189 SER B CA 1
ATOM 5854 C C . SER B 1 189 ? 5.078 -11.25 3.662 1 75.38 189 SER B C 1
ATOM 5856 O O . SER B 1 189 ? 4.242 -11.891 3.025 1 75.38 189 SER B O 1
ATOM 5858 N N . GLN B 1 190 ? 5.582 -10.203 3.281 1 78.56 190 GLN B N 1
ATOM 5859 C CA . GLN B 1 190 ? 5.324 -9.688 1.939 1 78.56 190 GLN B CA 1
ATOM 5860 C C . GLN B 1 190 ? 5.742 -10.703 0.875 1 78.56 190 GLN B C 1
ATOM 5862 O O . GLN B 1 190 ? 5.055 -10.859 -0.137 1 78.56 190 GLN B O 1
ATOM 5867 N N . GLU B 1 191 ? 6.777 -11.406 1.107 1 79.38 191 GLU B N 1
ATOM 5868 C CA . GLU B 1 191 ? 7.281 -12.383 0.15 1 79.38 191 GLU B CA 1
ATOM 5869 C C . GLU B 1 191 ? 6.293 -13.531 -0.039 1 79.38 191 GLU B C 1
ATOM 5871 O O . GLU B 1 191 ? 6.035 -13.961 -1.167 1 79.38 191 GLU B O 1
ATOM 5876 N N . ILE B 1 192 ? 5.805 -13.992 1.015 1 83.19 192 ILE B N 1
ATOM 5877 C CA . ILE B 1 192 ? 4.875 -15.109 0.963 1 83.19 192 ILE B CA 1
ATOM 5878 C C . ILE B 1 192 ? 3.59 -14.688 0.254 1 83.19 192 ILE B C 1
ATOM 5880 O O . ILE B 1 192 ? 3.053 -15.43 -0.57 1 83.19 192 ILE B O 1
ATOM 5884 N N . CYS B 1 193 ? 3.15 -13.523 0.579 1 85.38 193 CYS B N 1
ATOM 5885 C CA . CYS B 1 193 ? 1.938 -13.008 -0.045 1 85.38 193 CYS B CA 1
ATOM 5886 C C . CYS B 1 193 ? 2.102 -12.906 -1.557 1 85.38 193 CYS B C 1
ATOM 5888 O O . CYS B 1 193 ? 1.193 -13.266 -2.309 1 85.38 193 CYS B O 1
ATOM 5890 N N . ILE B 1 194 ? 3.217 -12.492 -1.989 1 87 194 ILE B N 1
ATOM 5891 C CA . ILE B 1 194 ? 3.473 -12.312 -3.414 1 87 194 ILE B CA 1
ATOM 5892 C C . ILE B 1 194 ? 3.555 -13.672 -4.102 1 87 194 ILE B C 1
ATOM 5894 O O . ILE B 1 194 ? 2.996 -13.859 -5.184 1 87 194 ILE B O 1
ATOM 5898 N N . LYS B 1 195 ? 4.195 -14.586 -3.461 1 88.31 195 LYS B N 1
ATOM 5899 C CA . LYS B 1 195 ? 4.336 -15.93 -4.023 1 88.31 195 LYS B CA 1
ATOM 5900 C C . LYS B 1 195 ? 2.977 -16.609 -4.164 1 88.31 195 LYS B C 1
ATOM 5902 O O . LYS B 1 195 ? 2.684 -17.219 -5.199 1 88.31 195 LYS B O 1
ATOM 5907 N N . LEU B 1 196 ? 2.188 -16.484 -3.137 1 91.19 196 LEU B N 1
ATOM 5908 C CA . LEU B 1 196 ? 0.869 -17.094 -3.162 1 91.19 196 LEU B CA 1
ATOM 5909 C C . LEU B 1 196 ? -0.009 -16.469 -4.238 1 91.19 196 LEU B C 1
ATOM 5911 O O . LEU B 1 196 ? -0.726 -17.172 -4.953 1 91.19 196 LEU B O 1
ATOM 5915 N N . SER B 1 197 ? 0.054 -15.188 -4.316 1 92.69 197 SER B N 1
ATOM 5916 C CA . SER B 1 197 ? -0.75 -14.5 -5.32 1 92.69 197 SER B CA 1
ATOM 5917 C C . SER B 1 197 ? -0.269 -14.82 -6.73 1 92.69 197 SER B C 1
ATOM 5919 O O . SER B 1 197 ? -1.078 -14.961 -7.652 1 92.69 197 SER B O 1
ATOM 5921 N N . ALA B 1 198 ? 1.021 -14.914 -6.902 1 90.56 198 ALA B N 1
ATOM 5922 C CA . ALA B 1 198 ? 1.57 -15.289 -8.203 1 90.56 198 ALA B CA 1
ATOM 5923 C C . ALA B 1 198 ? 1.176 -16.703 -8.586 1 90.56 198 ALA B C 1
ATOM 5925 O O . ALA B 1 198 ? 0.816 -16.984 -9.734 1 90.56 198 ALA B O 1
ATOM 5926 N N . LEU B 1 199 ? 1.245 -17.547 -7.598 1 92.88 199 LEU B N 1
ATOM 5927 C CA . LEU B 1 199 ? 0.831 -18.938 -7.824 1 92.88 199 LEU B CA 1
ATOM 5928 C C . LEU B 1 199 ? -0.636 -19 -8.234 1 92.88 199 LEU B C 1
ATOM 5930 O O . LEU B 1 199 ? -0.989 -19.703 -9.18 1 92.88 199 LEU B O 1
ATOM 5934 N N . SER B 1 200 ? -1.455 -18.25 -7.527 1 94.88 200 SER B N 1
ATOM 5935 C CA . SER B 1 200 ? -2.879 -18.203 -7.844 1 94.88 200 SER B CA 1
ATOM 5936 C C . SER B 1 200 ? -3.111 -17.656 -9.25 1 94.88 200 SER B C 1
ATOM 5938 O O . SER B 1 200 ? -4.012 -18.109 -9.953 1 94.88 200 SER B O 1
ATOM 5940 N N . MET B 1 201 ? -2.32 -16.766 -9.609 1 93.75 201 MET B N 1
ATOM 5941 C CA . MET B 1 201 ? -2.441 -16.141 -10.93 1 93.75 201 MET B CA 1
ATOM 5942 C C . MET B 1 201 ? -2.123 -17.141 -12.039 1 93.75 201 MET B C 1
ATOM 5944 O O . MET B 1 201 ? -2.846 -17.219 -13.031 1 93.75 201 MET B O 1
ATOM 5948 N N . ILE B 1 202 ? -1.129 -17.906 -11.883 1 92.88 202 ILE B N 1
ATOM 5949 C CA . ILE B 1 202 ? -0.706 -18.859 -12.898 1 92.88 202 ILE B CA 1
ATOM 5950 C C . ILE B 1 202 ? -1.711 -20.016 -12.984 1 92.88 202 ILE B C 1
ATOM 5952 O O . ILE B 1 202 ? -2.082 -20.438 -14.078 1 92.88 202 ILE B O 1
ATOM 5956 N N . LEU B 1 203 ? -2.219 -20.406 -11.875 1 93.88 203 LEU B N 1
ATOM 5957 C CA . LEU B 1 203 ? -3.092 -21.562 -11.828 1 93.88 203 LEU B CA 1
ATOM 5958 C C . LEU B 1 203 ? -4.504 -21.219 -12.281 1 93.88 203 LEU B C 1
ATOM 5960 O O . LEU B 1 203 ? -5.227 -22.062 -12.805 1 93.88 203 LEU B O 1
ATOM 5964 N N . SER B 1 204 ? -4.863 -20.016 -12.133 1 95.62 204 SER B N 1
ATOM 5965 C CA . SER B 1 204 ? -6.258 -19.625 -12.305 1 95.62 204 SER B CA 1
ATOM 5966 C C . SER B 1 204 ? -6.652 -19.609 -13.781 1 95.62 204 SER B C 1
ATOM 5968 O O . SER B 1 204 ? -5.836 -19.281 -14.648 1 95.62 204 SER B O 1
ATOM 5970 N N . SER B 1 205 ? -7.895 -20.078 -14 1 95.19 205 SER B N 1
ATOM 5971 C CA . SER B 1 205 ? -8.578 -19.828 -15.266 1 95.19 205 SER B CA 1
ATOM 5972 C C . SER B 1 205 ? -9.305 -18.484 -15.25 1 95.19 205 SER B C 1
ATOM 5974 O O . SER B 1 205 ? -9.406 -17.828 -16.281 1 95.19 205 SER B O 1
ATOM 5976 N N . TYR B 1 206 ? -9.797 -18.25 -14.141 1 97.19 206 TYR B N 1
ATOM 5977 C CA . TYR B 1 206 ? -10.492 -17 -13.852 1 97.19 206 TYR B CA 1
ATOM 5978 C C . TYR B 1 206 ? -10.039 -16.438 -12.508 1 97.19 206 TYR B C 1
ATOM 5980 O O . TYR B 1 206 ? -10.359 -16.984 -11.453 1 97.19 206 TYR B O 1
ATOM 5988 N N . LEU B 1 207 ? -9.297 -15.344 -12.602 1 97.5 207 LEU B N 1
ATOM 5989 C CA . LEU B 1 207 ? -8.742 -14.719 -11.406 1 97.5 207 LEU B CA 1
ATOM 5990 C C . LEU B 1 207 ? -9.5 -13.438 -11.062 1 97.5 207 LEU B C 1
ATOM 5992 O O . LEU B 1 207 ? -9.625 -12.539 -11.891 1 97.5 207 LEU B O 1
ATOM 5996 N N . ILE B 1 208 ? -10.031 -13.422 -9.891 1 97.75 208 ILE B N 1
ATOM 5997 C CA . ILE B 1 208 ? -10.688 -12.219 -9.398 1 97.75 208 ILE B CA 1
ATOM 5998 C C . ILE B 1 208 ? -9.727 -11.438 -8.5 1 97.75 208 ILE B C 1
ATOM 6000 O O . ILE B 1 208 ? -9.266 -11.945 -7.48 1 97.75 208 ILE B O 1
ATOM 6004 N N . PHE B 1 209 ? -9.398 -10.312 -8.961 1 96.5 209 PHE B N 1
ATOM 6005 C CA . PHE B 1 209 ? -8.625 -9.406 -8.125 1 96.5 209 PHE B CA 1
ATOM 6006 C C . PHE B 1 209 ? -9.547 -8.438 -7.395 1 96.5 209 PHE B C 1
ATOM 6008 O O . PHE B 1 209 ? -10.023 -7.457 -7.98 1 96.5 209 PHE B O 1
ATOM 6015 N N . ASN B 1 210 ? -9.672 -8.758 -6.082 1 95.25 210 ASN B N 1
ATOM 6016 C CA . ASN B 1 210 ? -10.602 -8.008 -5.238 1 95.25 210 ASN B CA 1
ATOM 6017 C C . ASN B 1 210 ? -9.961 -6.738 -4.688 1 95.25 210 ASN B C 1
ATOM 6019 O O . ASN B 1 210 ? -9 -6.805 -3.922 1 95.25 210 ASN B O 1
ATOM 6023 N N . VAL B 1 211 ? -10.516 -5.598 -5.105 1 92.81 211 VAL B N 1
ATOM 6024 C CA . VAL B 1 211 ? -9.945 -4.309 -4.719 1 92.81 211 VAL B CA 1
ATOM 6025 C C . VAL B 1 211 ? -11 -3.479 -3.988 1 92.81 211 VAL B C 1
ATOM 6027 O O . VAL B 1 211 ? -12.164 -3.459 -4.387 1 92.81 211 VAL B O 1
ATOM 6030 N N . ASN B 1 212 ? -10.492 -2.758 -2.977 1 88.38 212 ASN B N 1
ATOM 6031 C CA . ASN B 1 212 ? -11.406 -1.92 -2.211 1 88.38 212 ASN B CA 1
ATOM 6032 C C . ASN B 1 212 ? -11.469 -0.501 -2.77 1 88.38 212 ASN B C 1
ATOM 6034 O O . ASN B 1 212 ? -10.438 0.16 -2.91 1 88.38 212 ASN B O 1
ATOM 6038 N N . SER B 1 213 ? -12.633 -0.028 -3.113 1 86.5 213 SER B N 1
ATOM 6039 C CA . SER B 1 213 ? -12.992 1.346 -3.453 1 86.5 213 SER B CA 1
ATOM 6040 C C . SER B 1 213 ? -12.477 1.726 -4.836 1 86.5 213 SER B C 1
ATOM 6042 O O . SER B 1 213 ? -13.25 2.146 -5.699 1 86.5 213 SER B O 1
ATOM 6044 N N . SER B 1 214 ? -11.125 1.688 -4.977 1 87.81 214 SER B N 1
ATOM 6045 C CA . SER B 1 214 ? -10.531 2.061 -6.258 1 87.81 214 SER B CA 1
ATOM 6046 C C . SER B 1 214 ? -9.125 1.491 -6.402 1 87.81 214 SER B C 1
ATOM 6048 O O . SER B 1 214 ? -8.531 1.029 -5.426 1 87.81 214 SER B O 1
ATOM 6050 N N . LEU B 1 215 ? -8.758 1.534 -7.641 1 88.88 215 LEU B N 1
ATOM 6051 C CA . LEU B 1 215 ? -7.383 1.131 -7.902 1 88.88 215 LEU B CA 1
ATOM 6052 C C . LEU B 1 215 ? -6.41 2.264 -7.578 1 88.88 215 LEU B C 1
ATOM 6054 O O . LEU B 1 215 ? -6.496 3.344 -8.164 1 88.88 215 LEU B O 1
ATOM 6058 N N . LYS B 1 216 ? -5.586 2.014 -6.637 1 87.25 216 LYS B N 1
ATOM 6059 C CA . LYS B 1 216 ? -4.586 2.992 -6.215 1 87.25 216 LYS B CA 1
ATOM 6060 C C . LYS B 1 216 ? -3.174 2.484 -6.484 1 87.25 216 LYS B C 1
ATOM 6062 O O . LYS B 1 216 ? -2.992 1.407 -7.059 1 87.25 216 LYS B O 1
ATOM 6067 N N . THR B 1 217 ? -2.225 3.264 -6.086 1 83.69 217 THR B N 1
ATOM 6068 C CA . THR B 1 217 ? -0.825 2.941 -6.336 1 83.69 217 THR B CA 1
ATOM 6069 C C . THR B 1 217 ? -0.431 1.649 -5.625 1 83.69 217 THR B C 1
ATOM 6071 O O . THR B 1 217 ? 0.348 0.856 -6.156 1 83.69 217 THR B O 1
ATOM 6074 N N . THR B 1 218 ? -0.993 1.446 -4.531 1 83.19 218 THR B N 1
ATOM 6075 C CA . THR B 1 218 ? -0.646 0.26 -3.756 1 83.19 218 THR B CA 1
ATOM 6076 C C . THR B 1 218 ? -1.073 -1.009 -4.488 1 83.19 218 THR B C 1
ATOM 6078 O O . THR B 1 218 ? -0.281 -1.939 -4.645 1 83.19 218 THR B O 1
ATOM 6081 N N . GLU B 1 219 ? -2.291 -1.045 -4.895 1 88.44 219 GLU B N 1
ATOM 6082 C CA . GLU B 1 219 ? -2.803 -2.217 -5.602 1 88.44 219 GLU B CA 1
ATOM 6083 C C . GLU B 1 219 ? -2.055 -2.443 -6.91 1 88.44 219 GLU B C 1
ATOM 6085 O O . GLU B 1 219 ? -1.774 -3.584 -7.285 1 88.44 219 GLU B O 1
ATOM 6090 N N . LEU B 1 220 ? -1.77 -1.373 -7.543 1 88.75 220 LEU B N 1
ATOM 6091 C CA . LEU B 1 220 ? -1.081 -1.485 -8.82 1 88.75 220 LEU B CA 1
ATOM 6092 C C . LEU B 1 220 ? 0.35 -1.978 -8.633 1 88.75 220 LEU B C 1
ATOM 6094 O O . LEU B 1 220 ? 0.853 -2.768 -9.43 1 88.75 220 LEU B O 1
ATOM 6098 N N . ASN B 1 221 ? 0.976 -1.488 -7.617 1 84.56 221 ASN B N 1
ATOM 6099 C CA . ASN B 1 221 ? 2.311 -1.981 -7.297 1 84.56 221 ASN B CA 1
ATOM 6100 C C . ASN B 1 221 ? 2.301 -3.479 -7 1 84.56 221 ASN B C 1
ATOM 6102 O O . ASN B 1 221 ? 3.188 -4.211 -7.441 1 84.56 221 ASN B O 1
ATOM 6106 N N . TYR B 1 222 ? 1.347 -3.867 -6.301 1 86.12 222 TYR B N 1
ATOM 6107 C CA . TYR B 1 222 ? 1.255 -5.285 -5.973 1 86.12 222 TYR B CA 1
ATOM 6108 C C . TYR B 1 222 ? 0.953 -6.117 -7.215 1 86.12 222 TYR B C 1
ATOM 6110 O O . TYR B 1 222 ? 1.556 -7.172 -7.422 1 86.12 222 TYR B O 1
ATOM 6118 N N . LEU B 1 223 ? 0.032 -5.629 -7.957 1 89.69 223 LEU B N 1
ATOM 6119 C CA . LEU B 1 223 ? -0.29 -6.352 -9.188 1 89.69 223 LEU B CA 1
ATOM 6120 C C . LEU B 1 223 ? 0.937 -6.477 -10.086 1 89.69 223 LEU B C 1
ATOM 6122 O O . LEU B 1 223 ? 1.145 -7.512 -10.719 1 89.69 223 LEU B O 1
ATOM 6126 N N . GLU B 1 224 ? 1.709 -5.402 -10.156 1 88.81 224 GLU B N 1
ATOM 6127 C CA . GLU B 1 224 ? 2.945 -5.43 -10.93 1 88.81 224 GLU B CA 1
ATOM 6128 C C . GLU B 1 224 ? 3.902 -6.496 -10.406 1 88.81 224 GLU B C 1
ATOM 6130 O O . GLU B 1 224 ? 4.531 -7.211 -11.188 1 88.81 224 GLU B O 1
ATOM 6135 N N . MET B 1 225 ? 3.988 -6.59 -9.117 1 87.12 225 MET B N 1
ATOM 6136 C CA . MET B 1 225 ? 4.867 -7.59 -8.516 1 87.12 225 MET B CA 1
ATOM 6137 C C . MET B 1 225 ? 4.352 -9 -8.781 1 87.12 225 MET B C 1
ATOM 6139 O O . MET B 1 225 ? 5.133 -9.906 -9.07 1 87.12 225 MET B O 1
ATOM 6143 N N . PHE B 1 226 ? 3.025 -9.172 -8.68 1 89.69 226 PHE B N 1
ATOM 6144 C CA . PHE B 1 226 ? 2.443 -10.477 -8.969 1 89.69 226 PHE B CA 1
ATOM 6145 C C . PHE B 1 226 ? 2.76 -10.906 -10.398 1 89.69 226 PHE B C 1
ATOM 6147 O O . PHE B 1 226 ? 3.189 -12.039 -10.633 1 89.69 226 PHE B O 1
ATOM 6154 N N . LEU B 1 227 ? 2.566 -10.008 -11.281 1 89.12 227 LEU B N 1
ATOM 6155 C CA . LEU B 1 227 ? 2.775 -10.289 -12.703 1 89.12 227 LEU B CA 1
ATOM 6156 C C . LEU B 1 227 ? 4.238 -10.625 -12.977 1 89.12 227 LEU B C 1
ATOM 6158 O O . LEU B 1 227 ? 4.535 -11.539 -13.75 1 89.12 227 LEU B O 1
ATOM 6162 N N . HIS B 1 228 ? 5.035 -9.883 -12.312 1 85.06 228 HIS B N 1
ATOM 6163 C CA . HIS B 1 228 ? 6.465 -10.109 -12.508 1 85.06 228 HIS B CA 1
ATOM 6164 C C . HIS B 1 228 ? 6.871 -11.508 -12.062 1 85.06 228 HIS B C 1
ATOM 6166 O O . HIS B 1 228 ? 7.574 -12.219 -12.789 1 85.06 228 HIS B O 1
ATOM 6172 N N . VAL B 1 229 ? 6.477 -11.883 -10.93 1 85.19 229 VAL B N 1
ATOM 6173 C CA . VAL B 1 229 ? 6.816 -13.195 -10.398 1 85.19 229 VAL B CA 1
ATOM 6174 C C . VAL B 1 229 ? 6.156 -14.281 -11.234 1 85.19 229 VAL B C 1
ATOM 6176 O O . VAL B 1 229 ? 6.773 -15.312 -11.523 1 85.19 229 VAL B O 1
ATOM 6179 N N . ALA B 1 230 ? 4.926 -14.047 -11.625 1 88.44 230 ALA B N 1
ATOM 6180 C CA . ALA B 1 230 ? 4.211 -15.016 -12.445 1 88.44 230 ALA B CA 1
ATOM 6181 C C . ALA B 1 230 ? 4.906 -15.219 -13.789 1 88.44 230 ALA B C 1
ATOM 6183 O O . ALA B 1 230 ? 5.074 -16.359 -14.242 1 88.44 230 ALA B O 1
ATOM 6184 N N . LYS B 1 231 ? 5.316 -14.164 -14.383 1 84 231 LYS B N 1
ATOM 6185 C CA . LYS B 1 231 ? 5.996 -14.234 -15.672 1 84 231 LYS B CA 1
ATOM 6186 C C . LYS B 1 231 ? 7.324 -14.977 -15.555 1 84 231 LYS B C 1
ATOM 6188 O O . LYS B 1 231 ? 7.676 -15.781 -16.422 1 84 231 LYS B O 1
ATOM 6193 N N . LYS B 1 232 ? 7.988 -14.695 -14.531 1 79.06 232 LYS B N 1
ATOM 6194 C CA . LYS B 1 232 ? 9.281 -15.336 -14.305 1 79.06 232 LYS B CA 1
ATOM 6195 C C . LYS B 1 232 ? 9.109 -16.828 -14.07 1 79.06 232 LYS B C 1
ATOM 6197 O O . LYS B 1 232 ? 9.953 -17.625 -14.484 1 79.06 232 LYS B O 1
ATOM 6202 N N . THR B 1 233 ? 8.07 -17.172 -13.438 1 77.38 233 THR B N 1
ATOM 6203 C CA . THR B 1 233 ? 7.82 -18.578 -13.086 1 77.38 233 THR B CA 1
ATOM 6204 C C . THR B 1 233 ? 7.246 -19.328 -14.281 1 77.38 233 THR B C 1
ATOM 6206 O O . THR B 1 233 ? 7.5 -20.516 -14.453 1 77.38 233 THR B O 1
ATOM 6209 N N . GLU B 1 234 ? 6.449 -18.656 -15.031 1 71.19 234 GLU B N 1
ATOM 6210 C CA . GLU B 1 234 ? 5.77 -19.25 -16.172 1 71.19 234 GLU B CA 1
ATOM 6211 C C . GLU B 1 234 ? 6.77 -19.844 -17.172 1 71.19 234 GLU B C 1
ATOM 6213 O O . GLU B 1 234 ? 6.504 -20.875 -17.781 1 71.19 234 GLU B O 1
ATOM 6218 N N . MET B 1 235 ? 7.859 -19.25 -17.281 1 66.06 235 MET B N 1
ATOM 6219 C CA . MET B 1 235 ? 8.852 -19.656 -18.266 1 66.06 235 MET B CA 1
ATOM 6220 C C . MET B 1 235 ? 9.258 -21.109 -18.047 1 66.06 235 MET B C 1
ATOM 6222 O O . MET B 1 235 ? 9.695 -21.797 -18.984 1 66.06 235 MET B O 1
ATOM 6226 N N . SER B 1 236 ? 8.781 -21.609 -17.047 1 65.44 236 SER B N 1
ATOM 6227 C CA . SER B 1 236 ? 9.188 -22.969 -16.703 1 65.44 236 SER B CA 1
ATOM 6228 C C . SER B 1 236 ? 8.078 -23.969 -17.047 1 65.44 236 SER B C 1
ATOM 6230 O O . SER B 1 236 ? 8.312 -25.172 -17.031 1 65.44 236 SER B O 1
ATOM 6232 N N . PHE B 1 237 ? 6.957 -23.344 -17.375 1 78 237 PHE B N 1
ATOM 6233 C CA . PHE B 1 237 ? 5.82 -24.234 -17.562 1 78 237 PHE B CA 1
ATOM 6234 C C . PHE B 1 237 ? 5.051 -23.875 -18.828 1 78 237 PHE B C 1
ATOM 6236 O O . PHE B 1 237 ? 5.266 -22.797 -19.406 1 78 237 PHE B O 1
ATOM 6243 N N . ASP B 1 238 ? 4.359 -24.828 -19.328 1 80.62 238 ASP B N 1
ATOM 6244 C CA . ASP B 1 238 ? 3.559 -24.609 -20.531 1 80.62 238 ASP B CA 1
ATOM 6245 C C . ASP B 1 238 ? 2.199 -24 -20.188 1 80.62 238 ASP B C 1
ATOM 6247 O O . ASP B 1 238 ? 1.162 -24.5 -20.625 1 80.62 238 ASP B O 1
ATOM 6251 N N . LEU B 1 239 ? 2.15 -23.109 -19.25 1 87.31 239 LEU B N 1
ATOM 6252 C CA . LEU B 1 239 ? 0.933 -22.391 -18.859 1 87.31 239 LEU B CA 1
ATOM 6253 C C . LEU B 1 239 ? 1.087 -20.891 -19.094 1 87.31 239 LEU B C 1
ATOM 6255 O O . LEU B 1 239 ? 2.205 -20.375 -19.109 1 87.31 239 LEU B O 1
ATOM 6259 N N . LEU B 1 240 ? -0.013 -20.328 -19.312 1 85.75 240 LEU B N 1
ATOM 6260 C CA . LEU B 1 240 ? -0.013 -18.875 -19.375 1 85.75 240 LEU B CA 1
ATOM 6261 C C . LEU B 1 240 ? 0.061 -18.281 -17.969 1 85.75 240 LEU B C 1
ATOM 6263 O O . LEU B 1 240 ? -0.568 -18.797 -17.031 1 85.75 240 LEU B O 1
ATOM 6267 N N . TYR B 1 241 ? 0.812 -17.281 -17.844 1 86.44 241 TYR B N 1
ATOM 6268 C CA . TYR B 1 241 ? 0.943 -16.656 -16.531 1 86.44 241 TYR B CA 1
ATOM 6269 C C . TYR B 1 241 ? -0.364 -16 -16.109 1 86.44 241 TYR B C 1
ATOM 6271 O O . TYR B 1 241 ? -0.616 -15.805 -14.922 1 86.44 241 TYR B O 1
ATOM 6279 N N . LEU B 1 242 ? -1.103 -15.633 -17.125 1 91.25 242 LEU B N 1
ATOM 6280 C CA . LEU B 1 242 ? -2.387 -14.992 -16.859 1 91.25 242 LEU B CA 1
ATOM 6281 C C . LEU B 1 242 ? -3.396 -15.328 -17.938 1 91.25 242 LEU B C 1
ATOM 6283 O O . LEU B 1 242 ? -3.217 -14.945 -19.109 1 91.25 242 LEU B O 1
ATOM 6287 N N . GLN B 1 243 ? -4.379 -16.016 -17.578 1 92.69 243 GLN B N 1
ATOM 6288 C CA . GLN B 1 243 ? -5.387 -16.375 -18.562 1 92.69 243 GLN B CA 1
ATOM 6289 C C . GLN B 1 243 ? -6.523 -15.359 -18.594 1 92.69 243 GLN B C 1
ATOM 6291 O O . GLN B 1 243 ? -6.887 -14.859 -19.656 1 92.69 243 GLN B O 1
ATOM 6296 N N . HIS B 1 244 ? -7.113 -15.109 -17.406 1 95.69 244 HIS B N 1
ATOM 6297 C CA . HIS B 1 244 ? -8.156 -14.094 -17.297 1 95.69 244 HIS B CA 1
ATOM 6298 C C . HIS B 1 244 ? -8.125 -13.43 -15.922 1 95.69 244 HIS B C 1
ATOM 6300 O O . HIS B 1 244 ? -8.133 -14.117 -14.898 1 95.69 244 HIS B O 1
ATOM 6306 N N . LEU B 1 245 ? -8.07 -12.141 -15.992 1 96.5 245 LEU B N 1
ATOM 6307 C CA . LEU B 1 245 ? -8.07 -11.352 -14.766 1 96.5 245 LEU B CA 1
ATOM 6308 C C . LEU B 1 245 ? -9.281 -10.43 -14.703 1 96.5 245 LEU B C 1
ATOM 6310 O O . LEU B 1 245 ? -9.492 -9.609 -15.609 1 96.5 245 LEU B O 1
ATOM 6314 N N . ASP B 1 246 ? -10.086 -10.617 -13.727 1 96.88 246 ASP B N 1
ATOM 6315 C CA . ASP B 1 246 ? -11.211 -9.727 -13.461 1 96.88 246 ASP B CA 1
ATOM 6316 C C . ASP B 1 246 ? -10.938 -8.836 -12.258 1 96.88 246 ASP B C 1
ATOM 6318 O O . ASP B 1 246 ? -10.93 -9.305 -11.117 1 96.88 246 ASP B O 1
ATOM 6322 N N . ILE B 1 247 ? -10.766 -7.578 -12.523 1 96.5 247 ILE B N 1
ATOM 6323 C CA . ILE B 1 247 ? -10.578 -6.625 -11.438 1 96.5 247 ILE B CA 1
ATOM 6324 C C . ILE B 1 247 ? -11.93 -6.211 -10.875 1 96.5 247 ILE B C 1
ATOM 6326 O O . ILE B 1 247 ? -12.695 -5.496 -11.523 1 96.5 247 ILE B O 1
ATOM 6330 N N . LEU B 1 248 ? -12.172 -6.664 -9.703 1 97.31 248 LEU B N 1
ATOM 6331 C CA . LEU B 1 248 ? -13.453 -6.367 -9.062 1 97.31 248 LEU B CA 1
ATOM 6332 C C . LEU B 1 248 ? -13.305 -5.262 -8.023 1 97.31 248 LEU B C 1
ATOM 6334 O O . LEU B 1 248 ? -12.688 -5.465 -6.98 1 97.31 248 LEU B O 1
ATOM 6338 N N . ILE B 1 249 ? -13.906 -4.121 -8.32 1 95.19 249 ILE B N 1
ATOM 6339 C CA . ILE B 1 249 ? -13.875 -3.004 -7.379 1 95.19 249 ILE B CA 1
ATOM 6340 C C . ILE B 1 249 ? -15.062 -3.098 -6.422 1 95.19 249 ILE B C 1
ATOM 6342 O O . ILE B 1 249 ? -16.219 -3.018 -6.848 1 95.19 249 ILE B O 1
ATOM 6346 N N . ARG B 1 250 ? -14.672 -3.205 -5.199 1 92.81 250 ARG B N 1
ATOM 6347 C CA . ARG B 1 250 ? -15.688 -3.293 -4.16 1 92.81 250 ARG B CA 1
ATOM 6348 C C . ARG B 1 250 ? -15.969 -1.924 -3.551 1 92.81 250 ARG B C 1
ATOM 6350 O O . ARG B 1 250 ? -15.141 -1.017 -3.641 1 92.81 250 ARG B O 1
ATOM 6357 N N . ASP B 1 251 ? -17.109 -1.749 -2.924 1 88.56 251 ASP B N 1
ATOM 6358 C CA . ASP B 1 251 ? -17.5 -0.521 -2.244 1 88.56 251 ASP B CA 1
ATOM 6359 C C . ASP B 1 251 ? -17.422 0.681 -3.182 1 88.56 251 ASP B C 1
ATOM 6361 O O . ASP B 1 251 ? -16.844 1.716 -2.82 1 88.56 251 ASP B O 1
ATOM 6365 N N . TRP B 1 252 ? -17.891 0.387 -4.383 1 89.62 252 TRP B N 1
ATOM 6366 C CA . TRP B 1 252 ? -17.922 1.472 -5.359 1 89.62 252 TRP B CA 1
ATOM 6367 C C . TRP B 1 252 ? -18.812 2.611 -4.883 1 89.62 252 TRP B C 1
ATOM 6369 O O . TRP B 1 252 ? -19.922 2.377 -4.379 1 89.62 252 TRP B O 1
ATOM 6379 N N . TYR B 1 253 ? -18.453 3.801 -5.055 1 80.38 253 TYR B N 1
ATOM 6380 C CA . TYR B 1 253 ? -19.078 4.965 -4.43 1 80.38 253 TYR B CA 1
ATOM 6381 C C . TYR B 1 253 ? -20.391 5.312 -5.117 1 80.38 253 TYR B C 1
ATOM 6383 O O . TYR B 1 253 ? -21.297 5.879 -4.492 1 80.38 253 TYR B O 1
ATOM 6391 N N . ASN B 1 254 ? -20.422 5.137 -6.402 1 79.69 254 ASN B N 1
ATOM 6392 C CA . ASN B 1 254 ? -21.609 5.512 -7.16 1 79.69 254 ASN B CA 1
ATOM 6393 C C . ASN B 1 254 ? -22.609 4.367 -7.242 1 79.69 254 ASN B C 1
ATOM 6395 O O . ASN B 1 254 ? -22.484 3.477 -8.086 1 79.69 254 ASN B O 1
ATOM 6399 N N . PHE B 1 255 ? -23.625 4.445 -6.516 1 76.69 255 PHE B N 1
ATOM 6400 C CA . PHE B 1 255 ? -24.609 3.371 -6.363 1 76.69 255 PHE B CA 1
ATOM 6401 C C . PHE B 1 255 ? -25.375 3.148 -7.66 1 76.69 255 PHE B C 1
ATOM 6403 O O . PHE B 1 255 ? -25.781 2.025 -7.957 1 76.69 255 PHE B O 1
ATOM 6410 N N . GLY B 1 256 ? -25.547 4.152 -8.383 1 77.56 256 GLY B N 1
ATOM 6411 C CA . GLY B 1 256 ? -26.297 4.027 -9.625 1 77.56 256 GLY B CA 1
ATOM 6412 C C . GLY B 1 256 ? -25.406 3.801 -10.836 1 77.56 256 GLY B C 1
ATOM 6413 O O . GLY B 1 256 ? -25.906 3.629 -11.953 1 77.56 256 GLY B O 1
ATOM 6414 N N . GLY B 1 257 ? -24.203 3.707 -10.625 1 85.81 257 GLY B N 1
ATOM 6415 C CA . GLY B 1 257 ? -23.266 3.623 -11.734 1 85.81 257 GLY B CA 1
ATOM 6416 C C . GLY B 1 257 ? -22.375 2.402 -11.664 1 85.81 257 GLY B C 1
ATOM 6417 O O . GLY B 1 257 ? -21.141 2.52 -11.75 1 85.81 257 GLY B O 1
ATOM 6418 N N . CYS B 1 258 ? -23.016 1.165 -11.578 1 91.31 258 CYS B N 1
ATOM 6419 C CA . CYS B 1 258 ? -22.219 -0.05 -11.469 1 91.31 258 CYS B CA 1
ATOM 6420 C C . CYS B 1 258 ? -22.406 -0.938 -12.688 1 91.31 258 CYS B C 1
ATOM 6422 O O . CYS B 1 258 ? -22.078 -2.127 -12.656 1 91.31 258 CYS B O 1
ATOM 6424 N N . SER B 1 259 ? -22.844 -0.331 -13.781 1 91.75 259 SER B N 1
ATOM 6425 C CA . SER B 1 259 ? -23.047 -1.095 -15.016 1 91.75 259 SER B CA 1
ATOM 6426 C C . SER B 1 259 ? -21.719 -1.461 -15.656 1 91.75 259 SER B C 1
ATOM 6428 O O . SER B 1 259 ? -20.656 -0.987 -15.234 1 91.75 259 SER B O 1
ATOM 6430 N N . ARG B 1 260 ? -21.828 -2.35 -16.688 1 91.56 260 ARG B N 1
ATOM 6431 C CA . ARG B 1 260 ? -20.641 -2.746 -17.438 1 91.56 260 ARG B CA 1
ATOM 6432 C C . ARG B 1 260 ? -20 -1.543 -18.109 1 91.56 260 ARG B C 1
ATOM 6434 O O . ARG B 1 260 ? -18.781 -1.465 -18.219 1 91.56 260 ARG B O 1
ATOM 6441 N N . ASP B 1 261 ? -20.812 -0.692 -18.5 1 92.56 261 ASP B N 1
ATOM 6442 C CA . ASP B 1 261 ? -20.312 0.511 -19.156 1 92.56 261 ASP B CA 1
ATOM 6443 C C . ASP B 1 261 ? -19.578 1.415 -18.156 1 92.56 261 ASP B C 1
ATOM 6445 O O . ASP B 1 261 ? -18.562 2.01 -18.484 1 92.56 261 ASP B O 1
ATOM 6449 N N . ASP B 1 262 ? -20.156 1.511 -17 1 94 262 ASP B N 1
ATOM 6450 C CA . ASP B 1 262 ? -19.516 2.289 -15.953 1 94 262 ASP B CA 1
ATOM 6451 C C . ASP B 1 262 ? -18.141 1.712 -15.609 1 94 262 ASP B C 1
ATOM 6453 O O . ASP B 1 262 ? -17.172 2.459 -15.406 1 94 262 ASP B O 1
ATOM 6457 N N . ALA B 1 263 ? -18.109 0.425 -15.57 1 94.94 263 ALA B N 1
ATOM 6458 C CA . ALA B 1 263 ? -16.844 -0.254 -15.266 1 94.94 263 ALA B CA 1
ATOM 6459 C C . ALA B 1 263 ? -15.82 -0.023 -16.359 1 94.94 263 ALA B C 1
ATOM 6461 O O . ALA B 1 263 ? -14.641 0.203 -16.078 1 94.94 263 ALA B O 1
ATOM 6462 N N . ARG B 1 264 ? -16.281 -0.084 -17.578 1 92.69 264 ARG B N 1
ATOM 6463 C CA . ARG B 1 264 ? -15.398 0.14 -18.719 1 92.69 264 ARG B CA 1
ATOM 6464 C C . ARG B 1 264 ? -14.852 1.563 -18.703 1 92.69 264 ARG B C 1
ATOM 6466 O O . ARG B 1 264 ? -13.664 1.779 -18.984 1 92.69 264 ARG B O 1
ATOM 6473 N N . ASP B 1 265 ? -15.68 2.5 -18.375 1 92.62 265 ASP B N 1
ATOM 6474 C CA . ASP B 1 265 ? -15.25 3.895 -18.328 1 92.62 265 ASP B CA 1
ATOM 6475 C C . ASP B 1 265 ? -14.195 4.102 -17.234 1 92.62 265 ASP B C 1
ATOM 6477 O O . ASP B 1 265 ? -13.188 4.77 -17.469 1 92.62 265 ASP B O 1
ATOM 6481 N N . TYR B 1 266 ? -14.469 3.576 -16.172 1 92.5 266 TYR B N 1
ATOM 6482 C CA . TYR B 1 266 ? -13.516 3.68 -15.07 1 92.5 266 TYR B CA 1
ATOM 6483 C C . TYR B 1 266 ? -12.188 3.031 -15.445 1 92.5 266 TYR B C 1
ATOM 6485 O O . TYR B 1 266 ? -11.125 3.605 -15.203 1 92.5 266 TYR B O 1
ATOM 6493 N N . PHE B 1 267 ? -12.352 1.915 -16.016 1 93.12 267 PHE B N 1
ATOM 6494 C CA . PHE B 1 267 ? -11.164 1.142 -16.359 1 93.12 267 PHE B CA 1
ATOM 6495 C C . PHE B 1 267 ? -10.336 1.862 -17.406 1 93.12 267 PHE B C 1
ATOM 6497 O O . PHE B 1 267 ? -9.109 1.838 -17.375 1 93.12 267 PHE B O 1
ATOM 6504 N N . ASN B 1 268 ? -10.93 2.445 -18.328 1 92.19 268 ASN B N 1
ATOM 6505 C CA . ASN B 1 268 ? -10.219 3.201 -19.359 1 92.19 268 ASN B CA 1
ATOM 6506 C C . ASN B 1 268 ? -9.469 4.387 -18.766 1 92.19 268 ASN B C 1
ATOM 6508 O O . ASN B 1 268 ? -8.359 4.707 -19.203 1 92.19 268 ASN B O 1
ATOM 6512 N N . LYS B 1 269 ? -10.07 4.957 -17.797 1 89.88 269 LYS B N 1
ATOM 6513 C CA . LYS B 1 269 ? -9.398 6.059 -17.125 1 89.88 269 LYS B CA 1
ATOM 6514 C C . LYS B 1 269 ? -8.148 5.57 -16.391 1 89.88 269 LYS B C 1
ATOM 6516 O O . LYS B 1 269 ? -7.109 6.234 -16.406 1 89.88 269 LYS B O 1
ATOM 6521 N N . VAL B 1 270 ? -8.32 4.465 -15.773 1 89.5 270 VAL B N 1
ATOM 6522 C CA . VAL B 1 270 ? -7.195 3.879 -15.047 1 89.5 270 VAL B CA 1
ATOM 6523 C C . VAL B 1 270 ? -6.074 3.541 -16.031 1 89.5 270 VAL B C 1
ATOM 6525 O O . VAL B 1 270 ? -4.898 3.77 -15.734 1 89.5 270 VAL B O 1
ATOM 6528 N N . LYS B 1 271 ? -6.406 3.018 -17.203 1 90.19 271 LYS B N 1
ATOM 6529 C CA . LYS B 1 271 ? -5.426 2.662 -18.219 1 90.19 271 LYS B CA 1
ATOM 6530 C C . LYS B 1 271 ? -4.652 3.893 -18.688 1 90.19 271 LYS B C 1
ATOM 6532 O O . LYS B 1 271 ? -3.436 3.83 -18.875 1 90.19 271 LYS B O 1
ATOM 6537 N N . GLN B 1 272 ? -5.363 4.883 -18.766 1 87.81 272 GLN B N 1
ATOM 6538 C CA . GLN B 1 272 ? -4.727 6.121 -19.188 1 87.81 272 GLN B CA 1
ATOM 6539 C C . GLN B 1 272 ? -3.736 6.621 -18.141 1 87.81 272 GLN B C 1
ATOM 6541 O O . GLN B 1 272 ? -2.662 7.117 -18.484 1 87.81 272 GLN B O 1
ATOM 6546 N N . ASP B 1 273 ? -4.098 6.477 -16.969 1 85.31 273 ASP B N 1
ATOM 6547 C CA . ASP B 1 273 ? -3.219 6.895 -15.883 1 85.31 273 ASP B CA 1
ATOM 6548 C C . ASP B 1 273 ? -1.96 6.031 -15.836 1 85.31 273 ASP B C 1
ATOM 6550 O O . ASP B 1 273 ? -0.864 6.539 -15.586 1 85.31 273 ASP B O 1
ATOM 6554 N N . ILE B 1 274 ? -2.123 4.777 -16.031 1 85.25 274 ILE B N 1
ATOM 6555 C CA . ILE B 1 274 ? -1.02 3.828 -15.953 1 85.25 274 ILE B CA 1
ATOM 6556 C C . ILE B 1 274 ? -0.042 4.078 -17.109 1 85.25 274 ILE B C 1
ATOM 6558 O O . ILE B 1 274 ? 1.17 3.91 -16.938 1 85.25 274 ILE B O 1
ATOM 6562 N N . ASP B 1 275 ? -0.561 4.488 -18.219 1 84.25 275 ASP B N 1
ATOM 6563 C CA . ASP B 1 275 ? 0.272 4.734 -19.406 1 84.25 275 ASP B CA 1
ATOM 6564 C C . ASP B 1 275 ? 1.308 5.82 -19.125 1 84.25 275 ASP B C 1
ATOM 6566 O O . ASP B 1 275 ? 2.375 5.844 -19.734 1 84.25 275 ASP B O 1
ATOM 6570 N N . ASN B 1 276 ? 1.065 6.562 -18.109 1 78.75 276 ASN B N 1
ATOM 6571 C CA . ASN B 1 276 ? 1.98 7.648 -17.766 1 78.75 276 ASN B CA 1
ATOM 6572 C C . ASN B 1 276 ? 3.047 7.195 -16.781 1 78.75 276 ASN B C 1
ATOM 6574 O O . ASN B 1 276 ? 3.936 7.973 -16.422 1 78.75 276 ASN B O 1
ATOM 6578 N N . HIS B 1 277 ? 3 5.906 -16.438 1 78.38 277 HIS B N 1
ATOM 6579 C CA . HIS B 1 277 ? 3.941 5.379 -15.453 1 78.38 277 HIS B CA 1
ATOM 6580 C C . HIS B 1 277 ? 4.742 4.215 -16.031 1 78.38 277 HIS B C 1
ATOM 6582 O O . HIS B 1 277 ? 4.316 3.062 -15.961 1 78.38 277 HIS B O 1
ATOM 6588 N N . PRO B 1 278 ? 5.871 4.48 -16.469 1 73 278 PRO B N 1
ATOM 6589 C CA . PRO B 1 278 ? 6.68 3.445 -17.109 1 73 278 PRO B CA 1
ATOM 6590 C C . PRO B 1 278 ? 7.145 2.363 -16.141 1 73 278 PRO B C 1
ATOM 6592 O O . PRO B 1 278 ? 7.523 1.268 -16.562 1 73 278 PRO B O 1
ATOM 6595 N N . GLU B 1 279 ? 7.012 2.66 -14.891 1 73.31 279 GLU B N 1
ATOM 6596 C CA . GLU B 1 279 ? 7.449 1.688 -13.891 1 73.31 279 GLU B CA 1
ATOM 6597 C C . GLU B 1 279 ? 6.535 0.467 -13.867 1 73.31 279 GLU B C 1
ATOM 6599 O O . GLU B 1 279 ? 6.922 -0.595 -13.375 1 73.31 279 GLU B O 1
ATOM 6604 N N . TRP B 1 280 ? 5.328 0.64 -14.414 1 82.5 280 TRP B N 1
ATOM 6605 C CA . TRP B 1 280 ? 4.371 -0.46 -14.469 1 82.5 280 TRP B CA 1
ATOM 6606 C C . TRP B 1 280 ? 4.34 -1.087 -15.859 1 82.5 280 TRP B C 1
ATOM 6608 O O . TRP B 1 280 ? 3.285 -1.146 -16.5 1 82.5 280 TRP B O 1
ATOM 6618 N N . ALA B 1 281 ? 5.465 -1.676 -16.266 1 80.38 281 ALA B N 1
ATOM 6619 C CA . ALA B 1 281 ? 5.594 -2.201 -17.625 1 80.38 281 ALA B CA 1
ATOM 6620 C C . ALA B 1 281 ? 4.746 -3.455 -17.812 1 80.38 281 ALA B C 1
ATOM 6622 O O . ALA B 1 281 ? 4.039 -3.592 -18.812 1 80.38 281 ALA B O 1
ATOM 6623 N N . SER B 1 282 ? 4.812 -4.336 -16.859 1 83.44 282 SER B N 1
ATOM 6624 C CA . SER B 1 282 ? 4.051 -5.578 -16.969 1 83.44 282 SER B CA 1
ATOM 6625 C C . SER B 1 282 ? 2.551 -5.312 -16.891 1 83.44 282 SER B C 1
ATOM 6627 O O . SER B 1 282 ? 1.767 -5.992 -17.562 1 83.44 282 SER B O 1
ATOM 6629 N N . LEU B 1 283 ? 2.248 -4.367 -16.109 1 87.5 283 LEU B N 1
ATOM 6630 C CA . LEU B 1 283 ? 0.839 -4.012 -15.969 1 87.5 283 LEU B CA 1
ATOM 6631 C C . LEU B 1 283 ? 0.299 -3.412 -17.266 1 87.5 283 LEU B C 1
ATOM 6633 O O . LEU B 1 283 ? -0.833 -3.695 -17.656 1 87.5 283 LEU B O 1
ATOM 6637 N N . HIS B 1 284 ? 1.107 -2.586 -17.812 1 87.19 284 HIS B N 1
ATOM 6638 C CA . HIS B 1 284 ? 0.706 -1.958 -19.062 1 87.19 284 HIS B CA 1
ATOM 6639 C C . HIS B 1 284 ? 0.396 -3.004 -20.125 1 87.19 284 HIS B C 1
ATOM 6641 O O . HIS B 1 284 ? -0.625 -2.912 -20.812 1 87.19 284 HIS B O 1
ATOM 6647 N N . GLN B 1 285 ? 1.186 -3.943 -20.172 1 85.12 285 GLN B N 1
ATOM 6648 C CA . GLN B 1 285 ? 1 -5.008 -21.156 1 85.12 285 GLN B CA 1
ATOM 6649 C C . GLN B 1 285 ? -0.242 -5.836 -20.844 1 85.12 285 GLN B C 1
ATOM 6651 O O . GLN B 1 285 ? -1.027 -6.152 -21.734 1 85.12 285 GLN B O 1
ATOM 6656 N N . ALA B 1 286 ? -0.414 -6.137 -19.641 1 87.12 286 ALA B N 1
ATOM 6657 C CA . ALA B 1 286 ? -1.527 -6.98 -19.219 1 87.12 286 ALA B CA 1
ATOM 6658 C C . ALA B 1 286 ? -2.859 -6.258 -19.391 1 87.12 286 ALA B C 1
ATOM 6660 O O . ALA B 1 286 ? -3.838 -6.848 -19.859 1 87.12 286 ALA B O 1
ATOM 6661 N N . LEU B 1 287 ? -2.924 -5.023 -19.016 1 86.62 287 LEU B N 1
ATOM 6662 C CA . LEU B 1 287 ? -4.18 -4.281 -19 1 86.62 287 LEU B CA 1
ATOM 6663 C C . LEU B 1 287 ? -4.652 -3.979 -20.422 1 86.62 287 LEU B C 1
ATOM 6665 O O . LEU B 1 287 ? -5.848 -3.768 -20.641 1 86.62 287 LEU B O 1
ATOM 6669 N N . HIS B 1 288 ? -3.742 -3.938 -21.297 1 84.56 288 HIS B N 1
ATOM 6670 C CA . HIS B 1 288 ? -4.129 -3.65 -22.672 1 84.56 288 HIS B CA 1
ATOM 6671 C C . HIS B 1 288 ? -4.43 -4.934 -23.438 1 84.56 288 HIS B C 1
ATOM 6673 O O . HIS B 1 288 ? -4.852 -4.887 -24.594 1 84.56 288 HIS B O 1
ATOM 6679 N N . SER B 1 289 ? -4.289 -5.977 -22.703 1 83.44 289 SER B N 1
ATOM 6680 C CA . SER B 1 289 ? -4.664 -7.258 -23.297 1 83.44 289 SER B CA 1
ATOM 6681 C C . SER B 1 289 ? -6.141 -7.562 -23.062 1 83.44 289 SER B C 1
ATOM 6683 O O . SER B 1 289 ? -6.793 -6.91 -22.25 1 83.44 289 SER B O 1
ATOM 6685 N N . SER B 1 290 ? -6.711 -8.453 -23.828 1 82 290 SER B N 1
ATOM 6686 C CA . SER B 1 290 ? -8.109 -8.844 -23.703 1 82 290 SER B CA 1
ATOM 6687 C C . SER B 1 290 ? -8.32 -9.773 -22.516 1 82 290 SER B C 1
ATOM 6689 O O . SER B 1 290 ? -9.453 -10.156 -22.219 1 82 290 SER B O 1
ATOM 6691 N N . MET B 1 291 ? -7.301 -9.938 -21.812 1 87 291 MET B N 1
ATOM 6692 C CA . MET B 1 291 ? -7.348 -10.898 -20.719 1 87 291 MET B CA 1
ATOM 6693 C C . MET B 1 291 ? -7.867 -10.25 -19.438 1 87 291 MET B C 1
ATOM 6695 O O . MET B 1 291 ? -8.156 -10.938 -18.469 1 87 291 MET B O 1
ATOM 6699 N N . VAL B 1 292 ? -8.055 -8.953 -19.516 1 93.06 292 VAL B N 1
ATOM 6700 C CA . VAL B 1 292 ? -8.383 -8.273 -18.266 1 93.06 292 VAL B CA 1
ATOM 6701 C C . VAL B 1 292 ? -9.734 -7.574 -18.391 1 93.06 292 VAL B C 1
ATOM 6703 O O . VAL B 1 292 ? -10 -6.902 -19.391 1 93.06 292 VAL B O 1
ATOM 6706 N N . THR B 1 293 ? -10.586 -7.793 -17.453 1 93.56 293 THR B N 1
ATOM 6707 C CA . THR B 1 293 ? -11.867 -7.109 -17.344 1 93.56 293 THR B CA 1
ATOM 6708 C C . THR B 1 293 ? -12.008 -6.418 -16 1 93.56 293 THR B C 1
ATOM 6710 O O . THR B 1 293 ? -11.195 -6.648 -15.094 1 93.56 293 THR B O 1
ATOM 6713 N N . CYS B 1 294 ? -12.984 -5.512 -15.969 1 95.44 294 CYS B N 1
ATOM 6714 C CA . CYS B 1 294 ? -13.242 -4.785 -14.734 1 95.44 294 CYS B CA 1
ATOM 6715 C C . CYS B 1 294 ? -14.727 -4.805 -14.383 1 95.44 294 CYS B C 1
ATOM 6717 O O . CYS B 1 294 ? -15.578 -4.703 -15.266 1 95.44 294 CYS B O 1
ATOM 6719 N N . SER B 1 295 ? -15.008 -5 -13.141 1 96.69 295 SER B N 1
ATOM 6720 C CA . SER B 1 295 ? -16.375 -5.008 -12.625 1 96.69 295 SER B CA 1
ATOM 6721 C C . SER B 1 295 ? -16.5 -4.145 -11.375 1 96.69 295 SER B C 1
ATOM 6723 O O . SER B 1 295 ? -15.523 -3.934 -10.664 1 96.69 295 SER B O 1
ATOM 6725 N N . LEU B 1 296 ? -17.719 -3.602 -11.164 1 96.06 296 LEU B N 1
ATOM 6726 C CA . LEU B 1 296 ? -17.969 -2.742 -10.016 1 96.06 296 LEU B CA 1
ATOM 6727 C C . LEU B 1 296 ? -19.094 -3.312 -9.148 1 96.06 296 LEU B C 1
ATOM 6729 O O . LEU B 1 296 ? -20.094 -3.809 -9.664 1 96.06 296 LEU B O 1
ATOM 6733 N N . LEU B 1 297 ? -18.891 -3.35 -7.887 1 95.12 297 LEU B N 1
ATOM 6734 C CA . LEU B 1 297 ? -19.922 -3.703 -6.91 1 95.12 297 LEU B CA 1
ATOM 6735 C C . LEU B 1 297 ? -20.141 -2.568 -5.914 1 95.12 297 LEU B C 1
ATOM 6737 O O . LEU B 1 297 ? -19.188 -2.059 -5.328 1 95.12 297 LEU B O 1
ATOM 6741 N N . PRO B 1 298 ? -21.328 -2.176 -5.758 1 92.44 298 PRO B N 1
ATOM 6742 C CA . PRO B 1 298 ? -21.578 -1.066 -4.84 1 92.44 298 PRO B CA 1
ATOM 6743 C C . PRO B 1 298 ? -21.359 -1.448 -3.377 1 92.44 298 PRO B C 1
ATOM 6745 O O . PRO B 1 298 ? -21.281 -2.635 -3.051 1 92.44 298 PRO B O 1
ATOM 6748 N N . ARG B 1 299 ? -21.297 -0.436 -2.6 1 88.75 299 ARG B N 1
ATOM 6749 C CA . ARG B 1 299 ? -21.125 -0.623 -1.163 1 88.75 299 ARG B CA 1
ATOM 6750 C C . ARG B 1 299 ? -22.375 -1.225 -0.535 1 88.75 299 ARG B C 1
ATOM 6752 O O . ARG B 1 299 ? -23.484 -0.73 -0.751 1 88.75 299 ARG B O 1
ATOM 6759 N N . PRO B 1 300 ? -22.125 -2.336 0.223 1 88.31 300 PRO B N 1
ATOM 6760 C CA . PRO B 1 300 ? -23.281 -2.92 0.902 1 88.31 300 PRO B CA 1
ATOM 6761 C C . PRO B 1 300 ? -23.766 -2.074 2.08 1 88.31 300 PRO B C 1
ATOM 6763 O O . PRO B 1 300 ? -23.016 -1.244 2.596 1 88.31 300 PRO B O 1
ATOM 6766 N N . ASP B 1 301 ? -24.953 -2.309 2.424 1 85.06 301 ASP B N 1
ATOM 6767 C CA . ASP B 1 301 ? -25.516 -1.595 3.568 1 85.06 301 ASP B CA 1
ATOM 6768 C C . ASP B 1 301 ? -24.953 -2.137 4.879 1 85.06 301 ASP B C 1
ATOM 6770 O O . ASP B 1 301 ? -24.422 -3.246 4.922 1 85.06 301 ASP B O 1
ATOM 6774 N N . ASN B 1 302 ? -25.109 -1.337 5.883 1 83.25 302 ASN B N 1
ATOM 6775 C CA . ASN B 1 302 ? -24.547 -1.698 7.18 1 83.25 302 ASN B CA 1
ATOM 6776 C C . ASN B 1 302 ? -25.312 -2.852 7.82 1 83.25 302 ASN B C 1
ATOM 6778 O O . ASN B 1 302 ? -24.781 -3.555 8.68 1 83.25 302 ASN B O 1
ATOM 6782 N N . LYS B 1 303 ? -26.484 -2.982 7.41 1 80.31 303 LYS B N 1
ATOM 6783 C CA . LYS B 1 303 ? -27.281 -4.066 7.973 1 80.31 303 LYS B CA 1
ATOM 6784 C C . LYS B 1 303 ? -26.656 -5.426 7.676 1 80.31 303 LYS B C 1
ATOM 6786 O O . LYS B 1 303 ? -26.625 -6.301 8.539 1 80.31 303 LYS B O 1
ATOM 6791 N N . MET B 1 304 ? -26.203 -5.551 6.523 1 82.06 304 MET B N 1
ATOM 6792 C CA . MET B 1 304 ? -25.562 -6.801 6.125 1 82.06 304 MET B CA 1
ATOM 6793 C C . MET B 1 304 ? -24.266 -7.031 6.906 1 82.06 304 MET B C 1
ATOM 6795 O O . MET B 1 304 ? -23.969 -8.164 7.301 1 82.06 304 MET B O 1
ATOM 6799 N N . LEU B 1 305 ? -23.625 -6.004 7.137 1 78.62 305 LEU B N 1
ATOM 6800 C CA . LEU B 1 305 ? -22.328 -6.105 7.816 1 78.62 305 LEU B CA 1
ATOM 6801 C C . LEU B 1 305 ? -22.516 -6.391 9.305 1 78.62 305 LEU B C 1
ATOM 6803 O O . LEU B 1 305 ? -21.688 -7.051 9.922 1 78.62 305 LEU B O 1
ATOM 6807 N N . ARG B 1 306 ? -23.656 -5.977 9.82 1 76.81 306 ARG B N 1
ATOM 6808 C CA . ARG B 1 306 ? -23.938 -6.16 11.242 1 76.81 306 ARG B CA 1
ATOM 6809 C C . ARG B 1 306 ? -24.391 -7.586 11.531 1 76.81 306 ARG B C 1
ATOM 6811 O O . ARG B 1 306 ? -24.078 -8.141 12.594 1 76.81 306 ARG B O 1
ATOM 6818 N N . SER B 1 307 ? -25.172 -8.125 10.68 1 74.69 307 SER B N 1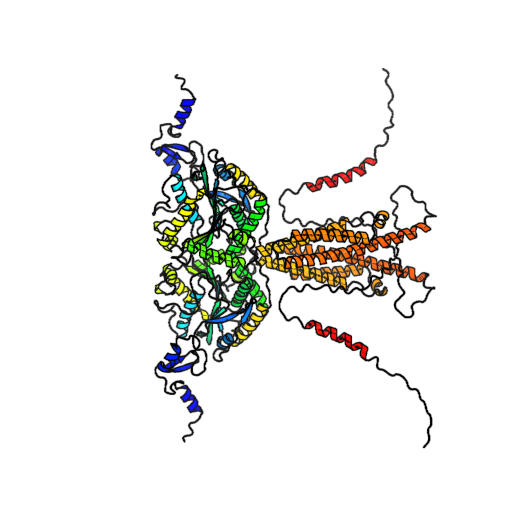
ATOM 6819 C CA . SER B 1 307 ? -25.734 -9.453 10.914 1 74.69 307 SER B CA 1
ATOM 6820 C C . SER B 1 307 ? -24.656 -10.523 10.914 1 74.69 307 SER B C 1
ATOM 6822 O O . SER B 1 307 ? -24.766 -11.516 11.633 1 74.69 307 SER B O 1
ATOM 6824 N N . ARG B 1 308 ? -23.625 -10.453 10.328 1 74.88 308 ARG B N 1
ATOM 6825 C CA . ARG B 1 308 ? -22.469 -11.344 10.258 1 74.88 308 ARG B CA 1
ATOM 6826 C C . ARG B 1 308 ? -22.875 -12.711 9.711 1 74.88 308 ARG B C 1
ATOM 6828 O O . ARG B 1 308 ? -22.125 -13.68 9.844 1 74.88 308 ARG B O 1
ATOM 6835 N N . GLN B 1 309 ? -24.062 -12.859 9.148 1 79.94 309 GLN B N 1
ATOM 6836 C CA . GLN B 1 309 ? -24.516 -14.148 8.633 1 79.94 309 GLN B CA 1
ATOM 6837 C C . GLN B 1 309 ? -24.469 -14.172 7.105 1 79.94 309 GLN B C 1
ATOM 6839 O O . GLN B 1 309 ? -24.562 -15.234 6.492 1 79.94 309 GLN B O 1
ATOM 6844 N N . GLY B 1 310 ? -24.375 -13.062 6.559 1 83.38 310 GLY B N 1
ATOM 6845 C CA . GLY B 1 310 ? -24.234 -12.977 5.113 1 83.38 310 GLY B CA 1
ATOM 6846 C C . GLY B 1 310 ? -25.484 -13.383 4.363 1 83.38 310 GLY B C 1
ATOM 6847 O O . GLY B 1 310 ? -25.406 -13.922 3.256 1 83.38 310 GLY B O 1
ATOM 6848 N N . ARG B 1 311 ? -26.656 -13.219 4.867 1 87.75 311 ARG B N 1
ATOM 6849 C CA . ARG B 1 311 ? -27.922 -13.617 4.23 1 87.75 311 ARG B CA 1
ATOM 6850 C C . ARG B 1 311 ? -28.312 -12.633 3.133 1 87.75 311 ARG B C 1
ATOM 6852 O O . ARG B 1 311 ? -28.047 -11.43 3.248 1 87.75 311 ARG B O 1
ATOM 6859 N N . LEU B 1 312 ? -28.922 -13.203 2.107 1 90.19 312 LEU B N 1
ATOM 6860 C CA . LEU B 1 312 ? -29.391 -12.359 1.017 1 90.19 312 LEU B CA 1
ATOM 6861 C C . LEU B 1 312 ? -30.453 -11.383 1.506 1 90.19 312 LEU B C 1
ATOM 6863 O O . LEU B 1 312 ? -30.547 -10.258 1.012 1 90.19 312 LEU B O 1
ATOM 6867 N N . SER B 1 313 ? -31.219 -11.797 2.48 1 89.19 313 SER B N 1
ATOM 6868 C CA . SER B 1 313 ? -32.312 -10.977 3.01 1 89.19 313 SER B CA 1
ATOM 6869 C C . SER B 1 313 ? -31.766 -9.758 3.752 1 89.19 313 SER B C 1
ATOM 6871 O O . SER B 1 313 ? -32.469 -8.766 3.924 1 89.19 313 SER B O 1
ATOM 6873 N N . ASP B 1 314 ? -30.562 -9.875 4.191 1 88.31 314 ASP B N 1
ATOM 6874 C CA . ASP B 1 314 ? -29.969 -8.781 4.949 1 88.31 314 ASP B CA 1
ATOM 6875 C C . ASP B 1 314 ? -29.344 -7.742 4.016 1 88.31 314 ASP B C 1
ATOM 6877 O O . ASP B 1 314 ? -28.922 -6.676 4.461 1 88.31 314 ASP B O 1
ATOM 6881 N N . MET B 1 315 ? -29.359 -8.016 2.756 1 90.31 315 MET B N 1
ATOM 6882 C CA . MET B 1 315 ? -28.734 -7.121 1.789 1 90.31 315 MET B CA 1
ATOM 6883 C C . MET B 1 315 ? -29.734 -6.113 1.238 1 90.31 315 MET B C 1
ATOM 6885 O O . MET B 1 315 ? -30.922 -6.418 1.12 1 90.31 315 MET B O 1
ATOM 6889 N N . ASP B 1 316 ? -29.219 -4.922 1.031 1 89.44 316 ASP B N 1
ATOM 6890 C CA . ASP B 1 316 ? -30.062 -3.965 0.332 1 89.44 316 ASP B CA 1
ATOM 6891 C C . ASP B 1 316 ? -30.266 -4.367 -1.129 1 89.44 316 ASP B C 1
ATOM 6893 O O . ASP B 1 316 ? -29.469 -5.133 -1.678 1 89.44 316 ASP B O 1
ATOM 6897 N N . GLU B 1 317 ? -31.266 -3.82 -1.766 1 89.94 317 GLU B N 1
ATOM 6898 C CA . GLU B 1 317 ? -31.656 -4.234 -3.107 1 89.94 317 GLU B CA 1
ATOM 6899 C C . GLU B 1 317 ? -30.578 -3.9 -4.133 1 89.94 317 GLU B C 1
ATOM 6901 O O . GLU B 1 317 ? -30.328 -4.684 -5.047 1 89.94 317 GLU B O 1
ATOM 6906 N N . CYS B 1 318 ? -30.016 -2.766 -3.967 1 89.5 318 CYS B N 1
ATOM 6907 C CA . CYS B 1 318 ? -29 -2.332 -4.926 1 89.5 318 CYS B CA 1
ATOM 6908 C C . CYS B 1 318 ? -27.797 -3.27 -4.922 1 89.5 318 CYS B C 1
ATOM 6910 O O . CYS B 1 318 ? -27.359 -3.734 -5.977 1 89.5 318 CYS B O 1
ATOM 6912 N N . PHE B 1 319 ? -27.344 -3.604 -3.812 1 92.88 319 PHE B N 1
ATOM 6913 C CA . PHE B 1 319 ? -26.188 -4.492 -3.689 1 92.88 319 PHE B CA 1
ATOM 6914 C C . PHE B 1 319 ? -26.547 -5.902 -4.141 1 92.88 319 PHE B C 1
ATOM 6916 O O . PHE B 1 319 ? -25.781 -6.539 -4.871 1 92.88 319 PHE B O 1
ATOM 6923 N N . ARG B 1 320 ? -27.641 -6.367 -3.703 1 93 320 ARG B N 1
ATOM 6924 C CA . ARG B 1 320 ? -28.094 -7.715 -4.027 1 93 320 ARG B CA 1
ATOM 6925 C C . ARG B 1 320 ? -28.203 -7.906 -5.539 1 93 320 ARG B C 1
ATOM 6927 O O . ARG B 1 320 ? -27.766 -8.922 -6.074 1 93 320 ARG B O 1
ATOM 6934 N N . ASN B 1 321 ? -28.781 -6.949 -6.211 1 93.88 321 ASN B N 1
ATOM 6935 C CA . ASN B 1 321 ? -28.969 -7.039 -7.652 1 93.88 321 ASN B CA 1
ATOM 6936 C C . ASN B 1 321 ? -27.625 -7.039 -8.391 1 93.88 321 ASN B C 1
ATOM 6938 O O . ASN B 1 321 ? -27.438 -7.82 -9.328 1 93.88 321 ASN B O 1
ATOM 6942 N N . ASN B 1 322 ? -26.781 -6.195 -7.977 1 95.19 322 ASN B N 1
ATOM 6943 C CA . ASN B 1 322 ? -25.484 -6.121 -8.641 1 95.19 322 ASN B CA 1
ATOM 6944 C C . ASN B 1 322 ? -24.641 -7.355 -8.352 1 95.19 322 ASN B C 1
ATOM 6946 O O . ASN B 1 322 ? -23.922 -7.832 -9.227 1 95.19 322 ASN B O 1
ATOM 6950 N N . LEU B 1 323 ? -24.734 -7.832 -7.168 1 95.31 323 LEU B N 1
ATOM 6951 C CA . LEU B 1 323 ? -24.031 -9.062 -6.816 1 95.31 323 LEU B CA 1
ATOM 6952 C C . LEU B 1 323 ? -24.547 -10.234 -7.641 1 95.31 323 LEU B C 1
ATOM 6954 O O . LEU B 1 323 ? -23.766 -11.031 -8.156 1 95.31 323 LEU B O 1
ATOM 6958 N N . THR B 1 324 ? -25.844 -10.328 -7.754 1 95.06 324 THR B N 1
ATOM 6959 C CA . THR B 1 324 ? -26.469 -11.391 -8.523 1 95.06 324 THR B CA 1
ATOM 6960 C C . THR B 1 324 ? -26.047 -11.312 -9.992 1 95.06 324 THR B C 1
ATOM 6962 O O . THR B 1 324 ? -25.734 -12.336 -10.609 1 95.06 324 THR B O 1
ATOM 6965 N N . THR B 1 325 ? -26.047 -10.133 -10.469 1 95.19 325 THR B N 1
ATOM 6966 C CA . THR B 1 325 ? -25.656 -9.938 -11.859 1 95.19 325 THR B CA 1
ATOM 6967 C C . THR B 1 325 ? -24.203 -10.336 -12.062 1 95.19 325 THR B C 1
ATOM 6969 O O . THR B 1 325 ? -23.875 -11.023 -13.039 1 95.19 325 THR B O 1
ATOM 6972 N N . TYR B 1 326 ? -23.344 -9.922 -11.219 1 96.56 326 TYR B N 1
ATOM 6973 C CA . TYR B 1 326 ? -21.922 -10.219 -11.328 1 96.56 326 TYR B CA 1
ATOM 6974 C C . TYR B 1 326 ? -21.672 -11.727 -11.297 1 96.56 326 TYR B C 1
ATOM 6976 O O . TYR B 1 326 ? -20.953 -12.258 -12.141 1 96.56 326 TYR B O 1
ATOM 6984 N N . ILE B 1 327 ? -22.297 -12.398 -10.352 1 97 327 ILE B N 1
ATOM 6985 C CA . ILE B 1 327 ? -22.062 -13.828 -10.164 1 97 327 ILE B CA 1
ATOM 6986 C C . ILE B 1 327 ? -22.703 -14.609 -11.312 1 97 327 ILE B C 1
ATOM 6988 O O . ILE B 1 327 ? -22.125 -15.578 -11.805 1 97 327 ILE B O 1
ATOM 6992 N N . SER B 1 328 ? -23.859 -14.172 -11.727 1 95.38 328 SER B N 1
ATOM 6993 C CA . SER B 1 328 ? -24.531 -14.836 -12.844 1 95.38 328 SER B CA 1
ATOM 6994 C C . SER B 1 328 ? -23.719 -14.711 -14.125 1 95.38 328 SER B C 1
ATOM 6996 O O . SER B 1 328 ? -23.656 -15.656 -14.914 1 95.38 328 SER B O 1
ATOM 6998 N N . ASP B 1 329 ? -23.125 -13.586 -14.289 1 94.94 329 ASP B N 1
ATOM 6999 C CA . ASP B 1 329 ? -22.297 -13.383 -15.469 1 94.94 329 ASP B CA 1
ATOM 7000 C C . ASP B 1 329 ? -21.062 -14.266 -15.422 1 94.94 329 ASP B C 1
ATOM 7002 O O . ASP B 1 329 ? -20.656 -14.836 -16.438 1 94.94 329 ASP B O 1
ATOM 7006 N N . LEU B 1 330 ? -20.453 -14.352 -14.32 1 96.06 330 LEU B N 1
ATOM 7007 C CA . LEU B 1 330 ? -19.25 -15.156 -14.156 1 96.06 330 LEU B CA 1
ATOM 7008 C C . LEU B 1 330 ? -19.562 -16.641 -14.352 1 96.06 330 LEU B C 1
ATOM 7010 O O . LEU B 1 330 ? -18.938 -17.297 -15.188 1 96.06 330 LEU B O 1
ATOM 7014 N N . VAL B 1 331 ? -20.562 -17.125 -13.617 1 96.06 331 VAL B N 1
ATOM 7015 C CA . VAL B 1 331 ? -20.859 -18.547 -13.602 1 96.06 331 VAL B CA 1
ATOM 7016 C C . VAL B 1 331 ? -21.516 -18.969 -14.914 1 96.06 331 VAL B C 1
ATOM 7018 O O . VAL B 1 331 ? -21.266 -20.062 -15.43 1 96.06 331 VAL B O 1
ATOM 7021 N N . GLY B 1 332 ? -22.312 -18.094 -15.43 1 92.94 332 GLY B N 1
ATOM 7022 C CA . GLY B 1 332 ? -22.969 -18.406 -16.703 1 92.94 332 GLY B CA 1
ATOM 7023 C C . GLY B 1 332 ? -22 -18.547 -17.844 1 92.94 332 GLY B C 1
ATOM 7024 O O . GLY B 1 332 ? -22.266 -19.297 -18.797 1 92.94 332 GLY B O 1
ATOM 7025 N N . ASN B 1 333 ? -20.891 -17.828 -17.781 1 92.75 333 ASN B N 1
ATOM 7026 C CA . ASN B 1 333 ? -19.922 -17.859 -18.875 1 92.75 333 ASN B CA 1
ATOM 7027 C C . ASN B 1 333 ? -18.641 -18.578 -18.469 1 92.75 333 ASN B C 1
ATOM 7029 O O . ASN B 1 333 ? -17.594 -18.391 -19.094 1 92.75 333 ASN B O 1
ATOM 7033 N N . ILE B 1 334 ? -18.688 -19.391 -17.469 1 93.81 334 ILE B N 1
ATOM 7034 C CA . ILE B 1 334 ? -17.484 -20.016 -16.922 1 93.81 334 ILE B CA 1
ATOM 7035 C C . ILE B 1 334 ? -16.906 -21.016 -17.922 1 93.81 334 ILE B C 1
ATOM 7037 O O . ILE B 1 334 ? -15.719 -21.328 -17.875 1 93.81 334 ILE B O 1
ATOM 7041 N N . TRP B 1 335 ? -17.766 -21.562 -18.828 1 91.31 335 TRP B N 1
ATOM 7042 C CA . TRP B 1 335 ? -17.344 -22.531 -19.828 1 91.31 335 TRP B CA 1
ATOM 7043 C C . TRP B 1 335 ? -16.312 -21.938 -20.766 1 91.31 335 TRP B C 1
ATOM 7045 O O . TRP B 1 335 ? -15.547 -22.672 -21.406 1 91.31 335 TRP B O 1
ATOM 7055 N N . ARG B 1 336 ? -16.203 -20.609 -20.828 1 92.12 336 ARG B N 1
ATOM 7056 C CA . ARG B 1 336 ? -15.242 -19.922 -21.703 1 92.12 336 ARG B CA 1
ATOM 7057 C C . ARG B 1 336 ? -13.859 -19.891 -21.062 1 92.12 336 ARG B C 1
ATOM 7059 O O . ARG B 1 336 ? -12.867 -19.578 -21.734 1 92.12 336 ARG B O 1
ATOM 7066 N N . HIS B 1 337 ? -13.828 -20.328 -19.812 1 94.56 337 HIS B N 1
ATOM 7067 C CA . HIS B 1 337 ? -12.578 -20.125 -19.094 1 94.56 337 HIS B CA 1
ATOM 7068 C C . HIS B 1 337 ? -11.969 -21.453 -18.641 1 94.56 337 HIS B C 1
ATOM 7070 O O . HIS B 1 337 ? -11.484 -21.562 -17.516 1 94.56 337 HIS B O 1
ATOM 7076 N N . ILE B 1 338 ? -12.008 -22.391 -19.531 1 95.12 338 ILE B N 1
ATOM 7077 C CA . ILE B 1 338 ? -11.273 -23.641 -19.297 1 95.12 338 ILE B CA 1
ATOM 7078 C C . ILE B 1 338 ? -9.773 -23.359 -19.344 1 95.12 338 ILE B C 1
ATOM 7080 O O . ILE B 1 338 ? -9.297 -22.625 -20.203 1 95.12 338 ILE B O 1
ATOM 7084 N N . LYS B 1 339 ? -9.062 -23.922 -18.406 1 95.31 339 LYS B N 1
ATOM 7085 C CA . LYS B 1 339 ? -7.621 -23.703 -18.359 1 95.31 339 LYS B CA 1
ATOM 7086 C C . LYS B 1 339 ? -6.938 -24.297 -19.594 1 95.31 339 LYS B C 1
ATOM 7088 O O . LYS B 1 339 ? -7.215 -25.438 -19.984 1 95.31 339 LYS B O 1
ATOM 7093 N N . THR B 1 340 ? -6.074 -23.5 -20.203 1 92.81 340 THR B N 1
ATOM 7094 C CA . THR B 1 340 ? -5.395 -23.953 -21.422 1 92.81 340 THR B CA 1
ATOM 7095 C C . THR B 1 340 ? -3.887 -23.766 -21.297 1 92.81 340 THR B C 1
ATOM 7097 O O . THR B 1 340 ? -3.422 -22.938 -20.516 1 92.81 340 THR B O 1
ATOM 7100 N N . THR B 1 341 ? -3.236 -24.609 -22 1 90.81 341 THR B N 1
ATOM 7101 C CA . THR B 1 341 ? -1.796 -24.422 -22.125 1 90.81 341 THR B CA 1
ATOM 7102 C C . THR B 1 341 ? -1.482 -23.266 -23.078 1 90.81 341 THR B C 1
ATOM 7104 O O . THR B 1 341 ? -2.393 -22.641 -23.625 1 90.81 341 THR B O 1
ATOM 7107 N N . ARG B 1 342 ? -0.265 -22.953 -23.219 1 86.94 342 ARG B N 1
ATOM 7108 C CA . ARG B 1 342 ? 0.172 -21.859 -24.078 1 86.94 342 ARG B CA 1
ATOM 7109 C C . ARG B 1 342 ? -0.263 -22.094 -25.516 1 86.94 342 ARG B C 1
ATOM 7111 O O . ARG B 1 342 ? -0.52 -21.156 -26.266 1 86.94 342 ARG B O 1
ATOM 7118 N N . ASN B 1 343 ? -0.365 -23.344 -25.828 1 86.94 343 ASN B N 1
ATOM 7119 C CA . ASN B 1 343 ? -0.741 -23.719 -27.188 1 86.94 343 ASN B CA 1
ATOM 7120 C C . ASN B 1 343 ? -2.256 -23.828 -27.344 1 86.94 343 ASN B C 1
ATOM 7122 O O . ASN B 1 343 ? -2.75 -24.234 -28.406 1 86.94 343 ASN B O 1
ATOM 7126 N N . GLY B 1 344 ? -2.988 -23.641 -26.281 1 87.81 344 GLY B N 1
ATOM 7127 C CA . GLY B 1 344 ? -4.441 -23.625 -26.359 1 87.81 344 GLY B CA 1
ATOM 7128 C C . GLY B 1 344 ? -5.082 -24.953 -26.031 1 87.81 344 GLY B C 1
ATOM 7129 O O . GLY B 1 344 ? -6.285 -25.141 -26.234 1 87.81 344 GLY B O 1
ATOM 7130 N N . GLN B 1 345 ? -4.32 -25.859 -25.609 1 90.56 345 GLN B N 1
ATOM 7131 C CA . GLN B 1 345 ? -4.875 -27.156 -25.25 1 90.56 345 GLN B CA 1
ATOM 7132 C C . GLN B 1 345 ? -5.414 -27.156 -23.828 1 90.56 345 GLN B C 1
ATOM 7134 O O . GLN B 1 345 ? -4.789 -26.594 -22.922 1 90.56 345 GLN B O 1
ATOM 7139 N N . PRO B 1 346 ? -6.57 -27.781 -23.672 1 93.44 346 PRO B N 1
ATOM 7140 C CA . PRO B 1 346 ? -7.121 -27.844 -22.312 1 93.44 346 PRO B CA 1
ATOM 7141 C C . PRO B 1 346 ? -6.25 -28.672 -21.359 1 93.44 346 PRO B C 1
ATOM 7143 O O . PRO B 1 346 ? -5.672 -29.672 -21.766 1 93.44 346 PRO B O 1
ATOM 7146 N N . VAL B 1 347 ? -6.215 -28.234 -20.188 1 94.44 347 VAL B N 1
ATOM 7147 C CA . VAL B 1 347 ? -5.438 -28.906 -19.141 1 94.44 347 VAL B CA 1
ATOM 7148 C C . VAL B 1 347 ? -6.348 -29.828 -18.328 1 94.44 347 VAL B C 1
ATOM 7150 O O . VAL B 1 347 ? -7.422 -29.406 -17.891 1 94.44 347 VAL B O 1
ATOM 7153 N N . SER B 1 348 ? -5.902 -31.016 -18.141 1 94.81 348 SER B N 1
ATOM 7154 C CA . SER B 1 348 ? -6.676 -31.969 -17.359 1 94.81 348 SER B CA 1
ATOM 7155 C C . SER B 1 348 ? -6.359 -31.844 -15.867 1 94.81 348 SER B C 1
ATOM 7157 O O . SER B 1 348 ? -5.344 -31.25 -15.492 1 94.81 348 SER B O 1
ATOM 7159 N N . CYS B 1 349 ? -7.195 -32.406 -15.023 1 94.62 349 CYS B N 1
ATOM 7160 C CA . CYS B 1 349 ? -7.004 -32.375 -13.578 1 94.62 349 CYS B CA 1
ATOM 7161 C C . CYS B 1 349 ? -5.711 -33.062 -13.18 1 94.62 349 CYS B C 1
ATOM 7163 O O . CYS B 1 349 ? -4.945 -32.531 -12.367 1 94.62 349 CYS B O 1
ATOM 7165 N N . HIS B 1 350 ? -5.461 -34.156 -13.797 1 92.81 350 HIS B N 1
ATOM 7166 C CA . HIS B 1 350 ? -4.262 -34.906 -13.484 1 92.81 350 HIS B CA 1
ATOM 7167 C C . HIS B 1 350 ? -3.002 -34.125 -13.828 1 92.81 350 HIS B C 1
ATOM 7169 O O . HIS B 1 350 ? -2.041 -34.125 -13.055 1 92.81 350 HIS B O 1
ATOM 7175 N N . ARG B 1 351 ? -3.021 -33.531 -14.922 1 91.81 351 ARG B N 1
ATOM 7176 C CA . ARG B 1 351 ? -1.876 -32.75 -15.352 1 91.81 351 ARG B CA 1
ATOM 7177 C C . ARG B 1 351 ? -1.656 -31.562 -14.43 1 91.81 351 ARG B C 1
ATOM 7179 O O . ARG B 1 351 ? -0.515 -31.203 -14.117 1 91.81 351 ARG B O 1
ATOM 7186 N N . LEU B 1 352 ? -2.697 -30.984 -14.016 1 93.38 352 LEU B N 1
ATOM 7187 C CA . LEU B 1 352 ? -2.619 -29.828 -13.125 1 93.38 352 LEU B CA 1
ATOM 7188 C C . LEU B 1 352 ? -1.966 -30.203 -11.805 1 93.38 352 LEU B C 1
ATOM 7190 O O . LEU B 1 352 ? -1.237 -29.391 -11.219 1 93.38 352 LEU B O 1
ATOM 7194 N N . ALA B 1 353 ? -2.268 -31.375 -11.312 1 92.62 353 ALA B N 1
ATOM 7195 C CA . ALA B 1 353 ? -1.682 -31.844 -10.055 1 92.62 353 ALA B CA 1
ATOM 7196 C C . ALA B 1 353 ? -0.157 -31.844 -10.133 1 92.62 353 ALA B C 1
ATOM 7198 O O . ALA B 1 353 ? 0.516 -31.391 -9.195 1 92.62 353 ALA B O 1
ATOM 7199 N N . GLY B 1 354 ? 0.339 -32.344 -11.195 1 88 354 GLY B N 1
ATOM 7200 C CA . GLY B 1 354 ? 1.78 -32.344 -11.391 1 88 354 GLY B CA 1
ATOM 7201 C C . GLY B 1 354 ? 2.381 -30.953 -11.492 1 88 354 GLY B C 1
ATOM 7202 O O . GLY B 1 354 ? 3.436 -30.688 -10.922 1 88 354 GLY B O 1
ATOM 7203 N N . ILE B 1 355 ? 1.728 -30.125 -12.172 1 89.94 355 ILE B N 1
ATOM 7204 C CA . ILE B 1 355 ? 2.203 -28.75 -12.383 1 89.94 355 ILE B CA 1
ATOM 7205 C C . ILE B 1 355 ? 2.219 -28 -11.047 1 89.94 355 ILE B C 1
ATOM 7207 O O . ILE B 1 355 ? 3.166 -27.281 -10.75 1 89.94 355 ILE B O 1
ATOM 7211 N N . LEU B 1 356 ? 1.149 -28.172 -10.289 1 93.12 356 LEU B N 1
ATOM 7212 C CA . LEU B 1 356 ? 1.031 -27.516 -9 1 93.12 356 LEU B CA 1
ATOM 7213 C C . LEU B 1 356 ? 2.205 -27.859 -8.094 1 93.12 356 LEU B C 1
ATOM 7215 O O . LEU B 1 356 ? 2.822 -26.984 -7.488 1 93.12 356 LEU B O 1
ATOM 7219 N N . LYS B 1 357 ? 2.539 -29.094 -8.023 1 89.06 357 LYS B N 1
ATOM 7220 C CA . LYS B 1 357 ? 3.639 -29.547 -7.18 1 89.06 357 LYS B CA 1
ATOM 7221 C C . LYS B 1 357 ? 4.969 -28.953 -7.645 1 89.06 357 LYS B C 1
ATOM 7223 O O . LYS B 1 357 ? 5.77 -28.5 -6.828 1 89.06 357 LYS B O 1
ATOM 7228 N N . GLN B 1 358 ? 5.168 -28.922 -8.867 1 87.5 358 GLN B N 1
ATOM 7229 C CA . GLN B 1 358 ? 6.406 -28.391 -9.422 1 87.5 358 GLN B CA 1
ATOM 7230 C C . GLN B 1 358 ? 6.504 -26.891 -9.18 1 87.5 358 GLN B C 1
ATOM 7232 O O . GLN B 1 358 ? 7.582 -26.375 -8.875 1 87.5 358 GLN B O 1
ATOM 7237 N N . MET B 1 359 ? 5.453 -26.266 -9.344 1 90.56 359 MET B N 1
ATOM 7238 C CA . MET B 1 359 ? 5.445 -24.812 -9.18 1 90.56 359 MET B CA 1
ATOM 7239 C C . MET B 1 359 ? 5.758 -24.438 -7.734 1 90.56 359 MET B C 1
ATOM 7241 O O . MET B 1 359 ? 6.531 -23.5 -7.492 1 90.56 359 MET B O 1
ATOM 7245 N N . VAL B 1 360 ? 5.137 -25.094 -6.852 1 91.56 360 VAL B N 1
ATOM 7246 C CA . VAL B 1 360 ? 5.375 -24.812 -5.441 1 91.56 360 VAL B CA 1
ATOM 7247 C C . VAL B 1 360 ? 6.836 -25.094 -5.094 1 91.56 360 VAL B C 1
ATOM 7249 O O . VAL B 1 360 ? 7.445 -24.359 -4.312 1 91.56 360 VAL B O 1
ATOM 7252 N N . ASP B 1 361 ? 7.383 -26.031 -5.73 1 84.5 361 ASP B N 1
ATOM 7253 C CA . ASP B 1 361 ? 8.789 -26.344 -5.523 1 84.5 361 ASP B CA 1
ATOM 7254 C C . ASP B 1 361 ? 9.688 -25.203 -6.008 1 84.5 361 ASP B C 1
ATOM 7256 O O . ASP B 1 361 ? 10.672 -24.859 -5.355 1 84.5 361 ASP B O 1
ATOM 7260 N N . ILE B 1 362 ? 9.328 -24.688 -7.07 1 84.06 362 ILE B N 1
ATOM 7261 C CA . ILE B 1 362 ? 10.102 -23.594 -7.641 1 84.06 362 ILE B CA 1
ATOM 7262 C C . ILE B 1 362 ? 9.977 -22.359 -6.754 1 84.06 362 ILE B C 1
ATOM 7264 O O . ILE B 1 362 ? 10.977 -21.703 -6.434 1 84.06 362 ILE B O 1
ATOM 7268 N N . LEU B 1 363 ? 8.805 -22.078 -6.336 1 85.62 363 LEU B N 1
ATOM 7269 C CA . LEU B 1 363 ? 8.562 -20.859 -5.562 1 85.62 363 LEU B CA 1
ATOM 7270 C C . LEU B 1 363 ? 9.188 -20.969 -4.172 1 85.62 363 LEU B C 1
ATOM 7272 O O . LEU B 1 363 ? 9.578 -19.953 -3.584 1 85.62 363 LEU B O 1
ATOM 7276 N N . GLN B 1 364 ? 9.219 -22.125 -3.725 1 81.75 364 GLN B N 1
ATOM 7277 C CA . GLN B 1 364 ? 9.836 -22.344 -2.42 1 81.75 364 GLN B CA 1
ATOM 7278 C C . GLN B 1 364 ? 11.328 -22.016 -2.453 1 81.75 364 GLN B C 1
ATOM 7280 O O . GLN B 1 364 ? 11.883 -21.531 -1.464 1 81.75 364 GLN B O 1
ATOM 7285 N N . ASN B 1 365 ? 11.906 -22.188 -3.525 1 75.12 365 ASN B N 1
ATOM 7286 C CA . ASN B 1 365 ? 13.352 -22.078 -3.617 1 75.12 365 ASN B CA 1
ATOM 7287 C C . ASN B 1 365 ? 13.773 -20.703 -4.137 1 75.12 365 ASN B C 1
ATOM 7289 O O . ASN B 1 365 ? 14.922 -20.297 -3.967 1 75.12 365 ASN B O 1
ATOM 7293 N N . GLU B 1 366 ? 12.875 -20.094 -4.695 1 74.19 366 GLU B N 1
ATOM 7294 C CA . GLU B 1 366 ? 13.203 -18.781 -5.25 1 74.19 366 GLU B CA 1
ATOM 7295 C C . GLU B 1 366 ? 12.922 -17.672 -4.242 1 74.19 366 GLU B C 1
ATOM 7297 O O . GLU B 1 366 ? 11.914 -17.719 -3.531 1 74.19 366 GLU B O 1
ATOM 7302 N N . GLU B 1 367 ? 13.922 -16.797 -4.102 1 70.06 367 GLU B N 1
ATOM 7303 C CA . GLU B 1 367 ? 13.734 -15.609 -3.262 1 70.06 367 GLU B CA 1
ATOM 7304 C C . GLU B 1 367 ? 13.688 -14.336 -4.102 1 70.06 367 GLU B C 1
ATOM 7306 O O . GLU B 1 367 ? 14.57 -14.102 -4.934 1 70.06 367 GLU B O 1
ATOM 7311 N N . TYR B 1 368 ? 12.688 -13.633 -4.016 1 69.69 368 TYR B N 1
ATOM 7312 C CA . TYR B 1 368 ? 12.508 -12.43 -4.816 1 69.69 368 TYR B CA 1
ATOM 7313 C C . TYR B 1 368 ? 12.898 -11.188 -4.027 1 69.69 368 TYR B C 1
ATOM 7315 O O . TYR B 1 368 ? 13.133 -10.125 -4.609 1 69.69 368 TYR B O 1
ATOM 7323 N N . SER B 1 369 ? 13.195 -11.242 -2.781 1 62.75 369 SER B N 1
ATOM 7324 C CA . SER B 1 369 ? 13.719 -10.211 -1.895 1 62.75 369 SER B CA 1
ATOM 7325 C C . SER B 1 369 ? 12.945 -8.898 -2.059 1 62.75 369 SER B C 1
ATOM 7327 O O . SER B 1 369 ? 13.547 -7.836 -2.203 1 62.75 369 SER B O 1
ATOM 7329 N N . PHE B 1 370 ? 11.688 -8.961 -2.172 1 64.38 370 PHE B N 1
ATOM 7330 C CA . PHE B 1 370 ? 10.93 -7.715 -2.152 1 64.38 370 PHE B CA 1
ATOM 7331 C C . PHE B 1 370 ? 10.938 -7.098 -0.76 1 64.38 370 PHE B C 1
ATOM 7333 O O . PHE B 1 370 ? 10.758 -7.801 0.239 1 64.38 370 PHE B O 1
ATOM 7340 N N . ALA B 1 371 ? 11.562 -5.934 -0.632 1 63.75 371 ALA B N 1
ATOM 7341 C CA . ALA B 1 371 ? 11.68 -5.281 0.67 1 63.75 371 ALA B CA 1
ATOM 7342 C C . ALA B 1 371 ? 10.789 -4.051 0.75 1 63.75 371 ALA B C 1
ATOM 7344 O O . ALA B 1 371 ? 10.227 -3.611 -0.26 1 63.75 371 ALA B O 1
ATOM 7345 N N . SER B 1 372 ? 10.562 -3.689 1.949 1 67.38 372 SER B N 1
ATOM 7346 C CA . SER B 1 372 ? 9.844 -2.441 2.186 1 67.38 372 SER B CA 1
ATOM 7347 C C . SER B 1 372 ? 10.562 -1.261 1.535 1 67.38 372 SER B C 1
ATOM 7349 O O . SER B 1 372 ? 11.766 -1.312 1.3 1 67.38 372 SER B O 1
ATOM 7351 N N . PRO B 1 373 ? 9.789 -0.27 1.145 1 64.31 373 PRO B N 1
ATOM 7352 C CA . PRO B 1 373 ? 10.422 0.901 0.528 1 64.31 373 PRO B CA 1
ATOM 7353 C C . PRO B 1 373 ? 11.547 1.483 1.38 1 64.31 373 PRO B C 1
ATOM 7355 O O . PRO B 1 373 ? 12.57 1.904 0.846 1 64.31 373 PRO B O 1
ATOM 7358 N N . MET B 1 374 ? 11.352 1.392 2.668 1 67.5 374 MET B N 1
ATOM 7359 C CA . MET B 1 374 ? 12.383 1.952 3.535 1 67.5 374 MET B CA 1
ATOM 7360 C C . MET B 1 374 ? 13.633 1.071 3.537 1 67.5 374 MET B C 1
ATOM 7362 O O . MET B 1 374 ? 14.75 1.577 3.541 1 67.5 374 MET B O 1
ATOM 7366 N N . GLN B 1 375 ? 13.383 -0.159 3.514 1 68.94 375 GLN B N 1
ATOM 7367 C CA . GLN B 1 375 ? 14.523 -1.07 3.475 1 68.94 375 GLN B CA 1
ATOM 7368 C C . GLN B 1 375 ? 15.297 -0.927 2.168 1 68.94 375 GLN B C 1
ATOM 7370 O O . GLN B 1 375 ? 16.531 -0.968 2.164 1 68.94 375 GLN B O 1
ATOM 7375 N N . LEU B 1 376 ? 14.531 -0.677 1.243 1 64.81 376 LEU B N 1
ATOM 7376 C CA . LEU B 1 376 ? 15.172 -0.498 -0.055 1 64.81 376 LEU B CA 1
ATOM 7377 C C . LEU B 1 376 ? 15.938 0.82 -0.106 1 64.81 376 LEU B C 1
ATOM 7379 O O . LEU B 1 376 ? 17.031 0.885 -0.667 1 64.81 376 LEU B O 1
ATOM 7383 N N . HIS B 1 377 ? 15.32 1.753 0.485 1 66.12 377 HIS B N 1
ATOM 7384 C CA . HIS B 1 377 ? 15.992 3.041 0.584 1 66.12 377 HIS B CA 1
ATOM 7385 C C . HIS B 1 377 ? 17.312 2.914 1.333 1 66.12 377 HIS B C 1
ATOM 7387 O O . HIS B 1 377 ? 18.344 3.402 0.867 1 66.12 377 HIS B O 1
ATOM 7393 N N . TYR B 1 378 ? 17.297 2.254 2.422 1 70.75 378 TYR B N 1
ATOM 7394 C CA . TYR B 1 378 ? 18.516 2.08 3.203 1 70.75 378 TYR B CA 1
ATOM 7395 C C . TYR B 1 378 ? 19.547 1.266 2.434 1 70.75 378 TYR B C 1
ATOM 7397 O O . TYR B 1 378 ? 20.734 1.562 2.48 1 70.75 378 TYR B O 1
ATOM 7405 N N . SER B 1 379 ? 19.062 0.275 1.785 1 65.56 379 SER B N 1
ATOM 7406 C CA . SER B 1 379 ? 19.984 -0.543 1.007 1 65.56 379 SER B CA 1
ATOM 7407 C C . SER B 1 379 ? 20.672 0.279 -0.078 1 65.56 379 SER B C 1
ATOM 7409 O O . SER B 1 379 ? 21.875 0.133 -0.306 1 65.56 379 SER B O 1
ATOM 7411 N N . PHE B 1 380 ? 19.922 1.124 -0.617 1 65.06 380 PHE B N 1
ATOM 7412 C CA . PHE B 1 380 ? 20.469 1.961 -1.673 1 65.06 380 PHE B CA 1
ATOM 7413 C C . PHE B 1 380 ? 21.438 2.984 -1.097 1 65.06 380 PHE B C 1
ATOM 7415 O O . PHE B 1 380 ? 22.516 3.213 -1.658 1 65.06 380 PHE B O 1
ATOM 7422 N N . GLU B 1 381 ? 20.984 3.594 -0.05 1 69.75 381 GLU B N 1
ATOM 7423 C CA . GLU B 1 381 ? 21.844 4.578 0.595 1 69.75 381 GLU B CA 1
ATOM 7424 C C . GLU B 1 381 ? 23.141 3.936 1.085 1 69.75 381 GLU B C 1
ATOM 7426 O O . GLU B 1 381 ? 24.219 4.539 0.988 1 69.75 381 GLU B O 1
ATOM 7431 N N . ASN B 1 382 ? 22.953 2.76 1.621 1 73.81 382 ASN B N 1
ATOM 7432 C CA . ASN B 1 382 ? 24.141 2.047 2.086 1 73.81 382 ASN B CA 1
ATOM 7433 C C . ASN B 1 382 ? 25.062 1.67 0.927 1 73.81 382 ASN B C 1
ATOM 7435 O O . ASN B 1 382 ? 26.281 1.76 1.044 1 73.81 382 ASN B O 1
ATOM 7439 N N . TYR B 1 383 ? 24.484 1.31 -0.102 1 69.31 383 TYR B N 1
ATOM 7440 C CA . TYR B 1 383 ? 25.281 0.996 -1.287 1 69.31 383 TYR B CA 1
ATOM 7441 C C . TYR B 1 383 ? 26.016 2.229 -1.79 1 69.31 383 TYR B C 1
ATOM 7443 O O . TYR B 1 383 ? 27.203 2.15 -2.133 1 69.31 383 TYR B O 1
ATOM 7451 N N . LYS B 1 384 ? 25.297 3.326 -1.845 1 69.69 384 LYS B N 1
ATOM 7452 C CA . LYS B 1 384 ? 25.922 4.574 -2.262 1 69.69 384 LYS B CA 1
ATOM 7453 C C . LYS B 1 384 ? 27.078 4.949 -1.333 1 69.69 384 LYS B C 1
ATOM 7455 O O . LYS B 1 384 ? 28.141 5.383 -1.791 1 69.69 384 LYS B O 1
ATOM 7460 N N . ALA B 1 385 ? 26.781 4.77 -0.091 1 78.25 385 ALA B N 1
ATOM 7461 C CA . ALA B 1 385 ? 27.812 5.078 0.903 1 78.25 385 ALA B CA 1
ATOM 7462 C C . ALA B 1 385 ? 29.047 4.195 0.711 1 78.25 385 ALA B C 1
ATOM 7464 O O . ALA B 1 385 ? 30.172 4.676 0.799 1 78.25 385 ALA B O 1
ATOM 7465 N N . MET B 1 386 ? 28.797 3 0.429 1 79.31 386 MET B N 1
ATOM 7466 C CA . MET B 1 386 ? 29.906 2.068 0.217 1 79.31 386 MET B CA 1
ATOM 7467 C C . MET B 1 386 ? 30.672 2.418 -1.051 1 79.31 386 MET B C 1
ATOM 7469 O O . MET B 1 386 ? 31.906 2.363 -1.069 1 79.31 386 MET B O 1
ATOM 7473 N N . GLN B 1 387 ? 29.984 2.809 -1.993 1 72.88 387 GLN B N 1
ATOM 7474 C CA . GLN B 1 387 ? 30.641 3.197 -3.24 1 72.88 387 GLN B CA 1
ATOM 7475 C C . GLN B 1 387 ? 31.438 4.484 -3.066 1 72.88 387 GLN B C 1
ATOM 7477 O O . GLN B 1 387 ? 32.531 4.617 -3.613 1 72.88 387 GLN B O 1
ATOM 7482 N N . GLN B 1 388 ? 30.844 5.316 -2.377 1 80.56 388 GLN B N 1
ATOM 7483 C CA . GLN B 1 388 ? 31.562 6.562 -2.092 1 80.56 388 GLN B CA 1
ATOM 7484 C C . GLN B 1 388 ? 32.844 6.297 -1.296 1 80.56 388 GLN B C 1
ATOM 7486 O O . GLN B 1 388 ? 33.844 6.938 -1.532 1 80.56 388 GLN B O 1
ATOM 7491 N N . CYS B 1 389 ? 32.688 5.383 -0.413 1 85.25 389 CYS B N 1
ATOM 7492 C CA . CYS B 1 389 ? 33.844 5.004 0.368 1 85.25 389 CYS B CA 1
ATOM 7493 C C . CYS B 1 389 ? 34.938 4.418 -0.526 1 85.25 389 CYS B C 1
ATOM 7495 O O . CYS B 1 389 ? 36.125 4.746 -0.378 1 85.25 389 CYS B O 1
ATOM 7497 N N . LYS B 1 390 ? 34.562 3.664 -1.384 1 81.62 390 LYS B N 1
ATOM 7498 C CA . LYS B 1 390 ? 35.5 3.064 -2.324 1 81.62 390 LYS B CA 1
ATOM 7499 C C . LYS B 1 390 ? 36.188 4.129 -3.199 1 81.62 390 LYS B C 1
ATOM 7501 O O . LYS B 1 390 ? 37.375 4.086 -3.438 1 81.62 390 LYS B O 1
ATOM 7506 N N . GLU B 1 391 ? 35.375 5.004 -3.568 1 78.94 391 GLU B N 1
ATOM 7507 C CA . GLU B 1 391 ? 35.875 6.074 -4.418 1 78.94 391 GLU B CA 1
ATOM 7508 C C . GLU B 1 391 ? 36.812 6.984 -3.646 1 78.94 391 GLU B C 1
ATOM 7510 O O . GLU B 1 391 ? 37.844 7.41 -4.176 1 78.94 391 GLU B O 1
ATOM 7515 N N . GLN B 1 392 ? 36.438 7.281 -2.516 1 86.12 392 GLN B N 1
ATOM 7516 C CA . GLN B 1 392 ? 37.281 8.102 -1.673 1 86.12 392 GLN B CA 1
ATOM 7517 C C . GLN B 1 392 ? 38.625 7.406 -1.416 1 86.12 392 GLN B C 1
ATOM 7519 O O . GLN B 1 392 ? 39.656 8.055 -1.396 1 86.12 392 GLN B O 1
ATOM 7524 N N . PHE B 1 393 ? 38.594 6.145 -1.267 1 88.06 393 PHE B N 1
ATOM 7525 C CA . PHE B 1 393 ? 39.812 5.375 -1.059 1 88.06 393 PHE B CA 1
ATOM 7526 C C . PHE B 1 393 ? 40.688 5.387 -2.312 1 88.06 393 PHE B C 1
ATOM 7528 O O . PHE B 1 393 ? 41.906 5.555 -2.23 1 88.06 393 PHE B O 1
ATOM 7535 N N . GLN B 1 394 ? 40.062 5.273 -3.35 1 81.56 394 GLN B N 1
ATOM 7536 C CA . GLN B 1 394 ? 40.781 5.312 -4.613 1 81.56 394 GLN B CA 1
ATOM 7537 C C . GLN B 1 394 ? 41.438 6.672 -4.832 1 81.56 394 GLN B C 1
ATOM 7539 O O . GLN B 1 394 ? 42.562 6.754 -5.312 1 81.56 394 GLN B O 1
ATOM 7544 N N . ASN B 1 395 ? 40.688 7.598 -4.508 1 82.25 395 ASN B N 1
ATOM 7545 C CA . ASN B 1 395 ? 41.25 8.945 -4.617 1 82.25 395 ASN B CA 1
ATOM 7546 C C . ASN B 1 395 ? 42.406 9.148 -3.654 1 82.25 395 ASN B C 1
ATOM 7548 O O . ASN B 1 395 ? 43.406 9.797 -3.998 1 82.25 395 ASN B O 1
ATOM 7552 N N . ALA B 1 396 ? 42.25 8.578 -2.512 1 86.62 396 ALA B N 1
ATOM 7553 C CA . ALA B 1 396 ? 43.344 8.648 -1.54 1 86.62 396 ALA B CA 1
ATOM 7554 C C . ALA B 1 396 ? 44.594 7.922 -2.051 1 86.62 396 ALA B C 1
ATOM 7556 O O . ALA B 1 396 ? 45.719 8.391 -1.869 1 86.62 396 ALA B O 1
ATOM 7557 N N . LEU B 1 397 ? 44.438 6.832 -2.689 1 84.06 397 LEU B N 1
ATOM 7558 C CA . LEU B 1 397 ? 45.531 6.07 -3.26 1 84.06 397 LEU B CA 1
ATOM 7559 C C . LEU B 1 397 ? 46.188 6.844 -4.395 1 84.06 397 LEU B C 1
ATOM 7561 O O . LEU B 1 397 ? 47.438 6.863 -4.5 1 84.06 397 LEU B O 1
ATOM 7565 N N . LYS B 1 398 ? 45.375 7.477 -5.168 1 78.56 398 LYS B N 1
ATOM 7566 C CA . LYS B 1 398 ? 45.938 8.281 -6.266 1 78.56 398 LYS B CA 1
ATOM 7567 C C . LYS B 1 398 ? 46.75 9.453 -5.734 1 78.56 398 LYS B C 1
ATOM 7569 O O . LYS B 1 398 ? 47.75 9.82 -6.324 1 78.56 398 LYS B O 1
ATOM 7574 N N . ALA B 1 399 ? 46.281 9.906 -4.699 1 79.44 399 ALA B N 1
ATOM 7575 C CA . ALA B 1 399 ? 47 11.023 -4.086 1 79.44 399 ALA B CA 1
ATOM 7576 C C . ALA B 1 399 ? 48.344 10.562 -3.506 1 79.44 399 ALA B C 1
ATOM 7578 O O . ALA B 1 399 ? 49.281 11.352 -3.404 1 79.44 399 ALA B O 1
ATOM 7579 N N . MET B 1 400 ? 48.438 9.289 -3.174 1 77.69 400 MET B N 1
ATOM 7580 C CA . MET B 1 400 ? 49.656 8.742 -2.586 1 77.69 400 MET B CA 1
ATOM 7581 C C . MET B 1 400 ? 50.625 8.312 -3.67 1 77.69 400 MET B C 1
ATOM 7583 O O . MET B 1 400 ? 51.812 8.07 -3.389 1 77.69 400 MET B O 1
ATOM 7587 N N . GLU B 1 401 ? 50.031 8.211 -4.805 1 71.69 401 GLU B N 1
ATOM 7588 C CA . GLU B 1 401 ? 50.906 7.816 -5.91 1 71.69 401 GLU B CA 1
ATOM 7589 C C . GLU B 1 401 ? 51.969 8.852 -6.148 1 71.69 401 GLU B C 1
ATOM 7591 O O . GLU B 1 401 ? 51.719 10.062 -6.105 1 71.69 401 GLU B O 1
ATOM 7596 N N . PRO B 1 402 ? 53.281 8.523 -6.051 1 56.28 402 PRO B N 1
ATOM 7597 C CA . PRO B 1 402 ? 54.375 9.477 -6.25 1 56.28 402 PRO B CA 1
ATOM 7598 C C . PRO B 1 402 ? 54.281 10.242 -7.566 1 56.28 402 PRO B C 1
ATOM 7600 O O . PRO B 1 402 ? 54.156 9.633 -8.633 1 56.28 402 PRO B O 1
ATOM 7603 N N . LYS B 1 403 ? 53.688 11.32 -7.637 1 51.66 403 LYS B N 1
ATOM 7604 C CA . LYS B 1 403 ? 53.562 12.133 -8.844 1 51.66 403 LYS B CA 1
ATOM 7605 C C . LYS B 1 403 ? 54.938 12.352 -9.5 1 51.66 403 LYS B C 1
ATOM 7607 O O . LYS B 1 403 ? 55.062 12.328 -10.727 1 51.66 403 LYS B O 1
ATOM 7612 N N . SER B 1 404 ? 55.875 13.344 -8.828 1 44.66 404 SER B N 1
ATOM 7613 C CA . SER B 1 404 ? 57.219 13.695 -9.305 1 44.66 404 SER B CA 1
ATOM 7614 C C . SER B 1 404 ? 58.25 12.711 -8.789 1 44.66 404 SER B C 1
ATOM 7616 O O . SER B 1 404 ? 58.188 12.281 -7.637 1 44.66 404 SER B O 1
ATOM 7618 N N . PHE B 1 405 ? 58.625 11.805 -9.68 1 46.91 405 PHE B N 1
ATOM 7619 C CA . PHE B 1 405 ? 59.688 10.805 -9.57 1 46.91 405 PHE B CA 1
ATOM 7620 C C . PHE B 1 405 ? 60.906 11.383 -8.859 1 46.91 405 PHE B C 1
ATOM 7622 O O . PHE B 1 405 ? 61.906 11.742 -9.508 1 46.91 405 PHE B O 1
ATOM 7629 N N . SER B 1 406 ? 60.75 12.188 -7.918 1 51.78 406 SER B N 1
ATOM 7630 C CA . SER B 1 406 ? 62.031 12.438 -7.238 1 51.78 406 SER B CA 1
ATOM 7631 C C . SER B 1 406 ? 62.5 11.203 -6.477 1 51.78 406 SER B C 1
ATOM 7633 O O . SER B 1 406 ? 61.812 10.711 -5.594 1 51.78 406 SER B O 1
ATOM 7635 N N . PRO B 1 407 ? 63.344 10.422 -6.984 1 54.72 407 PRO B N 1
ATOM 7636 C CA . PRO B 1 407 ? 63.906 9.195 -6.41 1 54.72 407 PRO B CA 1
ATOM 7637 C C . PRO B 1 407 ? 64.125 9.305 -4.906 1 54.72 407 PRO B C 1
ATOM 7639 O O . PRO B 1 407 ? 63.906 8.336 -4.176 1 54.72 407 PRO B O 1
ATOM 7642 N N . ILE B 1 408 ? 64.375 10.602 -4.445 1 55.47 408 ILE B N 1
ATOM 7643 C CA . ILE B 1 408 ? 64.625 10.758 -3.027 1 55.47 408 ILE B CA 1
ATOM 7644 C C . ILE B 1 408 ? 63.375 10.531 -2.205 1 55.47 408 ILE B C 1
ATOM 7646 O O . ILE B 1 408 ? 63.406 9.883 -1.161 1 55.47 408 ILE B O 1
ATOM 7650 N N . LYS B 1 409 ? 62.281 10.984 -2.738 1 62.38 409 LYS B N 1
ATOM 7651 C CA . LYS B 1 409 ? 61.031 10.883 -1.982 1 62.38 409 LYS B CA 1
ATOM 7652 C C . LYS B 1 409 ? 60.531 9.445 -1.951 1 62.38 409 LYS B C 1
ATOM 7654 O O . LYS B 1 409 ? 59.969 8.992 -0.94 1 62.38 409 LYS B O 1
ATOM 7659 N N . ILE B 1 410 ? 60.75 8.734 -2.924 1 65.38 410 ILE B N 1
ATOM 7660 C CA . ILE B 1 410 ? 60.312 7.348 -3.031 1 65.38 410 ILE B CA 1
ATOM 7661 C C . ILE B 1 410 ? 61.188 6.473 -2.117 1 65.38 410 ILE B C 1
ATOM 7663 O O . ILE B 1 410 ? 60.656 5.551 -1.478 1 65.38 410 ILE B O 1
ATOM 7667 N N . LEU B 1 411 ? 62.531 6.949 -2.055 1 65.94 411 LEU B N 1
ATOM 7668 C CA . LEU B 1 411 ? 63.438 6.145 -1.249 1 65.94 411 LEU B CA 1
ATOM 7669 C C . LEU B 1 411 ? 63.219 6.398 0.238 1 65.94 411 LEU B C 1
ATOM 7671 O O . LEU B 1 411 ? 63.5 5.539 1.069 1 65.94 411 LEU B O 1
ATOM 7675 N N . LYS B 1 412 ? 62.594 7.574 0.544 1 69.44 412 LYS B N 1
ATOM 7676 C CA . LYS B 1 412 ? 62.344 7.898 1.95 1 69.44 412 LYS B CA 1
ATOM 7677 C C . LYS B 1 412 ? 61.188 7.098 2.521 1 69.44 412 LYS B C 1
ATOM 7679 O O . LYS B 1 412 ? 61.125 6.855 3.729 1 69.44 412 LYS B O 1
ATOM 7684 N N . MET B 1 413 ? 60.344 6.512 1.534 1 78.25 413 MET B N 1
ATOM 7685 C CA . MET B 1 413 ? 59.219 5.75 2.012 1 78.25 413 MET B CA 1
ATOM 7686 C C . MET B 1 413 ? 59.344 4.277 1.637 1 78.25 413 MET B C 1
ATOM 7688 O O . MET B 1 413 ? 59.188 3.918 0.465 1 78.25 413 MET B O 1
ATOM 7692 N N . SER B 1 414 ? 59.625 3.527 2.705 1 80.44 414 SER B N 1
ATOM 7693 C CA . SER B 1 414 ? 59.75 2.096 2.465 1 80.44 414 SER B CA 1
ATOM 7694 C C . SER B 1 414 ? 58.438 1.465 2.07 1 80.44 414 SER B C 1
ATOM 7696 O O . SER B 1 414 ? 57.375 2.014 2.361 1 80.44 414 SER B O 1
ATOM 7698 N N . PRO B 1 415 ? 58.438 0.427 1.318 1 85.69 415 PRO B N 1
ATOM 7699 C CA . PRO B 1 415 ? 57.219 -0.285 0.958 1 85.69 415 PRO B CA 1
ATOM 7700 C C . PRO B 1 415 ? 56.406 -0.703 2.176 1 85.69 415 PRO B C 1
ATOM 7702 O O . PRO B 1 415 ? 55.156 -0.696 2.129 1 85.69 415 PRO B O 1
ATOM 7705 N N . SER B 1 416 ? 57.062 -0.995 3.229 1 86.31 416 SER B N 1
ATOM 7706 C CA . SER B 1 416 ? 56.344 -1.369 4.441 1 86.31 416 SER B CA 1
ATOM 7707 C C . SER B 1 416 ? 55.625 -0.167 5.059 1 86.31 416 SER B C 1
ATOM 7709 O O . SER B 1 416 ? 54.531 -0.293 5.574 1 86.31 416 SER B O 1
ATOM 7711 N N . ASP B 1 417 ? 56.281 0.952 4.945 1 85.25 417 ASP B N 1
ATOM 7712 C CA . ASP B 1 417 ? 55.688 2.178 5.457 1 85.25 417 ASP B CA 1
ATOM 7713 C C . ASP B 1 417 ? 54.469 2.584 4.617 1 85.25 417 ASP B C 1
ATOM 7715 O O . ASP B 1 417 ? 53.469 3.059 5.156 1 85.25 417 ASP B O 1
ATOM 7719 N N . MET B 1 418 ? 54.594 2.402 3.357 1 87.88 418 MET B N 1
ATOM 7720 C CA . MET B 1 418 ? 53.5 2.715 2.467 1 87.88 418 MET B CA 1
ATOM 7721 C C . MET B 1 418 ? 52.312 1.774 2.715 1 87.88 418 MET B C 1
ATOM 7723 O O . MET B 1 418 ? 51.156 2.205 2.723 1 87.88 418 MET B O 1
ATOM 7727 N N . GLU B 1 419 ? 52.688 0.539 2.92 1 89.75 419 GLU B N 1
ATOM 7728 C CA . GLU B 1 419 ? 51.625 -0.435 3.211 1 89.75 419 GLU B CA 1
ATOM 7729 C C . GLU B 1 419 ? 50.875 -0.081 4.496 1 89.75 419 GLU B C 1
ATOM 7731 O O . GLU B 1 419 ? 49.656 -0.224 4.578 1 89.75 419 GLU B O 1
ATOM 7736 N N . ALA B 1 420 ? 51.625 0.324 5.469 1 89.44 420 ALA B N 1
ATOM 7737 C CA . ALA B 1 420 ? 51 0.729 6.734 1 89.44 420 ALA B CA 1
ATOM 7738 C C . ALA B 1 420 ? 50.125 1.967 6.551 1 89.44 420 ALA B C 1
ATOM 7740 O O . ALA B 1 420 ? 49.062 2.062 7.137 1 89.44 420 ALA B O 1
ATOM 7741 N N . LYS B 1 421 ? 50.594 2.861 5.758 1 90.06 421 LYS B N 1
ATOM 7742 C CA . LYS B 1 421 ? 49.844 4.086 5.5 1 90.06 421 LYS B CA 1
ATOM 7743 C C . LYS B 1 421 ? 48.531 3.787 4.762 1 90.06 421 LYS B C 1
ATOM 7745 O O . LYS B 1 421 ? 47.469 4.332 5.102 1 90.06 421 LYS B O 1
ATOM 7750 N N . VAL B 1 422 ? 48.656 2.973 3.787 1 91.56 422 VAL B N 1
ATOM 7751 C CA . VAL B 1 422 ? 47.469 2.596 3.002 1 91.56 422 VAL B CA 1
ATOM 7752 C C . VAL B 1 422 ? 46.5 1.817 3.877 1 91.56 422 VAL B C 1
ATOM 7754 O O . VAL B 1 422 ? 45.281 2.014 3.785 1 91.56 422 VAL B O 1
ATOM 7757 N N . ARG B 1 423 ? 47.062 0.99 4.699 1 90.81 423 ARG B N 1
ATOM 7758 C CA . ARG B 1 423 ? 46.219 0.2 5.598 1 90.81 423 ARG B CA 1
ATOM 7759 C C . ARG B 1 423 ? 45.5 1.094 6.598 1 90.81 423 ARG B C 1
ATOM 7761 O O . ARG B 1 423 ? 44.312 0.858 6.914 1 90.81 423 ARG B O 1
ATOM 7768 N N . ASN B 1 424 ? 46.188 2.051 7.105 1 91.19 424 ASN B N 1
ATOM 7769 C CA . ASN B 1 424 ? 45.562 2.996 8.031 1 91.19 424 ASN B CA 1
ATOM 7770 C C . ASN B 1 424 ? 44.438 3.791 7.352 1 91.19 424 ASN B C 1
ATOM 7772 O O . ASN B 1 424 ? 43.406 4.066 7.961 1 91.19 424 ASN B O 1
ATOM 7776 N N . GLU B 1 425 ? 44.656 4.172 6.172 1 91.25 425 GLU B N 1
ATOM 7777 C CA . GLU B 1 425 ? 43.656 4.895 5.414 1 91.25 425 GLU B CA 1
ATOM 7778 C C . GLU B 1 425 ? 42.438 4.012 5.148 1 91.25 425 GLU B C 1
ATOM 7780 O O . GLU B 1 425 ? 41.281 4.477 5.227 1 91.25 425 GLU B O 1
ATOM 7785 N N . ALA B 1 426 ? 42.688 2.805 4.805 1 91.56 426 ALA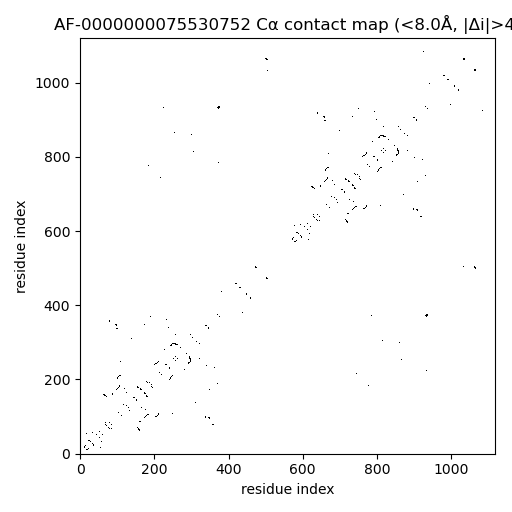 B N 1
ATOM 7786 C CA . ALA B 1 426 ? 41.625 1.858 4.559 1 91.56 426 ALA B CA 1
ATOM 7787 C C . ALA B 1 426 ? 40.781 1.657 5.816 1 91.56 426 ALA B C 1
ATOM 7789 O O . ALA B 1 426 ? 39.531 1.631 5.746 1 91.56 426 ALA B O 1
ATOM 7790 N N . ASN B 1 427 ? 41.438 1.564 6.91 1 90.62 427 ASN B N 1
ATOM 7791 C CA . ASN B 1 427 ? 40.75 1.372 8.172 1 90.62 427 ASN B CA 1
ATOM 7792 C C . ASN B 1 427 ? 39.938 2.607 8.555 1 90.62 427 ASN B C 1
ATOM 7794 O O . ASN B 1 427 ? 38.844 2.49 9.109 1 90.62 427 ASN B O 1
ATOM 7798 N N . ALA B 1 428 ? 40.5 3.701 8.281 1 90.75 428 ALA B N 1
ATOM 7799 C CA . ALA B 1 428 ? 39.781 4.945 8.547 1 90.75 428 ALA B CA 1
ATOM 7800 C C . ALA B 1 428 ? 38.531 5.043 7.688 1 90.75 428 ALA B C 1
ATOM 7802 O O . ALA B 1 428 ? 37.469 5.465 8.172 1 90.75 428 ALA B O 1
ATOM 7803 N N . MET B 1 429 ? 38.656 4.645 6.5 1 89.56 429 MET B N 1
ATOM 7804 C CA . MET B 1 429 ? 37.531 4.695 5.586 1 89.56 429 MET B CA 1
ATOM 7805 C C . MET B 1 429 ? 36.438 3.688 5.992 1 89.56 429 MET B C 1
ATOM 7807 O O . MET B 1 429 ? 35.25 3.969 5.895 1 89.56 429 MET B O 1
ATOM 7811 N N . LEU B 1 430 ? 36.875 2.576 6.391 1 90.31 430 LEU B N 1
ATOM 7812 C CA . LEU B 1 430 ? 35.938 1.538 6.824 1 90.31 430 LEU B CA 1
ATOM 7813 C C . LEU B 1 430 ? 35.188 1.984 8.055 1 90.31 430 LEU B C 1
ATOM 7815 O O . LEU B 1 430 ? 33.969 1.706 8.18 1 90.31 430 LEU B O 1
ATOM 7819 N N . ARG B 1 431 ? 35.844 2.631 8.875 1 88.56 431 ARG B N 1
ATOM 7820 C CA . ARG B 1 431 ? 35.188 3.135 10.078 1 88.56 431 ARG B CA 1
ATOM 7821 C C . ARG B 1 431 ? 34.156 4.207 9.727 1 88.56 431 ARG B C 1
ATOM 7823 O O . ARG B 1 431 ? 33.062 4.219 10.273 1 88.56 431 ARG B O 1
ATOM 7830 N N . GLU B 1 432 ? 34.562 5.004 8.859 1 87.31 432 GLU B N 1
ATOM 7831 C CA . GLU B 1 432 ? 33.656 6.062 8.438 1 87.31 432 GLU B CA 1
ATOM 7832 C C . GLU B 1 432 ? 32.438 5.492 7.715 1 87.31 432 GLU B C 1
ATOM 7834 O O . GLU B 1 432 ? 31.328 5.957 7.918 1 87.31 432 GLU B O 1
ATOM 7839 N N . CYS B 1 433 ? 32.719 4.531 6.883 1 88.44 433 CYS B N 1
ATOM 7840 C CA . CYS B 1 433 ? 31.609 3.887 6.164 1 88.44 433 CYS B CA 1
ATOM 7841 C C . CYS B 1 433 ? 30.688 3.139 7.125 1 88.44 433 CYS B C 1
ATOM 7843 O O . CYS B 1 433 ? 29.469 3.148 6.961 1 88.44 433 CYS B O 1
ATOM 7845 N N . GLY B 1 434 ? 31.266 2.559 8.07 1 86 434 GLY B N 1
ATOM 7846 C CA . GLY B 1 434 ? 30.484 1.844 9.062 1 86 434 GLY B CA 1
ATOM 7847 C C . GLY B 1 434 ? 29.516 2.738 9.812 1 86 434 GLY B C 1
ATOM 7848 O O . GLY B 1 434 ? 28.391 2.338 10.094 1 86 434 GLY B O 1
ATOM 7849 N N . LYS B 1 435 ? 29.891 3.936 9.969 1 82.12 435 LYS B N 1
ATOM 7850 C CA . LYS B 1 435 ? 29.047 4.895 10.68 1 82.12 435 LYS B CA 1
ATOM 7851 C C . LYS B 1 435 ? 27.922 5.406 9.773 1 82.12 435 LYS B C 1
ATOM 7853 O O . LYS B 1 435 ? 26.875 5.824 10.266 1 82.12 435 LYS B O 1
ATOM 7858 N N . SER B 1 436 ? 28.188 5.301 8.516 1 80.19 436 SER B N 1
ATOM 7859 C CA . SER B 1 436 ? 27.234 5.879 7.566 1 80.19 436 SER B CA 1
ATOM 7860 C C . SER B 1 436 ? 26.141 4.883 7.199 1 80.19 436 SER B C 1
ATOM 7862 O O . SER B 1 436 ? 25.109 5.258 6.633 1 80.19 436 SER B O 1
ATOM 7864 N N . LEU B 1 437 ? 26.406 3.604 7.488 1 80.94 437 LEU B N 1
ATOM 7865 C CA . LEU B 1 437 ? 25.422 2.59 7.125 1 80.94 437 LEU B CA 1
ATOM 7866 C C . LEU B 1 437 ? 24.203 2.664 8.039 1 80.94 437 LEU B C 1
ATOM 7868 O O . LEU B 1 437 ? 24.328 2.801 9.258 1 80.94 437 LEU B O 1
ATOM 7872 N N . GLN B 1 438 ? 23.031 2.754 7.383 1 73.38 438 GLN B N 1
ATOM 7873 C CA . GLN B 1 438 ? 21.797 2.934 8.125 1 73.38 438 GLN B CA 1
ATOM 7874 C C . GLN B 1 438 ? 20.797 1.811 7.824 1 73.38 438 GLN B C 1
ATOM 7876 O O . GLN B 1 438 ? 20.844 1.213 6.746 1 73.38 438 GLN B O 1
ATOM 7881 N N . GLY B 1 439 ? 19.953 1.478 8.781 1 67.44 439 GLY B N 1
ATOM 7882 C CA . GLY B 1 439 ? 18.781 0.631 8.57 1 67.44 439 GLY B CA 1
ATOM 7883 C C . GLY B 1 439 ? 19.125 -0.843 8.477 1 67.44 439 GLY B C 1
ATOM 7884 O O . GLY B 1 439 ? 18.438 -1.607 7.805 1 67.44 439 GLY B O 1
ATOM 7885 N N . ILE B 1 440 ? 20.281 -1.25 8.844 1 65.69 440 ILE B N 1
ATOM 7886 C CA . ILE B 1 440 ? 20.656 -2.65 8.68 1 65.69 440 ILE B CA 1
ATOM 7887 C C . ILE B 1 440 ? 21.016 -3.252 10.039 1 65.69 440 ILE B C 1
ATOM 7889 O O . ILE B 1 440 ? 21.453 -2.539 10.945 1 65.69 440 ILE B O 1
ATOM 7893 N N . ASP B 1 441 ? 20.562 -4.414 10.125 1 68.12 441 ASP B N 1
ATOM 7894 C CA . ASP B 1 441 ? 20.938 -5.148 11.336 1 68.12 441 ASP B CA 1
ATOM 7895 C C . ASP B 1 441 ? 22.438 -5.332 11.43 1 68.12 441 ASP B C 1
ATOM 7897 O O . ASP B 1 441 ? 23.172 -5.133 10.445 1 68.12 441 ASP B O 1
ATOM 7901 N N . ASP B 1 442 ? 22.891 -5.582 12.602 1 72.19 442 ASP B N 1
ATOM 7902 C CA . ASP B 1 442 ? 24.312 -5.684 12.891 1 72.19 442 ASP B CA 1
ATOM 7903 C C . ASP B 1 442 ? 24.969 -6.773 12.047 1 72.19 442 ASP B C 1
ATOM 7905 O O . ASP B 1 442 ? 26.094 -6.609 11.578 1 72.19 442 ASP B O 1
ATOM 7909 N N . GLU B 1 443 ? 24.172 -7.746 11.828 1 70.94 443 GLU B N 1
ATOM 7910 C CA . GLU B 1 443 ? 24.75 -8.844 11.055 1 70.94 443 GLU B CA 1
ATOM 7911 C C . GLU B 1 443 ? 24.953 -8.438 9.594 1 70.94 443 GLU B C 1
ATOM 7913 O O . GLU B 1 443 ? 26.016 -8.703 9.016 1 70.94 443 GLU B O 1
ATOM 7918 N N . LYS B 1 444 ? 24 -7.785 9.094 1 72.38 444 LYS B N 1
ATOM 7919 C CA . LYS B 1 444 ? 24.109 -7.34 7.711 1 72.38 444 LYS B CA 1
ATOM 7920 C C . LYS B 1 444 ? 25.156 -6.238 7.57 1 72.38 444 LYS B C 1
ATOM 7922 O O . LYS B 1 444 ? 25.875 -6.188 6.574 1 72.38 444 LYS B O 1
ATOM 7927 N N . LYS B 1 445 ? 25.188 -5.473 8.594 1 79.75 445 LYS B N 1
ATOM 7928 C CA . LYS B 1 445 ? 26.203 -4.418 8.602 1 79.75 445 LYS B CA 1
ATOM 7929 C C . LYS B 1 445 ? 27.609 -5 8.562 1 79.75 445 LYS B C 1
ATOM 7931 O O . LYS B 1 445 ? 28.453 -4.543 7.793 1 79.75 445 LYS B O 1
ATOM 7936 N N . ARG B 1 446 ? 27.781 -6.023 9.328 1 78.75 446 ARG B N 1
ATOM 7937 C CA . ARG B 1 446 ? 29.094 -6.676 9.367 1 78.75 446 ARG B CA 1
ATOM 7938 C C . ARG B 1 446 ? 29.422 -7.309 8.023 1 78.75 446 ARG B C 1
ATOM 7940 O O . ARG B 1 446 ? 30.578 -7.246 7.57 1 78.75 446 ARG B O 1
ATOM 7947 N N . ARG B 1 447 ? 28.438 -7.734 7.465 1 74.06 447 ARG B N 1
ATOM 7948 C CA . ARG B 1 447 ? 28.656 -8.375 6.176 1 74.06 447 ARG B CA 1
ATOM 7949 C C . ARG B 1 447 ? 29.016 -7.344 5.109 1 74.06 447 ARG B C 1
ATOM 7951 O O . ARG B 1 447 ? 29.922 -7.57 4.301 1 74.06 447 ARG B O 1
ATOM 7958 N N . HIS B 1 448 ? 28.344 -6.336 5.188 1 79.5 448 HIS B N 1
ATOM 7959 C CA . HIS B 1 448 ? 28.625 -5.273 4.23 1 79.5 448 HIS B CA 1
ATOM 7960 C C . HIS B 1 448 ? 30.031 -4.703 4.434 1 79.5 448 HIS B C 1
ATOM 7962 O O . HIS B 1 448 ? 30.734 -4.445 3.463 1 79.5 448 HIS B O 1
ATOM 7968 N N . LEU B 1 449 ? 30.344 -4.574 5.648 1 85.62 449 LEU B N 1
ATOM 7969 C CA . LEU B 1 449 ? 31.656 -4.016 5.949 1 85.62 449 LEU B CA 1
ATOM 7970 C C . LEU B 1 449 ? 32.781 -5 5.59 1 85.62 449 LEU B C 1
ATOM 7972 O O . LEU B 1 449 ? 33.844 -4.594 5.141 1 85.62 449 LEU B O 1
ATOM 7976 N N . ALA B 1 450 ? 32.406 -6.215 5.742 1 80.88 450 ALA B N 1
ATOM 7977 C CA . ALA B 1 450 ? 33.375 -7.238 5.359 1 80.88 450 ALA B CA 1
ATOM 7978 C C . ALA B 1 450 ? 33.594 -7.242 3.85 1 80.88 450 ALA B C 1
ATOM 7980 O O . ALA B 1 450 ? 34.719 -7.383 3.387 1 80.88 450 ALA B O 1
ATOM 7981 N N . ASP B 1 451 ? 32.594 -7.078 3.246 1 75.5 451 ASP B N 1
ATOM 7982 C CA . ASP B 1 451 ? 32.656 -7.02 1.79 1 75.5 451 ASP B CA 1
ATOM 7983 C C . ASP B 1 451 ? 33.469 -5.797 1.338 1 75.5 451 ASP B C 1
ATOM 7985 O O . ASP B 1 451 ? 34.281 -5.883 0.428 1 75.5 451 ASP B O 1
ATOM 7989 N N . LEU B 1 452 ? 33.188 -4.734 1.911 1 84.31 452 LEU B N 1
ATOM 7990 C CA . LEU B 1 452 ? 33.906 -3.51 1.585 1 84.31 452 LEU B CA 1
ATOM 7991 C C . LEU B 1 452 ? 35.375 -3.641 1.931 1 84.31 452 LEU B C 1
ATOM 7993 O O . LEU B 1 452 ? 36.25 -3.213 1.16 1 84.31 452 LEU B O 1
ATOM 7997 N N . GLN B 1 453 ? 35.625 -4.25 3.045 1 86.62 453 GLN B N 1
ATOM 7998 C CA . GLN B 1 453 ? 37 -4.469 3.459 1 86.62 453 GLN B CA 1
ATOM 7999 C C . GLN B 1 453 ? 37.75 -5.328 2.443 1 86.62 453 GLN B C 1
ATOM 8001 O O . GLN B 1 453 ? 38.906 -5.043 2.113 1 86.62 453 GLN B O 1
ATOM 8006 N N . SER B 1 454 ? 37.062 -6.27 2.004 1 78.56 454 SER B N 1
ATOM 8007 C CA . SER B 1 454 ? 37.688 -7.148 1.014 1 78.56 454 SER B CA 1
ATOM 8008 C C . SER B 1 454 ? 38 -6.387 -0.267 1 78.56 454 SER B C 1
ATOM 8010 O O . SER B 1 454 ? 39.062 -6.609 -0.872 1 78.56 454 SER B O 1
ATOM 8012 N N . GLN B 1 455 ? 37.219 -5.539 -0.575 1 76.69 455 GLN B N 1
ATOM 8013 C CA . GLN B 1 455 ? 37.438 -4.75 -1.782 1 76.69 455 GLN B CA 1
ATOM 8014 C C . GLN B 1 455 ? 38.594 -3.748 -1.578 1 76.69 455 GLN B C 1
ATOM 8016 O O . GLN B 1 455 ? 39.406 -3.537 -2.475 1 76.69 455 GLN B O 1
ATOM 8021 N N . LEU B 1 456 ? 38.594 -3.199 -0.464 1 85.19 456 LEU B N 1
ATOM 8022 C CA . LEU B 1 456 ? 39.656 -2.252 -0.159 1 85.19 456 LEU B CA 1
ATOM 8023 C C . LEU B 1 456 ? 41 -2.961 -0.072 1 85.19 456 LEU B C 1
ATOM 8025 O O . LEU B 1 456 ? 42 -2.426 -0.515 1 85.19 456 LEU B O 1
ATOM 8029 N N . ASP B 1 457 ? 40.875 -4.152 0.478 1 81.19 457 ASP B N 1
ATOM 8030 C CA . ASP B 1 457 ? 42.125 -4.941 0.578 1 81.19 457 ASP B CA 1
ATOM 8031 C C . ASP B 1 457 ? 42.688 -5.266 -0.805 1 81.19 457 ASP B C 1
ATOM 8033 O O . ASP B 1 457 ? 43.875 -5.258 -1.007 1 81.19 457 ASP B O 1
ATOM 8037 N N . LEU B 1 458 ? 41.844 -5.531 -1.604 1 74 458 LEU B N 1
ATOM 8038 C CA . LEU B 1 458 ? 42.25 -5.809 -2.971 1 74 458 LEU B CA 1
ATOM 8039 C C . LEU B 1 458 ? 42.906 -4.582 -3.592 1 74 458 LEU B C 1
ATOM 8041 O O . LEU B 1 458 ? 43.969 -4.691 -4.23 1 74 458 LEU B O 1
ATOM 8045 N N . GLN B 1 459 ? 42.375 -3.504 -3.389 1 77.5 459 GLN B N 1
ATOM 8046 C CA . GLN B 1 459 ? 42.938 -2.268 -3.924 1 77.5 459 GLN B CA 1
ATOM 8047 C C . GLN B 1 459 ? 44.281 -1.928 -3.252 1 77.5 459 GLN B C 1
ATOM 8049 O O . GLN B 1 459 ? 45.188 -1.458 -3.906 1 77.5 459 GLN B O 1
ATOM 8054 N N . GLN B 1 460 ? 44.25 -2.146 -2.029 1 82.19 460 GLN B N 1
ATOM 8055 C CA . GLN B 1 460 ? 45.469 -1.926 -1.27 1 82.19 460 GLN B CA 1
ATOM 8056 C C . GLN B 1 460 ? 46.594 -2.803 -1.791 1 82.19 460 GLN B C 1
ATOM 8058 O O . GLN B 1 460 ? 47.719 -2.32 -2.008 1 82.19 460 GLN B O 1
ATOM 8063 N N . ASN B 1 461 ? 46.25 -4.016 -1.93 1 77.38 461 ASN B N 1
ATOM 8064 C CA . ASN B 1 461 ? 47.25 -4.957 -2.387 1 77.38 461 ASN B CA 1
ATOM 8065 C C . ASN B 1 461 ? 47.781 -4.594 -3.775 1 77.38 461 ASN B C 1
ATOM 8067 O O . ASN B 1 461 ? 48.969 -4.676 -4.035 1 77.38 461 ASN B O 1
ATOM 8071 N N . LEU B 1 462 ? 47 -4.148 -4.508 1 71.56 462 LEU B N 1
ATOM 8072 C CA . LEU B 1 462 ? 47.375 -3.752 -5.855 1 71.56 462 LEU B CA 1
ATOM 8073 C C . LEU B 1 462 ? 48.281 -2.514 -5.816 1 71.56 462 LEU B C 1
ATOM 8075 O O . LEU B 1 462 ? 49.281 -2.455 -6.508 1 71.56 462 LEU B O 1
ATOM 8079 N N . PHE B 1 463 ? 47.938 -1.628 -5.059 1 80.44 463 PHE B N 1
ATOM 8080 C CA . PHE B 1 463 ? 48.688 -0.388 -4.93 1 80.44 463 PHE B CA 1
ATOM 8081 C C . PHE B 1 463 ? 50.062 -0.651 -4.332 1 80.44 463 PHE B C 1
ATOM 8083 O O . PHE B 1 463 ? 51.062 -0.145 -4.828 1 80.44 463 PHE B O 1
ATOM 8090 N N . CYS B 1 464 ? 50.062 -1.451 -3.299 1 81.19 464 CYS B N 1
ATOM 8091 C CA . CYS B 1 464 ? 51.344 -1.705 -2.604 1 81.19 464 CYS B CA 1
ATOM 8092 C C . CYS B 1 464 ? 52.281 -2.547 -3.463 1 81.19 464 CYS B C 1
ATOM 8094 O O . CYS B 1 464 ? 53.5 -2.346 -3.441 1 81.19 464 CYS B O 1
ATOM 8096 N N . THR B 1 465 ? 51.688 -3.42 -4.168 1 73.19 465 THR B N 1
ATOM 8097 C CA . THR B 1 465 ? 52.5 -4.207 -5.082 1 73.19 465 THR B CA 1
ATOM 8098 C C . THR B 1 465 ? 53.125 -3.314 -6.16 1 73.19 465 THR B C 1
ATOM 8100 O O . THR B 1 465 ? 54.312 -3.453 -6.492 1 73.19 465 THR B O 1
ATOM 8103 N N . LYS B 1 466 ? 52.375 -2.396 -6.609 1 72.19 466 LYS B N 1
ATOM 8104 C CA . LYS B 1 466 ? 52.875 -1.448 -7.602 1 72.19 466 LYS B CA 1
ATOM 8105 C C . LYS B 1 466 ? 53.938 -0.531 -7.004 1 72.19 466 LYS B C 1
ATOM 8107 O O . LYS B 1 466 ? 54.969 -0.279 -7.629 1 72.19 466 LYS B O 1
ATOM 8112 N N . TYR B 1 467 ? 53.75 -0.118 -5.855 1 79 467 TYR B N 1
ATOM 8113 C CA . TYR B 1 467 ? 54.688 0.773 -5.18 1 79 467 TYR B CA 1
ATOM 8114 C C . TYR B 1 467 ? 56 0.06 -4.879 1 79 467 TYR B C 1
ATOM 8116 O O . TYR B 1 467 ? 57.062 0.641 -5.031 1 79 467 TYR B O 1
ATOM 8124 N N . SER B 1 468 ? 55.875 -1.156 -4.406 1 77.44 468 SER B N 1
ATOM 8125 C CA . SER B 1 468 ? 57.062 -1.94 -4.113 1 77.44 468 SER B CA 1
ATOM 8126 C C . SER B 1 468 ? 57.906 -2.146 -5.363 1 77.44 468 SER B C 1
ATOM 8128 O O . SER B 1 468 ? 59.156 -2.072 -5.309 1 77.44 468 SER B O 1
ATOM 8130 N N . LYS B 1 469 ? 57.281 -2.242 -6.41 1 67.94 469 LYS B N 1
ATOM 8131 C CA . LYS B 1 469 ? 58 -2.391 -7.68 1 67.94 469 LYS B CA 1
ATOM 8132 C C . LYS B 1 469 ? 58.688 -1.095 -8.07 1 67.94 469 LYS B C 1
ATOM 8134 O O . LYS B 1 469 ? 59.844 -1.116 -8.516 1 67.94 469 LYS B O 1
ATOM 8139 N N . ILE B 1 470 ? 58.062 -0.057 -7.82 1 68.75 470 ILE B N 1
ATOM 8140 C CA . ILE B 1 470 ? 58.625 1.243 -8.148 1 68.75 470 ILE B CA 1
ATOM 8141 C C . ILE B 1 470 ? 59.781 1.546 -7.203 1 68.75 470 ILE B C 1
ATOM 8143 O O . ILE B 1 470 ? 60.844 2.018 -7.633 1 68.75 470 ILE B O 1
ATOM 8147 N N . HIS B 1 471 ? 59.625 1.27 -5.957 1 73 471 HIS B N 1
ATOM 8148 C CA . HIS B 1 471 ? 60.656 1.507 -4.953 1 73 471 HIS B CA 1
ATOM 8149 C C . HIS B 1 471 ? 61.906 0.67 -5.234 1 73 471 HIS B C 1
ATOM 8151 O O . HIS B 1 471 ? 63.031 1.166 -5.125 1 73 471 HIS B O 1
ATOM 8157 N N . THR B 1 472 ? 61.656 -0.585 -5.613 1 67.38 472 THR B N 1
ATOM 8158 C CA . THR B 1 472 ? 62.781 -1.471 -5.93 1 67.38 472 THR B CA 1
ATOM 8159 C C . THR B 1 472 ? 63.5 -1.01 -7.199 1 67.38 472 THR B C 1
ATOM 8161 O O . THR B 1 472 ? 64.75 -1.054 -7.281 1 67.38 472 THR B O 1
ATOM 8164 N N . ALA B 1 473 ? 62.688 -0.424 -8.039 1 60.75 473 ALA B N 1
ATOM 8165 C CA . ALA B 1 473 ? 63.281 0.071 -9.289 1 60.75 473 ALA B CA 1
ATOM 8166 C C . ALA B 1 473 ? 64.125 1.327 -9.047 1 60.75 473 ALA B C 1
ATOM 8168 O O . ALA B 1 473 ? 65.188 1.479 -9.617 1 60.75 473 ALA B O 1
ATOM 8169 N N . VAL B 1 474 ? 63.688 2.102 -8.164 1 61.66 474 VAL B N 1
ATOM 8170 C CA . VAL B 1 474 ? 64.375 3.336 -7.852 1 61.66 474 VAL B CA 1
ATOM 8171 C C . VAL B 1 474 ? 65.625 3.025 -7.004 1 61.66 474 VAL B C 1
ATOM 8173 O O . VAL B 1 474 ? 66.688 3.582 -7.234 1 61.66 474 VAL B O 1
ATOM 8176 N N . LYS B 1 475 ? 65.5 2.078 -6.078 1 60.91 475 LYS B N 1
ATOM 8177 C CA . LYS B 1 475 ? 66.562 1.68 -5.23 1 60.91 475 LYS B CA 1
ATOM 8178 C C . LYS B 1 475 ? 67.688 1.021 -6.051 1 60.91 475 LYS B C 1
ATOM 8180 O O . LYS B 1 475 ? 68.875 1.299 -5.844 1 60.91 475 LYS B O 1
ATOM 8185 N N . THR B 1 476 ? 67.312 0.215 -7.027 1 55.34 476 THR B N 1
ATOM 8186 C CA . THR B 1 476 ? 68.25 -0.477 -7.875 1 55.34 476 THR B CA 1
ATOM 8187 C C . THR B 1 476 ? 68.875 0.488 -8.883 1 55.34 476 THR B C 1
ATOM 8189 O O . THR B 1 476 ? 70.062 0.397 -9.172 1 55.34 476 THR B O 1
ATOM 8192 N N . GLY B 1 477 ? 68.188 1.422 -9.281 1 50.38 477 GLY B N 1
ATOM 8193 C CA . GLY B 1 477 ? 68.75 2.424 -10.188 1 50.38 477 GLY B CA 1
ATOM 8194 C C . GLY B 1 477 ? 69.75 3.363 -9.523 1 50.38 477 GLY B C 1
ATOM 8195 O O . GLY B 1 477 ? 70.75 3.752 -10.125 1 50.38 477 GLY B O 1
ATOM 8196 N N . CYS B 1 478 ? 69.625 3.643 -8.266 1 48.97 478 CYS B N 1
ATOM 8197 C CA . CYS B 1 478 ? 70.625 4.496 -7.543 1 48.97 478 CYS B CA 1
ATOM 8198 C C . CYS B 1 478 ? 71.875 3.754 -7.258 1 48.97 478 CYS B C 1
ATOM 8200 O O . CYS B 1 478 ? 72.938 4.355 -7.238 1 48.97 478 CYS B O 1
ATOM 8202 N N . ILE B 1 479 ? 71.938 2.475 -7.094 1 40.06 479 ILE B N 1
ATOM 8203 C CA . ILE B 1 479 ? 73.125 1.695 -6.867 1 40.06 479 ILE B CA 1
ATOM 8204 C C . ILE B 1 479 ? 73.875 1.57 -8.172 1 40.06 479 ILE B C 1
ATOM 8206 O O . ILE B 1 479 ? 75.125 1.693 -8.18 1 40.06 479 ILE B O 1
ATOM 8210 N N . VAL B 1 480 ? 73.312 1.531 -9.32 1 38.97 480 VAL B N 1
ATOM 8211 C CA . VAL B 1 480 ? 74.062 1.405 -10.594 1 38.97 480 VAL B CA 1
ATOM 8212 C C . VAL B 1 480 ? 74.5 2.781 -11.07 1 38.97 480 VAL B C 1
ATOM 8214 O O . VAL B 1 480 ? 75.562 2.926 -11.617 1 38.97 480 VAL B O 1
ATOM 8217 N N . GLY B 1 481 ? 74 3.889 -10.797 1 35.5 481 GLY B N 1
ATOM 8218 C CA . GLY B 1 481 ? 74.438 5.227 -11.156 1 35.5 481 GLY B CA 1
ATOM 8219 C C . GLY B 1 481 ? 75.562 5.746 -10.289 1 35.5 481 GLY B C 1
ATOM 8220 O O . GLY B 1 481 ? 76.375 6.551 -10.734 1 35.5 481 GLY B O 1
ATOM 8221 N N . GLY B 1 482 ? 76.062 5.395 -9.141 1 33.06 482 GLY B N 1
ATOM 8222 C CA . GLY B 1 482 ? 77.25 5.836 -8.477 1 33.06 482 GLY B CA 1
ATOM 8223 C C . GLY B 1 482 ? 78.5 5.277 -9.102 1 33.06 482 GLY B C 1
ATOM 8224 O O . GLY B 1 482 ? 79.562 5.926 -9.078 1 33.06 482 GLY B O 1
ATOM 8225 N N . THR B 1 483 ? 78.875 4.215 -9.766 1 29.86 483 THR B N 1
ATOM 8226 C CA . THR B 1 483 ? 80.125 3.865 -10.445 1 29.86 483 THR B CA 1
ATOM 8227 C C . THR B 1 483 ? 80.188 4.559 -11.805 1 29.86 483 THR B C 1
ATOM 8229 O O . THR B 1 483 ? 81.25 4.953 -12.234 1 29.86 483 THR B O 1
ATOM 8232 N N . MET B 1 484 ? 79.375 4.875 -12.672 1 27.2 484 MET B N 1
ATOM 8233 C CA . MET B 1 484 ? 79.562 5.582 -13.938 1 27.2 484 MET B CA 1
ATOM 8234 C C . MET B 1 484 ? 79.438 7.09 -13.742 1 27.2 484 MET B C 1
ATOM 8236 O O . MET B 1 484 ? 79.875 7.863 -14.625 1 27.2 484 MET B O 1
ATOM 8240 N N . LEU B 1 485 ? 79.188 7.82 -12.656 1 27.3 485 LEU B N 1
ATOM 8241 C CA . LEU B 1 485 ? 79.438 9.25 -12.477 1 27.3 485 LEU B CA 1
ATOM 8242 C C . LEU B 1 485 ? 80.875 9.531 -12.062 1 27.3 485 LEU B C 1
ATOM 8244 O O . LEU B 1 485 ? 81.25 10.68 -11.805 1 27.3 485 LEU B O 1
ATOM 8248 N N . SER B 1 486 ? 82.188 9.078 -12.219 1 25.17 486 SER B N 1
ATOM 8249 C CA . SER B 1 486 ? 83.375 9.773 -12.688 1 25.17 486 SER B CA 1
ATOM 8250 C C . SER B 1 486 ? 83.188 10.258 -14.125 1 25.17 486 SER B C 1
ATOM 8252 O O . SER B 1 486 ? 83.875 11.203 -14.555 1 25.17 486 SER B O 1
ATOM 8254 N N . VAL B 1 487 ? 82.875 9.789 -15.312 1 24.73 487 VAL B N 1
ATOM 8255 C CA . VAL B 1 487 ? 82.875 10.617 -16.516 1 24.73 487 VAL B CA 1
ATOM 8256 C C . VAL B 1 487 ? 81.812 11.727 -16.328 1 24.73 487 VAL B C 1
ATOM 8258 O O . VAL B 1 487 ? 82.125 12.906 -16.5 1 24.73 487 VAL B O 1
ATOM 8261 N N . ALA B 1 488 ? 80.562 12.086 -17.266 1 23.92 488 ALA B N 1
ATOM 8262 C CA . ALA B 1 488 ? 79.875 13.281 -17.688 1 23.92 488 ALA B CA 1
ATOM 8263 C C . ALA B 1 488 ? 79.125 13.922 -16.516 1 23.92 488 ALA B C 1
ATOM 8265 O O . ALA B 1 488 ? 78.375 13.242 -15.797 1 23.92 488 ALA B O 1
ATOM 8266 N N . GLY B 1 489 ? 79.688 14.977 -15.82 1 23.83 489 GLY B N 1
ATOM 8267 C CA . GLY B 1 489 ? 79.5 16.219 -15.102 1 23.83 489 GLY B CA 1
ATOM 8268 C C . GLY B 1 489 ? 78.312 17 -15.609 1 23.83 489 GLY B C 1
ATOM 8269 O O . GLY B 1 489 ? 78.125 18.188 -15.328 1 23.83 489 GLY B O 1
ATOM 8270 N N . VAL B 1 490 ? 77.438 16.531 -16.734 1 23.95 490 VAL B N 1
ATOM 8271 C CA . VAL B 1 490 ? 76.438 17.422 -17.266 1 23.95 490 VAL B CA 1
ATOM 8272 C C . VAL B 1 490 ? 75.5 17.859 -16.156 1 23.95 490 VAL B C 1
ATOM 8274 O O . VAL B 1 490 ? 74.688 17.062 -15.664 1 23.95 490 VAL B O 1
ATOM 8277 N N . VAL B 1 491 ? 75.875 18.484 -15.055 1 24.56 491 VAL B N 1
ATOM 8278 C CA . VAL B 1 491 ? 74.938 19.281 -14.25 1 24.56 491 VAL B CA 1
ATOM 8279 C C . VAL B 1 491 ? 74.188 20.297 -15.141 1 24.56 491 VAL B C 1
ATOM 8281 O O . VAL B 1 491 ? 73.375 21.062 -14.664 1 24.56 491 VAL B O 1
ATOM 8284 N N . ALA B 1 492 ? 74.688 20.891 -16.266 1 24.62 492 ALA B N 1
ATOM 8285 C CA . ALA B 1 492 ? 74.562 22.297 -16.562 1 24.62 492 ALA B CA 1
ATOM 8286 C C . ALA B 1 492 ? 73.062 22.641 -16.781 1 24.62 492 ALA B C 1
ATOM 8288 O O . ALA B 1 492 ? 72.25 21.766 -17.078 1 24.62 492 ALA B O 1
ATOM 8289 N N . GLY B 1 493 ? 72.438 23.984 -16.938 1 24.31 493 GLY B N 1
ATOM 8290 C CA . GLY B 1 493 ? 71.25 24.609 -16.406 1 24.31 493 GLY B CA 1
ATOM 8291 C C . GLY B 1 493 ? 70 23.828 -16.75 1 24.31 493 GLY B C 1
ATOM 8292 O O . GLY B 1 493 ? 69.062 23.688 -15.922 1 24.31 493 GLY B O 1
ATOM 8293 N N . GLY B 1 494 ? 69.438 23.703 -18.094 1 20.48 494 GLY B N 1
ATOM 8294 C CA . GLY B 1 494 ? 68.25 23.609 -18.953 1 20.48 494 GLY B CA 1
ATOM 8295 C C . GLY B 1 494 ? 67.688 22.219 -18.938 1 20.48 494 GLY B C 1
ATOM 8296 O O . GLY B 1 494 ? 68.25 21.266 -18.406 1 20.48 494 GLY B O 1
ATOM 8297 N N . ALA B 1 495 ? 66.5 21.766 -19.906 1 20.86 495 ALA B N 1
ATOM 8298 C CA . ALA B 1 495 ? 65.5 20.688 -20.047 1 20.86 495 ALA B CA 1
ATOM 8299 C C . ALA B 1 495 ? 66.188 19.328 -20.109 1 20.86 495 ALA B C 1
ATOM 8301 O O . ALA B 1 495 ? 66.625 18.891 -21.188 1 20.86 495 ALA B O 1
ATOM 8302 N N . ALA B 1 496 ? 67.062 18.828 -19.312 1 21.25 496 ALA B N 1
ATOM 8303 C CA . ALA B 1 496 ? 68 17.734 -19.156 1 21.25 496 ALA B CA 1
ATOM 8304 C C . ALA B 1 496 ? 67.312 16.438 -18.781 1 21.25 496 ALA B C 1
ATOM 8306 O O . ALA B 1 496 ? 66.75 16.328 -17.688 1 21.25 496 ALA B O 1
ATOM 8307 N N . GLY B 1 497 ? 66.625 15.586 -19.797 1 21.08 497 GLY B N 1
ATOM 8308 C CA . GLY B 1 497 ? 65.812 14.391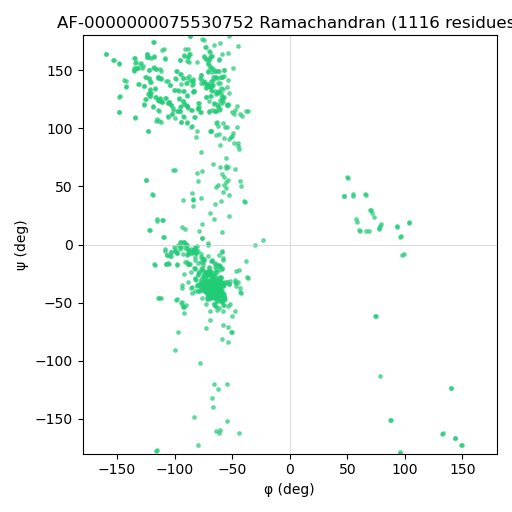 -19.891 1 21.08 497 GLY B CA 1
ATOM 8309 C C . GLY B 1 497 ? 66.5 13.148 -19.359 1 21.08 497 GLY B C 1
ATOM 8310 O O . GLY B 1 497 ? 67.5 12.68 -19.922 1 21.08 497 GLY B O 1
ATOM 8311 N N . ALA B 1 498 ? 66.812 12.945 -18.109 1 21.2 498 ALA B N 1
ATOM 8312 C CA . ALA B 1 498 ? 67.438 11.93 -17.297 1 21.2 498 ALA B CA 1
ATOM 8313 C C . ALA B 1 498 ? 66.75 10.578 -17.453 1 21.2 498 ALA B C 1
ATOM 8315 O O . ALA B 1 498 ? 65.688 10.367 -16.891 1 21.2 498 ALA B O 1
ATOM 8316 N N . ALA B 1 499 ? 66.75 9.82 -18.594 1 20.64 499 ALA B N 1
ATOM 8317 C CA . ALA B 1 499 ? 66.125 8.555 -18.969 1 20.64 499 ALA B CA 1
ATOM 8318 C C . ALA B 1 499 ? 66.75 7.379 -18.281 1 20.64 499 ALA B C 1
ATOM 8320 O O . ALA B 1 499 ? 66.375 6.227 -18.469 1 20.64 499 ALA B O 1
ATOM 8321 N N . VAL B 1 500 ? 67.75 7.344 -17.422 1 19.38 500 VAL B N 1
ATOM 8322 C CA . VAL B 1 500 ? 68.562 6.137 -17.375 1 19.38 500 VAL B CA 1
ATOM 8323 C C . VAL B 1 500 ? 67.688 4.977 -16.828 1 19.38 500 VAL B C 1
ATOM 8325 O O . VAL B 1 500 ? 66.562 5.172 -16.375 1 19.38 500 VAL B O 1
ATOM 8328 N N . ALA B 1 501 ? 68.188 4.086 -15.742 1 18.97 501 ALA B N 1
ATOM 8329 C CA . ALA B 1 501 ? 68.562 2.693 -15.523 1 18.97 501 ALA B CA 1
ATOM 8330 C C . ALA B 1 501 ? 67.375 1.89 -14.961 1 18.97 501 ALA B C 1
ATOM 8332 O O . ALA B 1 501 ? 66.562 2.428 -14.234 1 18.97 501 ALA B O 1
ATOM 8333 N N . GLY B 1 502 ? 67.062 0.458 -15.484 1 20.02 502 GLY B N 1
ATOM 8334 C CA . GLY B 1 502 ? 66.25 -0.731 -15.625 1 20.02 502 GLY B CA 1
ATOM 8335 C C . GLY B 1 502 ? 66.312 -1.641 -14.406 1 20.02 502 GLY B C 1
ATOM 8336 O O . GLY B 1 502 ? 65.688 -2.727 -14.414 1 20.02 502 GLY B O 1
ATOM 8337 N N . ALA B 1 503 ? 66.75 -1.591 -13.195 1 19.03 503 ALA B N 1
ATOM 8338 C CA . ALA B 1 503 ? 67.125 -2.783 -12.43 1 19.03 503 ALA B CA 1
ATOM 8339 C C . ALA B 1 503 ? 65.875 -3.617 -12.109 1 19.03 503 ALA B C 1
ATOM 8341 O O . ALA B 1 503 ? 64.812 -3.08 -11.992 1 19.03 503 ALA B O 1
ATOM 8342 N N . VAL B 1 504 ? 66 -5.188 -12.312 1 19.22 504 VAL B N 1
ATOM 8343 C CA . VAL B 1 504 ? 65.25 -6.461 -12.375 1 19.22 504 VAL B CA 1
ATOM 8344 C C . VAL B 1 504 ? 64.875 -6.895 -10.969 1 19.22 504 VAL B C 1
ATOM 8346 O O . VAL B 1 504 ? 65.75 -7.117 -10.109 1 19.22 504 VAL B O 1
ATOM 8349 N N . ILE B 1 505 ? 64.125 -6.332 -10.117 1 17.52 505 ILE B N 1
ATOM 8350 C CA . ILE B 1 505 ? 63.875 -6.84 -8.773 1 17.52 505 ILE B CA 1
ATOM 8351 C C . ILE B 1 505 ? 63.156 -8.18 -8.859 1 17.52 505 ILE B C 1
ATOM 8353 O O . ILE B 1 505 ? 62.156 -8.312 -9.555 1 17.52 505 ILE B O 1
ATOM 8357 N N . ALA B 1 506 ? 63.781 -9.477 -8.383 1 19.95 506 ALA B N 1
ATOM 8358 C CA . ALA B 1 506 ? 63.594 -10.914 -8.188 1 19.95 506 ALA B CA 1
ATOM 8359 C C . ALA B 1 506 ? 62.594 -11.188 -7.078 1 19.95 506 ALA B C 1
ATOM 8361 O O . ALA B 1 506 ? 62.25 -12.344 -6.801 1 19.95 506 ALA B O 1
ATOM 8362 N N . GLY B 1 507 ? 61.625 -10.531 -6.625 1 17.8 507 GLY B N 1
ATOM 8363 C CA . GLY B 1 507 ? 60.969 -10.938 -5.387 1 17.8 507 GLY B CA 1
ATOM 8364 C C . GLY B 1 507 ? 60.219 -12.25 -5.504 1 17.8 507 GLY B C 1
ATOM 8365 O O . GLY B 1 507 ? 59.656 -12.547 -6.551 1 17.8 507 GLY B O 1
ATOM 8366 N N . GLU B 1 508 ? 60.625 -13.383 -4.75 1 19.06 508 GLU B N 1
ATOM 8367 C CA . GLU B 1 508 ? 60.094 -14.703 -4.426 1 19.06 508 GLU B CA 1
ATOM 8368 C C . GLU B 1 508 ? 58.75 -14.602 -3.74 1 19.06 508 GLU B C 1
ATOM 8370 O O . GLU B 1 508 ? 58.656 -14.148 -2.596 1 19.06 508 GLU B O 1
ATOM 8375 N N . THR B 1 509 ? 57.781 -13.898 -4.027 1 18.25 509 THR B N 1
ATOM 8376 C CA . THR B 1 509 ? 56.594 -13.922 -3.199 1 18.25 509 THR B CA 1
ATOM 8377 C C . THR B 1 509 ? 55.969 -15.312 -3.193 1 18.25 509 THR B C 1
ATOM 8379 O O . THR B 1 509 ? 55.75 -15.914 -4.254 1 18.25 509 THR B O 1
ATOM 8382 N N . VAL B 1 510 ? 56.156 -16.172 -2.102 1 17.36 510 VAL B N 1
ATOM 8383 C CA . VAL B 1 510 ? 55.562 -17.438 -1.663 1 17.36 510 VAL B CA 1
ATOM 8384 C C . VAL B 1 510 ? 54.031 -17.344 -1.686 1 17.36 510 VAL B C 1
ATOM 8386 O O . VAL B 1 510 ? 53.469 -16.266 -1.56 1 17.36 510 VAL B O 1
ATOM 8389 N N . GLY B 1 511 ? 53.25 -18.562 -1.902 1 19.02 511 GLY B N 1
ATOM 8390 C CA . GLY B 1 511 ? 51.969 -19.141 -2.258 1 19.02 511 GLY B CA 1
ATOM 8391 C C . GLY B 1 511 ? 50.969 -19.062 -1.134 1 19.02 511 GLY B C 1
ATOM 8392 O O . GLY B 1 511 ? 49.875 -19.656 -1.224 1 19.02 511 GLY B O 1
ATOM 8393 N N . GLY B 1 512 ? 50.969 -18.297 -0.044 1 16.91 512 GLY B N 1
ATOM 8394 C CA . GLY B 1 512 ? 50 -18.703 0.964 1 16.91 512 GLY B CA 1
ATOM 8395 C C . GLY B 1 512 ? 48.562 -18.688 0.468 1 16.91 512 GLY B C 1
ATOM 8396 O O . GLY B 1 512 ? 48.25 -17.969 -0.49 1 16.91 512 GLY B O 1
ATOM 8397 N N . ALA B 1 513 ? 47.719 -19.812 0.782 1 18.55 513 ALA B N 1
ATOM 8398 C CA . ALA B 1 513 ? 46.375 -20.344 0.591 1 18.55 513 ALA B CA 1
ATOM 8399 C C . ALA B 1 513 ? 45.344 -19.391 1.178 1 18.55 513 ALA B C 1
ATOM 8401 O O . ALA B 1 513 ? 44.125 -19.641 1.07 1 18.55 513 ALA B O 1
ATOM 8402 N N . MET B 1 514 ? 45.406 -18.141 1.148 1 17.44 514 MET B N 1
ATOM 8403 C CA . MET B 1 514 ? 44.344 -17.484 1.956 1 17.44 514 MET B CA 1
ATOM 8404 C C . MET B 1 514 ? 42.969 -17.844 1.441 1 17.44 514 MET B C 1
ATOM 8406 O O . MET B 1 514 ? 42.656 -17.656 0.26 1 17.44 514 MET B O 1
ATOM 8410 N N . GLY B 1 515 ? 42.281 -18.922 2.062 1 18.61 515 GLY B N 1
ATOM 8411 C CA . GLY B 1 515 ? 40.938 -19.484 2.012 1 18.61 515 GLY B CA 1
ATOM 8412 C C . GLY B 1 515 ? 39.875 -18.438 2.248 1 18.61 515 GLY B C 1
ATOM 8413 O O . GLY B 1 515 ? 39.719 -17.938 3.365 1 18.61 515 GLY B O 1
ATOM 8414 N N . GLY B 1 516 ? 39.938 -17.344 1.74 1 18.16 516 GLY B N 1
ATOM 8415 C CA . GLY B 1 516 ? 38.875 -16.469 2.203 1 18.16 516 GLY B CA 1
ATOM 8416 C C . GLY B 1 516 ? 37.5 -17.047 2.031 1 18.16 516 GLY B C 1
ATOM 8417 O O . GLY B 1 516 ? 37.25 -17.844 1.113 1 18.16 516 GLY B O 1
ATOM 8418 N N . SER B 1 517 ? 36.812 -17.188 3.211 1 18.02 517 SER B N 1
ATOM 8419 C CA . SER B 1 517 ? 35.469 -17.578 3.561 1 18.02 517 SER B CA 1
ATOM 8420 C C . SER B 1 517 ? 34.438 -16.797 2.742 1 18.02 517 SER B C 1
ATOM 8422 O O . SER B 1 517 ? 34.594 -15.594 2.541 1 18.02 517 SER B O 1
ATOM 8424 N N . VAL B 1 518 ? 34.062 -17.391 1.677 1 18.58 518 VAL B N 1
ATOM 8425 C CA . VAL B 1 518 ? 32.812 -17.078 1.014 1 18.58 518 VAL B CA 1
ATOM 8426 C C . VAL B 1 518 ? 31.688 -16.953 2.053 1 18.58 518 VAL B C 1
ATOM 8428 O O . VAL B 1 518 ? 31.438 -17.875 2.82 1 18.58 518 VAL B O 1
ATOM 8431 N N . LEU B 1 519 ? 31.672 -15.82 2.602 1 18.02 519 LEU B N 1
ATOM 8432 C CA . LEU B 1 519 ? 30.516 -15.562 3.469 1 18.02 519 LEU B CA 1
ATOM 8433 C C . LEU B 1 519 ? 29.219 -16.016 2.807 1 18.02 519 LEU B C 1
ATOM 8435 O O . LEU B 1 519 ? 28.891 -15.555 1.714 1 18.02 519 LEU B O 1
ATOM 8439 N N . LEU B 1 520 ? 28.875 -17.312 2.996 1 18.58 520 LEU B N 1
ATOM 8440 C CA . LEU B 1 520 ? 27.594 -17.984 2.838 1 18.58 520 LEU B CA 1
ATOM 8441 C C . LEU B 1 520 ? 26.469 -17.203 3.502 1 18.58 520 LEU B C 1
ATOM 8443 O O . LEU B 1 520 ? 26.469 -17.016 4.723 1 18.58 520 LEU B O 1
ATOM 8447 N N . GLY B 1 521 ? 26.109 -16.141 3.164 1 18.66 521 GLY B N 1
ATOM 8448 C CA . GLY B 1 521 ? 24.859 -15.828 3.848 1 18.66 521 GLY B CA 1
ATOM 8449 C C . GLY B 1 521 ? 23.875 -16.984 3.852 1 18.66 521 GLY B C 1
ATOM 8450 O O . GLY B 1 521 ? 24.047 -17.953 3.119 1 18.66 521 GLY B O 1
ATOM 8451 N N . THR B 1 522 ? 22.688 -17 4.594 1 19.53 522 THR B N 1
ATOM 8452 C CA . THR B 1 522 ? 21.734 -18.016 5.062 1 19.53 522 THR B CA 1
ATOM 8453 C C . THR B 1 522 ? 21.094 -18.734 3.887 1 19.53 522 THR B C 1
ATOM 8455 O O . THR B 1 522 ? 20.281 -19.641 4.078 1 19.53 522 THR B O 1
ATOM 8458 N N . ILE B 1 523 ? 21.047 -18.625 2.635 1 19.58 523 ILE B N 1
ATOM 8459 C CA . ILE B 1 523 ? 19.781 -19.297 2.334 1 19.58 523 ILE B CA 1
ATOM 8460 C C . ILE B 1 523 ? 19.844 -20.75 2.803 1 19.58 523 ILE B C 1
ATOM 8462 O O . ILE B 1 523 ? 20.938 -21.266 3.088 1 19.58 523 ILE B O 1
ATOM 8466 N N . GLY B 1 524 ? 18.844 -21.797 2.199 1 17.55 524 GLY B N 1
ATOM 8467 C CA . GLY B 1 524 ? 18.469 -23.203 2.283 1 17.55 524 GLY B CA 1
ATOM 8468 C C . GLY B 1 524 ? 19.641 -24.141 2.104 1 17.55 524 GLY B C 1
ATOM 8469 O O . GLY B 1 524 ? 20.719 -23.719 1.686 1 17.55 524 GLY B O 1
ATOM 8470 N N . THR B 1 525 ? 19.359 -25.641 2.182 1 19.97 525 THR B N 1
ATOM 8471 C CA . THR B 1 525 ? 20.094 -26.891 2.398 1 19.97 525 THR B CA 1
ATOM 8472 C C . THR B 1 525 ? 21.172 -27.078 1.341 1 19.97 525 THR B C 1
ATOM 8474 O O . THR B 1 525 ? 22.328 -27.328 1.672 1 19.97 525 THR B O 1
ATOM 8477 N N . GLY B 1 526 ? 20.75 -27.609 0.087 1 18.33 526 GLY B N 1
ATOM 8478 C CA . GLY B 1 526 ? 21.281 -28.812 -0.52 1 18.33 526 GLY B CA 1
ATOM 8479 C C . GLY B 1 526 ? 22.578 -28.594 -1.278 1 18.33 526 GLY B C 1
ATOM 8480 O O . GLY B 1 526 ? 23.062 -29.484 -1.964 1 18.33 526 GLY B O 1
ATOM 8481 N N . LEU B 1 527 ? 22.953 -27.375 -1.542 1 20.94 527 LEU B N 1
ATOM 8482 C CA . LEU B 1 527 ? 23.922 -27.391 -2.635 1 20.94 527 LEU B CA 1
ATOM 8483 C C . LEU B 1 527 ? 25.188 -28.109 -2.217 1 20.94 527 LEU B C 1
ATOM 8485 O O . LEU B 1 527 ? 26.125 -27.484 -1.717 1 20.94 527 LEU B O 1
ATOM 8489 N N . GLY B 1 528 ? 25.062 -29.156 -1.394 1 20.62 528 GLY B N 1
ATOM 8490 C CA . GLY B 1 528 ? 26.234 -29.891 -0.958 1 20.62 528 GLY B CA 1
ATOM 8491 C C . GLY B 1 528 ? 27.125 -30.328 -2.107 1 20.62 528 GLY B C 1
ATOM 8492 O O . GLY B 1 528 ? 28.344 -30.297 -2.002 1 20.62 528 GLY B O 1
ATOM 8493 N N . SER B 1 529 ? 26.516 -31 -3.146 1 19.89 529 SER B N 1
ATOM 8494 C CA . SER B 1 529 ? 27.172 -32.188 -3.709 1 19.89 529 SER B CA 1
ATOM 8495 C C . SER B 1 529 ? 28.359 -31.781 -4.574 1 19.89 529 SER B C 1
ATOM 8497 O O . SER B 1 529 ? 29.203 -32.625 -4.895 1 19.89 529 SER B O 1
ATOM 8499 N N . ILE B 1 530 ? 28.234 -30.641 -5.211 1 20.36 530 ILE B N 1
ATOM 8500 C CA . ILE B 1 530 ? 29.078 -30.703 -6.398 1 20.36 530 ILE B CA 1
ATOM 8501 C C . ILE B 1 530 ? 30.547 -30.656 -5.996 1 20.36 530 ILE B C 1
ATOM 8503 O O . ILE B 1 530 ? 31.438 -30.766 -6.844 1 20.36 530 ILE B O 1
ATOM 8507 N N . GLY B 1 531 ? 30.766 -30.375 -4.75 1 22.38 531 GLY B N 1
ATOM 8508 C CA . GLY B 1 531 ? 32.188 -30.297 -4.5 1 22.38 531 GLY B CA 1
ATOM 8509 C C . GLY B 1 531 ? 32.906 -31.625 -4.695 1 22.38 531 GLY B C 1
ATOM 8510 O O . GLY B 1 531 ? 34.125 -31.703 -4.535 1 22.38 531 GLY B O 1
ATOM 8511 N N . GLY B 1 532 ? 32.156 -32.719 -4.715 1 20.31 532 GLY B N 1
ATOM 8512 C CA . GLY B 1 532 ? 32.875 -33.938 -4.48 1 20.31 532 GLY B CA 1
ATOM 8513 C C . GLY B 1 532 ? 33.812 -34.312 -5.633 1 20.31 532 GLY B C 1
ATOM 8514 O O . GLY B 1 532 ? 34.938 -34.781 -5.414 1 20.31 532 GLY B O 1
ATOM 8515 N N . LYS B 1 533 ? 33.219 -34.438 -6.859 1 22.8 533 LYS B N 1
ATOM 8516 C CA . LYS B 1 533 ? 33.875 -35.312 -7.836 1 22.8 533 LYS B CA 1
ATOM 8517 C C . LYS B 1 533 ? 35.188 -34.688 -8.305 1 22.8 533 LYS B C 1
ATOM 8519 O O . LYS B 1 533 ? 36.125 -35.438 -8.656 1 22.8 533 LYS B O 1
ATOM 8524 N N . LEU B 1 534 ? 35.156 -33.375 -8.453 1 19.86 534 LEU B N 1
ATOM 8525 C CA . LEU B 1 534 ? 36.375 -32.969 -9.141 1 19.86 534 LEU B CA 1
ATOM 8526 C C . LEU B 1 534 ? 37.625 -33.25 -8.273 1 19.86 534 LEU B C 1
ATOM 8528 O O . LEU B 1 534 ? 38.719 -33.438 -8.789 1 19.86 534 LEU B O 1
ATOM 8532 N N . ILE B 1 535 ? 37.344 -33.406 -6.973 1 21.19 535 ILE B N 1
ATOM 8533 C CA . ILE B 1 535 ? 38.562 -33.781 -6.27 1 21.19 535 ILE B CA 1
ATOM 8534 C C . ILE B 1 535 ? 38.906 -35.219 -6.57 1 21.19 535 ILE B C 1
ATOM 8536 O O . ILE B 1 535 ? 40 -35.719 -6.199 1 21.19 535 ILE B O 1
ATOM 8540 N N . GLY B 1 536 ? 38 -36 -7.156 1 20.56 536 GLY B N 1
ATOM 8541 C CA . GLY B 1 536 ? 38.375 -37.406 -7.305 1 20.56 536 GLY B CA 1
ATOM 8542 C C . GLY B 1 536 ? 39.562 -37.594 -8.25 1 20.56 536 GLY B C 1
ATOM 8543 O O . GLY B 1 536 ? 40.375 -38.5 -8.07 1 20.56 536 GLY B O 1
ATOM 8544 N N . LEU B 1 537 ? 39.562 -36.844 -9.414 1 20.56 537 LEU B N 1
ATOM 8545 C CA . LEU B 1 537 ? 40.531 -37.344 -10.375 1 20.56 537 LEU B CA 1
ATOM 8546 C C . LEU B 1 537 ? 41.969 -37.156 -9.867 1 20.56 537 LEU B C 1
ATOM 8548 O O . LEU B 1 537 ? 42.875 -37.875 -10.25 1 20.56 537 LEU B O 1
ATOM 8552 N N . ILE B 1 538 ? 42.188 -36.094 -9.062 1 21.55 538 ILE B N 1
ATOM 8553 C CA . ILE B 1 538 ? 43.625 -35.938 -8.961 1 21.55 538 ILE B CA 1
ATOM 8554 C C . ILE B 1 538 ? 44.219 -37.125 -8.195 1 21.55 538 ILE B C 1
ATOM 8556 O O . ILE B 1 538 ? 45.438 -37.281 -8.156 1 21.55 538 ILE B O 1
ATOM 8560 N N . ARG B 1 539 ? 43.344 -37.906 -7.543 1 19.56 539 ARG B N 1
ATOM 8561 C CA . ARG B 1 539 ? 44.031 -39 -6.871 1 19.56 539 ARG B CA 1
ATOM 8562 C C . ARG B 1 539 ? 44.469 -40.062 -7.871 1 19.56 539 ARG B C 1
ATOM 8564 O O . ARG B 1 539 ? 45.125 -41.062 -7.492 1 19.56 539 ARG B O 1
ATOM 8571 N N . SER B 1 540 ? 44 -40.062 -9.008 1 20.23 540 SER B N 1
ATOM 8572 C CA . SER B 1 540 ? 44.344 -41.375 -9.625 1 20.23 540 SER B CA 1
ATOM 8573 C C . SER B 1 540 ? 45.812 -41.5 -9.867 1 20.23 540 SER B C 1
ATOM 8575 O O . SER B 1 540 ? 46.312 -42.562 -10.227 1 20.23 540 SER B O 1
ATOM 8577 N N . LYS B 1 541 ? 46.5 -40.312 -10.102 1 21.67 541 LYS B N 1
ATOM 8578 C CA . LYS B 1 541 ? 47.75 -40.625 -10.797 1 21.67 541 LYS B CA 1
ATOM 8579 C C . LYS B 1 541 ? 48.625 -41.594 -9.977 1 21.67 541 LYS B C 1
ATOM 8581 O O . LYS B 1 541 ? 49.281 -42.438 -10.531 1 21.67 541 LYS B O 1
ATOM 8586 N N . MET B 1 542 ? 48.969 -41.188 -8.703 1 18.61 542 MET B N 1
ATOM 8587 C CA . MET B 1 542 ? 50.312 -41.594 -8.336 1 18.61 542 MET B CA 1
ATOM 8588 C C . MET B 1 542 ? 50.375 -43.125 -8.117 1 18.61 542 MET B C 1
ATOM 8590 O O . MET B 1 542 ? 51.281 -43.625 -7.477 1 18.61 542 MET B O 1
ATOM 8594 N N . GLN B 1 543 ? 49.281 -43.812 -8.312 1 18.81 543 GLN B N 1
ATOM 8595 C CA . GLN B 1 543 ? 49.469 -45.219 -8.055 1 18.81 543 GLN B CA 1
ATOM 8596 C C . GLN B 1 543 ? 50.656 -45.781 -8.852 1 18.81 543 GLN B C 1
ATOM 8598 O O . GLN B 1 543 ? 51.469 -46.562 -8.328 1 18.81 543 GLN B O 1
ATOM 8603 N N . GLN B 1 544 ? 50.5 -45.906 -10.164 1 18.61 544 GLN B N 1
ATOM 8604 C CA . GLN B 1 544 ? 51 -47.031 -10.938 1 18.61 544 GLN B CA 1
ATOM 8605 C C . GLN B 1 544 ? 52.469 -46.875 -11.234 1 18.61 544 GLN B C 1
ATOM 8607 O O . GLN B 1 544 ? 52.906 -47 -12.383 1 18.61 544 GLN B O 1
ATOM 8612 N N . CYS B 1 545 ? 53.219 -45.812 -10.844 1 19.3 545 CYS B N 1
ATOM 8613 C CA . CYS B 1 545 ? 54.562 -46.094 -11.336 1 19.3 545 CYS B CA 1
ATOM 8614 C C . CYS B 1 545 ? 55.062 -47.438 -10.844 1 19.3 545 CYS B C 1
ATOM 8616 O O . CYS B 1 545 ? 55.406 -47.594 -9.672 1 19.3 545 CYS B O 1
ATOM 8618 N N . GLU B 1 546 ? 54.469 -48.625 -11.25 1 18.86 546 GLU B N 1
ATOM 8619 C CA . GLU B 1 546 ? 54.406 -50.062 -11.117 1 18.86 546 GLU B CA 1
ATOM 8620 C C . GLU B 1 546 ? 55.75 -50.719 -11.43 1 18.86 546 GLU B C 1
ATOM 8622 O O . GLU B 1 546 ? 56.094 -51.781 -10.922 1 18.86 546 GLU B O 1
ATOM 8627 N N . GLY B 1 547 ? 56.375 -50.344 -12.602 1 17.64 547 GLY B N 1
ATOM 8628 C CA . GLY B 1 547 ? 56.812 -51.469 -13.445 1 17.64 547 GLY B CA 1
ATOM 8629 C C . GLY B 1 547 ? 57.906 -52.281 -12.836 1 17.64 547 GLY B C 1
ATOM 8630 O O . GLY B 1 547 ? 58.094 -52.281 -11.617 1 17.64 547 GLY B O 1
ATOM 8631 N N . GLU B 1 548 ? 58.875 -52.688 -13.695 1 17.53 548 GLU B N 1
ATOM 8632 C CA . GLU B 1 548 ? 59.719 -53.75 -14.211 1 17.53 548 GLU B CA 1
ATOM 8633 C C . GLU B 1 548 ? 61.062 -53.781 -13.477 1 17.53 548 GLU B C 1
ATOM 8635 O O . GLU B 1 548 ? 62 -53.062 -13.844 1 17.53 548 GLU B O 1
ATOM 8640 N N . THR B 1 549 ? 61.062 -53.531 -12.141 1 17.92 549 THR B N 1
ATOM 8641 C CA . THR B 1 549 ? 62.469 -53.781 -11.828 1 17.92 549 THR B CA 1
ATOM 8642 C C . THR B 1 549 ? 62.906 -55.156 -12.305 1 17.92 549 THR B C 1
ATOM 8644 O O . THR B 1 549 ? 62.094 -56.094 -12.266 1 17.92 549 THR B O 1
ATOM 8647 N N . THR B 1 550 ? 64.188 -55.281 -12.836 1 17.61 550 THR B N 1
ATOM 8648 C CA . THR B 1 550 ? 65.125 -56.094 -13.617 1 17.61 550 THR B CA 1
ATOM 8649 C C . THR B 1 550 ? 65.375 -57.469 -12.969 1 17.61 550 THR B C 1
ATOM 8651 O O . THR B 1 550 ? 65.125 -57.625 -11.773 1 17.61 550 THR B O 1
ATOM 8654 N N . ASP B 1 551 ? 66.125 -58.406 -13.664 1 17.52 551 ASP B N 1
ATOM 8655 C CA . ASP B 1 551 ? 66.5 -59.719 -14.188 1 17.52 551 ASP B CA 1
ATOM 8656 C C . ASP B 1 551 ? 67.375 -60.469 -13.211 1 17.52 551 ASP B C 1
ATOM 8658 O O . ASP B 1 551 ? 67.562 -61.688 -13.344 1 17.52 551 ASP B O 1
ATOM 8662 N N . GLU B 1 552 ? 68.25 -59.938 -12.359 1 18.28 552 GLU B N 1
ATOM 8663 C CA . GLU B 1 552 ? 69.5 -60.688 -12.414 1 18.28 552 GLU B CA 1
ATOM 8664 C C . GLU B 1 552 ? 69.312 -62.094 -11.867 1 18.28 552 GLU B C 1
ATOM 8666 O O . GLU B 1 552 ? 68.438 -62.344 -11.039 1 18.28 552 GLU B O 1
ATOM 8671 N N . SER B 1 553 ? 70.375 -63.156 -12.227 1 18.69 553 SER B N 1
ATOM 8672 C CA . SER B 1 553 ? 70.625 -64.5 -12.703 1 18.69 553 SER B CA 1
ATOM 8673 C C . SER B 1 553 ? 70.75 -65.5 -11.547 1 18.69 553 SER B C 1
ATOM 8675 O O . SER B 1 553 ? 70.438 -66.688 -11.703 1 18.69 553 SER B O 1
ATOM 8677 N N . GLY B 1 554 ? 71.125 -65.125 -10.367 1 19.06 554 GLY B N 1
ATOM 8678 C CA . GLY B 1 554 ? 72.125 -66.062 -9.914 1 19.06 554 GLY B CA 1
ATOM 8679 C C . GLY B 1 554 ? 71.625 -67.5 -9.758 1 19.06 554 GLY B C 1
ATOM 8680 O O . GLY B 1 554 ? 70.438 -67.688 -9.547 1 19.06 554 GLY B O 1
ATOM 8681 N N . GLN B 1 555 ? 72.562 -68.562 -10.117 1 18.77 555 GLN B N 1
ATOM 8682 C CA . GLN B 1 555 ? 72.938 -69.938 -10.492 1 18.77 555 GLN B CA 1
ATOM 8683 C C . GLN B 1 555 ? 72.812 -70.875 -9.305 1 18.77 555 GLN B C 1
ATOM 8685 O O . GLN B 1 555 ? 72.5 -72.062 -9.484 1 18.77 555 GLN B O 1
ATOM 8690 N N . ASN B 1 556 ? 73.375 -70.562 -8.172 1 19.78 556 ASN B N 1
ATOM 8691 C CA . ASN B 1 556 ? 74.188 -71.688 -7.742 1 19.78 556 ASN B CA 1
ATOM 8692 C C . ASN B 1 556 ? 73.312 -72.938 -7.445 1 19.78 556 ASN B C 1
ATOM 8694 O O . ASN B 1 556 ? 72.125 -72.812 -7.266 1 19.78 556 ASN B O 1
ATOM 8698 N N . SER B 1 557 ? 73.875 -73.938 -6.633 1 19.39 557 SER B N 1
ATOM 8699 C CA . SER B 1 557 ? 74.312 -75.312 -6.402 1 19.39 557 SER B CA 1
ATOM 8700 C C . SER B 1 557 ? 73.25 -76.125 -5.672 1 19.39 557 SER B C 1
ATOM 8702 O O . SER B 1 557 ? 72.938 -77.25 -6.008 1 19.39 557 SER B O 1
ATOM 8704 N N . SER B 1 558 ? 72.875 -76.125 -4.426 1 21.09 558 SER B N 1
ATOM 8705 C CA . SER B 1 558 ? 73.125 -77.5 -3.949 1 21.09 558 SER B CA 1
ATOM 8706 C C . SER B 1 558 ? 72.375 -78.5 -4.742 1 21.09 558 SER B C 1
ATOM 8708 O O . SER B 1 558 ? 71.375 -78.188 -5.41 1 21.09 558 SER B O 1
ATOM 8710 N N . GLN B 1 559 ? 72.75 -79.938 -4.664 1 20.69 559 GLN B N 1
ATOM 8711 C CA . GLN B 1 559 ? 73.125 -81.375 -4.438 1 20.69 559 GLN B CA 1
ATOM 8712 C C . GLN B 1 559 ? 71.875 -82.188 -4.066 1 20.69 559 GLN B C 1
ATOM 8714 O O . GLN B 1 559 ? 71.625 -83.25 -4.625 1 20.69 559 GLN B O 1
ATOM 8719 N N . SER B 1 560 ? 71.5 -82.812 -2.955 1 22.14 560 SER B N 1
ATOM 8720 C CA . SER B 1 560 ? 70.875 -84.125 -3.197 1 22.14 560 SER B CA 1
ATOM 8721 C C . SER B 1 560 ? 69.562 -84 -3.887 1 22.14 560 SER B C 1
ATOM 8723 O O . SER B 1 560 ? 68.812 -83 -3.65 1 22.14 560 SER B O 1
#

Secondary structure (DSSP, 8-state):
-----HHHHHHHHTTS-TTT-SPPSSEEE-TTS-EEEHHHHHHHHH-S-TT--B-TTT--B----EEEEEEE-TTS-EEE-HHHHHHHH--TTTTTSBEEEEEEEEBTTSSHHHHHHHHHHHHHHHHTTPPP----TTSPP-SS---SSSS----SEEEESS-EEEEETTEEEEEEEEEEPPBS-SSS-HHHHHHHHHHHHHH-SEEEEEEESS--HHHHHHHHHHHHHHHHHHTTSSB-S-S-EEEEEEEES-TT--SHHHHHHHHHHHHHHHHT-TT-HHHHHHHTSTTEEEEEEEPPPHHHHHH-S--GGGS-HHHHHHHHHHHHHHHHTGGGG--BBTTSPBPBHHHHHHHHHHHHHHHHH-------HHHHHHHHHHHHHHHHHHHHHHHHHHHHS--S--HHHHHHS-HHHHHHHHHHHHHHHHHHHHHH--S--HHHHHHHHHHHHHHHHHHHHHHHHHHHHHHHHHHHHHHHHHHHTTS--TTSSSS--------------------------S--S-TTGGGHHHHHHHHHHHHTTS--------------/-----HHHHHHHHTTS-TTT-SPPSSEEE-TTS-EEEHHHHHHHHH-S-TT--B-TTT--B----EEEEEEE-TTS-EEE-HHHHHHHH--TTTTTSBEEEEEEEEBTTSSHHHHHHHHHHHHHHHHTTPPP----TTSPP-SS---SSSS----SEEEESS-EEEEETTEEEEEEEEEEPPBS-SSS-HHHHHHHHHHHHHH-SEEEEEEESS--HHHHHHHHHHHHHHHHHHTTSSB-S-S-EEEEEEEES-TT--SHHHHHHHHHHHHHHHHT-TT-HHHHHHHTSTTEEEEEEEPPPHHHHHH-S--GGGS-HHHHHHHHHHHHHHHHTGGGG--BBTTSPBPBHHHHHHHHHHHHHHHHH-------HHHHHHHHHHHHHHHHHHHHHHHHHHHHS--S--HHHHHHS-HHHHHHHHHHHHHHHHHHHHHH--S--HHHHHHHHHHHHHHHHHHHHHHHHHHHHHHHHHHHHHHHHHHHTTS-----SS---------------------------S--S-TTTTHHHHHHHHTTGGG-----------------

Solvent-accessible surface area (backbone atoms only — not comparable to full-atom values): 62915 Å² total; per-residue (Å²): 130,85,78,66,57,66,69,60,51,55,56,52,57,69,57,20,7,78,83,79,71,40,74,45,52,69,66,39,69,43,78,80,66,55,48,25,20,40,76,71,42,41,64,52,70,65,47,86,62,84,82,60,37,29,37,92,78,78,59,40,75,41,68,76,42,62,40,63,35,33,40,62,48,98,87,65,42,57,41,71,36,64,67,44,45,43,60,59,21,53,34,80,90,48,20,76,28,35,28,23,31,37,32,38,40,35,52,55,73,74,49,61,40,57,52,50,27,42,49,50,37,28,46,53,27,46,50,71,72,44,76,79,42,72,65,64,45,84,47,66,64,64,65,52,81,70,68,89,57,87,72,86,80,60,75,39,31,31,30,42,51,60,60,43,62,38,82,50,97,92,39,61,32,36,38,36,51,35,46,44,32,45,32,60,40,70,89,50,55,68,59,56,44,41,51,53,49,14,49,45,37,37,66,19,16,37,27,34,41,46,35,70,53,56,90,32,40,64,57,49,52,48,50,35,51,25,49,50,52,16,51,65,54,24,77,76,47,71,44,40,35,67,57,28,39,36,38,34,28,31,47,27,78,51,74,87,55,47,46,70,63,44,21,49,53,51,46,52,52,51,51,56,56,47,72,75,37,77,86,42,55,64,43,53,56,46,63,73,34,90,38,45,48,56,43,45,34,42,52,70,44,62,60,32,66,68,65,74,40,63,28,59,65,45,42,44,69,70,36,48,52,45,51,50,50,53,48,47,54,50,64,73,50,43,83,79,30,55,29,42,30,71,86,64,45,70,36,27,23,44,60,46,48,56,50,52,56,51,48,45,53,51,56,50,72,54,79,81,78,74,54,53,61,64,54,46,46,28,51,48,51,31,48,49,46,50,49,48,42,52,49,52,48,50,50,52,51,57,68,64,45,78,79,74,84,45,61,65,64,46,66,73,48,46,58,66,56,48,44,51,52,52,48,50,50,51,52,52,46,49,53,54,42,59,68,63,53,50,92,58,54,71,67,56,46,50,48,52,51,49,52,50,48,53,50,50,48,52,51,48,50,53,51,44,54,52,47,39,50,49,40,49,29,46,56,41,29,57,62,58,50,64,73,63,58,80,56,89,76,79,66,76,87,91,91,78,74,95,51,72,52,38,35,15,80,61,75,82,83,79,78,80,77,78,76,73,78,72,81,69,68,91,78,76,86,74,83,63,65,77,69,58,64,71,63,53,66,67,61,60,62,72,67,68,68,66,71,84,71,85,85,73,85,80,96,84,83,87,85,122,133,84,78,67,57,68,67,61,51,54,56,52,56,69,56,20,8,79,82,77,69,39,73,44,52,68,64,38,68,43,78,79,66,55,48,25,19,40,76,69,43,41,65,53,69,65,48,87,63,85,84,60,40,29,37,92,77,78,58,42,76,39,68,76,42,64,40,63,36,33,42,65,49,96,87,66,42,58,42,72,35,64,69,44,45,43,60,59,21,55,35,80,91,47,22,76,28,34,27,24,33,37,31,38,41,36,52,55,73,73,48,60,39,58,52,51,26,42,47,50,37,26,47,53,27,46,52,71,70,43,74,77,40,72,64,65,45,82,47,66,64,65,65,50,81,69,69,91,56,86,71,87,80,61,75,38,31,31,29,43,52,58,62,42,64,40,80,50,96,93,39,62,32,35,37,37,52,36,46,45,33,45,31,63,40,70,88,49,55,67,59,57,43,42,51,52,49,15,49,46,38,37,66,18,16,37,28,32,41,46,36,70,54,56,90,32,40,64,58,50,52,49,50,35,51,25,49,49,52,16,51,64,54,24,77,75,47,70,43,40,36,65,56,30,38,35,40,34,27,31,48,26,78,52,75,88,53,46,45,71,65,44,21,49,53,52,47,52,53,51,51,55,54,48,70,76,37,76,86,42,54,65,42,53,55,47,62,74,34,91,38,44,46,57,42,44,31,43,52,70,44,61,60,30,65,67,64,72,40,64,28,57,66,46,41,44,69,70,35,47,52,46,50,50,50,52,49,47,54,50,64,71,50,43,84,81,31,56,28,43,30,71,87,64,45,71,36,28,22,43,58,47,48,57,50,52,56,52,48,44,54,50,55,52,70,53,80,80,76,74,55,54,60,63,52,46,46,26,51,48,51,33,48,50,45,50,48,49,42,52,49,52,49,50,51,51,50,56,67,64,45,79,80,74,85,45,60,65,64,47,67,73,49,46,56,68,55,50,43,50,50,51,49,51,51,51,52,51,44,49,52,54,42,59,69,65,52,49,90,58,55,69,66,58,45,51,48,51,50,48,52,49,48,52,51,49,47,52,51,48,50,52,50,44,54,51,46,38,52,50,40,45,23,47,56,42,27,56,64,60,50,65,73,65,60,77,71,84,77,82,71,70,97,70,100,74,85,82,67,72,63,29,33,19,76,43,84,81,80,80,79,82,72,84,75,73,77,72,80,70,68,77,80,90,86,72,86,62,64,77,69,55,61,75,63,52,61,73,62,61,64,80,67,64,89,63,79,80,80,87,75,88,76,89,76,88,67,98,74,138

InterPro domains:
  IPR001841 Zinc finger, RING-type [PS50089] (17-59)
  IPR001841 Zinc finger, RING-type [SM00184] (17-58)
  IPR013083 Zinc finger, RING/FYVE/PHD-type [G3DSA:3.30.40.10] (2-67)
  IPR015894 Guanylate-binding protein, N-terminal [PF02263] (78-331)
  IPR017907 Zinc finger, RING-type, conserved site [PS00518] (32-41)
  IPR018957 Zinc finger, C3HC4 RING-type [PF00097] (17-58)
  IPR027417 P-loop containing nucleoside triphosphate hydrolase [G3DSA:3.40.50.300] (68-368)
  IPR027417 P-loop containing nucleoside triphosphate hydrolase [SSF52540] (66-276)
  IPR030386 GB1/RHD3-type guanine nucleotide-binding (G) domain [PS51715] (96-252)